Protein AF-0000000066227742 (afdb_homodimer)

pLDDT: mean 94.11, std 5.67, range [54.97, 98.81]

Sequence (836 aa):
MYQSPRGTEDILPEDQPYWHFVRQQAARIAALYGYQRTDTPVFEDAGLFVRSVGEGTDIVSKEMYTFEDRGGDKLTLRPEGTAPVCRAYLEHGMQTRTKPVKLYYLSSIFRYDRPQAGRYRQHHQFGFEAIGEADASLDAEIIEMAWSFYNLLGITDLSLELNSIGCRQCRPNYISALKDYYQQHAGKLCPDCNTRLDKNTLRLLDCKRAECQAVAGNAPRSADYLCPDCLAHYSRLKECLTILDLPFHENFRLVRGLDYYSRTVFEIQPMAEGAQSTIGGGGRYDGLIEQLGGEATPAMGFATGIERIILNLKRQGIVPSPLPSPAVFLAYMGETASLASFALASDLRKAGIGIYQTYAQKSIKAQLRQANSLGVDWVVILGEEELKQGCAVLRNMKEAGQANIPLDQLICEIKKQIMYQSPRGTEDILPEDQPYWHFVRQQAARIAALYGYQRTDTPVFEDAGLFVRSVGEGTDIVSKEMYTFEDRGGDKLTLRPEGTAPVCRAYLEHGMQTRTKPVKLYYLSSIFRYDRPQAGRYRQHHQFGFEAIGEADASLDAEIIEMAWSFYNLLGITDLSLELNSIGCRQCRPNYISALKDYYQQHAGKLCPDCNTRLDKNTLRLLDCKRAECQAVAGNAPRSADYLCPDCLAHYSRLKECLTILDLPFHENFRLVRGLDYYSRTVFEIQPMAEGAQSTIGGGGRYDGLIEQLGGEATPAMGFATGIERIILNLKRQGIVPSPLPSPAVFLAYMGETASLASFALASDLRKAGIGIYQTYAQKSIKAQLRQANSLGVDWVVILGEEELKQGCAVLRNMKEAGQANIPLDQLICEIKKQI

Organism: Dehalococcoides mccartyi (strain ATCC BAA-2100 / JCM 16839 / KCTC 5957 / BAV1) (NCBI:txid216389)

InterPro domains:
  IPR004154 Anticodon-binding [PF03129] (333-416)
  IPR004516 Histidine-tRNA ligase/ATP phosphoribosyltransferase regulatory subunit [PIRSF001549] (2-416)
  IPR004516 Histidine-tRNA ligase/ATP phosphoribosyltransferase regulatory subunit [PTHR43707] (3-410)
  IPR006195 Aminoacyl-tRNA synthetase, class II [PS50862] (22-324)
  IPR015807 Histidine-tRNA ligase [MF_00127] (1-416)
  IPR015807 Histidine-tRNA ligase [TIGR00442] (3-406)
  IPR033656 Histidyl-anticodon-binding [cd00859] (328-415)
  IPR036621 Anticodon-binding domain superfamily [G3DSA:3.40.50.800] (325-418)
  IPR041715 Class II Histidinyl-tRNA synthetase (HisRS)-like catalytic core domain [PF13393] (7-309)
  IPR041715 Class II Histidinyl-tRNA synthetase (HisRS)-like catalytic core domain [cd00773] (18-314)
  IPR045864 Class II Aminoacyl-tRNA synthetase/Biotinyl protein ligase (BPL) and lipoyl protein ligase (LPL) [G3DSA:3.30.930.10] (1-319)
  IPR045864 Class II Aminoacyl-tRNA synthetase/Biotinyl protein ligase (BPL) and lipoyl protein ligase (LPL) [SSF55681] (1-317)

Nearest PDB structures (foldseek):
  4e51-assembly1_A  TM=9.577E-01  e=3.163E-49  Burkholderia thailandensis E264
  1qe0-assembly1_A  TM=8.857E-01  e=2.789E-44  Staphylococcus aureus
  1qe0-assembly1_B  TM=9.057E-01  e=5.461E-38  Staphylococcus aureus
  4yrc-assembly1_A  TM=7.699E-01  e=6.253E-32  Trypanosoma cruzi strain CL Brener
  3hri-assembly2_C  TM=7.742E-01  e=2.031E-29  Trypanosoma brucei

Solvent-accessible surface area (backbone atoms only — not comparable to full-atom values): 43823 Å² total; per-residue (Å²): 114,64,63,78,40,89,35,44,63,67,44,45,53,90,50,42,31,52,54,52,46,54,53,50,50,52,52,51,51,28,18,33,59,46,33,38,51,41,43,62,57,67,49,35,48,37,63,58,47,42,68,50,41,26,64,76,26,63,54,60,68,64,14,54,54,59,41,61,49,96,88,64,53,54,31,18,40,30,64,60,67,62,64,56,52,51,38,50,38,61,64,66,54,49,80,78,48,73,71,51,42,39,36,25,37,74,43,73,30,27,34,62,56,83,56,48,93,75,37,41,21,48,39,40,31,39,36,41,38,38,38,54,51,78,44,32,59,53,55,33,50,52,53,47,50,54,54,50,45,40,46,74,73,66,55,77,58,63,41,37,37,32,29,47,63,21,46,87,83,17,34,62,61,40,50,50,50,42,42,59,56,48,61,76,43,52,90,56,41,50,74,68,45,59,54,24,57,78,67,37,53,69,56,47,44,61,45,84,48,66,62,32,40,62,57,42,72,73,49,80,50,44,72,80,40,39,44,72,69,49,44,51,37,51,52,48,24,54,50,48,29,54,70,65,70,48,76,68,42,84,34,70,51,58,64,77,86,47,63,39,57,28,34,48,35,38,36,35,20,50,63,51,84,90,48,66,66,69,47,29,37,36,33,20,27,36,56,44,43,29,72,54,66,47,65,86,32,30,24,36,35,39,38,33,39,47,59,41,48,49,53,51,33,56,73,71,67,58,73,64,68,78,69,76,58,30,48,31,27,44,42,45,39,62,72,73,16,44,58,52,46,53,45,47,51,52,53,39,39,75,72,71,40,24,38,40,72,73,67,62,97,56,55,62,67,59,47,51,50,50,38,57,74,69,66,34,51,30,35,37,40,31,31,57,67,32,56,73,70,46,29,28,37,43,31,41,66,83,48,94,54,67,45,80,33,46,57,92,46,37,66,62,55,50,56,73,73,99,114,62,61,77,41,88,34,44,63,69,47,45,53,88,50,41,31,52,54,51,49,52,54,50,50,52,53,51,51,28,18,33,61,45,34,37,51,40,44,64,57,66,49,36,49,38,64,57,47,41,67,51,41,26,65,77,25,64,52,59,67,64,14,54,54,61,43,59,49,98,86,64,51,56,31,17,41,30,65,60,68,64,64,57,52,50,37,48,38,61,64,68,54,50,80,77,49,74,68,50,43,39,35,24,37,75,43,72,30,28,34,63,57,85,57,48,94,75,37,41,22,48,40,40,32,38,36,39,40,37,38,55,50,78,46,32,58,52,56,33,49,52,52,47,49,55,53,51,47,40,46,73,73,67,54,76,58,65,42,38,37,33,29,48,63,21,47,86,82,18,36,60,61,40,50,52,51,42,43,58,56,46,60,75,42,52,89,54,42,50,74,66,44,58,54,24,57,78,68,38,52,70,56,48,45,62,44,85,49,66,60,33,39,63,56,42,73,74,49,80,49,43,72,80,40,39,44,72,69,49,44,51,38,52,52,47,23,53,50,47,28,53,69,64,70,49,77,70,42,82,34,69,52,60,63,77,85,46,64,38,58,28,33,47,34,39,36,35,21,50,63,51,83,89,49,65,66,69,47,30,38,37,32,20,27,37,55,43,44,30,71,54,66,46,63,86,34,31,23,36,36,38,39,31,38,50,58,41,48,47,52,51,33,57,72,72,68,56,76,62,67,78,68,76,58,30,46,30,28,45,42,44,39,60,70,72,17,44,58,51,45,54,44,48,51,54,54,38,40,75,72,70,40,23,38,39,72,72,67,64,96,56,55,62,67,59,46,51,51,50,36,56,74,69,65,33,48,30,35,38,40,30,29,56,67,30,56,75,71,46,28,30,37,43,31,42,67,82,48,96,54,68,44,80,34,45,58,92,45,39,66,60,55,49,55,74,75,98

Foldseek 3Di:
DDDDDAQDDDCDQVNVLLVVLLVVLLVVLCVVLVAAEDDFDQKDQLVLCCLQQHCLFCQNPPWWQWDADPVGGIMTGAQDDPSRVLVVCVVVVVVPPDFFHKYKYKHWHATRDDHDQVGGRIFIKMKIKTKFDDALLVVLVQVVSVVVSLVVLVQDQKAKEKAFQEDPVLNVVLLVQLLVQVVVVLVQDDPVQNVCSPRPSLCLLVDPDPSSVVSNVPGDASQVRYDPVLVVSVVVNVVSCVVVVNDHDYDRSDDDRGDQAGTMKMFMAGNDPPQDGGQKIWHKRQCNSVSVPDPRMIMIMMMGTSSSSSVSCVVVVNDGDRDDAAQEEEAEADDVRQVVSVVLQVVLVVLVGHYDYDHDDDDPVVSVVVVVVVVHQWYWYYYPVLVVVQWIWIAGPVDHDIDTGHSVCVSVVVVVVD/DDDDDAQDDDDDQVNVLLVVLLVVLLVVLCVVLVAAEDEFDQKDQLVLCCLQQHCLFCQNPPWWQWDADPVGGIMTGAQDDPSRVLVVCVVVVVVPPDFFHKYKYKHWHATRDDHDQVGGRIFIKMKIKGKFDDALLVVLVQVVSVVVSLVVLVQDQKAKEKAFQEDPVQNVVLLVQLLVQVVVVLVQDDPVQNVCSPRPSLCLLVDPDPSSVVSNVPGDASQVRYDPVLVVSVVVNVVSCVVVVNDHDYDRSDDDRGDQAGTMKMFMAGNDDPQDGGQKIWHKRQCNSVSSPDPRMIMIMMMGTSSSSSVSCVVVVNDGDRDDAAQEEEAEADDVRQVVSVVLQVVLVVLVGHYDYDHDDDDPVVSVVVVVVVVHQWYWYYYPVCVVVQWIWIAGPVDHDIDTGHSVCVSVVVVVVD

Secondary structure (DSSP, 8-state):
---PPTT---B-GGGHHHHHHHHHHHHHHHHHHT-EE-B--SEEEHHHHHHHH-TTSHIIIII-EEEE-TTS-EEEE-S-SHHHHHHHHHHTTGGGSSSSEEEEEEEEEE-----BTTB-SEEEEEEEEEES---HHHHHHHHHHHHHHHHHTT---EEEEEEE---TTTHHHHHHHHHHHHHTTGGGS-HHHHHHHHH-GGGGGG--SHHHHHHHTTSPPGGGG--HHHHHHHHHHHHHHHHTT---EE-TT---S-TT-EEEEEEEEE-STT--S-SEEEEE-TTHHHHTTS----EEEEEEEHHHHHHHHHHTT--PPPPP---EEEEEESHHHHHHHHHHHHHHHHTT--EEE--S---HHHHHHHHHHHT-SEEEEEEHHHHHHTEEEEEESSSS-EEEEEGGGHHHHHHHH-/---PPTT---B-GGGHHHHHHHHHHHHHHHHHHT-EE-B--SEEEHHHHHHHH-TTSHIIIII-EEEE-TTS-EEEE-S-SHHHHHHHHHHTTGGGSSSSEEEEEEEEEE-----BTTB-SEEEEEEEEEES---HHHHHHHHHHHHHHHHHTT---EEEEEEE---TTTHHHHHHHHHHHHHTTGGGS-HHHHHHHHH-GGGGGG--SHHHHHHHTTSPPGGGG--HHHHHHHHHHHHHHHHTT---EE-TT---S-TT-EEEEEEEEE-STTS-S-SEEEEE-TTHHHHTTS----EEEEEEEHHHHHHHHHHTT--PPPPP---EEEEEESHHHHHHHHHHHHHHHHTT--EEE--S---HHHHHHHHHHHT-SEEEEEEHHHHHHTEEEEEESSSS-EEEEEGGGHHHHHHHH-

Structure (mmCIF, N/CA/C/O backbone):
data_AF-0000000066227742-model_v1
#
loop_
_entity.id
_entity.type
_entity.pdbx_description
1 polymer 'Histidine--tRNA ligase'
#
loop_
_atom_site.group_PDB
_atom_site.id
_atom_site.type_symbol
_atom_site.label_atom_id
_atom_site.label_alt_id
_atom_site.label_comp_id
_atom_site.label_asym_id
_atom_site.label_entity_id
_atom_site.label_seq_id
_atom_site.pdbx_PDB_ins_code
_atom_site.Cartn_x
_atom_site.Cartn_y
_atom_site.Cartn_z
_atom_site.occupancy
_atom_site.B_iso_or_equiv
_atom_site.auth_seq_id
_atom_site.auth_comp_id
_atom_site.auth_asym_id
_atom_site.auth_atom_id
_atom_site.pdbx_PDB_model_num
ATOM 1 N N . MET A 1 1 ? -18.984 -9.352 -19.297 1 87.56 1 MET A N 1
ATOM 2 C CA . MET A 1 1 ? -17.656 -9.273 -18.703 1 87.56 1 MET A CA 1
ATOM 3 C C . MET A 1 1 ? -17.625 -8.25 -17.578 1 87.56 1 MET A C 1
ATOM 5 O O . MET A 1 1 ? -18.188 -7.164 -17.688 1 87.56 1 MET A O 1
ATOM 9 N N . TYR A 1 2 ? -17.078 -8.625 -16.469 1 93.5 2 TYR A N 1
ATOM 10 C CA . TYR A 1 2 ? -17.016 -7.746 -15.312 1 93.5 2 TYR A CA 1
ATOM 11 C C . TYR A 1 2 ? -16.016 -6.617 -15.539 1 93.5 2 TYR A C 1
ATOM 13 O O . TYR A 1 2 ? -15.008 -6.801 -16.234 1 93.5 2 TYR A O 1
ATOM 21 N N . GLN A 1 3 ? -16.359 -5.484 -15.047 1 96.12 3 GLN A N 1
ATOM 22 C CA . GLN A 1 3 ? -15.5 -4.309 -15.102 1 96.12 3 GLN A CA 1
ATOM 23 C C . GLN A 1 3 ? -15.273 -3.734 -13.703 1 96.12 3 GLN A C 1
ATOM 25 O O . GLN A 1 3 ? -16.016 -4.051 -12.766 1 96.12 3 GLN A O 1
ATOM 30 N N . SER A 1 4 ? -14.148 -3.023 -13.617 1 96.44 4 SER A N 1
ATOM 31 C CA . SER A 1 4 ? -13.953 -2.318 -12.359 1 96.44 4 SER A CA 1
ATOM 32 C C . SER A 1 4 ? -15.141 -1.425 -12.031 1 96.44 4 SER A C 1
ATOM 34 O O . SER A 1 4 ? -15.734 -0.82 -12.93 1 96.44 4 SER A O 1
ATOM 36 N N . PRO A 1 5 ? -15.492 -1.333 -10.734 1 96.44 5 PRO A N 1
ATOM 37 C CA . PRO A 1 5 ? -16.625 -0.492 -10.367 1 96.44 5 PRO A CA 1
ATOM 38 C C . PRO A 1 5 ? -16.469 0.957 -10.82 1 96.44 5 PRO A C 1
ATOM 40 O O . PRO A 1 5 ? -15.344 1.466 -10.875 1 96.44 5 PRO A O 1
ATOM 43 N N . ARG A 1 6 ? -17.641 1.559 -11.047 1 93.94 6 ARG A N 1
ATOM 44 C CA . ARG A 1 6 ? -17.625 2.959 -11.453 1 93.94 6 ARG A CA 1
ATOM 45 C C . ARG A 1 6 ? -16.875 3.818 -10.445 1 93.94 6 ARG A C 1
ATOM 47 O O . ARG A 1 6 ? -17.078 3.689 -9.234 1 93.94 6 ARG A O 1
ATOM 54 N N . GLY A 1 7 ? -15.992 4.688 -10.914 1 95.25 7 GLY A N 1
ATOM 55 C CA . GLY A 1 7 ? -15.25 5.59 -10.055 1 95.25 7 GLY A CA 1
ATOM 56 C C . GLY A 1 7 ? -13.992 4.969 -9.477 1 95.25 7 GLY A C 1
ATOM 57 O O . GLY A 1 7 ? -13.312 5.574 -8.648 1 95.25 7 GLY A O 1
ATOM 58 N N . THR A 1 8 ? -13.672 3.764 -9.852 1 96.56 8 THR A N 1
ATOM 59 C CA . THR A 1 8 ? -12.422 3.117 -9.461 1 96.56 8 THR A CA 1
ATOM 60 C C . THR A 1 8 ? -11.57 2.801 -10.688 1 96.56 8 THR A C 1
ATOM 62 O O . THR A 1 8 ? -12.062 2.855 -11.82 1 96.56 8 THR A O 1
ATOM 65 N N . GLU A 1 9 ? -10.312 2.6 -10.453 1 95.94 9 GLU A N 1
ATOM 66 C CA . GLU A 1 9 ? -9.406 2.287 -11.555 1 95.94 9 GLU A CA 1
ATOM 67 C C . GLU A 1 9 ? -8.438 1.173 -11.172 1 95.94 9 GLU A C 1
ATOM 69 O O . GLU A 1 9 ? -8.031 1.064 -10.008 1 95.94 9 GLU A O 1
ATOM 74 N N . ASP A 1 10 ? -8.156 0.335 -12.148 1 97.94 10 ASP A N 1
ATOM 75 C CA . ASP A 1 10 ? -7.008 -0.559 -12.023 1 97.94 10 ASP A CA 1
ATOM 76 C C . ASP A 1 10 ? -5.699 0.185 -12.289 1 97.94 10 ASP A C 1
ATOM 78 O O . ASP A 1 10 ? -5.602 0.953 -13.25 1 97.94 10 ASP A O 1
ATOM 82 N N . ILE A 1 11 ? -4.766 0.037 -11.43 1 98.06 11 ILE A N 1
ATOM 83 C CA . ILE A 1 11 ? -3.422 0.543 -11.695 1 98.06 11 ILE A CA 1
ATOM 84 C C . ILE A 1 11 ? -2.607 -0.517 -12.438 1 98.06 11 ILE A C 1
ATOM 86 O O . ILE A 1 11 ? -2.156 -1.494 -11.828 1 98.06 11 ILE A O 1
ATOM 90 N N . LEU A 1 12 ? -2.387 -0.305 -13.703 1 98.12 12 LEU A N 1
ATOM 91 C CA . LEU A 1 12 ? -1.774 -1.289 -14.586 1 98.12 12 LEU A CA 1
ATOM 92 C C . LEU A 1 12 ? -0.253 -1.203 -14.523 1 98.12 12 LEU A C 1
ATOM 94 O O . LEU A 1 12 ? 0.298 -0.226 -14.008 1 98.12 12 LEU A O 1
ATOM 98 N N . PRO A 1 13 ? 0.463 -2.205 -14.992 1 97.38 13 PRO A N 1
ATOM 99 C CA . PRO A 1 13 ? 1.927 -2.24 -14.93 1 97.38 13 PRO A CA 1
ATOM 100 C C . PRO A 1 13 ? 2.57 -0.997 -15.539 1 97.38 13 PRO A C 1
ATOM 102 O O . PRO A 1 13 ? 3.566 -0.493 -15.016 1 97.38 13 PRO A O 1
ATOM 105 N N . GLU A 1 14 ? 2.004 -0.464 -16.562 1 96.44 14 GLU A N 1
ATOM 106 C CA . GLU A 1 14 ? 2.574 0.678 -17.266 1 96.44 14 GLU A CA 1
ATOM 107 C C . GLU A 1 14 ? 2.539 1.936 -16.406 1 96.44 14 GLU A C 1
ATOM 109 O O . GLU A 1 14 ? 3.336 2.855 -16.609 1 96.44 14 GLU A O 1
ATOM 114 N N . ASP A 1 15 ? 1.665 1.941 -15.422 1 97.38 15 ASP A N 1
ATOM 115 C CA . ASP A 1 15 ? 1.502 3.117 -14.57 1 97.38 15 ASP A CA 1
ATOM 116 C C . ASP A 1 15 ? 2.264 2.955 -13.258 1 97.38 15 ASP A C 1
ATOM 118 O O . ASP A 1 15 ? 2.492 3.932 -12.539 1 97.38 15 ASP A O 1
ATOM 122 N N . GLN A 1 16 ? 2.697 1.771 -12.961 1 98.19 16 GLN A N 1
ATOM 123 C CA . GLN A 1 16 ? 3.266 1.447 -11.656 1 98.19 16 GLN A CA 1
ATOM 124 C C . GLN A 1 16 ? 4.543 2.238 -11.398 1 98.19 16 GLN A C 1
ATOM 126 O O . GLN A 1 16 ? 4.848 2.59 -10.258 1 98.19 16 GLN A O 1
ATOM 131 N N . PRO A 1 17 ? 5.348 2.566 -12.484 1 98.31 17 PRO A N 1
ATOM 132 C CA . PRO A 1 17 ? 6.535 3.381 -12.219 1 98.31 17 PRO A CA 1
ATOM 133 C C . PRO A 1 17 ? 6.195 4.734 -11.602 1 98.31 17 PRO A C 1
ATOM 135 O O . PRO A 1 17 ? 6.91 5.203 -10.711 1 98.31 17 PRO A O 1
ATOM 138 N N . TYR A 1 18 ? 5.098 5.367 -12.031 1 98.5 18 TYR A N 1
ATOM 139 C CA . TYR A 1 18 ? 4.68 6.641 -11.461 1 98.5 18 TYR A CA 1
ATOM 140 C C . TYR A 1 18 ? 4.297 6.477 -9.992 1 98.5 18 TYR A C 1
ATOM 142 O O . TYR A 1 18 ? 4.695 7.281 -9.148 1 98.5 18 TYR A O 1
ATOM 150 N N . TRP A 1 19 ? 3.527 5.477 -9.695 1 98.31 19 TRP A N 1
ATOM 151 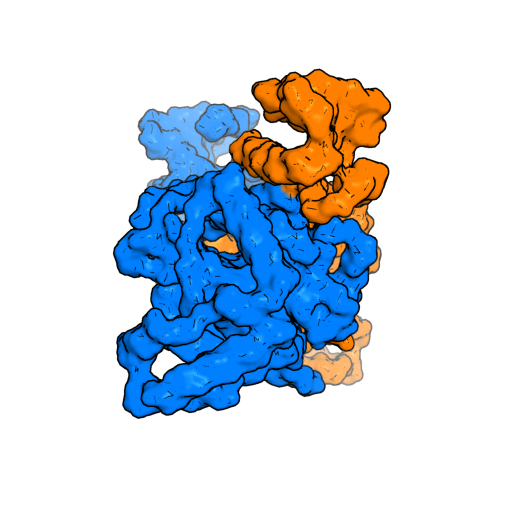C CA . TRP A 1 19 ? 3.076 5.215 -8.328 1 98.31 19 TRP A CA 1
ATOM 152 C C . TRP A 1 19 ? 4.258 4.934 -7.41 1 98.31 19 TRP A C 1
ATOM 154 O O . TRP A 1 19 ? 4.328 5.461 -6.297 1 98.31 19 TRP A O 1
ATOM 164 N N . HIS A 1 20 ? 5.152 4.086 -7.902 1 98 20 HIS A N 1
ATOM 165 C CA . HIS A 1 20 ? 6.352 3.768 -7.137 1 98 20 HIS A CA 1
ATOM 166 C C . HIS A 1 20 ? 7.168 5.023 -6.848 1 98 20 HIS A C 1
ATOM 168 O O . HIS A 1 20 ? 7.625 5.223 -5.719 1 98 20 HIS A O 1
ATOM 174 N N . PHE A 1 21 ? 7.297 5.855 -7.848 1 98.31 21 PHE A N 1
ATOM 175 C CA . PHE A 1 21 ? 8.062 7.09 -7.723 1 98.31 21 PHE A CA 1
ATOM 176 C C . PHE A 1 21 ? 7.457 7.992 -6.652 1 98.31 21 PHE A C 1
ATOM 178 O O . PHE A 1 21 ? 8.172 8.477 -5.77 1 98.31 21 PHE A O 1
ATOM 185 N N . VAL A 1 22 ? 6.195 8.219 -6.695 1 98.38 22 VAL A N 1
ATOM 186 C CA . VAL A 1 22 ? 5.504 9.094 -5.754 1 98.38 22 VAL A CA 1
ATOM 187 C C . VAL A 1 22 ? 5.621 8.531 -4.34 1 98.38 22 VAL A C 1
ATOM 189 O O . VAL A 1 22 ? 5.938 9.258 -3.4 1 98.38 22 VAL A O 1
ATOM 192 N N . ARG A 1 23 ? 5.391 7.246 -4.156 1 97.62 23 ARG A N 1
ATOM 193 C CA . ARG A 1 23 ? 5.469 6.617 -2.844 1 97.62 23 ARG A CA 1
ATOM 194 C C . ARG A 1 23 ? 6.887 6.691 -2.283 1 97.62 23 ARG A C 1
ATOM 196 O O . ARG A 1 23 ? 7.074 6.871 -1.078 1 97.62 23 ARG A O 1
ATOM 203 N N . GLN A 1 24 ? 7.84 6.523 -3.162 1 97.12 24 GLN A N 1
ATOM 204 C CA . GLN A 1 24 ? 9.234 6.605 -2.744 1 97.12 24 GLN A CA 1
ATOM 205 C C . GLN A 1 24 ? 9.578 8 -2.232 1 97.12 24 GLN A C 1
ATOM 207 O O . GLN A 1 24 ? 10.25 8.148 -1.21 1 97.12 24 GLN A O 1
ATOM 212 N N . GLN A 1 25 ? 9.133 8.992 -2.965 1 97.75 25 GLN A N 1
ATOM 213 C CA . GLN A 1 25 ? 9.406 10.359 -2.545 1 97.75 25 GLN A CA 1
ATOM 214 C C . GLN A 1 25 ? 8.656 10.703 -1.266 1 97.75 25 GLN A C 1
ATOM 216 O O . GLN A 1 25 ? 9.148 11.469 -0.433 1 97.75 25 GLN A O 1
ATOM 221 N N . ALA A 1 26 ? 7.441 10.172 -1.108 1 97.88 26 ALA A N 1
ATOM 222 C CA . ALA A 1 26 ? 6.695 10.367 0.133 1 97.88 26 ALA A CA 1
ATOM 223 C C . ALA A 1 26 ? 7.461 9.797 1.325 1 97.88 26 ALA A C 1
ATOM 225 O O . ALA A 1 26 ? 7.539 10.438 2.379 1 97.88 26 ALA A O 1
ATOM 226 N N . ALA A 1 27 ? 8.008 8.625 1.187 1 97.38 27 ALA A N 1
ATOM 227 C CA . ALA A 1 27 ? 8.797 8.008 2.246 1 97.38 27 ALA A CA 1
ATOM 228 C C . ALA A 1 27 ? 10.055 8.812 2.537 1 97.38 27 ALA A C 1
ATOM 230 O O . ALA A 1 27 ? 10.469 8.938 3.691 1 97.38 27 ALA A O 1
ATOM 231 N N . ARG A 1 28 ? 10.68 9.297 1.479 1 97.19 28 ARG A N 1
ATOM 232 C CA . ARG A 1 28 ? 11.898 10.086 1.624 1 97.19 28 ARG A CA 1
ATOM 233 C C . ARG A 1 28 ? 11.641 11.359 2.428 1 97.19 28 ARG A C 1
ATOM 235 O O . ARG A 1 28 ? 12.391 11.68 3.354 1 97.19 28 ARG A O 1
ATOM 242 N N . ILE A 1 29 ? 10.578 12.062 2.051 1 98 29 ILE A N 1
ATOM 243 C CA . ILE A 1 29 ? 10.258 13.305 2.746 1 98 29 ILE A CA 1
ATOM 244 C C . ILE A 1 29 ? 9.891 13.008 4.199 1 98 29 ILE A C 1
ATOM 246 O O . ILE A 1 29 ? 10.219 13.781 5.098 1 98 29 ILE A O 1
ATOM 250 N N . ALA A 1 30 ? 9.148 11.922 4.438 1 98 30 ALA A N 1
ATOM 251 C CA . ALA A 1 30 ? 8.82 11.508 5.797 1 98 30 ALA A CA 1
ATOM 252 C C . ALA A 1 30 ? 10.078 11.312 6.637 1 98 30 ALA A C 1
ATOM 254 O O . ALA A 1 30 ? 10.148 11.773 7.777 1 98 30 ALA A O 1
ATOM 255 N N . ALA A 1 31 ? 11.055 10.703 6.094 1 97.06 31 ALA A N 1
ATOM 256 C CA . ALA A 1 31 ? 12.305 10.422 6.789 1 97.06 31 ALA A CA 1
ATOM 257 C C . ALA A 1 31 ? 13.062 11.711 7.094 1 97.06 31 ALA A C 1
ATOM 259 O O . ALA A 1 31 ? 13.648 11.859 8.172 1 97.06 31 ALA A O 1
ATOM 260 N N . LEU A 1 32 ? 13.039 12.625 6.164 1 97.56 32 LEU A N 1
ATOM 261 C CA . LEU A 1 32 ? 13.766 13.883 6.312 1 97.56 32 LEU A CA 1
ATOM 262 C C . LEU A 1 32 ? 13.195 14.711 7.457 1 97.56 32 LEU A C 1
ATOM 264 O O . LEU A 1 32 ? 13.93 15.438 8.133 1 97.56 32 LEU A O 1
ATOM 268 N N . TYR A 1 33 ? 11.914 14.602 7.672 1 98.12 33 TYR A N 1
ATOM 269 C CA . TYR A 1 33 ? 11.242 15.453 8.648 1 98.12 33 TYR A CA 1
ATOM 270 C C . TYR A 1 33 ? 10.891 14.672 9.906 1 98.12 33 TYR A C 1
ATOM 272 O O . TYR A 1 33 ? 10.32 15.219 10.844 1 98.12 33 TYR A O 1
ATOM 280 N N . GLY A 1 34 ? 11.164 13.359 9.945 1 97.25 34 GLY A N 1
ATOM 281 C CA . GLY A 1 34 ? 11.039 12.555 11.148 1 97.25 34 GLY A CA 1
ATOM 282 C C . GLY A 1 34 ? 9.656 11.969 11.336 1 97.25 34 GLY A C 1
ATOM 283 O O . GLY A 1 34 ? 9.227 11.734 12.461 1 97.25 34 GLY A O 1
ATOM 284 N N . TYR A 1 35 ? 8.938 11.805 10.266 1 98.38 35 TYR A N 1
ATOM 285 C CA . TYR A 1 35 ? 7.617 11.188 10.352 1 98.38 35 TYR A CA 1
ATOM 286 C C . TYR A 1 35 ? 7.711 9.68 10.195 1 98.38 35 TYR A C 1
ATOM 288 O O . TYR A 1 35 ? 8.484 9.18 9.375 1 98.38 35 TYR A O 1
ATOM 296 N N . GLN A 1 36 ? 6.891 8.984 10.992 1 97.56 36 GLN A N 1
ATOM 297 C CA . GLN A 1 36 ? 6.883 7.527 10.969 1 97.56 36 GLN A CA 1
ATOM 298 C C . GLN A 1 36 ? 5.562 6.996 10.422 1 97.56 36 GLN A C 1
ATOM 300 O O . GLN A 1 36 ? 4.496 7.547 10.719 1 97.56 36 GLN A O 1
ATOM 305 N N . ARG A 1 37 ? 5.602 5.941 9.75 1 98.06 37 ARG A N 1
ATOM 306 C CA . ARG A 1 37 ? 4.438 5.402 9.055 1 98.06 37 ARG A CA 1
ATOM 307 C C . ARG A 1 37 ? 3.5 4.695 10.031 1 98.06 37 ARG A C 1
ATOM 309 O O . ARG A 1 37 ? 3.955 4.027 10.961 1 98.06 37 ARG A O 1
ATOM 316 N N . THR A 1 38 ? 2.248 4.91 9.883 1 98.25 38 THR A N 1
ATOM 317 C CA . THR A 1 38 ? 1.155 4.223 10.562 1 98.25 38 THR A CA 1
ATOM 318 C C . THR A 1 38 ? 0.023 3.916 9.586 1 98.25 38 THR A C 1
ATOM 320 O O . THR A 1 38 ? -0.479 4.812 8.906 1 98.25 38 THR A O 1
ATOM 323 N N . ASP A 1 39 ? -0.354 2.666 9.484 1 97.88 39 ASP A N 1
ATOM 324 C CA . ASP A 1 39 ? -1.464 2.27 8.625 1 97.88 39 ASP A CA 1
ATOM 325 C C . ASP A 1 39 ? -2.684 1.87 9.445 1 97.88 39 ASP A C 1
ATOM 327 O O . ASP A 1 39 ? -2.566 1.108 10.406 1 97.88 39 ASP A O 1
ATOM 331 N N . THR A 1 40 ? -3.816 2.441 9.086 1 98.44 40 THR A N 1
ATOM 332 C CA . THR A 1 40 ? -5.066 2.113 9.766 1 98.44 40 THR A CA 1
ATOM 333 C C . THR A 1 40 ? -5.961 1.266 8.859 1 98.44 40 THR A C 1
ATOM 335 O O . THR A 1 40 ? -5.711 1.147 7.66 1 98.44 40 THR A O 1
ATOM 338 N N . PRO A 1 41 ? -6.938 0.632 9.391 1 98.25 41 PRO A N 1
ATOM 339 C CA . PRO A 1 41 ? -7.832 -0.214 8.594 1 98.25 41 PRO A CA 1
ATOM 340 C C . PRO A 1 41 ? -8.562 0.561 7.5 1 98.25 41 PRO A C 1
ATOM 342 O O . PRO A 1 41 ? -8.758 1.772 7.621 1 98.25 41 PRO A O 1
ATOM 345 N N . VAL A 1 42 ? -8.961 -0.187 6.473 1 98.38 42 VAL A N 1
ATOM 346 C CA . VAL A 1 42 ? -9.656 0.387 5.324 1 98.38 42 VAL A CA 1
ATOM 347 C C . VAL A 1 42 ? -11.039 0.871 5.75 1 98.38 42 VAL A C 1
ATOM 349 O O . VAL A 1 42 ? -11.547 1.86 5.219 1 98.38 42 VAL A O 1
ATOM 352 N N . PHE A 1 43 ? -11.641 0.168 6.656 1 97.94 43 PHE A N 1
ATOM 353 C CA . PHE A 1 43 ? -12.922 0.604 7.188 1 97.94 43 PHE A CA 1
ATOM 354 C C . PHE A 1 43 ? -12.836 0.852 8.688 1 97.94 43 PHE A C 1
ATOM 356 O O . PHE A 1 43 ? -11.977 0.284 9.367 1 97.94 43 PHE A O 1
ATOM 363 N N . GLU A 1 44 ? -13.664 1.744 9.148 1 98.12 44 GLU A N 1
ATOM 364 C CA . GLU A 1 44 ? -13.766 2.174 10.539 1 98.12 44 GLU A CA 1
ATOM 365 C C . GLU A 1 44 ? -15.219 2.219 11 1 98.12 44 GLU A C 1
ATOM 367 O O . GLU A 1 44 ? -16.141 2.084 10.188 1 98.12 44 GLU A O 1
ATOM 372 N N . ASP A 1 45 ? -15.336 2.381 12.344 1 97.44 45 ASP A N 1
ATOM 373 C CA . ASP A 1 45 ? -16.656 2.719 12.867 1 97.44 45 ASP A CA 1
ATOM 374 C C . ASP A 1 45 ? -17.203 3.98 12.203 1 97.44 45 ASP A C 1
ATOM 376 O O . ASP A 1 45 ? -16.531 5.012 12.164 1 97.44 45 ASP A O 1
ATOM 380 N N . ALA A 1 46 ? -18.438 3.891 11.695 1 96.88 46 ALA A N 1
ATOM 381 C CA . ALA A 1 46 ? -19.031 5.039 11.008 1 96.88 46 ALA A CA 1
ATOM 382 C C . ALA A 1 46 ? -19.078 6.258 11.93 1 96.88 46 ALA A C 1
ATOM 384 O O . ALA A 1 46 ? -18.922 7.391 11.469 1 96.88 46 ALA A O 1
ATOM 385 N N . GLY A 1 47 ? -19.281 6.047 13.18 1 96.75 47 GLY A N 1
ATOM 386 C CA . GLY A 1 47 ? -19.375 7.125 14.156 1 96.75 47 GLY A CA 1
ATOM 387 C C . GLY A 1 47 ? -18.125 7.957 14.25 1 96.75 47 GLY A C 1
ATOM 388 O O . GLY A 1 47 ? -18.172 9.133 14.617 1 96.75 47 GLY A O 1
ATOM 389 N N . LEU A 1 48 ? -16.984 7.336 13.914 1 97.62 48 LEU A N 1
ATOM 390 C CA . LEU A 1 48 ? -15.719 8.055 13.93 1 97.62 48 LEU A CA 1
ATOM 391 C C . LEU A 1 48 ? -15.766 9.273 13.016 1 97.62 48 LEU A C 1
ATOM 393 O O . LEU A 1 48 ? -15.344 10.367 13.406 1 97.62 48 LEU A O 1
ATOM 397 N N . PHE A 1 49 ? -16.312 9.102 11.883 1 96.88 49 PHE A N 1
ATOM 398 C CA . PHE A 1 49 ? -16.297 10.156 10.875 1 96.88 49 PHE A CA 1
ATOM 399 C C . PHE A 1 49 ? -17.453 11.125 11.086 1 96.88 49 PHE A C 1
ATOM 401 O O . PHE A 1 49 ? -17.328 12.32 10.812 1 96.88 49 PHE A O 1
ATOM 408 N N . VAL A 1 50 ? -18.578 10.594 11.547 1 94.94 50 VAL A N 1
ATOM 409 C CA . VAL A 1 50 ? -19.688 11.469 11.875 1 94.94 50 VAL A CA 1
ATOM 410 C C . VAL A 1 50 ? -19.266 12.477 12.945 1 94.94 50 VAL A C 1
ATOM 412 O O . VAL A 1 50 ? -19.562 13.672 12.836 1 94.94 50 VAL A O 1
ATOM 415 N N . ARG A 1 51 ? -18.531 12 13.859 1 93.56 51 ARG A N 1
ATOM 416 C CA . ARG A 1 51 ? -18.094 12.828 14.977 1 93.56 51 ARG A CA 1
ATOM 417 C C . ARG A 1 51 ? -16.969 13.766 14.547 1 93.56 51 ARG A C 1
ATOM 419 O O . ARG A 1 51 ? -16.938 14.938 14.938 1 93.56 51 ARG A O 1
ATOM 426 N N . SER A 1 52 ? -16.031 13.32 13.789 1 93.5 52 SER A N 1
ATOM 427 C CA . SER A 1 52 ? -14.805 14.055 13.484 1 93.5 52 SER A CA 1
ATOM 428 C C . SER A 1 52 ? -15.008 14.992 12.297 1 93.5 52 SER A C 1
ATOM 430 O O . SER A 1 52 ? -14.625 16.156 12.352 1 93.5 52 SER A O 1
ATOM 432 N N . VAL A 1 53 ? -15.531 14.516 11.227 1 89.44 53 VAL A N 1
ATOM 433 C CA . VAL A 1 53 ? -15.641 15.258 9.977 1 89.44 53 VAL A CA 1
ATOM 434 C C . VAL A 1 53 ? -16.828 16.219 10.047 1 89.44 53 VAL A C 1
ATOM 436 O O . VAL A 1 53 ? -16.797 17.297 9.453 1 89.44 53 VAL A O 1
ATOM 439 N N . GLY A 1 54 ? -17.812 15.859 10.781 1 86.25 54 GLY A N 1
ATOM 440 C CA . GLY A 1 54 ? -18.969 16.734 10.969 1 86.25 54 GLY A CA 1
ATOM 441 C C . GLY A 1 54 ? -20.172 16.312 10.172 1 86.25 54 GLY A C 1
ATOM 442 O O . GLY A 1 54 ? -20.078 16.094 8.961 1 86.25 54 GLY A O 1
ATOM 443 N N . GLU A 1 55 ? -21.312 16.375 10.766 1 80.38 55 GLU A N 1
ATOM 444 C CA . GLU A 1 55 ? -22.562 15.914 10.164 1 80.38 55 GLU A CA 1
ATOM 445 C C . GLU A 1 55 ? -23 16.828 9.031 1 80.38 55 GLU A C 1
ATOM 447 O O . GLU A 1 55 ? -23.656 16.391 8.086 1 80.38 55 GLU A O 1
ATOM 452 N N . GLY A 1 56 ? -22.578 18.016 9.07 1 78.94 56 GLY A N 1
ATOM 453 C CA . GLY A 1 56 ? -23.031 18.984 8.086 1 78.94 56 GLY A CA 1
ATOM 454 C C . GLY A 1 56 ? -22.188 18.984 6.82 1 78.94 56 GLY A C 1
ATOM 455 O O . GLY A 1 56 ? -22.5 19.672 5.852 1 78.94 56 GLY A O 1
ATOM 456 N N . THR A 1 57 ? -21.188 18.156 6.805 1 84.56 57 THR A N 1
ATOM 457 C CA . THR A 1 57 ? -20.328 18.125 5.629 1 84.56 57 THR A CA 1
ATOM 458 C C . THR A 1 57 ? -20.906 17.203 4.562 1 84.56 57 THR A C 1
ATOM 460 O O . THR A 1 57 ? -21.656 16.266 4.875 1 84.56 57 THR A O 1
ATOM 463 N N . ASP A 1 58 ? -20.547 17.406 3.33 1 84.12 58 ASP A N 1
ATOM 464 C CA . ASP A 1 58 ? -20.969 16.578 2.213 1 84.12 58 ASP A CA 1
ATOM 465 C C . ASP A 1 58 ? -20.453 15.148 2.363 1 84.12 58 ASP A C 1
ATOM 467 O O . ASP A 1 58 ? -21.125 14.195 1.978 1 84.12 58 ASP A O 1
ATOM 471 N N . ILE A 1 59 ? -19.359 14.992 2.908 1 89.31 59 ILE A N 1
ATOM 472 C CA . ILE A 1 59 ? -18.75 13.688 3.084 1 89.31 59 ILE A CA 1
ATOM 473 C C . ILE A 1 59 ? -19.641 12.805 3.951 1 89.31 59 ILE A C 1
ATOM 475 O O . ILE A 1 59 ? -20.016 11.703 3.547 1 89.31 59 ILE A O 1
ATOM 479 N N . VAL A 1 60 ? -20.062 13.273 5.066 1 89.5 60 VAL A N 1
ATOM 480 C CA . VAL A 1 60 ? -20.828 12.477 6.023 1 89.5 60 VAL A CA 1
ATOM 481 C C . VAL A 1 60 ? -22.266 12.336 5.547 1 89.5 60 VAL A C 1
ATOM 483 O O . VAL A 1 60 ? -22.875 11.273 5.684 1 89.5 60 VAL A O 1
ATOM 486 N N . SER A 1 61 ? -22.75 13.328 4.887 1 85.12 61 SER A N 1
ATOM 487 C CA . SER A 1 61 ? -24.172 13.336 4.535 1 85.12 61 SER A CA 1
ATOM 488 C C . SER A 1 61 ? -24.422 12.555 3.25 1 85.12 61 SER A C 1
ATOM 490 O O . SER A 1 61 ? -25.484 11.945 3.082 1 85.12 61 SER A O 1
ATOM 492 N N . LYS A 1 62 ? -23.375 12.508 2.363 1 87.5 62 LYS A N 1
ATOM 493 C CA . LYS A 1 62 ? -23.719 12.031 1.026 1 87.5 62 LYS A CA 1
ATOM 494 C C . LYS A 1 62 ? -22.656 11.086 0.485 1 87.5 62 LYS A C 1
ATOM 496 O O . LYS A 1 62 ? -22.922 10.297 -0.421 1 87.5 62 LYS A O 1
ATOM 501 N N . GLU A 1 63 ? -21.516 11.133 1.062 1 93.44 63 GLU A N 1
ATOM 502 C CA . GLU A 1 63 ? -20.438 10.547 0.269 1 93.44 63 GLU A CA 1
ATOM 503 C C . GLU A 1 63 ? -19.859 9.305 0.943 1 93.44 63 GLU A C 1
ATOM 505 O O . GLU A 1 63 ? -19.094 8.562 0.333 1 93.44 63 GLU A O 1
ATOM 510 N N . MET A 1 64 ? -20.234 9.031 2.16 1 95.12 64 MET A N 1
ATOM 511 C CA . MET A 1 64 ? -19.641 7.902 2.883 1 95.12 64 MET A CA 1
ATOM 512 C C . MET A 1 64 ? -20.156 6.578 2.334 1 95.12 64 MET A C 1
ATOM 514 O O . MET A 1 64 ? -21.344 6.457 2.002 1 95.12 64 MET A O 1
ATOM 518 N N . TYR A 1 65 ? -19.312 5.578 2.158 1 96.56 65 TYR A N 1
ATOM 519 C CA . TYR A 1 65 ? -19.703 4.191 1.921 1 96.56 65 TYR A CA 1
ATOM 520 C C . TYR A 1 65 ? -19.938 3.461 3.236 1 96.56 65 TYR A C 1
ATOM 522 O O . TYR A 1 65 ? -19.094 2.697 3.697 1 96.56 65 TYR A O 1
ATOM 530 N N . THR A 1 66 ? -21.125 3.66 3.756 1 96.12 66 THR A N 1
ATOM 531 C CA . THR A 1 66 ? -21.469 3.082 5.051 1 96.12 66 THR A CA 1
ATOM 532 C C . THR A 1 66 ? -22.281 1.805 4.871 1 96.12 66 THR A C 1
ATOM 534 O O . THR A 1 66 ? -23.141 1.731 3.994 1 96.12 66 THR A O 1
ATOM 537 N N . PHE A 1 67 ? -22 0.8 5.629 1 96 67 PHE A N 1
ATOM 538 C CA . PHE A 1 67 ? -22.703 -0.479 5.57 1 96 67 PHE A CA 1
ATOM 539 C C . PHE A 1 67 ? -22.672 -1.17 6.93 1 96 67 PHE A C 1
ATOM 541 O O . PHE A 1 67 ? -21.922 -0.776 7.82 1 96 67 PHE A O 1
ATOM 548 N N . GLU A 1 68 ? -23.547 -2.08 7.098 1 94.44 68 GLU A N 1
ATOM 549 C CA . GLU A 1 68 ? -23.609 -2.896 8.305 1 94.44 68 GLU A CA 1
ATOM 550 C C . GLU A 1 68 ? -22.953 -4.258 8.086 1 94.44 68 GLU A C 1
ATOM 552 O O . GLU A 1 68 ? -23.188 -4.91 7.066 1 94.44 6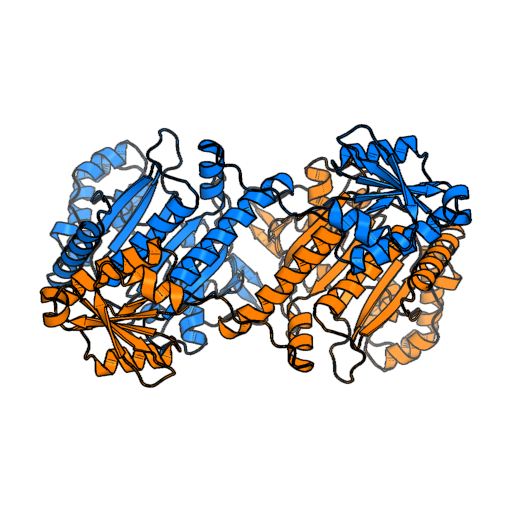8 GLU A O 1
ATOM 557 N N . ASP A 1 69 ? -22.125 -4.586 9.016 1 90.88 69 ASP A N 1
ATOM 558 C CA . ASP A 1 69 ? -21.562 -5.922 8.883 1 90.88 69 ASP A CA 1
ATOM 559 C C . ASP A 1 69 ? -22.5 -6.98 9.453 1 90.88 69 ASP A C 1
ATOM 561 O O . ASP A 1 69 ? -23.625 -6.668 9.867 1 90.88 69 ASP A O 1
ATOM 565 N N . ARG A 1 70 ? -22.094 -8.234 9.43 1 88.31 70 ARG A N 1
ATOM 566 C CA . ARG A 1 70 ? -22.953 -9.359 9.828 1 88.31 70 ARG A CA 1
ATOM 567 C C . ARG A 1 70 ? -23.281 -9.289 11.312 1 88.31 70 ARG A C 1
ATOM 569 O O . ARG A 1 70 ? -24.312 -9.812 11.75 1 88.31 70 ARG A O 1
ATOM 576 N N . GLY A 1 71 ? -22.469 -8.68 12.094 1 89.81 71 GLY A N 1
ATOM 577 C CA . GLY A 1 71 ? -22.688 -8.539 13.523 1 89.81 71 GLY A CA 1
ATOM 578 C C . GLY A 1 71 ? -23.547 -7.34 13.867 1 89.81 71 GLY A C 1
ATOM 579 O O . GLY A 1 71 ? -23.906 -7.145 15.031 1 89.81 71 GLY A O 1
ATOM 580 N N . GLY A 1 72 ? -23.812 -6.508 12.922 1 92.19 72 GLY A N 1
ATOM 581 C CA . GLY A 1 72 ? -24.672 -5.355 13.164 1 92.19 72 GLY A CA 1
ATOM 582 C C . GLY A 1 72 ? -23.891 -4.066 13.359 1 92.19 72 GLY A C 1
ATOM 583 O O . GLY A 1 72 ? -24.484 -3.006 13.562 1 92.19 72 GLY A O 1
ATOM 584 N N . ASP A 1 73 ? -22.594 -4.141 13.305 1 93.69 73 ASP A N 1
ATOM 585 C CA . ASP A 1 73 ? -21.797 -2.93 13.445 1 93.69 73 ASP A CA 1
ATOM 586 C C . ASP A 1 73 ? -21.875 -2.059 12.195 1 93.69 73 ASP A C 1
ATOM 588 O O . ASP A 1 73 ? -21.797 -2.564 11.07 1 93.69 73 ASP A O 1
ATOM 592 N N . LYS A 1 74 ? -22.125 -0.774 12.414 1 96.44 74 LYS A N 1
ATOM 593 C CA . LYS A 1 74 ? -22.156 0.179 11.305 1 96.44 74 LYS A CA 1
ATOM 594 C C . LYS A 1 74 ? -20.75 0.64 10.945 1 96.44 74 LYS A C 1
ATOM 596 O O . LYS A 1 74 ? -20.125 1.392 11.688 1 96.44 74 LYS A O 1
ATOM 601 N N . LEU A 1 75 ? -20.266 0.219 9.797 1 97.56 75 LEU A N 1
ATOM 602 C CA . LEU A 1 75 ? -18.906 0.49 9.344 1 97.56 75 LEU A CA 1
ATOM 603 C C . LEU A 1 75 ? -18.906 1.406 8.125 1 97.56 75 LEU A C 1
ATOM 605 O O . LEU A 1 75 ? -19.938 1.528 7.441 1 97.56 75 LEU A O 1
ATOM 609 N N . THR A 1 76 ? -17.891 2.068 7.91 1 97.94 76 THR A N 1
ATOM 610 C CA . THR A 1 76 ? -17.734 2.914 6.73 1 97.94 76 THR A CA 1
ATOM 611 C C . THR A 1 76 ? -16.312 2.822 6.184 1 97.94 76 THR A C 1
ATOM 613 O O . THR A 1 76 ? -15.352 2.771 6.949 1 97.94 76 THR A O 1
ATOM 616 N N . LEU A 1 77 ? -16.25 2.641 4.809 1 98.19 77 LEU A N 1
ATOM 617 C CA . LEU A 1 77 ? -14.93 2.83 4.199 1 98.19 77 LEU A CA 1
ATOM 618 C C . LEU A 1 77 ? -14.398 4.234 4.473 1 98.19 77 LEU A C 1
ATOM 620 O O . LEU A 1 77 ? -15.141 5.215 4.359 1 98.19 77 LEU A O 1
ATOM 624 N N . ARG A 1 78 ? -13.117 4.359 4.898 1 98.19 78 ARG A N 1
ATOM 625 C CA . ARG A 1 78 ? -12.602 5.641 5.367 1 98.19 78 ARG A CA 1
ATOM 626 C C . ARG A 1 78 ? -12.695 6.703 4.277 1 98.19 78 ARG A C 1
ATOM 628 O O . ARG A 1 78 ? -12.148 6.531 3.188 1 98.19 78 ARG A O 1
ATOM 635 N N . PRO A 1 79 ? -13.305 7.828 4.523 1 97.25 79 PRO A N 1
ATOM 636 C CA . PRO A 1 79 ? -13.391 8.914 3.539 1 97.25 79 PRO A CA 1
ATOM 637 C C . PRO A 1 79 ? -12.227 9.898 3.646 1 97.25 79 PRO A C 1
ATOM 639 O O . PRO A 1 79 ? -12.109 10.805 2.822 1 97.25 79 PRO A O 1
ATOM 642 N N . GLU A 1 80 ? -11.422 9.781 4.652 1 96.44 80 GLU A N 1
ATOM 643 C CA . GLU A 1 80 ? -10.219 10.578 4.863 1 96.44 80 GLU A CA 1
ATOM 644 C C . GLU A 1 80 ? -9.273 9.898 5.852 1 96.44 80 GLU A C 1
ATOM 646 O O . GLU A 1 80 ? -9.641 8.914 6.492 1 96.44 80 GLU A O 1
ATOM 651 N N . GLY A 1 81 ? -8.047 10.367 5.957 1 97.44 81 GLY A N 1
ATOM 652 C CA . GLY A 1 81 ? -7.035 9.578 6.652 1 97.44 81 GLY A CA 1
ATOM 653 C C . GLY A 1 81 ? -6.676 10.141 8.016 1 97.44 81 GLY A C 1
ATOM 654 O O . GLY A 1 81 ? -6.055 9.461 8.828 1 97.44 81 GLY A O 1
ATOM 655 N N . THR A 1 82 ? -7.051 11.375 8.336 1 98.19 82 THR A N 1
ATOM 656 C CA . THR A 1 82 ? -6.621 12.047 9.562 1 98.19 82 THR A CA 1
ATOM 657 C C . THR A 1 82 ? -7.32 11.445 10.781 1 98.19 82 THR A C 1
ATOM 659 O O . THR A 1 82 ? -6.664 11.102 11.766 1 98.19 82 THR A O 1
ATOM 662 N N . ALA A 1 83 ? -8.633 11.273 10.734 1 97.94 83 ALA A N 1
ATOM 663 C CA . ALA A 1 83 ? -9.414 10.797 11.875 1 97.94 83 ALA A CA 1
ATOM 664 C C . ALA A 1 83 ? -8.969 9.406 12.305 1 97.94 83 ALA A C 1
ATOM 666 O O . ALA A 1 83 ? -8.773 9.148 13.5 1 97.94 83 ALA A O 1
ATOM 667 N N . PRO A 1 84 ? -8.781 8.492 11.336 1 98.44 84 PRO A N 1
ATOM 668 C CA . PRO A 1 84 ? -8.297 7.168 11.727 1 98.44 84 PRO A CA 1
ATOM 669 C C . PRO A 1 84 ? -6.938 7.219 12.414 1 98.44 84 PRO A C 1
ATOM 671 O O . PRO A 1 84 ? -6.695 6.477 13.367 1 98.44 84 PRO A O 1
ATOM 674 N N . VAL A 1 85 ? -6.023 8.062 11.977 1 98.56 85 VAL A N 1
ATOM 675 C CA . VAL A 1 85 ? -4.703 8.203 12.578 1 98.56 85 VAL A CA 1
ATOM 676 C C . VAL A 1 85 ? -4.84 8.758 13.992 1 98.56 85 VAL A C 1
ATOM 678 O O . VAL A 1 85 ? -4.156 8.305 14.914 1 98.56 85 VAL A O 1
ATOM 681 N N . CYS A 1 86 ? -5.742 9.727 14.156 1 98.56 86 CYS A N 1
ATOM 682 C CA . CYS A 1 86 ? -5.988 10.289 15.477 1 98.56 86 CYS A CA 1
ATOM 683 C C . CYS A 1 86 ? -6.586 9.242 16.406 1 98.56 86 CYS A C 1
ATOM 685 O O . CYS A 1 86 ? -6.238 9.188 17.594 1 98.56 86 CYS A O 1
ATOM 687 N N . ARG A 1 87 ? -7.531 8.477 15.891 1 98.56 87 ARG A N 1
ATOM 688 C CA . ARG A 1 87 ? -8.078 7.363 16.656 1 98.56 87 ARG A CA 1
ATOM 689 C C . ARG A 1 87 ? -6.98 6.398 17.094 1 98.56 87 ARG A C 1
ATOM 691 O O . ARG A 1 87 ? -6.934 5.977 18.25 1 98.56 87 ARG A O 1
ATOM 698 N N . ALA A 1 88 ? -6.109 6.012 16.188 1 98.62 88 ALA A N 1
ATOM 699 C CA . ALA A 1 88 ? -4.996 5.121 16.516 1 98.62 88 ALA A CA 1
ATOM 700 C C . ALA A 1 88 ? -4.078 5.742 17.562 1 98.62 88 ALA A C 1
ATOM 702 O O . ALA A 1 88 ? -3.598 5.051 18.453 1 98.62 88 ALA A O 1
ATOM 703 N N . TYR A 1 89 ? -3.799 7.055 17.406 1 98.56 89 TYR A N 1
ATOM 704 C CA . TYR A 1 89 ? -3.016 7.812 18.375 1 98.56 89 TYR A CA 1
ATOM 705 C C . TYR A 1 89 ? -3.561 7.621 19.797 1 98.56 89 TYR A C 1
ATOM 707 O O . TYR A 1 89 ? -2.803 7.348 20.719 1 98.56 89 TYR A O 1
ATOM 715 N N . LEU A 1 90 ? -4.848 7.754 19.938 1 98.44 90 LEU A N 1
ATOM 716 C CA . LEU A 1 90 ? -5.504 7.621 21.234 1 98.44 90 LEU A CA 1
ATOM 717 C C . LEU A 1 90 ? -5.539 6.164 21.688 1 98.44 90 LEU A C 1
ATOM 719 O O . LEU A 1 90 ? -5.188 5.852 22.828 1 98.44 90 LEU A O 1
ATOM 723 N N . GLU A 1 91 ? -5.906 5.273 20.781 1 98.31 91 GLU A N 1
ATOM 724 C CA . GLU A 1 91 ? -6.09 3.859 21.109 1 98.31 91 GLU A CA 1
ATOM 725 C C . GLU A 1 91 ? -4.793 3.234 21.609 1 98.31 91 GLU A C 1
ATOM 727 O O . GLU A 1 91 ? -4.816 2.389 22.5 1 98.31 91 GLU A O 1
ATOM 732 N N . HIS A 1 92 ? -3.711 3.662 21.062 1 98.12 92 HIS A N 1
ATOM 733 C CA . HIS A 1 92 ? -2.457 2.98 21.359 1 98.12 92 HIS A CA 1
ATOM 734 C C . HIS A 1 92 ? -1.608 3.795 22.328 1 98.12 92 HIS A C 1
ATOM 736 O O . HIS A 1 92 ? -0.404 3.561 22.453 1 98.12 92 HIS A O 1
ATOM 742 N N . GLY A 1 93 ? -2.139 4.777 22.938 1 97.5 93 GLY A N 1
ATOM 743 C CA . GLY A 1 93 ? -1.478 5.516 24 1 97.5 93 GLY A CA 1
ATOM 744 C C . GLY A 1 93 ? -0.266 6.297 23.516 1 97.5 93 GLY A C 1
ATOM 745 O O . GLY A 1 93 ? 0.728 6.41 24.234 1 97.5 93 GLY A O 1
ATOM 746 N N . MET A 1 94 ? -0.349 6.83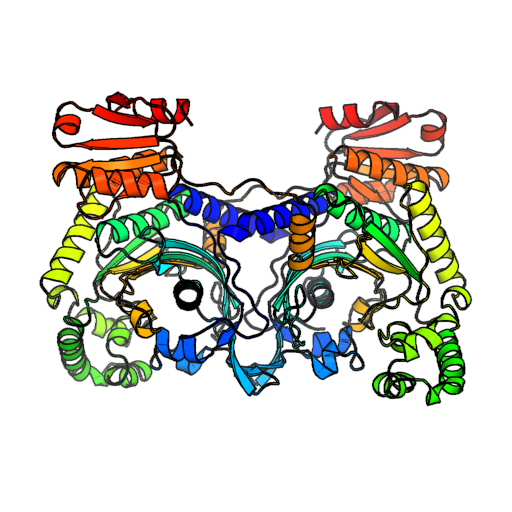2 22.344 1 97.44 94 MET A N 1
ATOM 747 C CA . MET A 1 94 ? 0.804 7.543 21.797 1 97.44 94 MET A CA 1
ATOM 748 C C . MET A 1 94 ? 0.97 8.906 22.453 1 97.44 94 MET A C 1
ATOM 750 O O . MET A 1 94 ? 1.982 9.578 22.266 1 97.44 94 MET A O 1
ATOM 754 N N . GLN A 1 95 ? 0.075 9.266 23.344 1 95.75 95 GLN A N 1
ATOM 755 C CA . GLN A 1 95 ? 0.154 10.516 24.078 1 95.75 95 GLN A CA 1
ATOM 756 C C . GLN A 1 95 ? 1.388 10.547 24.984 1 95.75 95 GLN A C 1
ATOM 758 O O . GLN A 1 95 ? 1.833 11.617 25.391 1 95.75 95 GLN A O 1
ATOM 763 N N . THR A 1 96 ? 1.901 9.391 25.234 1 95.19 96 THR A N 1
ATOM 764 C CA . THR A 1 96 ? 3.035 9.289 26.141 1 95.19 96 THR A CA 1
ATOM 765 C C . THR A 1 96 ? 4.352 9.477 25.391 1 95.19 96 THR A C 1
ATOM 767 O O . THR A 1 96 ? 5.406 9.625 26 1 95.19 96 THR A O 1
ATOM 770 N N . ARG A 1 97 ? 4.273 9.531 24.109 1 94.5 97 ARG A N 1
ATOM 771 C CA . ARG A 1 97 ? 5.48 9.688 23.312 1 94.5 97 ARG A CA 1
ATOM 772 C C . ARG A 1 97 ? 5.945 11.141 23.297 1 94.5 97 ARG A C 1
ATOM 774 O O . ARG A 1 97 ? 5.199 12.039 23.703 1 94.5 97 ARG A O 1
ATOM 781 N N . THR A 1 98 ? 7.203 11.258 22.891 1 92.62 98 THR A N 1
ATOM 782 C CA . THR A 1 98 ? 7.75 12.602 22.703 1 92.62 98 THR A CA 1
ATOM 783 C C . THR A 1 98 ? 6.93 13.383 21.688 1 92.62 98 THR A C 1
ATOM 785 O O . THR A 1 98 ? 6.625 12.883 20.609 1 92.62 98 THR A O 1
ATOM 788 N N . LYS A 1 99 ? 6.578 14.672 22.062 1 94.19 99 LYS A N 1
ATOM 789 C CA . LYS A 1 99 ? 5.754 15.508 21.188 1 94.19 99 LYS A CA 1
ATOM 790 C C . LYS A 1 99 ? 6.621 16.406 20.328 1 94.19 99 LYS A C 1
ATOM 792 O O . LYS A 1 99 ? 7.707 16.828 20.734 1 94.19 99 LYS A O 1
ATOM 797 N N . PRO A 1 100 ? 6.125 16.828 19.219 1 97 100 PRO A N 1
ATOM 798 C CA . PRO A 1 100 ? 4.934 16.281 18.562 1 97 100 PRO A CA 1
ATOM 799 C C . PRO A 1 100 ? 5.137 14.852 18.062 1 97 100 PRO A C 1
ATOM 801 O O . PRO A 1 100 ? 6.238 14.492 17.641 1 97 100 PRO A O 1
ATOM 804 N N . VAL A 1 101 ? 4.09 14.055 18.203 1 97.81 101 VAL A N 1
ATOM 805 C CA . VAL A 1 101 ? 4.07 12.75 17.562 1 97.81 101 VAL A CA 1
ATOM 806 C C . VAL A 1 101 ? 3.852 12.922 16.062 1 97.81 101 VAL A C 1
ATOM 808 O O . VAL A 1 101 ? 2.832 13.469 15.633 1 97.81 101 VAL A O 1
ATOM 811 N N . LYS A 1 102 ? 4.84 12.555 15.258 1 98.25 102 LYS A N 1
ATOM 812 C CA . LYS A 1 102 ? 4.805 12.75 13.812 1 98.25 102 LYS A CA 1
ATOM 813 C C . LYS A 1 102 ? 4.527 11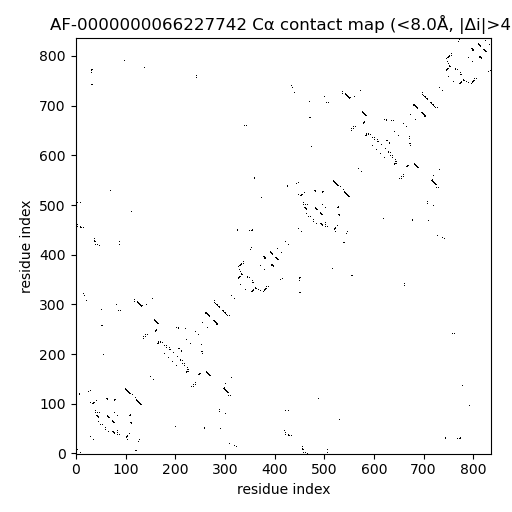.438 13.086 1 98.25 102 LYS A C 1
ATOM 815 O O . LYS A 1 102 ? 5.363 10.531 13.086 1 98.25 102 LYS A O 1
ATOM 820 N N . LEU A 1 103 ? 3.365 11.375 12.43 1 98.62 103 LEU A N 1
ATOM 821 C CA . LEU A 1 103 ? 2.928 10.156 11.75 1 98.62 103 LEU A CA 1
ATOM 822 C C . LEU A 1 103 ? 2.654 10.43 10.281 1 98.62 103 LEU A C 1
ATOM 824 O O . LEU A 1 103 ? 2.299 11.555 9.906 1 98.62 103 LEU A O 1
ATOM 828 N N . TYR A 1 104 ? 2.898 9.492 9.484 1 97.5 104 TYR A N 1
ATOM 829 C CA . TYR A 1 104 ? 2.639 9.516 8.047 1 97.5 104 TYR A CA 1
ATOM 830 C C . TYR A 1 104 ? 1.901 8.258 7.605 1 97.5 104 TYR A C 1
ATOM 832 O O . TYR A 1 104 ? 2.061 7.191 8.211 1 97.5 104 TYR A O 1
ATOM 840 N N . TYR A 1 105 ? 0.967 8.383 6.695 1 98.31 105 TYR A N 1
ATOM 841 C CA . TYR A 1 105 ? 0.221 7.23 6.215 1 98.31 105 TYR A CA 1
ATOM 842 C C . TYR A 1 105 ? 0.1 7.25 4.695 1 98.31 105 TYR A C 1
ATOM 844 O O . TYR A 1 105 ? 0.285 8.297 4.066 1 98.31 105 TYR A O 1
ATOM 852 N N . LEU A 1 106 ? -0.06 6.125 4.055 1 96.94 106 LEU A N 1
ATOM 853 C CA . LEU A 1 106 ? -0.488 5.875 2.684 1 96.94 106 LEU A CA 1
ATOM 854 C C . LEU A 1 106 ? -1.797 5.094 2.654 1 96.94 106 LEU A C 1
ATOM 856 O O . LEU A 1 106 ? -1.866 3.971 3.16 1 96.94 106 LEU A O 1
ATOM 860 N N . SER A 1 107 ? -2.826 5.707 2.137 1 96.56 107 SER A N 1
ATOM 861 C CA . SER A 1 107 ? -4.129 5.07 2.307 1 96.56 107 SER A CA 1
ATOM 862 C C . SER A 1 107 ? -4.988 5.227 1.056 1 96.56 107 SER A C 1
ATOM 864 O O . SER A 1 107 ? -4.82 6.18 0.295 1 96.56 107 SER A O 1
ATOM 866 N N . SER A 1 108 ? -5.855 4.246 0.816 1 97.62 108 SER A N 1
ATOM 867 C CA . SER A 1 108 ? -6.992 4.438 -0.077 1 97.62 108 SER A CA 1
ATOM 868 C C . SER A 1 108 ? -8.117 5.195 0.616 1 97.62 108 SER A C 1
ATOM 870 O O . SER A 1 108 ? -8.391 4.969 1.795 1 97.62 108 SER A O 1
ATOM 872 N N . ILE A 1 109 ? -8.695 6.051 -0.086 1 97.75 109 ILE A N 1
ATOM 873 C CA . ILE A 1 109 ? -9.781 6.891 0.406 1 97.75 109 ILE A CA 1
ATOM 874 C C . ILE A 1 109 ? -11.031 6.672 -0.444 1 97.75 109 ILE A C 1
ATOM 876 O O . ILE A 1 109 ? -10.938 6.512 -1.664 1 97.75 109 ILE A O 1
ATOM 880 N N . PHE A 1 110 ? -12.211 6.715 0.215 1 97.75 110 PHE A N 1
ATOM 881 C CA . PHE A 1 110 ? -13.445 6.359 -0.478 1 97.75 110 PHE A CA 1
ATOM 882 C C . PHE A 1 110 ? -14.5 7.445 -0.299 1 97.75 110 PHE A C 1
ATOM 884 O O . PHE A 1 110 ? -14.922 7.734 0.825 1 97.75 110 PHE A O 1
ATOM 891 N N . ARG A 1 111 ? -14.922 8 -1.35 1 96.06 111 ARG A N 1
ATOM 892 C CA . ARG A 1 111 ? -16 8.984 -1.377 1 96.06 111 ARG A CA 1
ATOM 893 C C . ARG A 1 111 ? -16.922 8.75 -2.574 1 96.06 111 ARG A C 1
ATOM 895 O O . ARG A 1 111 ? -16.453 8.672 -3.713 1 96.06 111 ARG A O 1
ATOM 902 N N . TYR A 1 112 ? -18.203 8.578 -2.264 1 94.44 112 TYR A N 1
ATOM 903 C CA . TYR A 1 112 ? -19.172 8.398 -3.336 1 94.44 112 TYR A CA 1
ATOM 904 C C . TYR A 1 112 ? -19.469 9.719 -4.043 1 94.44 112 TYR A C 1
ATOM 906 O O . TYR A 1 112 ? -20.484 10.359 -3.779 1 94.44 112 TYR A O 1
ATOM 914 N N . ASP A 1 113 ? -18.594 10.07 -4.926 1 87.19 113 ASP A N 1
ATOM 915 C CA . ASP A 1 113 ? -18.734 11.305 -5.688 1 87.19 113 ASP A CA 1
ATOM 916 C C . ASP A 1 113 ? -18.875 11.016 -7.184 1 87.19 113 ASP A C 1
ATOM 918 O O . ASP A 1 113 ? -18.75 9.867 -7.613 1 87.19 113 ASP A O 1
ATOM 922 N N . ARG A 1 114 ? -19.328 12.031 -7.902 1 86.62 114 ARG A N 1
ATOM 923 C CA . ARG A 1 114 ? -19.328 11.898 -9.359 1 86.62 114 ARG A CA 1
ATOM 924 C C . ARG A 1 114 ? -17.906 11.844 -9.898 1 86.62 114 ARG A C 1
ATOM 926 O O . ARG A 1 114 ? -17.141 12.812 -9.766 1 86.62 114 ARG A O 1
ATOM 933 N N . PRO A 1 115 ? -17.656 10.727 -10.492 1 86.25 115 PRO A N 1
ATOM 934 C CA . PRO A 1 115 ? -16.25 10.539 -10.898 1 86.25 115 PRO A CA 1
ATOM 935 C C . PRO A 1 115 ? -15.828 11.516 -12 1 86.25 115 PRO A C 1
ATOM 937 O O . PRO A 1 115 ? -16.625 11.828 -12.891 1 86.25 115 PRO A O 1
ATOM 940 N N . GLN A 1 116 ? -14.688 12.023 -11.961 1 80.94 116 GLN A N 1
ATOM 941 C CA . GLN A 1 116 ? -13.977 12.812 -12.961 1 80.94 116 GLN A CA 1
ATOM 942 C C . GLN A 1 116 ? -12.469 12.57 -12.883 1 80.94 116 GLN A C 1
ATOM 944 O O . GLN A 1 116 ? -11.992 11.844 -12.008 1 80.94 116 GLN A O 1
ATOM 949 N N . ALA A 1 117 ? -11.812 13.133 -13.906 1 75.56 117 ALA A N 1
ATOM 950 C CA . ALA A 1 117 ? -10.367 12.93 -13.914 1 75.56 117 ALA A CA 1
ATOM 951 C C . ALA A 1 117 ? -9.734 13.453 -12.633 1 75.56 117 ALA A C 1
ATOM 953 O O . ALA A 1 117 ? -9.93 14.609 -12.266 1 75.56 117 ALA A O 1
ATOM 954 N N . GLY A 1 118 ? -9.102 12.555 -11.953 1 73.12 118 GLY A N 1
ATOM 955 C CA . GLY A 1 118 ? -8.438 12.93 -10.711 1 73.12 118 GLY A CA 1
ATOM 956 C C . GLY A 1 118 ? -9.352 12.859 -9.5 1 73.12 118 GLY A C 1
ATOM 957 O O . GLY A 1 118 ? -8.906 13.047 -8.367 1 73.12 118 GLY A O 1
ATOM 958 N N . ARG A 1 119 ? -10.617 12.672 -9.773 1 80.81 119 ARG A N 1
ATOM 959 C CA . ARG A 1 119 ? -11.602 12.508 -8.703 1 80.81 119 ARG A CA 1
ATOM 960 C C . ARG A 1 119 ? -12.336 11.172 -8.836 1 80.81 119 ARG A C 1
ATOM 962 O O . ARG A 1 119 ? -13.289 11.055 -9.609 1 80.81 119 ARG A O 1
ATOM 969 N N . TYR A 1 120 ? -11.93 10.281 -7.973 1 92.62 120 TYR A N 1
ATOM 970 C CA . TYR A 1 120 ? -12.453 8.922 -8.023 1 92.62 120 TYR A CA 1
ATOM 971 C C . TYR A 1 120 ? -13.172 8.562 -6.727 1 92.62 120 TYR A C 1
ATOM 973 O O . TYR A 1 120 ? -12.984 9.234 -5.703 1 92.62 120 TYR A O 1
ATOM 981 N N . ARG A 1 121 ? -14.039 7.629 -6.883 1 96.69 121 ARG A N 1
ATOM 982 C CA . ARG A 1 121 ? -14.727 7.141 -5.691 1 96.69 121 ARG A CA 1
ATOM 983 C C . ARG A 1 121 ? -13.773 6.367 -4.785 1 96.69 121 ARG A C 1
ATOM 985 O O . ARG A 1 121 ? -13.992 6.281 -3.578 1 96.69 121 ARG A O 1
ATOM 992 N N . GLN A 1 122 ? -12.836 5.766 -5.371 1 97.5 122 GLN A N 1
ATOM 993 C CA . GLN A 1 122 ? -11.633 5.297 -4.688 1 97.5 122 GLN A CA 1
ATOM 994 C C . GLN A 1 122 ? -10.391 6.016 -5.211 1 97.5 122 GLN A C 1
ATOM 996 O O . GLN A 1 122 ? -10.086 5.953 -6.402 1 97.5 122 GLN A O 1
ATOM 1001 N N . HIS A 1 123 ? -9.758 6.75 -4.359 1 96.44 123 HIS A N 1
ATOM 1002 C CA . HIS A 1 123 ? -8.469 7.348 -4.691 1 96.44 123 HIS A CA 1
ATOM 1003 C C . HIS A 1 123 ? -7.449 7.105 -3.586 1 96.44 123 HIS A C 1
ATOM 1005 O O . HIS A 1 123 ? -7.758 6.457 -2.582 1 96.44 123 HIS A O 1
ATOM 1011 N N . HIS A 1 124 ? -6.23 7.504 -3.832 1 97 124 HIS A N 1
ATOM 1012 C CA . HIS A 1 124 ? -5.152 7.227 -2.893 1 97 124 HIS A CA 1
ATOM 1013 C C . HIS A 1 124 ? -4.484 8.516 -2.424 1 97 124 HIS A C 1
ATOM 1015 O O . HIS A 1 124 ? -4.297 9.445 -3.213 1 97 124 HIS A O 1
ATOM 1021 N N . GLN A 1 125 ? -4.227 8.492 -1.148 1 96.44 125 GLN A N 1
ATOM 1022 C CA . GLN A 1 125 ? -3.551 9.664 -0.595 1 96.44 125 GLN A CA 1
ATOM 1023 C C . GLN A 1 125 ? -2.473 9.25 0.404 1 96.44 125 GLN A C 1
ATOM 1025 O O . GLN A 1 125 ? -2.471 8.125 0.892 1 96.44 125 GLN A O 1
ATOM 1030 N N . PHE A 1 126 ? -1.552 10.047 0.585 1 97.06 126 PHE A N 1
ATOM 1031 C CA . PHE A 1 126 ? -0.74 9.992 1.795 1 97.06 126 PHE A CA 1
ATOM 1032 C C . PHE A 1 126 ? -0.843 11.297 2.578 1 97.06 126 PHE A C 1
ATOM 1034 O O . PHE A 1 126 ? -1.221 12.328 2.023 1 97.06 126 PHE A O 1
ATOM 1041 N N . GLY A 1 127 ? -0.656 11.211 3.799 1 98.25 127 GLY A N 1
ATOM 1042 C CA . GLY A 1 127 ? -0.765 12.367 4.68 1 98.25 127 GLY A CA 1
ATOM 1043 C C . GLY A 1 127 ? 0.229 12.336 5.824 1 98.25 127 GLY A C 1
ATOM 1044 O O . GLY A 1 127 ? 0.866 11.312 6.074 1 98.25 127 GLY A O 1
ATOM 1045 N N . PHE A 1 128 ? 0.455 13.461 6.375 1 98.69 128 PHE A N 1
ATOM 1046 C CA . PHE A 1 128 ? 1.356 13.688 7.5 1 98.69 128 PHE A CA 1
ATOM 1047 C C . PHE A 1 128 ? 0.631 14.391 8.641 1 98.69 128 PHE A C 1
ATOM 1049 O O . PHE A 1 128 ? -0.102 15.352 8.414 1 98.69 128 PHE A O 1
ATOM 1056 N N . GLU A 1 129 ? 0.742 13.797 9.812 1 98.81 129 GLU A N 1
ATOM 1057 C CA . GLU A 1 129 ? 0.081 14.328 11 1 98.81 129 GLU A CA 1
ATOM 1058 C C . GLU A 1 129 ? 1.087 14.609 12.109 1 98.81 129 GLU A C 1
ATOM 1060 O O . GLU A 1 129 ? 1.858 13.719 12.492 1 98.81 129 GLU A O 1
ATOM 1065 N N . ALA A 1 130 ? 1.143 15.812 12.547 1 98.69 130 ALA A N 1
ATOM 1066 C CA . ALA A 1 130 ? 1.921 16.188 13.719 1 98.69 130 ALA A CA 1
ATOM 1067 C C . ALA A 1 130 ? 1.01 16.531 14.898 1 98.69 130 ALA A C 1
ATOM 1069 O O . ALA A 1 130 ? 0.243 17.5 14.836 1 98.69 130 ALA A O 1
ATOM 1070 N N . ILE A 1 131 ? 1.086 15.75 15.977 1 98.62 131 ILE A N 1
ATOM 1071 C CA . ILE A 1 131 ? 0.123 15.828 17.062 1 98.62 131 ILE A CA 1
ATOM 1072 C C . ILE A 1 131 ? 0.838 16.234 18.359 1 98.62 131 ILE A C 1
ATOM 1074 O O . ILE A 1 131 ? 1.796 15.578 18.766 1 98.62 131 ILE A O 1
ATOM 1078 N N . GLY A 1 132 ? 0.371 17.328 19 1 97.62 132 GLY A N 1
ATOM 1079 C CA . GLY A 1 132 ? 0.858 17.641 20.328 1 97.62 132 GLY A CA 1
ATOM 1080 C C . GLY A 1 132 ? 1.671 18.922 20.391 1 97.62 132 GLY A C 1
ATOM 1081 O O . GLY A 1 132 ? 2.363 19.172 21.375 1 97.62 132 GLY A O 1
ATOM 1082 N N . GLU A 1 133 ? 1.66 19.766 19.312 1 97 133 GLU A N 1
ATOM 1083 C CA . GLU A 1 133 ? 2.422 21.016 19.297 1 97 133 GLU A CA 1
ATOM 1084 C C . GLU A 1 133 ? 1.575 22.156 18.75 1 97 133 GLU A C 1
ATOM 1086 O O . GLU A 1 133 ? 0.975 22.062 17.688 1 97 133 GLU A O 1
ATOM 1091 N N . ALA A 1 134 ? 1.554 23.281 19.5 1 96.62 134 ALA A N 1
ATOM 1092 C CA . ALA A 1 134 ? 0.672 24.406 19.156 1 96.62 134 ALA A CA 1
ATOM 1093 C C . ALA A 1 134 ? 1.432 25.5 18.422 1 96.62 134 ALA A C 1
ATOM 1095 O O . ALA A 1 134 ? 0.824 26.375 17.797 1 96.62 134 ALA A O 1
ATOM 1096 N N . ASP A 1 135 ? 2.746 25.438 18.531 1 96.31 135 ASP A N 1
ATOM 1097 C CA . ASP A 1 135 ? 3.553 26.547 18 1 96.31 135 ASP A CA 1
ATOM 1098 C C . ASP A 1 135 ? 3.381 26.672 16.5 1 96.31 135 ASP A C 1
ATOM 1100 O O . ASP A 1 135 ? 3.344 25.672 15.781 1 96.31 135 ASP A O 1
ATOM 1104 N N . ALA A 1 136 ? 3.328 27.938 15.953 1 97.06 136 ALA A N 1
ATOM 1105 C CA . ALA A 1 136 ? 3.068 28.234 14.547 1 97.06 136 ALA A CA 1
ATOM 1106 C C . ALA A 1 136 ? 4.223 27.766 13.664 1 97.06 136 ALA A C 1
ATOM 1108 O O . ALA A 1 136 ? 4.047 27.547 12.461 1 97.06 136 ALA A O 1
ATOM 1109 N N . SER A 1 137 ? 5.445 27.625 14.234 1 96.19 137 SER A N 1
ATOM 1110 C CA . SER A 1 137 ? 6.582 27.172 13.445 1 96.19 137 SER A CA 1
ATOM 1111 C C . SER A 1 137 ? 6.367 25.734 12.945 1 96.19 137 SER A C 1
ATOM 1113 O O . SER A 1 137 ? 6.891 25.359 11.898 1 96.19 137 SER A O 1
ATOM 1115 N N . LEU A 1 138 ? 5.57 24.938 13.688 1 97.25 138 LEU A N 1
ATOM 1116 C CA . LEU A 1 138 ? 5.219 23.609 13.195 1 97.25 138 LEU A CA 1
ATOM 1117 C C . LEU A 1 138 ? 4.375 23.703 11.93 1 97.25 138 LEU A C 1
ATOM 1119 O O . LEU A 1 138 ? 4.547 22.906 11.008 1 97.25 138 LEU A O 1
ATOM 1123 N N . ASP A 1 139 ? 3.434 24.688 11.938 1 98.5 139 ASP A N 1
ATOM 1124 C CA . ASP A 1 139 ? 2.625 24.891 10.742 1 98.5 139 ASP A CA 1
ATOM 1125 C C . ASP A 1 139 ? 3.506 25.203 9.531 1 98.5 139 ASP A C 1
ATOM 1127 O O . ASP A 1 139 ? 3.305 24.641 8.453 1 98.5 139 ASP A O 1
ATOM 1131 N N . ALA A 1 140 ? 4.449 26.078 9.781 1 97.94 140 ALA A N 1
ATOM 1132 C CA . ALA A 1 140 ? 5.367 26.453 8.703 1 97.94 140 ALA A CA 1
ATOM 1133 C C . ALA A 1 140 ? 6.184 25.25 8.242 1 97.94 140 ALA A C 1
ATOM 1135 O O . ALA A 1 140 ? 6.441 25.078 7.051 1 97.94 140 ALA A O 1
ATOM 1136 N N . GLU A 1 141 ? 6.625 24.438 9.141 1 97.56 141 GLU A N 1
ATOM 1137 C CA . GLU A 1 141 ? 7.391 23.234 8.797 1 97.56 141 GLU A CA 1
ATOM 1138 C C . GLU A 1 141 ? 6.578 22.297 7.91 1 97.56 141 GLU A C 1
ATOM 1140 O O . GLU A 1 141 ? 7.09 21.781 6.918 1 97.56 141 GLU A O 1
ATOM 1145 N N . ILE A 1 142 ? 5.328 22.078 8.273 1 98.31 142 ILE A N 1
ATOM 1146 C CA . ILE A 1 142 ? 4.457 21.188 7.531 1 98.31 142 ILE A CA 1
ATOM 1147 C C . ILE A 1 142 ? 4.219 21.734 6.129 1 98.31 142 ILE A C 1
ATOM 1149 O O . ILE A 1 142 ? 4.234 20.984 5.148 1 98.31 142 ILE A O 1
ATOM 1153 N N . ILE A 1 143 ? 3.992 22.984 6.062 1 98.56 143 ILE A N 1
ATOM 1154 C CA . ILE A 1 143 ? 3.789 23.625 4.766 1 98.56 143 ILE A CA 1
ATOM 1155 C C . ILE A 1 143 ? 5.059 23.5 3.926 1 98.56 143 ILE A C 1
ATOM 1157 O O . ILE A 1 143 ? 5 23.172 2.738 1 98.56 143 ILE A O 1
ATOM 1161 N N . GLU A 1 144 ? 6.211 23.766 4.516 1 97.75 144 GLU A N 1
ATOM 1162 C CA . GLU A 1 144 ? 7.48 23.594 3.82 1 97.75 144 GLU A CA 1
ATOM 1163 C C . GLU A 1 144 ? 7.66 22.156 3.346 1 97.75 144 GLU A C 1
ATOM 1165 O O . GLU A 1 144 ? 8.148 21.922 2.238 1 97.75 144 GLU A O 1
ATOM 1170 N N . MET A 1 145 ? 7.34 21.266 4.223 1 97.81 145 MET A N 1
ATOM 1171 C CA . MET A 1 145 ? 7.438 19.844 3.893 1 97.81 145 MET A CA 1
ATOM 1172 C C . MET A 1 145 ? 6.617 19.516 2.648 1 97.81 145 MET A C 1
ATOM 1174 O O . MET A 1 145 ? 7.102 18.844 1.737 1 97.81 145 MET A O 1
ATOM 1178 N N . ALA A 1 146 ? 5.367 19.984 2.633 1 97.75 146 ALA A N 1
ATOM 1179 C CA . ALA A 1 146 ? 4.504 19.781 1.474 1 97.75 146 ALA A CA 1
ATOM 1180 C C . ALA A 1 146 ? 5.121 20.375 0.214 1 97.75 146 ALA A C 1
ATOM 1182 O O . ALA A 1 146 ? 5.168 19.734 -0.833 1 97.75 146 ALA A O 1
ATOM 1183 N N . TRP A 1 147 ? 5.57 21.578 0.37 1 96.81 147 TRP A N 1
ATOM 1184 C CA . TRP A 1 147 ? 6.18 22.297 -0.748 1 96.81 147 TRP A CA 1
ATOM 1185 C C . TRP A 1 147 ? 7.414 21.562 -1.256 1 96.81 147 TRP A C 1
ATOM 1187 O O . TRP A 1 147 ? 7.578 21.375 -2.463 1 96.81 147 TRP A O 1
ATOM 1197 N N . SER A 1 148 ? 8.273 21.156 -0.352 1 96.19 148 SER A N 1
ATOM 1198 C CA . SER A 1 148 ? 9.508 20.438 -0.676 1 96.19 148 SER A CA 1
ATOM 1199 C C . SER A 1 148 ? 9.203 19.109 -1.347 1 96.19 148 SER A C 1
ATOM 1201 O O . SER A 1 148 ? 9.945 18.672 -2.236 1 96.19 148 SER A O 1
ATOM 1203 N N . PHE A 1 149 ? 8.172 18.453 -0.947 1 97.12 149 PHE A N 1
ATOM 1204 C CA . PHE A 1 149 ? 7.766 17.188 -1.545 1 97.12 149 PHE A CA 1
ATOM 1205 C C . PHE A 1 149 ? 7.504 17.359 -3.037 1 97.12 149 PHE A C 1
ATOM 1207 O O . PHE A 1 149 ? 8.016 16.594 -3.852 1 97.12 149 PHE A O 1
ATOM 1214 N N . TYR A 1 150 ? 6.711 18.328 -3.371 1 96.5 150 TYR A N 1
ATOM 1215 C CA . TYR A 1 150 ? 6.383 18.531 -4.777 1 96.5 150 TYR A CA 1
ATOM 1216 C C . TYR A 1 150 ? 7.629 18.906 -5.578 1 96.5 150 TYR A C 1
ATOM 1218 O O . TYR A 1 150 ? 7.781 18.484 -6.727 1 96.5 150 TYR A O 1
ATOM 1226 N N . ASN A 1 151 ? 8.508 19.625 -4.941 1 93.44 151 ASN A N 1
ATOM 1227 C CA . ASN A 1 151 ? 9.766 19.953 -5.605 1 93.44 151 ASN A CA 1
ATOM 1228 C C . ASN A 1 151 ? 10.617 18.719 -5.836 1 93.44 151 ASN A C 1
ATOM 1230 O O . ASN A 1 151 ? 11.281 18.594 -6.871 1 93.44 151 ASN A O 1
ATOM 1234 N N . LEU A 1 152 ? 10.617 17.812 -4.867 1 94.19 152 LEU A N 1
ATOM 1235 C CA . LEU A 1 152 ? 11.336 16.547 -5.012 1 94.19 152 LEU A CA 1
ATOM 1236 C C . LEU A 1 152 ? 10.812 15.766 -6.211 1 94.19 152 LEU A C 1
ATOM 1238 O O . LEU A 1 152 ? 11.57 15.031 -6.855 1 94.19 152 LEU A O 1
ATOM 1242 N N . LEU A 1 153 ? 9.57 15.938 -6.461 1 96.75 153 LEU A N 1
ATOM 1243 C CA . LEU A 1 153 ? 8.945 15.234 -7.578 1 96.75 153 LEU A CA 1
ATOM 1244 C C . LEU A 1 153 ? 9.234 15.945 -8.898 1 96.75 153 LEU A C 1
ATOM 1246 O O . LEU A 1 153 ? 8.953 15.406 -9.969 1 96.75 153 LEU A O 1
ATOM 1250 N N . GLY A 1 154 ? 9.734 17.172 -8.852 1 95.06 154 GLY A N 1
ATOM 1251 C CA . GLY A 1 154 ? 10.023 17.953 -10.039 1 95.06 154 GLY A CA 1
ATOM 1252 C C . GLY A 1 154 ? 8.859 18.828 -10.477 1 95.06 154 GLY A C 1
ATOM 1253 O O . GLY A 1 154 ? 8.898 19.422 -11.547 1 95.06 154 GLY A O 1
ATOM 1254 N N . ILE A 1 155 ? 7.875 18.922 -9.633 1 93.31 155 ILE A N 1
ATOM 1255 C CA . ILE A 1 155 ? 6.73 19.766 -9.938 1 93.31 155 ILE A CA 1
ATOM 1256 C C . ILE A 1 155 ? 7.02 21.203 -9.516 1 93.31 155 ILE A C 1
ATOM 1258 O O . ILE A 1 155 ? 7.258 21.469 -8.336 1 93.31 155 ILE A O 1
ATOM 1262 N N . THR A 1 156 ? 7.117 22.266 -10.367 1 85.69 156 THR A N 1
ATOM 1263 C CA . THR A 1 156 ? 7.598 23.594 -10.016 1 85.69 156 THR A CA 1
ATOM 1264 C C . THR A 1 156 ? 6.508 24.641 -10.242 1 85.69 156 THR A C 1
ATOM 1266 O O . THR A 1 156 ? 6.574 25.75 -9.703 1 85.69 156 THR A O 1
ATOM 1269 N N . ASP A 1 157 ? 5.469 24.562 -10.883 1 88.12 157 ASP A N 1
ATOM 1270 C CA . ASP A 1 157 ? 4.43 25.547 -11.203 1 88.12 157 ASP A CA 1
ATOM 1271 C C . ASP A 1 157 ? 3.275 25.453 -10.203 1 88.12 157 ASP A C 1
ATOM 1273 O O . ASP A 1 157 ? 2.141 25.156 -10.586 1 88.12 157 ASP A O 1
ATOM 1277 N N . LEU A 1 158 ? 3.746 25.922 -8.867 1 93.31 158 LEU A N 1
ATOM 1278 C CA . LEU A 1 158 ? 2.773 25.75 -7.797 1 93.31 158 LEU A CA 1
ATOM 1279 C C . LEU A 1 158 ? 2.475 27.078 -7.102 1 93.31 158 LEU A C 1
ATOM 1281 O O . LEU A 1 158 ? 3.277 28 -7.168 1 93.31 158 LEU A O 1
ATOM 1285 N N . SER A 1 159 ? 1.372 27.203 -6.574 1 95.44 159 SER A N 1
ATOM 1286 C CA . SER A 1 159 ? 0.96 28.312 -5.711 1 95.44 159 SER A CA 1
ATOM 1287 C C . SER A 1 159 ? 0.504 27.797 -4.348 1 95.44 159 SER A C 1
ATOM 1289 O O . SER A 1 159 ? -0.149 26.766 -4.25 1 95.44 159 SER A O 1
ATOM 1291 N N . LEU A 1 160 ? 0.963 28.516 -3.328 1 97.06 160 LEU A N 1
ATOM 1292 C CA . LEU A 1 160 ? 0.56 28.219 -1.959 1 97.06 160 LEU A CA 1
ATOM 1293 C C . LEU A 1 160 ? -0.504 29.203 -1.479 1 97.06 160 LEU A C 1
ATOM 1295 O O . LEU A 1 160 ? -0.241 30.391 -1.36 1 97.06 160 LEU A O 1
ATOM 1299 N N . GLU A 1 161 ? -1.743 28.672 -1.268 1 96.94 161 GLU A N 1
ATOM 1300 C CA . GLU A 1 161 ? -2.836 29.469 -0.7 1 96.94 161 GLU A CA 1
ATOM 1301 C C . GLU A 1 161 ? -2.92 29.281 0.812 1 96.94 161 GLU A C 1
ATOM 1303 O O . GLU A 1 161 ? -2.846 28.156 1.311 1 96.94 161 GLU A O 1
ATOM 1308 N N . LEU A 1 162 ? -3.041 30.406 1.502 1 97.88 162 LEU A N 1
ATOM 1309 C CA . LEU A 1 162 ? -2.967 30.375 2.959 1 97.88 162 LEU A CA 1
ATOM 1310 C C . LEU A 1 162 ? -4.113 31.172 3.574 1 97.88 162 LEU A C 1
ATOM 1312 O O . LEU A 1 162 ? -4.492 32.219 3.059 1 97.88 162 LEU A O 1
ATOM 1316 N N . ASN A 1 163 ? -4.711 30.656 4.645 1 97.62 163 ASN A N 1
ATOM 1317 C CA . ASN A 1 163 ? -5.719 31.375 5.422 1 97.62 163 ASN A CA 1
ATOM 1318 C C . ASN A 1 163 ? -5.719 30.922 6.883 1 97.62 163 ASN A C 1
ATOM 1320 O O . ASN A 1 163 ? -5.105 29.922 7.227 1 97.62 163 ASN A O 1
ATOM 1324 N N . SER A 1 164 ? -6.16 31.766 7.801 1 98 164 SER A N 1
ATOM 1325 C CA . SER A 1 164 ? -6.504 31.359 9.164 1 98 164 SER A CA 1
ATOM 1326 C C . SER A 1 164 ? -8 31.5 9.406 1 98 164 SER A C 1
ATOM 1328 O O . SER A 1 164 ? -8.57 32.594 9.266 1 98 164 SER A O 1
ATOM 1330 N N . ILE A 1 165 ? -8.641 30.391 9.812 1 95.81 165 ILE A N 1
ATOM 1331 C CA . ILE A 1 165 ? -10.086 30.406 10 1 95.81 165 ILE A CA 1
ATOM 1332 C C . ILE A 1 165 ? -10.414 30.531 11.484 1 95.81 165 ILE A C 1
ATOM 1334 O O . ILE A 1 165 ? -11.562 30.359 11.891 1 95.81 165 ILE A O 1
ATOM 1338 N N . GLY A 1 166 ? -9.438 30.797 12.297 1 96.38 166 GLY A N 1
ATOM 1339 C CA . GLY A 1 166 ? -9.609 31.094 13.711 1 96.38 166 GLY A CA 1
ATOM 1340 C C . GLY A 1 166 ? -9.875 29.859 14.555 1 96.38 166 GLY A C 1
ATOM 1341 O O . GLY A 1 166 ? -9.781 28.734 14.062 1 96.38 166 GLY A O 1
ATOM 1342 N N . CYS A 1 167 ? -10.086 30.078 15.875 1 96.12 167 CYS A N 1
ATOM 1343 C CA . CYS A 1 167 ? -10.352 29.047 16.859 1 96.12 167 CYS A CA 1
ATOM 1344 C C . CYS A 1 167 ? -11.797 29.109 17.344 1 96.12 167 CYS A C 1
ATOM 1346 O O . CYS A 1 167 ? -12.617 29.828 16.766 1 96.12 167 CYS A O 1
ATOM 1348 N N . ARG A 1 168 ? -12.062 28.281 18.312 1 93.56 168 ARG A N 1
ATOM 1349 C CA . ARG A 1 168 ? -13.406 28.203 18.875 1 93.56 168 ARG A CA 1
ATOM 1350 C C . ARG A 1 168 ? -13.875 29.562 19.391 1 93.56 168 ARG A C 1
ATOM 1352 O O . ARG A 1 168 ? -15.07 29.844 19.406 1 93.56 168 ARG A O 1
ATOM 1359 N N . GLN A 1 169 ? -12.977 30.375 19.812 1 94.5 169 GLN A N 1
ATOM 1360 C CA . GLN A 1 169 ? -13.289 31.703 20.344 1 94.5 169 GLN A CA 1
ATOM 1361 C C . GLN A 1 169 ? -13.57 32.688 19.203 1 94.5 169 GLN A C 1
ATOM 1363 O O . GLN A 1 169 ? -14.43 33.562 19.328 1 94.5 169 GLN A O 1
ATOM 1368 N N . CYS A 1 170 ? -12.883 32.594 18.094 1 95.81 170 CYS A N 1
ATOM 1369 C CA . CYS A 1 170 ? -12.977 33.531 16.953 1 95.81 170 CYS A CA 1
ATOM 1370 C C . CYS A 1 170 ? -14.227 33.25 16.141 1 95.81 170 CYS A C 1
ATOM 1372 O O . CYS A 1 170 ? -14.891 34.156 15.664 1 95.81 170 CYS A O 1
ATOM 1374 N N . ARG A 1 171 ? -14.617 32 16.031 1 92.5 171 ARG A N 1
ATOM 1375 C CA . ARG A 1 171 ? -15.5 31.484 14.984 1 92.5 171 ARG A CA 1
ATOM 1376 C C . ARG A 1 171 ? -16.906 32.031 15.141 1 92.5 171 ARG A C 1
ATOM 1378 O O . ARG A 1 171 ? -17.562 32.406 14.156 1 92.5 171 ARG A O 1
ATOM 1385 N N . PRO A 1 172 ? -17.422 32.094 16.344 1 93.44 172 PRO A N 1
ATOM 1386 C CA . PRO A 1 172 ? -18.812 32.562 16.484 1 93.44 172 PRO A CA 1
ATOM 1387 C C . PRO A 1 172 ? -19.031 33.969 15.922 1 93.44 172 PRO A C 1
ATOM 1389 O O . PRO A 1 172 ? -20 34.188 15.188 1 93.44 172 PRO A O 1
ATOM 1392 N N . ASN A 1 173 ? -18.172 34.844 16.219 1 95.75 173 ASN A N 1
ATOM 1393 C CA . ASN A 1 173 ? -18.297 36.219 15.703 1 95.75 173 ASN A CA 1
ATOM 1394 C C . ASN A 1 173 ? -18.141 36.25 14.188 1 95.75 173 ASN A C 1
ATOM 1396 O O . ASN A 1 173 ? -18.844 37 13.5 1 95.75 173 ASN A O 1
ATOM 1400 N N . TYR A 1 174 ? -17.25 35.531 13.711 1 94.94 174 TYR A N 1
ATOM 1401 C CA . TYR A 1 174 ? -17.016 35.5 12.273 1 94.94 174 TYR A CA 1
ATOM 1402 C C . TYR A 1 174 ? -18.203 34.906 11.547 1 94.94 174 TYR A C 1
ATOM 1404 O O . TYR A 1 174 ? -18.656 35.438 10.523 1 94.94 174 TYR A O 1
ATOM 1412 N N . ILE A 1 175 ? -18.719 33.812 12.039 1 94.12 175 ILE A N 1
ATOM 1413 C CA . ILE A 1 175 ? -19.859 33.125 11.43 1 94.12 175 ILE A CA 1
ATOM 1414 C C . ILE A 1 175 ? -21.062 34.094 11.422 1 94.12 175 ILE A C 1
ATOM 1416 O O . ILE A 1 175 ? -21.797 34.156 10.43 1 94.12 175 ILE A O 1
ATOM 1420 N N . SER A 1 176 ? -21.25 34.781 12.531 1 95.44 176 SER A N 1
ATOM 1421 C CA . SER A 1 176 ? -22.328 35.75 12.602 1 95.44 176 SER A CA 1
ATOM 1422 C C . SER A 1 176 ? -22.188 36.844 11.531 1 95.44 176 SER A C 1
ATOM 1424 O O . SER A 1 176 ? -23.156 37.188 10.859 1 95.44 176 SER A O 1
ATOM 1426 N N . ALA A 1 177 ? -20.984 37.312 11.375 1 96.12 177 ALA A N 1
ATOM 1427 C CA . ALA A 1 177 ? -20.719 38.312 10.359 1 96.12 177 ALA A CA 1
ATOM 1428 C C . ALA A 1 177 ? -20.984 37.781 8.953 1 96.12 177 ALA A C 1
ATOM 1430 O O . ALA A 1 177 ? -21.531 38.469 8.109 1 96.12 177 ALA A O 1
ATOM 1431 N N . LEU A 1 178 ? -20.609 36.562 8.742 1 95.19 178 LEU A N 1
ATOM 1432 C CA . LEU A 1 178 ? -20.828 35.938 7.445 1 95.19 178 LEU A CA 1
ATOM 1433 C C . LEU A 1 178 ? -22.312 35.75 7.176 1 95.19 178 LEU A C 1
ATOM 1435 O O . LEU A 1 178 ? -22.781 36 6.062 1 95.19 178 LEU A O 1
ATOM 1439 N N . LYS A 1 179 ? -22.953 35.281 8.164 1 95 179 LYS A N 1
ATOM 1440 C CA . LYS A 1 179 ? -24.406 35.094 8.023 1 95 179 LYS A CA 1
ATOM 1441 C C . LYS A 1 179 ? -25.094 36.406 7.684 1 95 179 LYS A C 1
ATOM 1443 O O . LYS A 1 179 ? -25.938 36.438 6.785 1 95 179 LYS A O 1
ATOM 1448 N N . ASP A 1 180 ? -24.797 37.375 8.438 1 95.75 180 ASP A N 1
ATOM 1449 C CA . ASP A 1 180 ? -25.391 38.688 8.188 1 95.75 180 ASP A CA 1
ATOM 1450 C C . ASP A 1 180 ? -25.109 39.156 6.766 1 95.75 180 ASP A C 1
ATOM 1452 O O . ASP A 1 180 ? -26 39.688 6.086 1 95.75 180 ASP A O 1
ATOM 1456 N N . TYR A 1 181 ? -23.938 39.031 6.363 1 96.12 181 TYR A N 1
ATOM 1457 C CA . TYR A 1 181 ? -23.531 39.438 5.023 1 96.12 181 TYR A CA 1
ATOM 1458 C C . TYR A 1 181 ? -24.281 38.656 3.959 1 96.12 181 TYR A C 1
ATOM 1460 O O . TYR A 1 181 ? -24.859 39.25 3.043 1 96.12 181 TYR A O 1
ATOM 1468 N N . TYR A 1 182 ? -24.297 37.312 4.031 1 94.94 182 TYR A N 1
ATOM 1469 C CA . TYR A 1 182 ? -24.875 36.469 2.992 1 94.94 182 TYR A CA 1
ATOM 1470 C C . TYR A 1 182 ? -26.391 36.562 2.99 1 94.94 182 TYR A C 1
ATOM 1472 O O . TYR A 1 182 ? -27.031 36.406 1.945 1 94.94 182 TYR A O 1
ATOM 1480 N N . GLN A 1 183 ? -26.953 36.812 4.168 1 94.31 183 GLN A N 1
ATOM 1481 C CA . GLN A 1 183 ? -28.391 37 4.234 1 94.31 183 GLN A CA 1
ATOM 1482 C C . GLN A 1 183 ? -28.828 38.188 3.355 1 94.31 183 GLN A C 1
ATOM 1484 O O . GLN A 1 183 ? -29.906 38.156 2.76 1 94.31 183 GLN A O 1
ATOM 1489 N N . GLN A 1 184 ? -28.078 39.156 3.23 1 94.69 184 GLN A N 1
ATOM 1490 C CA . GLN A 1 184 ? -28.375 40.312 2.393 1 94.69 184 GLN A CA 1
ATOM 1491 C C . GLN A 1 184 ? -28.297 39.938 0.912 1 94.69 184 GLN A C 1
ATOM 1493 O O . GLN A 1 184 ? -28.797 40.688 0.062 1 94.69 184 GLN A O 1
ATOM 1498 N N . HIS A 1 185 ? -27.688 38.875 0.666 1 94 185 HIS A N 1
ATOM 1499 C CA . HIS A 1 185 ? -27.484 38.469 -0.719 1 94 185 HIS A CA 1
ATOM 1500 C C . HIS A 1 185 ? -28.188 37.156 -0.999 1 94 185 HIS A C 1
ATOM 1502 O O . HIS A 1 185 ? -27.828 36.438 -1.951 1 94 185 HIS A O 1
ATOM 1508 N N . ALA A 1 186 ? -29.047 36.75 -0.236 1 90.25 186 ALA A N 1
ATOM 1509 C CA . ALA A 1 186 ? -29.672 35.438 -0.287 1 90.25 186 ALA A CA 1
ATOM 1510 C C . ALA A 1 186 ? -30.297 35.156 -1.655 1 90.25 186 ALA A C 1
ATOM 1512 O O . ALA A 1 186 ? -30.312 34.031 -2.143 1 90.25 186 ALA A O 1
ATOM 1513 N N . GLY A 1 187 ? -30.797 36.156 -2.309 1 91.06 187 GLY A N 1
ATOM 1514 C CA . GLY A 1 187 ? -31.453 36.031 -3.602 1 91.06 187 GLY A CA 1
ATOM 1515 C C . GLY A 1 187 ? -30.484 35.688 -4.727 1 91.06 187 GLY A C 1
ATOM 1516 O O . GLY A 1 187 ? -30.906 35.25 -5.797 1 91.06 187 GLY A O 1
ATOM 1517 N N . LYS A 1 188 ? -29.25 35.844 -4.531 1 92.5 188 LYS A N 1
ATOM 1518 C CA . LYS A 1 188 ? -28.234 35.625 -5.555 1 92.5 188 LYS A CA 1
ATOM 1519 C C . LYS A 1 188 ? -27.531 34.281 -5.363 1 92.5 188 LYS A C 1
ATOM 1521 O O . LYS A 1 188 ? -26.719 33.875 -6.188 1 92.5 188 LYS A O 1
ATOM 1526 N N . LEU A 1 189 ? -27.844 33.594 -4.289 1 93.31 189 LEU A N 1
ATOM 1527 C CA . LEU A 1 189 ? -27.125 32.344 -3.939 1 93.31 189 LEU A CA 1
ATOM 1528 C C . LEU A 1 189 ? -27.766 31.141 -4.613 1 93.31 189 LEU A C 1
ATOM 1530 O O . LEU A 1 189 ? -28.984 31.125 -4.852 1 93.31 189 LEU A O 1
ATOM 1534 N N . CYS A 1 190 ? -26.984 30.156 -4.98 1 93.25 190 CYS A N 1
ATOM 1535 C CA . CYS A 1 190 ? -27.516 28.891 -5.484 1 93.25 190 CYS A CA 1
ATOM 1536 C C . CYS A 1 190 ? -28.297 28.156 -4.402 1 93.25 190 CYS A C 1
ATOM 1538 O O . CYS A 1 190 ? -28.188 28.484 -3.221 1 93.25 190 CYS A O 1
ATOM 1540 N N . PRO A 1 191 ? -29.031 27.125 -4.797 1 89.31 191 PRO A N 1
ATOM 1541 C CA . PRO A 1 191 ? -29.859 26.406 -3.826 1 89.31 191 PRO A CA 1
ATOM 1542 C C . PRO A 1 191 ? -29.031 25.766 -2.707 1 89.31 191 PRO A C 1
ATOM 1544 O O . PRO A 1 191 ? -29.438 25.812 -1.541 1 89.31 191 PRO A O 1
ATOM 1547 N N . ASP A 1 192 ? -27.938 25.219 -2.961 1 86.69 192 ASP A N 1
ATOM 1548 C CA . ASP A 1 192 ? -27.094 24.594 -1.951 1 86.69 192 ASP A CA 1
ATOM 1549 C C . ASP A 1 192 ? -26.594 25.609 -0.943 1 86.69 192 ASP A C 1
ATOM 1551 O O . ASP A 1 192 ? -26.547 25.344 0.259 1 86.69 192 ASP A O 1
ATOM 1555 N N . CYS A 1 193 ? -26.234 26.719 -1.461 1 90.75 193 CYS A N 1
ATOM 1556 C CA . CYS A 1 193 ? -25.688 27.766 -0.601 1 90.75 193 CYS A CA 1
ATOM 1557 C C . CYS A 1 193 ? -26.781 28.359 0.297 1 90.75 193 CYS A C 1
ATOM 1559 O O . CYS A 1 193 ? -26.5 28.75 1.432 1 90.75 193 CYS A O 1
ATOM 1561 N N . ASN A 1 194 ? -27.938 28.344 -0.225 1 90.25 194 ASN A N 1
ATOM 1562 C CA . ASN A 1 194 ? -29.031 28.766 0.637 1 90.25 194 ASN A CA 1
ATOM 1563 C C . ASN A 1 194 ? -29.203 27.828 1.829 1 90.25 194 ASN A C 1
ATOM 1565 O O . ASN A 1 194 ? -29.531 28.281 2.93 1 90.25 194 ASN A O 1
ATOM 1569 N N . THR A 1 195 ? -29 26.656 1.618 1 86.5 195 THR A N 1
ATOM 1570 C CA . THR A 1 195 ? -29.078 25.672 2.691 1 86.5 195 THR A CA 1
ATOM 1571 C C . THR A 1 195 ? -27.891 25.812 3.635 1 86.5 195 THR A C 1
ATOM 1573 O O . THR A 1 195 ? -28.047 25.734 4.855 1 86.5 195 THR A O 1
ATOM 1576 N N . ARG A 1 196 ? -26.75 26.078 3.082 1 85.81 196 ARG A N 1
ATOM 1577 C CA . ARG A 1 196 ? -25.516 26.188 3.848 1 85.81 196 ARG A CA 1
ATOM 1578 C C . ARG A 1 196 ? -25.531 27.406 4.758 1 85.81 196 ARG A C 1
ATOM 1580 O O . ARG A 1 196 ? -24.859 27.438 5.793 1 85.81 196 ARG A O 1
ATOM 1587 N N . LEU A 1 197 ? -26.266 28.391 4.371 1 88.75 197 LEU A N 1
ATOM 1588 C CA . LEU A 1 197 ? -26.375 29.609 5.168 1 88.75 197 LEU A CA 1
ATOM 1589 C C . LEU A 1 197 ? -26.75 29.281 6.609 1 88.75 197 LEU A C 1
ATOM 1591 O O . LEU A 1 197 ? -26.25 29.922 7.543 1 88.75 197 LEU A O 1
ATOM 1595 N N . ASP A 1 198 ? -27.531 28.219 6.781 1 83.69 198 ASP A N 1
ATOM 1596 C CA . ASP A 1 198 ? -28.016 27.875 8.109 1 83.69 198 ASP A CA 1
ATOM 1597 C C . ASP A 1 198 ? -27.219 26.719 8.703 1 83.69 198 ASP A C 1
ATOM 1599 O O . ASP A 1 198 ? -27.141 26.562 9.922 1 83.69 198 ASP A O 1
ATOM 1603 N N . LYS A 1 199 ? -26.609 25.922 7.918 1 82.06 199 LYS A N 1
ATOM 1604 C CA . LYS A 1 199 ? -26.047 24.656 8.406 1 82.06 199 LYS A CA 1
ATOM 1605 C C . LYS A 1 199 ? -24.531 24.719 8.438 1 82.06 199 LYS A C 1
ATOM 1607 O O . LYS A 1 199 ? -23.906 24.109 9.305 1 82.06 199 LYS A O 1
ATOM 1612 N N . ASN A 1 200 ? -23.984 25.344 7.453 1 85.38 200 ASN A N 1
ATOM 1613 C CA . ASN A 1 200 ? -22.531 25.406 7.324 1 85.38 200 ASN A CA 1
ATOM 1614 C C . ASN A 1 200 ? -22.078 26.672 6.602 1 85.38 200 ASN A C 1
ATOM 1616 O O . ASN A 1 200 ? -21.547 26.594 5.488 1 85.38 200 ASN A O 1
ATOM 1620 N N . THR A 1 201 ? -22.062 27.734 7.348 1 88.81 201 THR A N 1
ATOM 1621 C CA . THR A 1 201 ? -21.922 29.062 6.785 1 88.81 201 THR A CA 1
ATOM 1622 C C . THR A 1 201 ? -20.547 29.25 6.164 1 88.81 201 THR A C 1
ATOM 1624 O O . THR A 1 201 ? -20.406 29.922 5.137 1 88.81 201 THR A O 1
ATOM 1627 N N . LEU A 1 202 ? -19.531 28.672 6.672 1 88.94 202 LEU A N 1
ATOM 1628 C CA . LEU A 1 202 ? -18.172 28.828 6.164 1 88.94 202 LEU A CA 1
ATOM 1629 C C . LEU A 1 202 ? -18.047 28.281 4.746 1 88.94 202 LEU A C 1
ATOM 1631 O O . LEU A 1 202 ? -17.25 28.781 3.951 1 88.94 202 LEU A O 1
ATOM 1635 N N . ARG A 1 203 ? -18.797 27.312 4.473 1 88.19 203 ARG A N 1
ATOM 1636 C CA . ARG A 1 203 ? -18.703 26.625 3.189 1 88.19 203 ARG A CA 1
ATOM 1637 C C . ARG A 1 203 ? -19.234 27.5 2.061 1 88.19 203 ARG A C 1
ATOM 1639 O O . ARG A 1 203 ? -19 27.234 0.884 1 88.19 203 ARG A O 1
ATOM 1646 N N . LEU A 1 204 ? -19.953 28.547 2.385 1 89.81 204 LEU A N 1
ATOM 1647 C CA . LEU A 1 204 ? -20.453 29.484 1.387 1 89.81 204 LEU A CA 1
ATOM 1648 C C . LEU A 1 204 ? -19.297 30.141 0.631 1 89.81 204 LEU A C 1
ATOM 1650 O O . LEU A 1 204 ? -19.438 30.484 -0.542 1 89.81 204 LEU A O 1
ATOM 1654 N N . LEU A 1 205 ? -18.219 30.219 1.252 1 92 205 LEU A N 1
ATOM 1655 C CA . LEU A 1 205 ? -17.047 30.891 0.694 1 92 205 LEU A CA 1
ATOM 1656 C C . LEU A 1 205 ? -16.406 30.047 -0.411 1 92 205 LEU A C 1
ATOM 1658 O O . LEU A 1 205 ? -15.656 30.578 -1.233 1 92 205 LEU A O 1
ATOM 1662 N N . ASP A 1 206 ? -16.703 28.75 -0.421 1 85.62 206 ASP A N 1
ATOM 1663 C CA . ASP A 1 206 ? -15.977 27.828 -1.296 1 85.62 206 ASP A CA 1
ATOM 1664 C C . ASP A 1 206 ? -16.859 27.375 -2.459 1 85.62 206 ASP A C 1
ATOM 1666 O O . ASP A 1 206 ? -16.469 26.5 -3.236 1 85.62 206 ASP A O 1
ATOM 1670 N N . CYS A 1 207 ? -18.031 27.938 -2.549 1 86.56 207 CYS A N 1
ATOM 1671 C CA . CYS A 1 207 ? -18.906 27.547 -3.641 1 86.56 207 CYS A CA 1
ATOM 1672 C C . CYS A 1 207 ? -18.281 27.875 -4.992 1 86.56 207 CYS A C 1
ATOM 1674 O O . CYS A 1 207 ? -17.734 28.953 -5.176 1 86.56 207 CYS A O 1
ATOM 1676 N N . LYS A 1 208 ? -18.359 26.984 -5.965 1 82.88 208 LYS A N 1
ATOM 1677 C CA . LYS A 1 208 ? -17.672 27.125 -7.246 1 82.88 208 LYS A CA 1
ATOM 1678 C C . LYS A 1 208 ? -18.578 27.766 -8.289 1 82.88 208 LYS A C 1
ATOM 1680 O O . LYS A 1 208 ? -18.141 28.125 -9.383 1 82.88 208 LYS A O 1
ATOM 1685 N N . ARG A 1 209 ? -19.828 27.953 -7.938 1 86.56 209 ARG A N 1
ATOM 1686 C CA . ARG A 1 209 ? -20.75 28.578 -8.867 1 86.56 209 ARG A CA 1
ATOM 1687 C C . ARG A 1 209 ? -20.438 30.078 -9.008 1 86.56 209 ARG A C 1
ATOM 1689 O O . ARG A 1 209 ? -20.156 30.75 -8.016 1 86.56 209 ARG A O 1
ATOM 1696 N N . ALA A 1 210 ? -20.578 30.484 -10.172 1 88.81 210 ALA A N 1
ATOM 1697 C CA . ALA A 1 210 ? -20.172 31.844 -10.492 1 88.81 210 ALA A CA 1
ATOM 1698 C C . ALA A 1 210 ? -20.969 32.875 -9.695 1 88.81 210 ALA A C 1
ATOM 1700 O O . ALA A 1 210 ? -20.422 33.875 -9.211 1 88.81 210 ALA A O 1
ATOM 1701 N N . GLU A 1 211 ? -22.25 32.656 -9.641 1 89.81 211 GLU A N 1
ATOM 1702 C CA . GLU A 1 211 ? -23.109 33.594 -8.93 1 89.81 211 GLU A CA 1
ATOM 1703 C C . GLU A 1 211 ? -22.734 33.688 -7.453 1 89.81 211 GLU A C 1
ATOM 1705 O O . GLU A 1 211 ? -22.766 34.781 -6.859 1 89.81 211 GLU A O 1
ATOM 1710 N N . CYS A 1 212 ? -22.406 32.656 -6.871 1 92.06 212 CYS A N 1
ATOM 1711 C CA . CYS A 1 212 ? -22.016 32.625 -5.465 1 92.06 212 CYS A CA 1
ATOM 1712 C C . CYS A 1 212 ? -20.609 33.188 -5.27 1 92.06 212 CYS A C 1
ATOM 1714 O O . CYS A 1 212 ? -20.312 33.812 -4.246 1 92.06 212 CYS A O 1
ATOM 1716 N N . GLN A 1 213 ? -19.812 32.969 -6.238 1 90.5 213 GLN A N 1
ATOM 1717 C CA . GLN A 1 213 ? -18.438 33.469 -6.168 1 90.5 213 GLN A CA 1
ATOM 1718 C C . GLN A 1 213 ? -18.422 35 -6.16 1 90.5 213 GLN A C 1
ATOM 1720 O O . GLN A 1 213 ? -17.594 35.594 -5.492 1 90.5 213 GLN A O 1
ATOM 1725 N N . ALA A 1 214 ? -19.297 35.5 -6.93 1 91.06 214 ALA A N 1
ATOM 1726 C CA . ALA A 1 214 ? -19.391 36.969 -6.98 1 91.06 214 ALA A CA 1
ATOM 1727 C C . ALA A 1 214 ? -19.75 37.531 -5.609 1 91.06 214 ALA A C 1
ATOM 1729 O O . ALA A 1 214 ? -19.25 38.594 -5.227 1 91.06 214 ALA A O 1
ATOM 1730 N N . VAL A 1 215 ? -20.562 36.844 -4.961 1 93.19 215 VAL A N 1
ATOM 1731 C CA . VAL A 1 215 ? -20.969 37.281 -3.631 1 93.19 215 VAL A CA 1
ATOM 1732 C C . VAL A 1 215 ? -19.828 37.094 -2.639 1 93.19 215 VAL A C 1
ATOM 1734 O O . VAL A 1 215 ? -19.594 37.938 -1.777 1 93.19 215 VAL A O 1
ATOM 1737 N N . ALA A 1 216 ? -19.109 36.031 -2.752 1 93.06 216 ALA A N 1
ATOM 1738 C CA . ALA A 1 216 ? -18.047 35.656 -1.824 1 93.06 216 ALA A CA 1
ATOM 1739 C C . ALA A 1 216 ? -16.906 36.656 -1.862 1 93.06 216 ALA A C 1
ATOM 1741 O O . ALA A 1 216 ? -16.203 36.844 -0.867 1 93.06 216 ALA A O 1
ATOM 1742 N N . GLY A 1 217 ? -16.781 37.344 -2.945 1 91.88 217 GLY A N 1
ATOM 1743 C CA . GLY A 1 217 ? -15.656 38.25 -3.148 1 91.88 217 GLY A CA 1
ATOM 1744 C C . GLY A 1 217 ? -15.617 39.375 -2.148 1 91.88 217 GLY A C 1
ATOM 1745 O O . GLY A 1 217 ? -14.547 39.906 -1.836 1 91.88 217 GLY A O 1
ATOM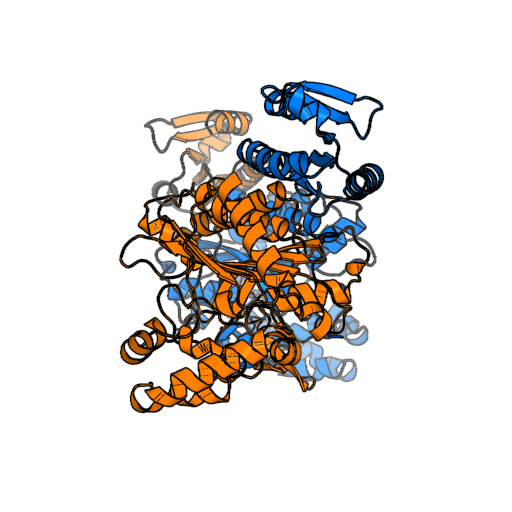 1746 N N . ASN A 1 218 ? -16.75 39.75 -1.647 1 93.19 218 ASN A N 1
ATOM 1747 C CA . ASN A 1 218 ? -16.828 40.875 -0.733 1 93.19 218 ASN A CA 1
ATOM 1748 C C . ASN A 1 218 ? -17.25 40.438 0.667 1 93.19 218 ASN A C 1
ATOM 1750 O O . ASN A 1 218 ? -17.641 41.281 1.485 1 93.19 218 ASN A O 1
ATOM 1754 N N . ALA A 1 219 ? -17.156 39.219 0.877 1 95.75 219 ALA A N 1
ATOM 1755 C CA . ALA A 1 219 ? -17.531 38.688 2.186 1 95.75 219 ALA A CA 1
ATOM 1756 C C . ALA A 1 219 ? -16.531 39.094 3.256 1 95.75 219 ALA A C 1
ATOM 1758 O O . ALA A 1 219 ? -15.383 39.438 2.941 1 95.75 219 ALA A O 1
ATOM 1759 N N . PRO A 1 220 ? -16.938 39.094 4.508 1 96.12 220 PRO A N 1
ATOM 1760 C CA . PRO A 1 220 ? -15.992 39.344 5.602 1 96.12 220 PRO A CA 1
ATOM 1761 C C . PRO A 1 220 ? -14.812 38.375 5.598 1 96.12 220 PRO A C 1
ATOM 1763 O O . PRO A 1 220 ? -14.969 37.188 5.242 1 96.12 220 PRO A O 1
ATOM 1766 N N . ARG A 1 221 ? -13.703 38.906 6.023 1 95.94 221 ARG A N 1
ATOM 1767 C CA . ARG A 1 221 ? -12.492 38.094 6.07 1 95.94 221 ARG A CA 1
ATOM 1768 C C . ARG A 1 221 ? -12.258 37.531 7.473 1 95.94 221 ARG A C 1
ATOM 1770 O O . ARG A 1 221 ? -12.375 38.281 8.461 1 95.94 221 ARG A O 1
ATOM 1777 N N . SER A 1 222 ? -11.938 36.281 7.539 1 95.38 222 SER A N 1
ATOM 1778 C CA . SER A 1 222 ? -11.742 35.625 8.828 1 95.38 222 SER A CA 1
ATOM 1779 C C . SER A 1 222 ? -10.641 36.312 9.633 1 95.38 222 SER A C 1
ATOM 1781 O O . SER A 1 222 ? -10.727 36.438 10.859 1 95.38 222 SER A O 1
ATOM 1783 N N . ALA A 1 223 ? -9.609 36.812 9 1 94.06 223 ALA A N 1
ATOM 1784 C CA . ALA A 1 223 ? -8.453 37.438 9.641 1 94.06 223 ALA A CA 1
ATOM 1785 C C . ALA A 1 223 ? -8.875 38.625 10.5 1 94.06 223 ALA A C 1
ATOM 1787 O O . ALA A 1 223 ? -8.227 38.938 11.5 1 94.06 223 ALA A O 1
ATOM 1788 N N . ASP A 1 224 ? -9.953 39.281 10.164 1 95.81 224 ASP A N 1
ATOM 1789 C CA . ASP A 1 224 ? -10.438 40.469 10.867 1 95.81 224 ASP A CA 1
ATOM 1790 C C . ASP A 1 224 ? -11.141 40.094 12.172 1 95.81 224 ASP A C 1
ATOM 1792 O O . ASP A 1 224 ? -11.414 40.938 13.008 1 95.81 224 ASP A O 1
ATOM 1796 N N . TYR A 1 225 ? -11.352 38.875 12.359 1 96.94 225 TYR A N 1
ATOM 1797 C CA . TYR A 1 225 ? -12.125 38.406 13.516 1 96.94 225 TYR A CA 1
ATOM 1798 C C . TYR A 1 225 ? -11.289 37.5 14.406 1 96.94 225 TYR A C 1
ATOM 1800 O O . TYR A 1 225 ? -11.82 36.875 15.32 1 96.94 225 TYR A O 1
ATOM 1808 N N . LEU A 1 226 ? -10.016 37.406 14.18 1 97.88 226 LEU A N 1
ATOM 1809 C CA . LEU A 1 226 ? -9.133 36.531 14.969 1 97.88 226 LEU A CA 1
ATOM 1810 C C . LEU A 1 226 ? -8.93 37.094 16.375 1 97.88 226 LEU A C 1
ATOM 1812 O O . LEU A 1 226 ? -8.758 38.312 16.547 1 97.88 226 LEU A O 1
ATOM 1816 N N . CYS A 1 227 ? -9.023 36.281 17.375 1 97.75 227 CYS A N 1
ATOM 1817 C CA . CYS A 1 227 ? -8.633 36.688 18.734 1 97.75 227 CYS A CA 1
ATOM 1818 C C . CYS A 1 227 ? -7.133 36.969 18.797 1 97.75 227 CYS A C 1
ATOM 1820 O O . CYS A 1 227 ? -6.391 36.656 17.875 1 97.75 227 CYS A O 1
ATOM 1822 N N . PRO A 1 228 ? -6.641 37.531 19.859 1 97.5 228 PRO A N 1
ATOM 1823 C CA . PRO A 1 228 ? -5.227 37.938 19.938 1 97.5 228 PRO A CA 1
ATOM 1824 C C . PRO A 1 228 ? -4.285 36.719 19.766 1 97.5 228 PRO A C 1
ATOM 1826 O O . PRO A 1 228 ? -3.264 36.844 19.094 1 97.5 228 PRO A O 1
ATOM 1829 N N . ASP A 1 229 ? -4.652 35.594 20.344 1 97.38 229 ASP A N 1
ATOM 1830 C CA . ASP A 1 229 ? -3.809 34.406 20.25 1 97.38 229 ASP A CA 1
ATOM 1831 C C . ASP A 1 229 ? -3.725 33.906 18.812 1 97.38 229 ASP A C 1
ATOM 1833 O O . ASP A 1 229 ? -2.646 33.531 18.344 1 97.38 229 ASP A O 1
ATOM 1837 N N . CYS A 1 230 ? -4.852 33.875 18.109 1 98.12 230 CYS A N 1
ATOM 1838 C CA . CYS A 1 230 ? -4.891 33.406 16.734 1 98.12 230 CYS A CA 1
ATOM 1839 C C . CYS A 1 230 ? -4.164 34.375 15.812 1 98.12 230 CYS A C 1
ATOM 1841 O O . CYS A 1 230 ? -3.521 33.969 14.844 1 98.12 230 CYS A O 1
ATOM 1843 N N . LEU A 1 231 ? -4.293 35.656 16.109 1 98 231 LEU A N 1
ATOM 1844 C CA . LEU A 1 231 ? -3.596 36.656 15.312 1 98 231 LEU A CA 1
ATOM 1845 C C . LEU A 1 231 ? -2.084 36.531 15.469 1 98 231 LEU A C 1
ATOM 1847 O O . LEU A 1 231 ? -1.345 36.625 14.484 1 98 231 LEU A O 1
ATOM 1851 N N . ALA A 1 232 ? -1.677 36.344 16.703 1 97.5 232 ALA A N 1
ATOM 1852 C CA . ALA A 1 232 ? -0.253 36.156 16.953 1 97.5 232 ALA A CA 1
ATOM 1853 C C . ALA A 1 232 ? 0.26 34.906 16.25 1 97.5 232 ALA A C 1
ATOM 1855 O O . ALA A 1 232 ? 1.355 34.906 15.688 1 97.5 232 ALA A O 1
ATOM 1856 N N . HIS A 1 233 ? -0.531 33.844 16.328 1 97.69 233 HIS A N 1
ATOM 1857 C CA . HIS A 1 233 ? -0.187 32.594 15.672 1 97.69 233 HIS A CA 1
ATOM 1858 C C . HIS A 1 233 ? -0.04 32.781 14.164 1 97.69 233 HIS A C 1
ATOM 1860 O O . HIS A 1 233 ? 0.943 32.344 13.57 1 97.69 233 HIS A O 1
ATOM 1866 N N . TYR A 1 234 ? -0.974 33.438 13.539 1 98.31 234 TYR A N 1
ATOM 1867 C CA . TYR A 1 234 ? -0.983 33.625 12.094 1 98.31 234 TYR A CA 1
ATOM 1868 C C . TYR A 1 234 ? 0.185 34.531 11.664 1 98.31 234 TYR A C 1
ATOM 1870 O O . TYR A 1 234 ? 0.82 34.25 10.641 1 98.31 234 TYR A O 1
ATOM 1878 N N . SER A 1 235 ? 0.447 35.562 12.445 1 97.88 235 SER A N 1
ATOM 1879 C CA . SER A 1 235 ? 1.575 36.438 12.172 1 97.88 235 SER A CA 1
ATOM 1880 C C . SER A 1 235 ? 2.898 35.688 12.227 1 97.88 235 SER A C 1
ATOM 1882 O O . SER A 1 235 ? 3.754 35.844 11.352 1 97.88 235 SER A O 1
ATOM 1884 N N . ARG A 1 236 ? 3.018 34.875 13.25 1 96 236 ARG A N 1
ATOM 1885 C CA . ARG A 1 236 ? 4.23 34.062 13.406 1 96 236 ARG A CA 1
ATOM 1886 C C . ARG A 1 236 ? 4.387 33.094 12.25 1 96 236 ARG A C 1
ATOM 1888 O O . ARG A 1 236 ? 5.5 32.844 11.766 1 96 236 ARG A O 1
ATOM 1895 N N . LEU A 1 237 ? 3.322 32.469 11.82 1 97.88 237 LEU A N 1
ATOM 1896 C CA . LEU A 1 237 ? 3.355 31.578 10.672 1 97.88 237 LEU A CA 1
ATOM 1897 C C . LEU A 1 237 ? 3.891 32.281 9.438 1 97.88 237 LEU A C 1
ATOM 1899 O O . LEU A 1 237 ? 4.797 31.781 8.766 1 97.88 237 LEU A O 1
ATOM 1903 N N . LYS A 1 238 ? 3.359 33.438 9.117 1 98.12 238 LYS A N 1
ATOM 1904 C CA . LYS A 1 238 ? 3.781 34.219 7.949 1 98.12 238 LYS A CA 1
ATOM 1905 C C . LYS A 1 238 ? 5.246 34.625 8.062 1 98.12 238 LYS A C 1
ATOM 1907 O O . LYS A 1 238 ? 5.973 34.625 7.062 1 98.12 238 LYS A O 1
ATOM 1912 N N . GLU A 1 239 ? 5.609 34.969 9.273 1 96.56 239 GLU A N 1
ATOM 1913 C CA . GLU A 1 239 ? 7.012 35.312 9.508 1 96.56 239 GLU A CA 1
ATOM 1914 C C . GLU A 1 239 ? 7.922 34.125 9.172 1 96.56 239 GLU A C 1
ATOM 1916 O O . GLU A 1 239 ? 8.938 34.281 8.5 1 96.56 239 GLU A O 1
ATOM 1921 N N . CYS A 1 240 ? 7.555 32.938 9.664 1 96.25 240 CYS A N 1
ATOM 1922 C CA . CYS A 1 240 ? 8.336 31.734 9.414 1 96.25 240 CYS A CA 1
ATOM 1923 C C . CYS A 1 240 ? 8.406 31.438 7.918 1 96.25 240 CYS A C 1
ATOM 1925 O O . CYS A 1 240 ? 9.469 31.125 7.391 1 96.25 240 CYS A O 1
ATOM 1927 N N . LEU A 1 241 ? 7.262 31.516 7.211 1 97.75 241 LEU A N 1
ATOM 1928 C CA . LEU A 1 241 ? 7.23 31.25 5.777 1 97.75 241 LEU A CA 1
ATOM 1929 C C . LEU A 1 241 ? 8.109 32.25 5.023 1 97.75 241 LEU A C 1
ATOM 1931 O O . LEU A 1 241 ? 8.766 31.875 4.047 1 97.75 241 LEU A O 1
ATOM 1935 N N . THR A 1 242 ? 8.125 33.5 5.469 1 97.31 242 THR A N 1
ATOM 1936 C CA . THR A 1 242 ? 8.945 34.531 4.848 1 97.31 242 THR A CA 1
ATOM 1937 C C . THR A 1 242 ? 10.43 34.219 5.027 1 97.31 242 THR A C 1
ATOM 1939 O O . THR A 1 242 ? 11.211 34.375 4.09 1 97.31 242 THR A O 1
ATOM 1942 N N . ILE A 1 243 ? 10.789 33.781 6.184 1 94 243 ILE A N 1
ATOM 1943 C CA . ILE A 1 243 ? 12.18 33.438 6.48 1 94 243 ILE A CA 1
ATOM 1944 C C . ILE A 1 243 ? 12.641 32.281 5.594 1 94 243 ILE A C 1
ATOM 1946 O O . ILE A 1 243 ? 13.805 32.25 5.191 1 94 243 ILE A O 1
ATOM 1950 N N . LEU A 1 244 ? 11.719 31.391 5.289 1 94.88 244 LEU A N 1
ATOM 1951 C CA . LEU A 1 244 ? 12.016 30.25 4.441 1 94.88 244 LEU A CA 1
ATOM 1952 C C . LEU A 1 244 ? 11.969 30.625 2.969 1 94.88 244 LEU A C 1
ATOM 1954 O O . LEU A 1 244 ? 12.242 29.797 2.098 1 94.88 244 LEU A O 1
ATOM 1958 N N . ASP A 1 245 ? 11.594 31.875 2.6 1 94.62 245 ASP A N 1
ATOM 1959 C CA . ASP A 1 245 ? 11.422 32.375 1.236 1 94.62 245 ASP A CA 1
ATOM 1960 C C . ASP A 1 245 ? 10.391 31.547 0.479 1 94.62 245 ASP A C 1
ATOM 1962 O O . ASP A 1 245 ? 10.609 31.156 -0.673 1 94.62 245 ASP A O 1
ATOM 1966 N N . LEU A 1 246 ? 9.359 31.109 1.195 1 95.31 246 LEU A N 1
ATOM 1967 C CA . LEU A 1 246 ? 8.242 30.422 0.57 1 95.31 246 LEU A CA 1
ATOM 1968 C C . LEU A 1 246 ? 7.121 31.406 0.224 1 95.31 246 LEU A C 1
ATOM 1970 O O . LEU A 1 246 ? 6.457 31.938 1.117 1 95.31 246 LEU A O 1
ATOM 1974 N N . PRO A 1 247 ? 6.934 31.609 -1.043 1 94.19 247 PRO A N 1
ATOM 1975 C CA . PRO A 1 247 ? 5.855 32.531 -1.423 1 94.19 247 PRO A CA 1
ATOM 1976 C C . PRO A 1 247 ? 4.469 31.984 -1.091 1 94.19 247 PRO A C 1
ATOM 1978 O O . PRO A 1 247 ? 4.211 30.781 -1.278 1 94.19 247 PRO A O 1
ATOM 1981 N N . PHE A 1 248 ? 3.635 32.781 -0.48 1 97.5 248 PHE A N 1
ATOM 1982 C CA . PHE A 1 248 ? 2.266 32.375 -0.174 1 97.5 248 PHE A CA 1
ATOM 1983 C C . PHE A 1 248 ? 1.289 33.5 -0.484 1 97.5 248 PHE A C 1
ATOM 1985 O O . PHE A 1 248 ? 1.668 34.688 -0.482 1 97.5 248 PHE A O 1
ATOM 1992 N N . HIS A 1 249 ? 0.084 33.094 -0.876 1 96.75 249 HIS A N 1
ATOM 1993 C CA . HIS A 1 249 ? -1.027 34.031 -1.107 1 96.75 249 HIS A CA 1
ATOM 1994 C C . HIS A 1 249 ? -2.107 33.844 -0.044 1 96.75 249 HIS A C 1
ATOM 1996 O O . HIS A 1 249 ? -2.621 32.75 0.161 1 96.75 249 HIS A O 1
ATOM 2002 N N . GLU A 1 250 ? -2.402 35 0.615 1 96.81 250 GLU A N 1
ATOM 2003 C CA . GLU A 1 250 ? -3.52 34.938 1.552 1 96.81 250 GLU A CA 1
ATOM 2004 C C . GLU A 1 250 ? -4.855 34.938 0.816 1 96.81 250 GLU A C 1
ATOM 2006 O O . GLU A 1 250 ? -5.172 35.875 0.075 1 96.81 250 GLU A O 1
ATOM 2011 N N . ASN A 1 251 ? -5.574 33.844 0.944 1 95.5 251 ASN A N 1
ATOM 2012 C CA . ASN A 1 251 ? -6.891 33.656 0.339 1 95.5 251 ASN A CA 1
ATOM 2013 C C . ASN A 1 251 ? -7.977 33.5 1.398 1 95.5 251 ASN A C 1
ATOM 2015 O O . ASN A 1 251 ? -8.203 32.406 1.901 1 95.5 251 ASN A O 1
ATOM 2019 N N . PHE A 1 252 ? -8.711 34.562 1.666 1 94.31 252 PHE A N 1
ATOM 2020 C CA . PHE A 1 252 ? -9.672 34.562 2.768 1 94.31 252 PHE A CA 1
ATOM 2021 C C . PHE A 1 252 ? -10.844 33.656 2.469 1 94.31 252 PHE A C 1
ATOM 2023 O O . PHE A 1 252 ? -11.617 33.312 3.367 1 94.31 252 PHE A O 1
ATOM 2030 N N . ARG A 1 253 ? -11 33.219 1.258 1 93.25 253 ARG A N 1
ATOM 2031 C CA . ARG A 1 253 ? -12.102 32.312 0.889 1 93.25 253 ARG A CA 1
ATOM 2032 C C . ARG A 1 253 ? -11.719 30.859 1.105 1 93.25 253 ARG A C 1
ATOM 2034 O O . ARG A 1 253 ? -12.57 29.969 0.99 1 93.25 253 ARG A O 1
ATOM 2041 N N . LEU A 1 254 ? -10.492 30.594 1.529 1 93.56 254 LEU A N 1
ATOM 2042 C CA . LEU A 1 254 ? -10.031 29.234 1.751 1 93.56 254 LEU A CA 1
ATOM 2043 C C . LEU A 1 254 ? -10.523 28.703 3.094 1 93.56 254 LEU A C 1
ATOM 2045 O O . LEU A 1 254 ? -10.117 29.203 4.148 1 93.56 254 LEU A O 1
ATOM 2049 N N . VAL A 1 255 ? -11.438 27.719 3.254 1 89.06 255 VAL A N 1
ATOM 2050 C CA . VAL A 1 255 ? -11.977 27.203 4.504 1 89.06 255 VAL A CA 1
ATOM 2051 C C . VAL A 1 255 ? -11.859 25.688 4.523 1 89.06 255 VAL A C 1
ATOM 2053 O O . VAL A 1 255 ? -12.156 25.047 5.535 1 89.06 255 VAL A O 1
ATOM 2056 N N . ARG A 1 256 ? -11.398 24.953 3.758 1 82.88 256 ARG A N 1
ATOM 2057 C CA . ARG A 1 256 ? -11.266 23.5 3.629 1 82.88 256 ARG A CA 1
ATOM 2058 C C . ARG A 1 256 ? -12.617 22.812 3.783 1 82.88 256 ARG A C 1
ATOM 2060 O O . ARG A 1 256 ? -13.594 23.438 4.203 1 82.88 256 ARG A O 1
ATOM 2067 N N . GLY A 1 257 ? -12.688 21.484 3.529 1 78.75 257 GLY A N 1
ATOM 2068 C CA . GLY A 1 257 ? -13.961 20.781 3.42 1 78.75 257 GLY A CA 1
ATOM 2069 C C . GLY A 1 257 ? -14.328 20.016 4.676 1 78.75 257 GLY A C 1
ATOM 2070 O O . GLY A 1 257 ? -15.422 19.453 4.762 1 78.75 257 GLY A O 1
ATOM 2071 N N . LEU A 1 258 ? -13.445 20.016 5.66 1 87.06 258 LEU A N 1
ATOM 2072 C CA . LEU A 1 258 ? -13.703 19.281 6.898 1 87.06 258 LEU A CA 1
ATOM 2073 C C . LEU A 1 258 ? -13.898 20.234 8.062 1 87.06 258 LEU A C 1
ATOM 2075 O O . LEU A 1 258 ? -13.211 21.266 8.156 1 87.06 258 LEU A O 1
ATOM 2079 N N . ASP A 1 259 ? -14.742 19.859 8.961 1 88.75 259 ASP A N 1
ATOM 2080 C CA . ASP A 1 259 ? -15.18 20.781 10.008 1 88.75 259 ASP A CA 1
ATOM 2081 C C . ASP A 1 259 ? -14.141 20.875 11.125 1 88.75 259 ASP A C 1
ATOM 2083 O O . ASP A 1 259 ? -14.18 21.797 11.938 1 88.75 259 ASP A O 1
ATOM 2087 N N . TYR A 1 260 ? -13.234 19.922 11.141 1 93.31 260 TYR A N 1
ATOM 2088 C CA . TYR A 1 260 ? -12.375 19.891 12.32 1 93.31 260 TYR A CA 1
ATOM 2089 C C . TYR A 1 260 ? -11.227 20.875 12.188 1 93.31 260 TYR A C 1
ATOM 2091 O O . TYR A 1 260 ? -10.445 21.062 13.117 1 93.31 260 TYR A O 1
ATOM 2099 N N . TYR A 1 261 ? -11.156 21.578 11.109 1 95.31 261 TYR A N 1
ATOM 2100 C CA . TYR A 1 261 ? -10.031 22.484 10.922 1 95.31 261 TYR A CA 1
ATOM 2101 C C . TYR A 1 261 ? -10.156 23.703 11.836 1 95.31 261 TYR A C 1
ATOM 2103 O O . TYR A 1 261 ? -11.266 24.172 12.102 1 95.31 261 TYR A O 1
ATOM 2111 N N . SER A 1 262 ? -9.07 24.172 12.32 1 95.88 262 SER A N 1
ATOM 2112 C CA . SER A 1 262 ? -8.906 25.391 13.109 1 95.88 262 SER A CA 1
ATOM 2113 C C . SER A 1 262 ? -7.641 26.141 12.719 1 95.88 262 SER A C 1
ATOM 2115 O O . SER A 1 262 ? -6.695 25.547 12.195 1 95.88 262 SER A O 1
ATOM 2117 N N . ARG A 1 263 ? -7.684 27.5 12.828 1 97.38 263 ARG A N 1
ATOM 2118 C CA . ARG A 1 263 ? -6.52 28.344 12.602 1 97.38 263 ARG A CA 1
ATOM 2119 C C . ARG A 1 263 ? -5.984 28.172 11.18 1 97.38 263 ARG A C 1
ATOM 2121 O O . ARG A 1 263 ? -6.707 28.391 10.211 1 97.38 263 ARG A O 1
ATOM 2128 N N . THR A 1 264 ? -4.828 27.594 11.031 1 98.44 264 THR A N 1
ATOM 2129 C CA . THR A 1 264 ? -4.141 27.547 9.742 1 98.44 264 THR A CA 1
ATOM 2130 C C . THR A 1 264 ? -4.828 26.562 8.797 1 98.44 264 THR A C 1
ATOM 2132 O O . THR A 1 264 ? -5.062 25.406 9.148 1 98.44 264 THR A O 1
ATOM 2135 N N . VAL A 1 265 ? -5.164 27.016 7.621 1 97.81 265 VAL A N 1
ATOM 2136 C CA . VAL A 1 265 ? -5.523 26.156 6.492 1 97.81 265 VAL A CA 1
ATOM 2137 C C . VAL A 1 265 ? -4.715 26.562 5.262 1 97.81 265 VAL A C 1
ATOM 2139 O O . VAL A 1 265 ? -4.398 27.75 5.078 1 97.81 265 VAL A O 1
ATOM 2142 N N . PHE A 1 266 ? -4.355 25.625 4.477 1 98.19 266 PHE A N 1
ATOM 2143 C CA . PHE A 1 266 ? -3.592 25.938 3.277 1 98.19 266 PHE A CA 1
ATOM 2144 C C . PHE A 1 266 ? -3.881 24.938 2.168 1 98.19 266 PHE A C 1
ATOM 2146 O O . PHE A 1 266 ? -4.383 23.844 2.428 1 98.19 266 PHE A O 1
ATOM 2153 N N . GLU A 1 267 ? -3.631 25.359 0.946 1 96.69 267 GLU A N 1
ATOM 2154 C CA . GLU A 1 267 ? -3.701 24.531 -0.253 1 96.69 267 GLU A CA 1
ATOM 2155 C C . GLU A 1 267 ? -2.545 24.828 -1.202 1 96.69 267 GLU A C 1
ATOM 2157 O O . GLU A 1 267 ? -2.082 25.969 -1.281 1 96.69 267 GLU A O 1
ATOM 2162 N N . ILE A 1 268 ? -2.076 23.844 -1.762 1 96.19 268 ILE A N 1
ATOM 2163 C CA . ILE A 1 268 ? -1.11 23.984 -2.846 1 96.19 268 ILE A CA 1
ATOM 2164 C C . ILE A 1 268 ? -1.771 23.625 -4.176 1 96.19 268 ILE A C 1
ATOM 2166 O O . ILE A 1 268 ? -2.416 22.594 -4.293 1 96.19 268 ILE A O 1
ATOM 2170 N N . GLN A 1 269 ? -1.628 24.516 -5.129 1 92.94 269 GLN A N 1
ATOM 2171 C CA . GLN A 1 269 ? -2.283 24.359 -6.426 1 92.94 269 GLN A CA 1
ATOM 2172 C C . GLN A 1 269 ? -1.301 24.594 -7.57 1 92.94 269 GLN A C 1
ATOM 2174 O O . GLN A 1 269 ? -0.404 25.438 -7.465 1 92.94 269 GLN A O 1
ATOM 2179 N N . PRO A 1 270 ? -1.543 23.828 -8.633 1 89 270 PRO A N 1
ATOM 2180 C CA . PRO A 1 270 ? -0.775 24.156 -9.836 1 89 270 PRO A CA 1
ATOM 2181 C C . PRO A 1 270 ? -1.174 25.516 -10.43 1 89 270 PRO A C 1
ATOM 2183 O O . PRO A 1 270 ? -2.354 25.875 -10.414 1 89 270 PRO A O 1
ATOM 2186 N N . MET A 1 271 ? -0.235 26.188 -10.945 1 85.75 271 MET A N 1
ATOM 2187 C CA . MET A 1 271 ? -0.506 27.5 -11.531 1 85.75 271 MET A CA 1
ATOM 2188 C C . MET A 1 271 ? -0.929 27.359 -12.992 1 85.75 271 MET A C 1
ATOM 2190 O O . MET A 1 271 ? -1.558 28.266 -13.547 1 85.75 271 MET A O 1
ATOM 2194 N N . ALA A 1 272 ? -0.536 26.266 -13.57 1 73.56 272 ALA A N 1
ATOM 2195 C CA . ALA A 1 272 ? -0.827 26.094 -14.992 1 73.56 272 ALA A CA 1
ATOM 2196 C C . ALA A 1 272 ? -2.332 26.078 -15.242 1 73.56 272 ALA A C 1
ATOM 2198 O O . ALA A 1 272 ? -3.094 25.516 -14.453 1 73.56 272 ALA A O 1
ATOM 2199 N N . GLU A 1 273 ? -2.541 26.734 -16.281 1 63.44 273 GLU A N 1
ATOM 2200 C CA . GLU A 1 273 ? -3.93 26.812 -16.719 1 63.44 273 GLU A CA 1
ATOM 2201 C C . GLU A 1 273 ? -4.504 25.438 -17.016 1 63.44 273 GLU A C 1
ATOM 2203 O O . GLU A 1 273 ? -3.828 24.578 -17.594 1 63.44 273 GLU A O 1
ATOM 2208 N N . GLY A 1 274 ? -5.773 25.172 -16.531 1 55.56 274 GLY A N 1
ATOM 2209 C CA . GLY A 1 274 ? -6.426 23.906 -16.828 1 55.56 274 GLY A CA 1
ATOM 2210 C C . GLY A 1 274 ? -6.125 22.812 -15.805 1 55.56 274 GLY A C 1
ATOM 2211 O O . GLY A 1 274 ? -6.77 21.766 -15.797 1 55.56 274 GLY A O 1
ATOM 2212 N N . ALA A 1 275 ? -5.113 23.156 -15.203 1 55.44 275 ALA A N 1
ATOM 2213 C CA . ALA A 1 275 ? -4.758 22.141 -14.211 1 55.44 275 ALA A CA 1
ATOM 2214 C C . ALA A 1 275 ? -5.77 22.094 -13.078 1 55.44 275 ALA A C 1
ATOM 2216 O O . ALA A 1 275 ? -6.457 23.094 -12.812 1 55.44 275 ALA A O 1
ATOM 2217 N N . GLN A 1 276 ? -5.953 20.891 -12.578 1 63.84 276 GLN A N 1
ATOM 2218 C CA . GLN A 1 276 ? -6.801 20.688 -11.406 1 63.84 276 GLN A CA 1
ATOM 2219 C C . GLN A 1 276 ? -6.414 21.641 -10.281 1 63.84 276 GLN A C 1
ATOM 2221 O O . GLN A 1 276 ? -5.234 21.938 -10.078 1 63.84 276 GLN A O 1
ATOM 2226 N N . SER A 1 277 ? -7.418 21.969 -9.609 1 71.94 277 SER A N 1
ATOM 2227 C CA . SER A 1 277 ? -7.312 23.125 -8.727 1 71.94 277 SER A CA 1
ATOM 2228 C C . SER A 1 277 ? -6.422 22.828 -7.531 1 71.94 277 SER A C 1
ATOM 2230 O O . SER A 1 277 ? -5.48 23.578 -7.25 1 71.94 277 SER A O 1
ATOM 2232 N N . THR A 1 278 ? -6.586 21.844 -6.738 1 86.69 278 THR A N 1
ATOM 2233 C CA . THR A 1 278 ? -5.789 21.609 -5.543 1 86.69 278 THR A CA 1
ATOM 2234 C C . THR A 1 278 ? -5.094 20.25 -5.621 1 86.69 278 THR A C 1
ATOM 2236 O O . THR A 1 278 ? -5.723 19.234 -5.941 1 86.69 278 THR A O 1
ATOM 2239 N N . ILE A 1 279 ? -3.779 20.219 -5.477 1 91.75 279 ILE A N 1
ATOM 2240 C CA . ILE A 1 279 ? -3.031 18.969 -5.496 1 91.75 279 ILE A CA 1
ATOM 2241 C C . ILE A 1 279 ? -2.848 18.453 -4.066 1 91.75 279 ILE A C 1
ATOM 2243 O O . ILE A 1 279 ? -2.699 17.25 -3.848 1 91.75 279 ILE A O 1
ATOM 2247 N N . GLY A 1 280 ? -2.832 19.359 -3.158 1 94.19 280 GLY A N 1
ATOM 2248 C CA . GLY A 1 280 ? -2.721 19.016 -1.753 1 94.19 280 GLY A CA 1
ATOM 2249 C C . GLY A 1 280 ? -3.064 20.156 -0.817 1 94.19 280 GLY A C 1
ATOM 2250 O O . GLY A 1 280 ? -3.152 21.312 -1.243 1 94.19 280 GLY A O 1
ATOM 2251 N N . GLY A 1 281 ? -3.285 19.812 0.414 1 96.62 281 GLY A N 1
ATOM 2252 C CA . GLY A 1 281 ? -3.615 20.812 1.411 1 96.62 281 GLY A CA 1
ATOM 2253 C C . GLY A 1 281 ? -3.768 20.234 2.809 1 96.62 281 GLY A C 1
ATOM 2254 O O . GLY A 1 281 ? -3.73 19.016 2.992 1 96.62 281 GLY A O 1
ATOM 2255 N N . GLY A 1 282 ? -3.889 21.109 3.736 1 97.62 282 GLY A N 1
ATOM 2256 C CA . GLY A 1 282 ? -3.992 20.734 5.137 1 97.62 282 GLY A CA 1
ATOM 2257 C C . GLY A 1 282 ? -4.293 21.922 6.047 1 97.62 282 GLY A C 1
ATOM 2258 O O . GLY A 1 282 ? -4.844 22.922 5.605 1 97.62 282 GLY A O 1
ATOM 2259 N N . GLY A 1 283 ? -4.078 21.641 7.309 1 98.38 283 GLY A N 1
ATOM 2260 C CA . GLY A 1 283 ? -4.34 22.672 8.312 1 98.38 283 GLY A CA 1
ATOM 2261 C C . GLY A 1 283 ? -4.32 22.125 9.727 1 98.38 283 GLY A C 1
ATOM 2262 O O . GLY A 1 283 ? -4.02 20.953 9.953 1 98.38 283 GLY A O 1
ATOM 2263 N N . ARG A 1 284 ? -4.574 23.062 10.602 1 98.38 284 ARG A N 1
ATOM 2264 C CA . ARG A 1 284 ? -4.66 22.703 12.016 1 98.38 284 ARG A CA 1
ATOM 2265 C C . ARG A 1 284 ? -6.039 22.141 12.352 1 98.38 284 ARG A C 1
ATOM 2267 O O . ARG A 1 284 ? -7.051 22.609 11.82 1 98.38 284 ARG A O 1
ATOM 2274 N N . TYR A 1 285 ? -6.031 21.188 13.156 1 98.06 285 TYR A N 1
ATOM 2275 C CA . TYR A 1 285 ? -7.258 20.609 13.695 1 98.06 285 TYR A CA 1
ATOM 2276 C C . TYR A 1 285 ? -7.152 20.391 15.195 1 98.06 285 TYR A C 1
ATOM 2278 O O . TYR A 1 285 ? -7.352 19.281 15.688 1 98.06 285 TYR A O 1
ATOM 2286 N N . ASP A 1 286 ? -7.043 21.438 15.93 1 97.88 286 ASP A N 1
ATOM 2287 C CA . ASP A 1 286 ? -6.664 21.469 17.344 1 97.88 286 ASP A CA 1
ATOM 2288 C C . ASP A 1 286 ? -7.738 20.828 18.219 1 97.88 286 ASP A C 1
ATOM 2290 O O . ASP A 1 286 ? -7.469 20.438 19.344 1 97.88 286 ASP A O 1
ATOM 2294 N N . GLY A 1 287 ? -8.875 20.766 17.781 1 96.81 287 GLY A N 1
ATOM 2295 C CA . GLY A 1 287 ? -9.961 20.266 18.609 1 96.81 287 GLY A CA 1
ATOM 2296 C C . GLY A 1 287 ? -10.281 18.797 18.359 1 96.81 287 GLY A C 1
ATOM 2297 O O . GLY A 1 287 ? -11.055 18.188 19.094 1 96.81 287 GLY A O 1
ATOM 2298 N N . LEU A 1 288 ? -9.672 18.172 17.359 1 97.5 288 LEU A N 1
ATOM 2299 C CA . LEU A 1 288 ? -10.094 16.859 16.891 1 97.5 288 LEU A CA 1
ATOM 2300 C C . LEU A 1 288 ? -9.805 15.781 17.922 1 97.5 288 LEU A C 1
ATOM 2302 O O . LEU A 1 288 ? -10.656 14.93 18.203 1 97.5 288 LEU A O 1
ATOM 2306 N N . ILE A 1 289 ? -8.602 15.812 18.531 1 98.12 289 ILE A N 1
ATOM 2307 C CA . ILE A 1 289 ? -8.227 14.805 19.516 1 98.12 289 ILE A CA 1
ATOM 2308 C C . ILE A 1 289 ? -9.211 14.836 20.688 1 98.12 289 ILE A C 1
ATOM 2310 O O . ILE A 1 289 ? -9.664 13.789 21.156 1 98.12 289 ILE A O 1
ATOM 2314 N N . GLU A 1 290 ? -9.5 16.016 21.141 1 97.5 290 GLU A N 1
ATOM 2315 C CA . GLU A 1 290 ? -10.469 16.188 22.219 1 97.5 290 GLU A CA 1
ATOM 2316 C C . GLU A 1 290 ? -11.844 15.664 21.812 1 97.5 290 GLU A C 1
ATOM 2318 O O . GLU A 1 290 ? -12.516 14.992 22.609 1 97.5 290 GLU A O 1
ATOM 2323 N N . GLN A 1 291 ? -12.234 15.977 20.656 1 96.12 291 GLN A N 1
ATOM 2324 C CA . GLN A 1 291 ? -13.516 15.531 20.141 1 96.12 291 GLN A CA 1
ATOM 2325 C C . GLN A 1 291 ? -13.609 14.008 20.109 1 96.12 291 GLN A C 1
ATOM 2327 O O . GLN A 1 291 ? -14.688 13.445 20.281 1 96.12 291 GLN A O 1
ATOM 2332 N N . LEU A 1 292 ? -12.508 13.383 19.953 1 97.06 292 LEU A N 1
ATOM 2333 C CA . LEU A 1 292 ? -12.484 11.93 19.859 1 97.06 292 LEU A CA 1
ATOM 2334 C C . LEU A 1 292 ? -12.289 11.289 21.234 1 97.06 292 LEU A C 1
ATOM 2336 O O . LEU A 1 292 ? -12.117 10.078 21.328 1 97.06 292 LEU A O 1
ATOM 2340 N N . GLY A 1 293 ? -12.242 12.07 22.219 1 96.12 293 GLY A N 1
ATOM 2341 C CA . GLY A 1 293 ? -12.25 11.531 23.578 1 96.12 293 GLY A CA 1
ATOM 2342 C C . GLY A 1 293 ? -10.922 11.695 24.297 1 96.12 293 GLY A C 1
ATOM 2343 O O . GLY A 1 293 ? -10.758 11.219 25.422 1 96.12 293 GLY A O 1
ATOM 2344 N N . GLY A 1 294 ? -9.969 12.344 23.688 1 97.19 294 GLY A N 1
ATOM 2345 C CA . GLY A 1 294 ? -8.695 12.594 24.328 1 97.19 294 GLY A CA 1
ATOM 2346 C C . GLY A 1 294 ? -8.617 13.945 25 1 97.19 294 GLY A C 1
ATOM 2347 O O . GLY A 1 294 ? -9.609 14.688 25.031 1 97.19 294 GLY A O 1
ATOM 2348 N N . GLU A 1 295 ? -7.484 14.195 25.578 1 97.38 295 GLU A N 1
ATOM 2349 C CA . GLU A 1 295 ? -7.223 15.523 26.125 1 97.38 295 GLU A CA 1
ATOM 2350 C C . GLU A 1 295 ? -7.02 16.547 25 1 97.38 295 GLU A C 1
ATOM 2352 O O . GLU A 1 295 ? -6.652 16.188 23.875 1 97.38 295 GLU A O 1
ATOM 2357 N N . ALA A 1 296 ? -7.367 17.797 25.359 1 97.62 296 ALA A N 1
ATOM 2358 C CA . ALA A 1 296 ? -7.105 18.859 24.391 1 97.62 296 ALA A CA 1
ATOM 2359 C C . ALA A 1 296 ? -5.66 18.812 23.891 1 97.62 296 ALA A C 1
ATOM 2361 O O . ALA A 1 296 ? -4.727 19 24.672 1 97.62 296 ALA A O 1
ATOM 2362 N N . THR A 1 297 ? -5.465 18.516 22.625 1 98.25 297 THR A N 1
ATOM 2363 C CA . THR A 1 297 ? -4.156 18.328 22.016 1 98.25 297 THR A CA 1
ATOM 2364 C C . THR A 1 297 ? -4.105 18.984 20.641 1 98.25 297 THR A C 1
ATOM 2366 O O . THR A 1 297 ? -4.805 18.562 19.719 1 98.25 297 THR A O 1
ATOM 2369 N N . PRO A 1 298 ? -3.307 20.047 20.5 1 98.06 298 PRO A N 1
ATOM 2370 C CA . PRO A 1 298 ? -3.174 20.672 19.172 1 98.06 298 PRO A CA 1
ATOM 2371 C C . PRO A 1 298 ? -2.566 19.734 18.141 1 98.06 298 PRO A C 1
ATOM 2373 O O . PRO A 1 298 ? -1.778 18.859 18.484 1 98.06 298 PRO A O 1
ATOM 2376 N N . ALA A 1 299 ? -2.986 19.875 16.891 1 98.56 299 ALA A N 1
ATOM 2377 C CA . ALA A 1 299 ? -2.475 19.031 15.82 1 98.56 299 ALA A CA 1
ATOM 2378 C C . ALA A 1 299 ? -2.582 19.719 14.469 1 98.56 299 ALA A C 1
ATOM 2380 O O . ALA A 1 299 ? -3.381 20.656 14.305 1 98.56 299 ALA A O 1
ATOM 2381 N N . MET A 1 300 ? -1.768 19.297 13.578 1 98.44 300 MET A N 1
ATOM 2382 C CA . MET A 1 300 ? -1.736 19.828 12.211 1 98.44 300 MET A CA 1
ATOM 2383 C C . MET A 1 300 ? -1.293 18.75 11.227 1 98.44 300 MET A C 1
ATOM 2385 O O . MET A 1 300 ? -0.555 17.844 11.594 1 98.44 300 MET A O 1
ATOM 2389 N N . GLY A 1 301 ? -1.788 18.844 10.055 1 98.31 301 GLY A N 1
ATOM 2390 C CA . GLY A 1 301 ? -1.354 17.906 9.031 1 98.31 301 GLY A CA 1
ATOM 2391 C C . GLY A 1 301 ? -1.725 18.344 7.629 1 98.31 301 GLY A C 1
ATOM 2392 O O . GLY A 1 301 ? -2.268 19.438 7.434 1 98.31 301 GLY A O 1
ATOM 2393 N N . PHE A 1 302 ? -1.311 17.594 6.699 1 98.06 302 PHE A N 1
ATOM 2394 C CA . PHE A 1 302 ? -1.741 17.766 5.312 1 98.06 302 PHE A CA 1
ATOM 2395 C C . PHE A 1 302 ? -1.812 16.406 4.602 1 98.06 302 PHE A C 1
ATOM 2397 O O . PHE A 1 302 ? -1.285 15.414 5.098 1 98.06 302 PHE A O 1
ATOM 2404 N N . ALA A 1 303 ? -2.539 16.391 3.566 1 97.56 303 ALA A N 1
ATOM 2405 C CA . ALA A 1 303 ? -2.658 15.211 2.711 1 97.56 303 ALA A CA 1
ATOM 2406 C C . ALA A 1 303 ? -2.637 15.602 1.235 1 97.56 303 ALA A C 1
ATOM 2408 O O . ALA A 1 303 ? -2.879 16.75 0.888 1 97.56 303 ALA A O 1
ATOM 2409 N N . THR A 1 304 ? -2.279 14.711 0.471 1 96.69 304 THR A N 1
ATOM 2410 C CA . THR A 1 304 ? -2.229 14.914 -0.972 1 96.69 304 THR A CA 1
ATOM 2411 C C . THR A 1 304 ? -2.643 13.648 -1.712 1 96.69 304 THR A C 1
ATOM 2413 O O . THR A 1 304 ? -2.371 12.539 -1.25 1 96.69 304 THR A O 1
ATOM 2416 N N . GLY A 1 305 ? -3.354 13.82 -2.803 1 95.81 305 GLY A N 1
ATOM 2417 C CA . GLY A 1 305 ? -3.795 12.695 -3.617 1 95.81 305 GLY A CA 1
ATOM 2418 C C . GLY A 1 305 ? -2.744 12.227 -4.605 1 95.81 305 GLY A C 1
ATOM 2419 O O . GLY A 1 305 ? -2.139 13.039 -5.309 1 95.81 305 GLY A O 1
ATOM 2420 N N . ILE A 1 306 ? -2.541 10.977 -4.719 1 97 306 ILE A N 1
ATOM 2421 C CA . ILE A 1 306 ? -1.491 10.406 -5.555 1 97 306 ILE A CA 1
ATOM 2422 C C . ILE A 1 306 ? -1.883 10.523 -7.027 1 97 306 ILE A C 1
ATOM 2424 O O . ILE A 1 306 ? -1.052 10.867 -7.871 1 97 306 ILE A O 1
ATOM 2428 N N . GLU A 1 307 ? -3.162 10.234 -7.332 1 95.88 307 GLU A N 1
ATOM 2429 C CA . GLU A 1 307 ? -3.625 10.32 -8.711 1 95.88 307 GLU A CA 1
ATOM 2430 C C . GLU A 1 307 ? -3.395 11.719 -9.289 1 95.88 307 GLU A C 1
ATOM 2432 O O . GLU A 1 307 ? -2.955 11.859 -10.43 1 95.88 307 GLU A O 1
ATOM 2437 N N . ARG A 1 308 ? -3.697 12.688 -8.477 1 93.44 308 ARG A N 1
ATOM 2438 C CA . ARG A 1 308 ? -3.518 14.07 -8.93 1 93.44 308 ARG A CA 1
ATOM 2439 C C . ARG A 1 308 ? -2.041 14.383 -9.148 1 93.44 308 ARG A C 1
ATOM 2441 O O . ARG A 1 308 ? -1.688 15.117 -10.07 1 93.44 308 ARG A O 1
ATOM 2448 N N . ILE A 1 309 ? -1.206 13.938 -8.297 1 95.81 309 ILE A N 1
ATOM 2449 C CA . ILE A 1 309 ? 0.232 14.117 -8.461 1 95.81 309 ILE A CA 1
ATOM 2450 C C . ILE A 1 309 ? 0.673 13.508 -9.789 1 95.81 309 ILE A C 1
ATOM 2452 O O . ILE A 1 309 ? 1.39 14.148 -10.57 1 95.81 309 ILE A O 1
ATOM 2456 N N . ILE A 1 310 ? 0.254 12.273 -10.047 1 96.06 310 ILE A N 1
ATOM 2457 C CA . ILE A 1 310 ? 0.668 11.547 -11.242 1 96.06 310 ILE A CA 1
ATOM 2458 C C . ILE A 1 310 ? 0.193 12.297 -12.484 1 96.06 310 ILE A C 1
ATOM 2460 O O . ILE A 1 310 ? 0.927 12.398 -13.469 1 96.06 310 ILE A O 1
ATOM 2464 N N . LEU A 1 311 ? -1.039 12.789 -12.422 1 92.94 311 LEU A N 1
ATOM 2465 C CA . LEU A 1 311 ? -1.546 13.594 -13.523 1 92.94 311 LEU A CA 1
ATOM 2466 C C . LEU A 1 311 ? -0.63 14.781 -13.797 1 92.94 311 LEU A C 1
ATOM 2468 O O . LEU A 1 311 ? -0.357 15.109 -14.953 1 92.94 311 LEU A O 1
ATOM 2472 N N . ASN A 1 312 ? -0.195 15.438 -12.742 1 93 312 ASN A N 1
ATOM 2473 C CA . ASN A 1 312 ? 0.693 16.578 -12.906 1 93 312 ASN A CA 1
ATOM 2474 C C . ASN A 1 312 ? 2.062 16.156 -13.43 1 93 312 ASN A C 1
ATOM 2476 O O . ASN A 1 312 ? 2.674 16.875 -14.227 1 93 312 ASN A O 1
ATOM 2480 N N . LEU A 1 313 ? 2.604 15.008 -12.969 1 95.81 313 LEU A N 1
ATOM 2481 C CA . LEU A 1 313 ? 3.855 14.484 -13.508 1 95.81 313 LEU A CA 1
ATOM 2482 C C . LEU A 1 313 ? 3.756 14.266 -15.008 1 95.81 313 LEU A C 1
ATOM 2484 O O . LEU A 1 313 ? 4.637 14.688 -15.766 1 95.81 313 LEU A O 1
ATOM 2488 N N . LYS A 1 314 ? 2.684 13.641 -15.398 1 94.12 314 LYS A N 1
ATOM 2489 C CA . LYS A 1 314 ? 2.473 13.359 -16.812 1 94.12 314 LYS A CA 1
ATOM 2490 C C . LYS A 1 314 ? 2.33 14.641 -17.625 1 94.12 314 LYS A C 1
ATOM 2492 O O . LYS A 1 314 ? 2.912 14.773 -18.703 1 94.12 314 LYS A O 1
ATOM 2497 N N . ARG A 1 315 ? 1.596 15.57 -17.109 1 90.25 315 ARG A N 1
ATOM 2498 C CA . ARG A 1 315 ? 1.393 16.859 -17.781 1 90.25 315 ARG A CA 1
ATOM 2499 C C . ARG A 1 315 ? 2.717 17.578 -17.984 1 90.25 315 ARG A C 1
ATOM 2501 O O . ARG A 1 315 ? 2.924 18.219 -19.016 1 90.25 315 ARG A O 1
ATOM 2508 N N . GLN A 1 316 ? 3.598 17.484 -17.047 1 92.44 316 GLN A N 1
ATOM 2509 C CA . GLN A 1 316 ? 4.863 18.219 -17.094 1 92.44 316 GLN A CA 1
ATOM 2510 C C . GLN A 1 316 ? 5.941 17.375 -17.781 1 92.44 316 GLN A C 1
ATOM 2512 O O . GLN A 1 316 ? 7.098 17.797 -17.875 1 92.44 316 GLN A O 1
ATOM 2517 N N . GLY A 1 317 ? 5.66 16.172 -18.203 1 94.75 317 GLY A N 1
ATOM 2518 C CA . GLY A 1 317 ? 6.578 15.32 -18.938 1 94.75 317 GLY A CA 1
ATOM 2519 C C . GLY A 1 317 ? 7.66 14.711 -18.062 1 94.75 317 GLY A C 1
ATOM 2520 O O . GLY A 1 317 ? 8.742 14.375 -18.547 1 94.75 317 GLY A O 1
ATOM 2521 N N . ILE A 1 318 ? 7.355 14.656 -16.781 1 95.94 318 ILE A N 1
ATOM 2522 C CA . ILE A 1 318 ? 8.297 14.016 -15.875 1 95.94 318 ILE A CA 1
ATOM 2523 C C . ILE A 1 318 ? 8.094 12.508 -15.898 1 95.94 318 ILE A C 1
ATOM 2525 O O . ILE A 1 318 ? 7.055 12 -15.469 1 95.94 318 ILE A O 1
ATOM 2529 N N . VAL A 1 319 ? 9.039 11.75 -16.359 1 97.06 319 VAL A N 1
ATOM 2530 C CA . VAL A 1 319 ? 8.93 10.305 -16.531 1 97.06 319 VAL A CA 1
ATOM 2531 C C . VAL A 1 319 ? 9.844 9.594 -15.531 1 97.06 319 VAL A C 1
ATOM 2533 O O . VAL A 1 319 ? 11.07 9.742 -15.586 1 97.06 319 VAL A O 1
ATOM 2536 N N . PRO A 1 320 ? 9.242 8.844 -14.594 1 97.56 320 PRO A N 1
ATOM 2537 C CA . PRO A 1 320 ? 10.07 8.102 -13.641 1 97.56 320 PRO A CA 1
ATOM 2538 C C . PRO A 1 320 ? 10.828 6.953 -14.305 1 97.56 320 PRO A C 1
ATOM 2540 O O . PRO A 1 320 ? 10.484 6.531 -15.406 1 97.56 320 PRO A O 1
ATOM 2543 N N . SER A 1 321 ? 11.875 6.508 -13.586 1 96.44 321 SER A N 1
ATOM 2544 C CA . SER A 1 321 ? 12.617 5.336 -14.039 1 96.44 321 SER A CA 1
ATOM 2545 C C . SER A 1 321 ? 11.727 4.094 -14.07 1 96.44 321 SER A C 1
ATOM 2547 O O . SER A 1 321 ? 10.844 3.936 -13.227 1 96.44 321 SER A O 1
ATOM 2549 N N . PRO A 1 322 ? 11.984 3.219 -15.07 1 95.38 322 PRO A N 1
ATOM 2550 C CA . PRO A 1 322 ? 11.219 1.967 -15.102 1 95.38 322 PRO A CA 1
ATOM 2551 C C . PRO A 1 322 ? 11.484 1.089 -13.875 1 95.38 322 PRO A C 1
ATOM 2553 O O . PRO A 1 322 ? 12.516 1.235 -13.219 1 95.38 322 PRO A O 1
ATOM 2556 N N . LEU A 1 323 ? 10.516 0.21 -13.57 1 95.81 323 LEU A N 1
ATOM 2557 C CA . LEU A 1 323 ? 10.711 -0.763 -12.5 1 95.81 323 LEU A CA 1
ATOM 2558 C C . LEU A 1 323 ? 11.602 -1.909 -12.961 1 95.81 323 LEU A C 1
ATOM 2560 O O . LEU A 1 323 ? 11.703 -2.176 -14.164 1 95.81 323 LEU A O 1
ATOM 2564 N N . PRO A 1 324 ? 12.234 -2.57 -12 1 94.56 324 PRO A N 1
ATOM 2565 C CA . PRO A 1 324 ? 13.125 -3.68 -12.367 1 94.56 324 PRO A CA 1
ATOM 2566 C C . PRO A 1 324 ? 12.391 -4.797 -13.109 1 94.56 324 PRO A C 1
ATOM 2568 O O . PRO A 1 324 ? 11.25 -5.117 -12.781 1 94.56 324 PRO A O 1
ATOM 2571 N N . SER A 1 325 ? 12.984 -5.332 -14.164 1 94.94 325 SER A N 1
ATOM 2572 C CA . SER A 1 325 ? 12.539 -6.484 -14.945 1 94.94 325 SER A CA 1
ATOM 2573 C C . SER A 1 325 ? 13.719 -7.344 -15.383 1 94.94 325 SER A C 1
ATOM 2575 O O . SER A 1 325 ? 14.859 -6.891 -15.367 1 94.94 325 SER A O 1
ATOM 2577 N N . PRO A 1 326 ? 13.461 -8.602 -15.695 1 96.81 326 PRO A N 1
ATOM 2578 C CA . PRO A 1 326 ? 14.562 -9.477 -16.109 1 96.81 326 PRO A CA 1
ATOM 2579 C C . PRO A 1 326 ? 15.297 -8.961 -17.344 1 96.81 326 PRO A C 1
ATOM 2581 O O . PRO A 1 326 ? 14.664 -8.492 -18.281 1 96.81 326 PRO A O 1
ATOM 2584 N N . ALA A 1 327 ? 16.609 -9.125 -17.297 1 95.06 327 ALA A N 1
ATOM 2585 C CA . ALA A 1 327 ? 17.438 -8.719 -18.422 1 95.06 327 ALA A CA 1
ATOM 2586 C C . ALA A 1 327 ? 17.734 -9.898 -19.344 1 95.06 327 ALA A C 1
ATOM 2588 O O . ALA A 1 327 ? 18.203 -9.711 -20.469 1 95.06 327 ALA A O 1
ATOM 2589 N N . VAL A 1 328 ? 17.375 -11.078 -18.891 1 97.44 328 VAL A N 1
ATOM 2590 C CA . VAL A 1 328 ? 17.812 -12.273 -19.609 1 97.44 328 VAL A CA 1
ATOM 2591 C C . VAL A 1 328 ? 16.609 -13.148 -19.938 1 97.44 328 VAL A C 1
ATOM 2593 O O . VAL A 1 328 ? 15.703 -13.305 -19.109 1 97.44 328 VAL A O 1
ATOM 2596 N N . PHE A 1 329 ? 16.547 -13.648 -21.156 1 97.62 329 PHE A N 1
ATOM 2597 C CA . PHE A 1 329 ? 15.609 -14.672 -21.594 1 97.62 329 PHE A CA 1
ATOM 2598 C C . PHE A 1 329 ? 16.344 -15.992 -21.844 1 97.62 329 PHE A C 1
ATOM 2600 O O . PHE A 1 329 ? 17.406 -16.016 -22.453 1 97.62 329 PHE A O 1
ATOM 2607 N N . LEU A 1 330 ? 15.797 -17.047 -21.297 1 97.38 330 LEU A N 1
ATOM 2608 C CA . LEU A 1 330 ? 16.406 -18.359 -21.5 1 97.38 330 LEU A CA 1
ATOM 2609 C C . LEU A 1 330 ? 15.586 -19.172 -22.484 1 97.38 330 LEU A C 1
ATOM 2611 O O . LEU A 1 330 ? 14.461 -19.578 -22.203 1 97.38 330 LEU A O 1
ATOM 2615 N N . ALA A 1 331 ? 16.188 -19.438 -23.625 1 96.5 331 ALA A N 1
ATOM 2616 C CA . ALA A 1 331 ? 15.609 -20.281 -24.672 1 96.5 331 ALA A CA 1
ATOM 2617 C C . ALA A 1 331 ? 16.266 -21.656 -24.703 1 96.5 331 ALA A C 1
ATOM 2619 O O . ALA A 1 331 ? 17.391 -21.828 -24.203 1 96.5 331 ALA A O 1
ATOM 2620 N N . TYR A 1 332 ? 15.531 -22.594 -25.203 1 95.75 332 TYR A N 1
ATOM 2621 C CA . TYR A 1 332 ? 16.094 -23.938 -25.312 1 95.75 332 TYR A CA 1
ATOM 2622 C C . TYR A 1 332 ? 15.594 -24.641 -26.562 1 95.75 332 TYR A C 1
ATOM 2624 O O . TYR A 1 332 ? 14.633 -24.188 -27.203 1 95.75 332 TYR A O 1
ATOM 2632 N N . MET A 1 333 ? 16.328 -25.703 -26.969 1 93.69 333 MET A N 1
ATOM 2633 C CA . MET A 1 333 ? 15.93 -26.547 -28.094 1 93.69 333 MET A CA 1
ATOM 2634 C C . MET A 1 333 ? 16.047 -28.031 -27.734 1 93.69 333 MET A C 1
ATOM 2636 O O . MET A 1 333 ? 17.141 -28.516 -27.438 1 93.69 333 MET A O 1
ATOM 2640 N N . GLY A 1 334 ? 14.852 -28.672 -27.766 1 90.38 334 GLY A N 1
ATOM 2641 C CA . GLY A 1 334 ? 14.844 -30.109 -27.484 1 90.38 334 GLY A CA 1
ATOM 2642 C C . GLY A 1 334 ? 14.445 -30.438 -26.062 1 90.38 334 GLY A C 1
ATOM 2643 O O . GLY A 1 334 ? 14.492 -29.562 -25.188 1 90.38 334 GLY A O 1
ATOM 2644 N N . GLU A 1 335 ? 14.047 -31.641 -25.812 1 87.88 335 GLU A N 1
ATOM 2645 C CA . GLU A 1 335 ? 13.484 -32.062 -24.531 1 87.88 335 GLU A CA 1
ATOM 2646 C C . GLU A 1 335 ? 14.547 -32.094 -23.438 1 87.88 335 GLU A C 1
ATOM 2648 O O . GLU A 1 335 ? 14.297 -31.641 -22.312 1 87.88 335 GLU A O 1
ATOM 2653 N N . THR A 1 336 ? 15.672 -32.625 -23.812 1 89.5 336 THR A N 1
ATOM 2654 C CA . THR A 1 336 ? 16.75 -32.688 -22.828 1 89.5 336 THR A CA 1
ATOM 2655 C C . THR A 1 336 ? 17.172 -31.297 -22.391 1 89.5 336 THR A C 1
ATOM 2657 O O . THR A 1 336 ? 17.422 -31.047 -21.203 1 89.5 336 THR A O 1
ATOM 2660 N N . ALA A 1 337 ? 17.156 -30.422 -23.312 1 93.19 337 ALA A N 1
ATOM 2661 C CA . ALA A 1 337 ? 17.547 -29.031 -23.016 1 93.19 337 ALA A CA 1
ATOM 2662 C C . ALA A 1 337 ? 16.469 -28.312 -22.219 1 93.19 337 ALA A C 1
ATOM 2664 O O . ALA A 1 337 ? 16.766 -27.391 -21.453 1 93.19 337 ALA A O 1
ATOM 2665 N N . SER A 1 338 ? 15.312 -28.812 -22.406 1 92.69 338 SER A N 1
ATOM 2666 C CA . SER A 1 338 ? 14.203 -28.203 -21.672 1 92.69 338 SER A CA 1
ATOM 2667 C C . SER A 1 338 ? 14.406 -28.312 -20.172 1 92.69 338 SER A C 1
ATOM 2669 O O . SER A 1 338 ? 14.367 -27.312 -19.453 1 92.69 338 SER A O 1
ATOM 2671 N N . LEU A 1 339 ? 14.648 -29.484 -19.688 1 91.62 339 LEU A N 1
ATOM 2672 C CA . LEU A 1 339 ? 14.836 -29.719 -18.266 1 91.62 339 LEU A CA 1
ATOM 2673 C C . LEU A 1 339 ? 16.109 -29.031 -17.766 1 91.62 339 LEU A C 1
ATOM 2675 O O . LEU A 1 339 ? 16.125 -28.453 -16.688 1 91.62 339 LEU A O 1
ATOM 2679 N N . ALA A 1 340 ? 17.156 -29.094 -18.625 1 93.19 340 ALA A N 1
ATOM 2680 C CA . ALA A 1 340 ? 18.406 -28.453 -18.25 1 93.19 340 ALA A CA 1
ATOM 2681 C C . ALA A 1 340 ? 18.234 -26.938 -18.156 1 93.19 340 ALA A C 1
ATOM 2683 O O . ALA A 1 340 ? 18.828 -26.281 -17.297 1 93.19 340 ALA A O 1
ATOM 2684 N N . SER A 1 341 ? 17.469 -26.438 -19.047 1 94.31 341 SER A N 1
ATOM 2685 C CA . SER A 1 341 ? 17.219 -25 -19.047 1 94.31 341 SER A CA 1
ATOM 2686 C C . SER A 1 341 ? 16.438 -24.578 -17.797 1 94.31 341 SER A C 1
ATOM 2688 O O . SER A 1 341 ? 16.656 -23.484 -17.266 1 94.31 341 SER A O 1
ATOM 2690 N N . PHE A 1 342 ? 15.531 -25.422 -17.391 1 93.81 342 PHE A N 1
ATOM 2691 C CA . PHE A 1 342 ? 14.75 -25.156 -16.188 1 93.81 342 PHE A CA 1
ATOM 2692 C C . PHE A 1 342 ? 15.656 -25.078 -14.969 1 93.81 342 PHE A C 1
ATOM 2694 O O . PHE A 1 342 ? 15.531 -24.156 -14.156 1 93.81 342 PHE A O 1
ATOM 2701 N N . ALA A 1 343 ? 16.562 -25.984 -14.875 1 94.56 343 ALA A N 1
ATOM 2702 C CA . ALA A 1 343 ? 17.531 -25.984 -13.789 1 94.56 343 ALA A CA 1
ATOM 2703 C C . ALA A 1 343 ? 18.453 -24.781 -13.875 1 94.56 343 ALA A C 1
ATOM 2705 O O . ALA A 1 343 ? 18.766 -24.156 -12.859 1 94.56 343 ALA A O 1
ATOM 2706 N N . LEU A 1 344 ? 18.859 -24.469 -15.07 1 95.94 344 LEU A N 1
ATOM 2707 C CA . LEU A 1 344 ? 19.75 -23.328 -15.289 1 95.94 344 LEU A CA 1
ATOM 2708 C C . LEU A 1 344 ? 19.062 -22.016 -14.898 1 95.94 344 LEU A C 1
ATOM 2710 O O . LEU A 1 344 ? 19.703 -21.141 -14.305 1 95.94 344 LEU A O 1
ATOM 2714 N N . ALA A 1 345 ? 17.812 -21.875 -15.266 1 96.69 345 ALA A N 1
ATOM 2715 C CA . ALA A 1 345 ? 17.062 -20.672 -14.898 1 96.69 345 ALA A CA 1
ATOM 2716 C C . ALA A 1 345 ? 17.047 -20.469 -13.383 1 96.69 345 ALA A C 1
ATOM 2718 O O . ALA A 1 345 ? 17.234 -19.359 -12.898 1 96.69 345 ALA A O 1
ATOM 2719 N N . SER A 1 346 ? 16.812 -21.516 -12.664 1 96.31 346 SER A N 1
ATOM 2720 C CA . SER A 1 346 ? 16.812 -21.469 -11.203 1 96.31 346 SER A CA 1
ATOM 2721 C C . SER A 1 346 ? 18.172 -21.031 -10.664 1 96.31 346 SER A C 1
ATOM 2723 O O . SER A 1 346 ? 18.25 -20.203 -9.766 1 96.31 346 SER A O 1
ATOM 2725 N N . ASP A 1 347 ? 19.25 -21.562 -11.258 1 96.06 347 ASP A N 1
ATOM 2726 C CA . ASP A 1 347 ? 20.609 -21.219 -10.844 1 96.06 347 ASP A CA 1
ATOM 2727 C C . ASP A 1 347 ? 20.891 -19.734 -11.086 1 96.06 347 ASP A C 1
ATOM 2729 O O . ASP A 1 347 ? 21.516 -19.062 -10.258 1 96.06 347 ASP A O 1
ATOM 2733 N N . LEU A 1 348 ? 20.469 -19.266 -12.195 1 96.94 348 LEU A N 1
ATOM 2734 C CA . LEU A 1 348 ? 20.672 -17.859 -12.539 1 96.94 348 LEU A CA 1
ATOM 2735 C C . LEU A 1 348 ? 19.938 -16.953 -11.578 1 96.94 348 LEU A C 1
ATOM 2737 O O . LEU A 1 348 ? 20.484 -15.953 -11.109 1 96.94 348 LEU A O 1
ATOM 2741 N N . ARG A 1 349 ? 18.703 -17.281 -11.234 1 97 349 ARG A N 1
ATOM 2742 C CA . ARG A 1 349 ? 17.922 -16.484 -10.297 1 97 349 ARG A CA 1
ATOM 2743 C C . ARG A 1 349 ? 18.547 -16.484 -8.906 1 97 349 ARG A C 1
ATOM 2745 O O . ARG A 1 349 ? 18.547 -15.461 -8.219 1 97 349 ARG A O 1
ATOM 2752 N N . LYS A 1 350 ? 19.078 -17.656 -8.508 1 95.19 350 LYS A N 1
ATOM 2753 C CA . LYS A 1 350 ? 19.75 -17.75 -7.219 1 95.19 350 LYS A CA 1
ATOM 2754 C C . LYS A 1 350 ? 20.969 -16.828 -7.16 1 95.19 350 LYS A C 1
ATOM 2756 O O . LYS A 1 350 ? 21.344 -16.359 -6.086 1 95.19 350 LYS A O 1
ATOM 2761 N N . ALA A 1 351 ? 21.531 -16.547 -8.328 1 96.19 351 ALA A N 1
ATOM 2762 C CA . ALA A 1 351 ? 22.688 -15.656 -8.414 1 96.19 351 ALA A CA 1
ATOM 2763 C C . ALA A 1 351 ? 22.25 -14.203 -8.547 1 96.19 351 ALA A C 1
ATOM 2765 O O . ALA A 1 351 ? 23.078 -13.312 -8.727 1 96.19 351 ALA A O 1
ATOM 2766 N N . GLY A 1 352 ? 20.969 -13.961 -8.5 1 95.5 352 GLY A N 1
ATOM 2767 C CA . GLY A 1 352 ? 20.453 -12.602 -8.516 1 95.5 352 GLY A CA 1
ATOM 2768 C C . GLY A 1 352 ? 20.141 -12.094 -9.914 1 95.5 352 GLY A C 1
ATOM 2769 O O . GLY A 1 352 ? 19.938 -10.898 -10.117 1 95.5 352 GLY A O 1
ATOM 2770 N N . ILE A 1 353 ? 20.125 -12.969 -10.914 1 97.19 353 ILE A N 1
ATOM 2771 C CA . ILE A 1 353 ? 19.844 -12.586 -12.289 1 97.19 353 ILE A CA 1
ATOM 2772 C C . ILE A 1 353 ? 18.375 -12.867 -12.617 1 97.19 353 ILE A C 1
ATOM 2774 O O . ILE A 1 353 ? 17.922 -14.016 -12.531 1 97.19 353 ILE A O 1
ATOM 2778 N N . GLY A 1 354 ? 17.641 -11.859 -12.977 1 97.12 354 GLY A N 1
ATOM 2779 C CA . GLY A 1 354 ? 16.266 -12.062 -13.398 1 97.12 354 GLY A CA 1
ATOM 2780 C C . GLY A 1 354 ? 16.156 -12.75 -14.75 1 97.12 354 GLY A C 1
ATOM 2781 O O . GLY A 1 354 ? 16.906 -12.453 -15.672 1 97.12 354 GLY A O 1
ATOM 2782 N N . ILE A 1 355 ? 15.172 -13.711 -14.82 1 97.38 355 ILE A N 1
ATOM 2783 C CA . ILE A 1 355 ? 15.086 -14.539 -16.016 1 97.38 355 ILE A CA 1
ATOM 2784 C C . ILE A 1 355 ? 13.633 -14.672 -16.453 1 97.38 355 ILE A C 1
ATOM 2786 O O . ILE A 1 355 ? 12.75 -14.945 -15.641 1 97.38 355 ILE A O 1
ATOM 2790 N N . TYR A 1 356 ? 13.445 -14.391 -17.75 1 97 356 TYR A N 1
ATOM 2791 C CA . TYR A 1 356 ? 12.273 -14.945 -18.422 1 97 356 TYR A CA 1
ATOM 2792 C C . TYR A 1 356 ? 12.594 -16.312 -19.016 1 97 356 TYR A C 1
ATOM 2794 O O . TYR A 1 356 ? 13.688 -16.516 -19.562 1 97 356 TYR A O 1
ATOM 2802 N N . GLN A 1 357 ? 11.703 -17.219 -18.859 1 93.62 357 GLN A N 1
ATOM 2803 C CA . GLN A 1 357 ? 11.953 -18.516 -19.484 1 93.62 357 GLN A CA 1
ATOM 2804 C C . GLN A 1 357 ? 10.773 -18.938 -20.359 1 93.62 357 GLN A C 1
ATOM 2806 O O . GLN A 1 357 ? 9.68 -18.391 -20.234 1 93.62 357 GLN A O 1
ATOM 2811 N N . THR A 1 358 ? 11.125 -19.922 -21.219 1 91.75 358 THR A N 1
ATOM 2812 C CA . THR A 1 358 ? 10.094 -20.547 -22.031 1 91.75 358 THR A CA 1
ATOM 2813 C C . THR A 1 358 ? 9.57 -21.828 -21.375 1 91.75 358 THR A C 1
ATOM 2815 O O . THR A 1 358 ? 10.25 -22.406 -20.531 1 91.75 358 THR A O 1
ATOM 2818 N N . TYR A 1 359 ? 8.344 -22.234 -21.516 1 90.12 359 TYR A N 1
ATOM 2819 C CA . TYR A 1 359 ? 7.727 -23.375 -20.844 1 90.12 359 TYR A CA 1
ATOM 2820 C C . TYR A 1 359 ? 7.461 -24.516 -21.812 1 90.12 359 TYR A C 1
ATOM 2822 O O . TYR A 1 359 ? 7.871 -25.656 -21.578 1 90.12 359 TYR A O 1
ATOM 2830 N N . ALA A 1 360 ? 6.699 -24.391 -22.797 1 82.56 360 ALA A N 1
ATOM 2831 C CA . ALA A 1 360 ? 6.395 -25.422 -23.812 1 82.56 360 ALA A CA 1
ATOM 2832 C C . ALA A 1 360 ? 7.398 -25.375 -24.953 1 82.56 360 ALA A C 1
ATOM 2834 O O . ALA A 1 360 ? 8.094 -24.375 -25.141 1 82.56 360 ALA A O 1
ATOM 2835 N N . GLN A 1 361 ? 7.527 -26.578 -25.5 1 83.75 361 GLN A N 1
ATOM 2836 C CA . GLN A 1 361 ? 8.43 -26.641 -26.656 1 83.75 361 GLN A CA 1
ATOM 2837 C C . GLN A 1 361 ? 7.938 -25.734 -27.781 1 83.75 361 GLN A C 1
ATOM 2839 O O . GLN A 1 361 ? 6.809 -25.859 -28.25 1 83.75 361 GLN A O 1
ATOM 2844 N N . LYS A 1 362 ? 8.758 -24.766 -28.078 1 90.12 362 LYS A N 1
ATOM 2845 C CA . LYS A 1 362 ? 8.555 -23.844 -29.188 1 90.12 362 LYS A CA 1
ATOM 2846 C C . LYS A 1 362 ? 9.797 -23.766 -30.078 1 90.12 362 LYS A C 1
ATOM 2848 O O . LYS A 1 362 ? 10.867 -24.25 -29.688 1 90.12 362 LYS A O 1
ATOM 2853 N N . SER A 1 363 ? 9.523 -23.297 -31.328 1 92.94 363 SER A N 1
ATOM 2854 C CA . SER A 1 363 ? 10.688 -23.062 -32.188 1 92.94 363 SER A CA 1
ATOM 2855 C C . SER A 1 363 ? 11.578 -21.969 -31.609 1 92.94 363 SER A C 1
ATOM 2857 O O . SER A 1 363 ? 11.117 -21.094 -30.875 1 92.94 363 SER A O 1
ATOM 2859 N N . ILE A 1 364 ? 12.82 -22.078 -31.922 1 92.06 364 ILE A N 1
ATOM 2860 C CA . ILE A 1 364 ? 13.766 -21.062 -31.469 1 92.06 364 ILE A CA 1
ATOM 2861 C C . ILE A 1 364 ? 13.328 -19.688 -31.984 1 92.06 364 ILE A C 1
ATOM 2863 O O . ILE A 1 364 ? 13.453 -18.688 -31.281 1 92.06 364 ILE A O 1
ATOM 2867 N N . LYS A 1 365 ? 12.844 -19.672 -33.188 1 94 365 LYS A N 1
ATOM 2868 C CA . LYS A 1 365 ? 12.352 -18.422 -33.781 1 94 365 LYS A CA 1
ATOM 2869 C C . LYS A 1 365 ? 11.227 -17.828 -32.938 1 94 365 LYS A C 1
ATOM 2871 O O . LYS A 1 365 ? 11.203 -16.625 -32.688 1 94 365 LYS A O 1
ATOM 2876 N N . ALA A 1 366 ? 10.32 -18.672 -32.562 1 94.94 366 ALA A N 1
ATOM 2877 C CA . ALA A 1 366 ? 9.203 -18.234 -31.75 1 94.94 366 ALA A CA 1
ATOM 2878 C C . ALA A 1 366 ? 9.695 -17.734 -30.391 1 94.94 366 ALA A C 1
ATOM 2880 O O . ALA A 1 366 ? 9.172 -16.75 -29.844 1 94.94 366 ALA A O 1
ATOM 2881 N N . GLN A 1 367 ? 10.688 -18.406 -29.828 1 95.94 367 GLN A N 1
ATOM 2882 C CA . GLN A 1 367 ? 11.258 -18.031 -28.547 1 95.94 367 GLN A CA 1
ATOM 2883 C C . GLN A 1 367 ? 11.953 -16.672 -28.641 1 95.94 367 GLN A C 1
ATOM 2885 O O . GLN A 1 367 ? 11.805 -15.828 -27.75 1 95.94 367 GLN A O 1
ATOM 2890 N N . LEU A 1 368 ? 12.648 -16.469 -29.688 1 93.75 368 LEU A N 1
ATOM 2891 C CA . LEU A 1 368 ? 13.352 -15.211 -29.875 1 93.75 368 LEU A CA 1
ATOM 2892 C C . LEU A 1 368 ? 12.367 -14.062 -30.078 1 93.75 368 LEU A C 1
ATOM 2894 O O . LEU A 1 368 ? 12.625 -12.938 -29.656 1 93.75 368 LEU A O 1
ATOM 2898 N N . ARG A 1 369 ? 11.297 -14.336 -30.734 1 94.31 369 ARG A N 1
ATOM 2899 C CA . ARG A 1 369 ? 10.25 -13.336 -30.891 1 94.31 369 ARG A CA 1
ATOM 2900 C C . ARG A 1 369 ? 9.68 -12.93 -29.531 1 94.31 369 ARG A C 1
ATOM 2902 O O . ARG A 1 369 ? 9.406 -11.75 -29.297 1 94.31 369 ARG A O 1
ATOM 2909 N N . GLN A 1 370 ? 9.5 -13.93 -28.672 1 94.38 370 GLN A N 1
ATOM 2910 C CA . GLN A 1 370 ? 9.031 -13.648 -27.312 1 94.38 370 GLN A CA 1
ATOM 2911 C C . GLN A 1 370 ? 10.031 -12.773 -26.562 1 94.38 370 GLN A C 1
ATOM 2913 O O . GLN A 1 370 ? 9.641 -11.82 -25.891 1 94.38 370 GLN A O 1
ATOM 2918 N N . ALA A 1 371 ? 11.289 -13.102 -26.656 1 95.19 371 ALA A N 1
ATOM 2919 C CA . ALA A 1 371 ? 12.344 -12.328 -26.031 1 95.19 371 ALA A CA 1
ATOM 2920 C C . ALA A 1 371 ? 12.312 -10.867 -26.484 1 95.19 371 ALA A C 1
ATOM 2922 O O . ALA A 1 371 ? 12.445 -9.953 -25.672 1 95.19 371 ALA A O 1
ATOM 2923 N N . ASN A 1 372 ? 12.086 -10.688 -27.766 1 94.25 372 ASN A N 1
ATOM 2924 C CA . ASN A 1 372 ? 12.016 -9.344 -28.328 1 94.25 372 ASN A CA 1
ATOM 2925 C C . ASN A 1 372 ? 10.82 -8.57 -27.797 1 94.25 372 ASN A C 1
ATOM 2927 O O . ASN A 1 372 ? 10.93 -7.383 -27.484 1 94.25 372 ASN A O 1
ATOM 2931 N N . SER A 1 373 ? 9.742 -9.266 -27.734 1 93.62 373 SER A N 1
ATOM 2932 C CA . SER A 1 373 ? 8.516 -8.625 -27.25 1 93.62 373 SER A CA 1
ATOM 2933 C C . SER A 1 373 ? 8.648 -8.195 -25.797 1 93.62 373 SER A C 1
ATOM 2935 O O . SER A 1 373 ? 8.023 -7.227 -25.375 1 93.62 373 SER A O 1
ATOM 2937 N N . LEU A 1 374 ? 9.469 -8.906 -25.047 1 94.19 374 LEU A N 1
ATOM 2938 C CA . LEU A 1 374 ? 9.664 -8.609 -23.641 1 94.19 374 LEU A CA 1
ATOM 2939 C C . LEU A 1 374 ? 10.734 -7.551 -23.438 1 94.19 374 LEU A C 1
ATOM 2941 O O . LEU A 1 374 ? 10.891 -7.012 -22.344 1 94.19 374 LEU A O 1
ATOM 2945 N N . GLY A 1 375 ? 11.461 -7.211 -24.469 1 91.94 375 GLY A N 1
ATOM 2946 C CA . GLY A 1 375 ? 12.453 -6.152 -24.453 1 91.94 375 GLY A CA 1
ATOM 2947 C C . GLY A 1 375 ? 13.695 -6.516 -23.656 1 91.94 375 GLY A C 1
ATOM 2948 O O . GLY A 1 375 ? 14.32 -5.656 -23.031 1 91.94 375 GLY A O 1
ATOM 2949 N N . VAL A 1 376 ? 14.102 -7.84 -23.594 1 95.25 376 VAL A N 1
ATOM 2950 C CA . VAL A 1 376 ? 15.273 -8.258 -22.828 1 95.25 376 VAL A CA 1
ATOM 2951 C C . VAL A 1 376 ? 16.547 -7.895 -23.594 1 95.25 376 VAL A C 1
ATOM 2953 O O . VAL A 1 376 ? 16.547 -7.832 -24.828 1 95.25 376 VAL A O 1
ATOM 2956 N N . ASP A 1 377 ? 17.625 -7.805 -22.891 1 93.88 377 ASP A N 1
ATOM 2957 C CA . ASP A 1 377 ? 18.906 -7.414 -23.453 1 93.88 377 ASP A CA 1
ATOM 2958 C C . ASP A 1 377 ? 19.688 -8.641 -23.938 1 93.88 377 ASP A C 1
ATOM 2960 O O . ASP A 1 377 ? 20.453 -8.547 -24.891 1 93.88 377 ASP A O 1
ATOM 2964 N N . TRP A 1 378 ? 19.438 -9.742 -23.25 1 96.56 378 TRP A N 1
ATOM 2965 C CA . TRP A 1 378 ? 20.25 -10.93 -23.5 1 96.56 378 TRP A CA 1
ATOM 2966 C C . TRP A 1 378 ? 19.391 -12.18 -23.609 1 96.56 378 TRP A C 1
ATOM 2968 O O . TRP A 1 378 ? 18.375 -12.297 -22.906 1 96.56 378 TRP A O 1
ATOM 2978 N N . VAL A 1 379 ? 19.828 -13.078 -24.469 1 97.31 379 VAL A N 1
ATOM 2979 C CA . VAL A 1 379 ? 19.188 -14.383 -24.578 1 97.31 379 VAL A CA 1
ATOM 2980 C C . VAL A 1 379 ? 20.219 -15.484 -24.391 1 97.31 379 VAL A C 1
ATOM 2982 O O . VAL A 1 379 ? 21.297 -15.453 -25.016 1 97.31 379 VAL A O 1
ATOM 2985 N N . VAL A 1 380 ? 19.938 -16.359 -23.516 1 97.62 380 VAL A N 1
ATOM 2986 C CA . VAL A 1 380 ? 20.703 -17.594 -23.391 1 97.62 380 VAL A CA 1
ATOM 2987 C C . VAL A 1 380 ? 20.016 -18.719 -24.141 1 97.62 380 VAL A C 1
ATOM 2989 O O . VAL A 1 380 ? 18.812 -18.953 -23.969 1 97.62 380 VAL A O 1
ATOM 2992 N N . ILE A 1 381 ? 20.75 -19.391 -24.984 1 96.62 381 ILE A N 1
ATOM 2993 C CA . ILE A 1 381 ? 20.188 -20.484 -25.766 1 96.62 381 ILE A CA 1
ATOM 2994 C C . ILE A 1 381 ? 20.875 -21.797 -25.406 1 96.62 381 ILE A C 1
ATOM 2996 O O . ILE A 1 381 ? 22.094 -21.906 -25.516 1 96.62 381 ILE A O 1
ATOM 3000 N N . LEU A 1 382 ? 20.062 -22.719 -24.984 1 95.75 382 LEU A N 1
ATOM 3001 C CA . LEU A 1 382 ? 20.547 -24.047 -24.641 1 95.75 382 LEU A CA 1
ATOM 3002 C C . LEU A 1 382 ? 19.969 -25.094 -25.578 1 95.75 382 LEU A C 1
ATOM 3004 O O . LEU A 1 382 ? 18.75 -25.281 -25.641 1 95.75 382 LEU A O 1
ATOM 3008 N N . GLY A 1 383 ? 20.797 -25.75 -26.375 1 93.69 383 GLY A N 1
ATOM 3009 C CA . GLY A 1 383 ? 20.406 -26.891 -27.188 1 93.69 383 GLY A CA 1
ATOM 3010 C C . GLY A 1 383 ? 21.094 -28.188 -26.781 1 93.69 383 GLY A C 1
ATOM 3011 O O . GLY A 1 383 ? 21.922 -28.188 -25.859 1 93.69 383 GLY A O 1
ATOM 3012 N N . GLU A 1 384 ? 20.688 -29.234 -27.422 1 92.5 384 GLU A N 1
ATOM 3013 C CA . GLU A 1 384 ? 21.266 -30.547 -27.125 1 92.5 384 GLU A CA 1
ATOM 3014 C C . GLU A 1 384 ? 22.766 -30.547 -27.391 1 92.5 384 GLU A C 1
ATOM 3016 O O . GLU A 1 384 ? 23.547 -31.109 -26.625 1 92.5 384 GLU A O 1
ATOM 3021 N N . GLU A 1 385 ? 23.188 -29.938 -28.453 1 92.31 385 GLU A N 1
ATOM 3022 C CA . GLU A 1 385 ? 24.594 -29.875 -28.797 1 92.31 385 GLU A CA 1
ATOM 3023 C C . GLU A 1 385 ? 25.375 -29.031 -27.781 1 92.31 385 GLU A C 1
ATOM 3025 O O . GLU A 1 385 ? 26.484 -29.391 -27.375 1 92.31 385 GLU A O 1
ATOM 3030 N N . GLU A 1 386 ? 24.781 -27.891 -27.438 1 93.12 386 GLU A N 1
ATOM 3031 C CA . GLU A 1 386 ? 25.391 -27.031 -26.422 1 93.12 386 GLU A CA 1
ATOM 3032 C C . GLU A 1 386 ? 25.547 -27.766 -25.094 1 93.12 386 GLU A C 1
ATOM 3034 O O . GLU A 1 386 ? 26.594 -27.672 -24.438 1 93.12 386 GLU A O 1
ATOM 3039 N N . LEU A 1 387 ? 24.562 -28.562 -24.688 1 94.12 387 LEU A N 1
ATOM 3040 C CA . LEU A 1 387 ? 24.594 -29.312 -23.438 1 94.12 387 LEU A CA 1
ATOM 3041 C C . LEU A 1 387 ? 25.719 -30.344 -23.453 1 94.12 387 LEU A C 1
ATOM 3043 O O . LEU A 1 387 ? 26.422 -30.516 -22.453 1 94.12 387 LEU A O 1
ATOM 3047 N N . LYS A 1 388 ? 25.828 -30.969 -24.578 1 94.06 388 LYS A N 1
ATOM 3048 C CA . LYS A 1 388 ? 26.891 -31.969 -24.734 1 94.06 388 LYS A CA 1
ATOM 3049 C C . LYS A 1 388 ? 28.266 -31.344 -24.609 1 94.06 388 LYS A C 1
ATOM 3051 O O . LYS A 1 388 ? 29.188 -31.938 -24.062 1 94.06 388 LYS A O 1
ATOM 3056 N N . GLN A 1 389 ? 28.406 -30.125 -25.078 1 95.06 389 GLN A N 1
ATOM 3057 C CA . GLN A 1 389 ? 29.688 -29.422 -25.078 1 95.06 389 GLN A CA 1
ATOM 3058 C C . GLN A 1 389 ? 29.891 -28.656 -23.766 1 95.06 389 GLN A C 1
ATOM 3060 O O . GLN A 1 389 ? 30.953 -28.062 -23.547 1 95.06 389 GLN A O 1
ATOM 3065 N N . GLY A 1 390 ? 28.891 -28.625 -22.953 1 95.5 390 GLY A N 1
ATOM 3066 C CA . GLY A 1 390 ? 28.969 -27.922 -21.688 1 95.5 390 GLY A CA 1
ATOM 3067 C C . GLY A 1 390 ? 28.984 -26.422 -21.844 1 95.5 390 GLY A C 1
ATOM 3068 O O . GLY A 1 390 ? 29.688 -25.719 -21.094 1 95.5 390 GLY A O 1
ATOM 3069 N N . CYS A 1 391 ? 28.297 -25.922 -22.828 1 97.12 391 CYS A N 1
ATOM 3070 C CA . CYS A 1 391 ? 28.25 -24.484 -23.078 1 97.12 391 CYS A CA 1
ATOM 3071 C C . CYS A 1 391 ? 26.828 -24.016 -23.375 1 97.12 391 CYS A C 1
ATOM 3073 O O . CYS A 1 391 ? 25.906 -24.844 -23.438 1 97.12 391 CYS A O 1
ATOM 3075 N N . ALA A 1 392 ? 26.594 -22.75 -23.422 1 97.44 392 ALA A N 1
ATOM 3076 C CA . ALA A 1 392 ? 25.375 -22.094 -23.875 1 97.44 392 ALA A CA 1
ATOM 3077 C C . ALA A 1 392 ? 25.703 -20.922 -24.797 1 97.44 392 ALA A C 1
ATOM 3079 O O . ALA A 1 392 ? 26.797 -20.359 -24.734 1 97.44 392 ALA A O 1
ATOM 3080 N N . VAL A 1 393 ? 24.812 -20.625 -25.641 1 96.88 393 VAL A N 1
ATOM 3081 C CA . VAL A 1 393 ? 24.969 -19.438 -26.484 1 96.88 393 VAL A CA 1
ATOM 3082 C C . VAL A 1 393 ? 24.422 -18.219 -25.766 1 96.88 393 VAL A C 1
ATOM 3084 O O . VAL A 1 393 ? 23.312 -18.25 -25.234 1 96.88 393 VAL A O 1
ATOM 3087 N N . LEU A 1 394 ? 25.188 -17.25 -25.641 1 97.25 394 LEU A N 1
ATOM 3088 C CA . LEU A 1 394 ? 24.766 -15.945 -25.125 1 97.25 394 LEU A CA 1
ATOM 3089 C C . LEU A 1 394 ? 24.656 -14.93 -26.25 1 97.25 394 LEU A C 1
ATOM 3091 O O . LEU A 1 394 ? 25.656 -14.586 -26.891 1 97.25 394 LEU A O 1
ATOM 3095 N N . ARG A 1 395 ? 23.438 -14.43 -26.438 1 96 395 ARG A N 1
ATOM 3096 C CA . ARG A 1 395 ? 23.156 -13.531 -27.547 1 96 395 ARG A CA 1
ATOM 3097 C C . ARG A 1 395 ? 22.734 -12.148 -27.047 1 96 395 ARG A C 1
ATOM 3099 O O . ARG A 1 395 ? 21.922 -12.031 -26.141 1 96 395 ARG A O 1
ATOM 3106 N N . ASN A 1 396 ? 23.328 -11.125 -27.562 1 95.12 396 ASN A N 1
ATOM 3107 C CA . ASN A 1 396 ? 22.922 -9.742 -27.312 1 95.12 396 ASN A CA 1
ATOM 3108 C C . ASN A 1 396 ? 21.781 -9.32 -28.25 1 95.12 396 ASN A C 1
ATOM 3110 O O . ASN A 1 396 ? 21.938 -9.336 -29.469 1 95.12 396 ASN A O 1
ATOM 3114 N N . MET A 1 397 ? 20.734 -8.93 -27.734 1 93.56 397 MET A N 1
ATOM 3115 C CA . MET A 1 397 ? 19.547 -8.633 -28.531 1 93.56 397 MET A CA 1
ATOM 3116 C C . MET A 1 397 ? 19.625 -7.223 -29.109 1 93.56 397 MET A C 1
ATOM 3118 O O . MET A 1 397 ? 18.891 -6.891 -30.047 1 93.56 397 MET A O 1
ATOM 3122 N N . LYS A 1 398 ? 20.375 -6.367 -28.516 1 87.62 398 LYS A N 1
ATOM 3123 C CA . LYS A 1 398 ? 20.531 -4.996 -29 1 87.62 398 LYS A CA 1
ATOM 3124 C C . LYS A 1 398 ? 21.625 -4.91 -30.062 1 87.62 398 LYS A C 1
ATOM 3126 O O . LYS A 1 398 ? 21.469 -4.207 -31.062 1 87.62 398 LYS A O 1
ATOM 3131 N N . GLU A 1 399 ? 22.703 -5.512 -29.766 1 84.62 399 GLU A N 1
ATOM 3132 C CA . GLU A 1 399 ? 23.812 -5.527 -30.703 1 84.62 399 GLU A CA 1
ATOM 3133 C C . GLU A 1 399 ? 23.953 -6.883 -31.375 1 84.62 399 GLU A C 1
ATOM 3135 O O . GLU A 1 399 ? 23.406 -7.883 -30.906 1 84.62 399 GLU A O 1
ATOM 3140 N N . ALA A 1 400 ? 24.422 -6.746 -32.656 1 79.12 400 ALA A N 1
ATOM 3141 C CA . ALA A 1 400 ? 24.688 -8.008 -33.344 1 79.12 400 ALA A CA 1
ATOM 3142 C C . ALA A 1 400 ? 25.844 -8.75 -32.688 1 79.12 400 ALA A C 1
ATOM 3144 O O . ALA A 1 400 ? 26.844 -8.133 -32.312 1 79.12 400 ALA A O 1
ATOM 3145 N N . GLY A 1 401 ? 25.562 -10 -32.125 1 87.56 401 GLY A N 1
ATOM 3146 C CA . GLY A 1 401 ? 26.656 -10.789 -31.562 1 87.56 401 GLY A CA 1
ATOM 3147 C C . GLY A 1 401 ? 26.172 -11.867 -30.594 1 87.56 401 GLY A C 1
ATOM 3148 O O . GLY A 1 401 ? 25.188 -11.68 -29.875 1 87.56 401 GLY A O 1
ATOM 3149 N N . GLN A 1 402 ? 26.75 -13.062 -30.812 1 92.06 402 GLN A N 1
ATOM 3150 C CA . GLN A 1 402 ? 26.562 -14.172 -29.891 1 92.06 402 GLN A CA 1
ATOM 3151 C C . GLN A 1 402 ? 27.875 -14.898 -29.609 1 92.06 402 GLN A C 1
ATOM 3153 O O . GLN A 1 402 ? 28.812 -14.797 -30.391 1 92.06 402 GLN A O 1
ATOM 3158 N N . ALA A 1 403 ? 27.969 -15.414 -28.438 1 94.31 403 ALA A N 1
ATOM 3159 C CA . ALA A 1 403 ? 29.172 -16.156 -28.047 1 94.31 403 ALA A CA 1
ATOM 3160 C C . ALA A 1 403 ? 28.797 -17.438 -27.328 1 94.31 403 ALA A C 1
ATOM 3162 O O . ALA A 1 403 ? 27.766 -17.516 -26.656 1 94.31 403 ALA A O 1
ATOM 3163 N N . ASN A 1 404 ? 29.625 -18.406 -27.531 1 96.69 404 ASN A N 1
ATOM 3164 C CA . ASN A 1 404 ? 29.516 -19.625 -26.734 1 96.69 404 ASN A CA 1
ATOM 3165 C C . ASN A 1 404 ? 30.219 -19.469 -25.391 1 96.69 404 ASN A C 1
ATOM 3167 O O . ASN A 1 404 ? 31.422 -19.203 -25.344 1 96.69 404 ASN A O 1
ATOM 3171 N N . ILE A 1 405 ? 29.453 -19.672 -24.375 1 97.56 405 ILE A N 1
ATOM 3172 C CA . ILE A 1 405 ? 29.984 -19.5 -23.031 1 97.56 405 ILE A CA 1
ATOM 3173 C C . ILE A 1 405 ? 29.906 -20.828 -22.266 1 97.56 405 ILE A C 1
ATOM 3175 O O . ILE A 1 405 ? 28.844 -21.453 -22.219 1 97.56 405 ILE A O 1
ATOM 3179 N N . PRO A 1 406 ? 31.047 -21.25 -21.688 1 97.69 406 PRO A N 1
ATOM 3180 C CA . PRO A 1 406 ? 30.938 -22.406 -20.812 1 97.69 406 PRO A CA 1
ATOM 3181 C C . PRO A 1 406 ? 29.906 -22.219 -19.703 1 97.69 406 PRO A C 1
ATOM 3183 O O . PRO A 1 406 ? 29.812 -21.125 -19.125 1 97.69 406 PRO A O 1
ATOM 3186 N N . LEU A 1 407 ? 29.172 -23.281 -19.375 1 96.88 407 LEU A N 1
ATOM 3187 C CA . LEU A 1 407 ? 28.078 -23.188 -18.406 1 96.88 407 LEU A CA 1
ATOM 3188 C C . LEU A 1 407 ? 28.594 -22.75 -17.031 1 96.88 407 LEU A C 1
ATOM 3190 O O . LEU A 1 407 ? 27.922 -22 -16.328 1 96.88 407 LEU A O 1
ATOM 3194 N N . ASP A 1 408 ? 29.781 -23.141 -16.703 1 95.62 408 ASP A N 1
ATOM 3195 C CA . ASP A 1 408 ? 30.344 -22.812 -15.398 1 95.62 408 ASP A CA 1
ATOM 3196 C C . ASP A 1 408 ? 30.812 -21.359 -15.336 1 95.62 408 ASP A C 1
ATOM 3198 O O . ASP A 1 408 ? 31.094 -20.844 -14.258 1 95.62 408 ASP A O 1
ATOM 3202 N N . GLN A 1 409 ? 30.812 -20.656 -16.484 1 97.44 409 GLN A N 1
ATOM 3203 C CA . GLN A 1 409 ? 31.234 -19.266 -16.531 1 97.44 409 GLN A CA 1
ATOM 3204 C C . GLN A 1 409 ? 30.062 -18.359 -16.891 1 97.44 409 GLN A C 1
ATOM 3206 O O . GLN A 1 409 ? 30.188 -17.141 -16.922 1 97.44 409 GLN A O 1
ATOM 3211 N N . LEU A 1 410 ? 28.969 -18.953 -17.156 1 97.25 410 LEU A N 1
ATOM 3212 C CA . LEU A 1 410 ? 27.828 -18.25 -17.719 1 97.25 410 LEU A CA 1
ATOM 3213 C C . LEU A 1 410 ? 27.344 -17.156 -16.766 1 97.25 410 LEU A C 1
ATOM 3215 O O . LEU A 1 410 ? 27.094 -16.016 -17.188 1 97.25 410 LEU A O 1
ATOM 3219 N N . ILE A 1 411 ? 27.141 -17.422 -15.438 1 97 411 ILE A N 1
ATOM 3220 C CA . ILE A 1 411 ? 26.656 -16.484 -14.438 1 97 411 ILE A CA 1
ATOM 3221 C C . ILE A 1 411 ? 27.594 -15.266 -14.367 1 97 411 ILE A C 1
ATOM 3223 O O . ILE A 1 411 ? 27.141 -14.125 -14.422 1 97 411 ILE A O 1
ATOM 3227 N N . CYS A 1 412 ? 28.875 -15.523 -14.336 1 97.44 412 CYS A N 1
ATOM 3228 C CA . CYS A 1 412 ? 29.859 -14.453 -14.273 1 97.44 412 CYS A CA 1
ATOM 3229 C C . CYS A 1 412 ? 29.812 -13.586 -15.531 1 97.44 412 CYS A C 1
ATOM 3231 O O . CYS A 1 412 ? 29.875 -12.359 -15.445 1 97.44 412 CYS A O 1
ATOM 3233 N N . GLU A 1 413 ? 29.719 -14.281 -16.672 1 96.44 413 GLU A N 1
ATOM 3234 C CA . GLU A 1 413 ? 29.688 -13.555 -17.938 1 96.44 413 GLU A CA 1
ATOM 3235 C C . GLU A 1 413 ? 28.438 -12.664 -18.031 1 96.44 413 GLU A C 1
ATOM 3237 O O . GLU A 1 413 ? 28.531 -11.523 -18.484 1 96.44 413 GLU A O 1
ATOM 3242 N N . ILE A 1 414 ? 27.328 -13.18 -17.641 1 96.12 414 ILE A N 1
ATOM 3243 C CA . ILE A 1 414 ? 26.078 -12.414 -17.688 1 96.12 414 ILE A CA 1
ATOM 3244 C C . ILE A 1 414 ? 26.172 -11.227 -16.734 1 96.12 414 ILE A C 1
ATOM 3246 O O . ILE A 1 414 ? 25.797 -10.109 -17.109 1 96.12 414 ILE A O 1
ATOM 3250 N N . LYS A 1 415 ? 26.641 -11.422 -15.492 1 96.12 415 LYS A N 1
ATOM 3251 C CA . LYS A 1 415 ? 26.766 -10.352 -14.5 1 96.12 415 LYS A CA 1
ATOM 3252 C C . LYS A 1 415 ? 27.672 -9.234 -15 1 96.12 415 LYS A C 1
ATOM 3254 O O . LYS A 1 415 ? 27.438 -8.062 -14.688 1 96.12 415 LYS A O 1
ATOM 3259 N N . LYS A 1 416 ? 28.688 -9.516 -15.773 1 94.38 416 LYS A N 1
ATOM 3260 C CA . LYS A 1 416 ? 29.578 -8.523 -16.359 1 94.38 416 LYS A CA 1
ATOM 3261 C C . LYS A 1 416 ? 28.844 -7.641 -17.359 1 94.38 416 LYS A C 1
ATOM 3263 O O . LYS A 1 416 ? 29.203 -6.48 -17.562 1 94.38 416 LYS A O 1
ATOM 3268 N N . GLN A 1 417 ? 27.859 -8.281 -18 1 89.62 417 GLN A N 1
ATOM 3269 C CA . GLN A 1 417 ? 27.188 -7.609 -19.094 1 89.62 417 GLN A CA 1
ATOM 3270 C C . GLN A 1 417 ? 26.016 -6.766 -18.594 1 89.62 417 GLN A C 1
ATOM 3272 O O . GLN A 1 417 ? 25.609 -5.812 -19.266 1 89.62 417 GLN A O 1
ATOM 3277 N N . ILE A 1 418 ? 25.469 -7.141 -17.469 1 86.44 418 ILE A N 1
ATOM 3278 C CA . ILE A 1 418 ? 24.266 -6.449 -17 1 86.44 418 ILE A CA 1
ATOM 3279 C C . ILE A 1 418 ? 24.641 -5.504 -15.859 1 86.44 418 ILE A C 1
ATOM 3281 O O . ILE A 1 418 ? 25.5 -5.812 -15.039 1 86.44 418 ILE A O 1
ATOM 3285 N N . MET B 1 1 ? -14.18 6.145 23.672 1 87.5 1 MET B N 1
ATOM 3286 C CA . MET B 1 1 ? -13.062 6.273 22.75 1 87.5 1 MET B CA 1
ATOM 3287 C C . MET B 1 1 ? -13.172 5.246 21.625 1 87.5 1 MET B C 1
ATOM 3289 O O . MET B 1 1 ? -13.508 4.086 21.859 1 87.5 1 MET B O 1
ATOM 3293 N N . TYR B 1 2 ? -13.016 5.688 20.422 1 93.44 2 TYR B N 1
ATOM 3294 C CA . TYR B 1 2 ? -13.125 4.797 19.281 1 93.44 2 TYR B CA 1
ATOM 3295 C C . TYR B 1 2 ? -11.93 3.861 19.188 1 93.44 2 TYR B C 1
ATOM 3297 O O . TYR B 1 2 ? -10.82 4.219 19.594 1 93.44 2 TYR B O 1
ATOM 3305 N N . GLN B 1 3 ? -12.211 2.674 18.781 1 96.06 3 GLN B N 1
ATOM 3306 C CA . GLN B 1 3 ? -11.18 1.661 18.562 1 96.06 3 GLN B CA 1
ATOM 3307 C C . GLN B 1 3 ? -11.266 1.098 17.141 1 96.06 3 GLN B C 1
ATOM 3309 O O . GLN B 1 3 ? -12.281 1.261 16.453 1 96.06 3 GLN B O 1
ATOM 3314 N N . SER B 1 4 ? -10.109 0.572 16.734 1 96.38 4 SER B N 1
ATOM 3315 C CA . SER B 1 4 ? -10.156 -0.12 15.445 1 96.38 4 SER B CA 1
ATOM 3316 C C . SER B 1 4 ? -11.227 -1.206 15.445 1 96.38 4 SER B C 1
ATOM 3318 O O . SER B 1 4 ? -11.445 -1.875 16.453 1 96.38 4 SER B O 1
ATOM 3320 N N . PRO B 1 5 ? -11.906 -1.384 14.289 1 96.38 5 PRO B N 1
ATOM 3321 C CA . PRO B 1 5 ? -12.945 -2.412 14.227 1 96.38 5 PRO B CA 1
ATOM 3322 C C . PRO B 1 5 ? -12.422 -3.803 14.586 1 96.38 5 PRO B C 1
ATOM 3324 O O . PRO B 1 5 ? -11.258 -4.117 14.305 1 96.38 5 PRO B O 1
ATOM 3327 N N . ARG B 1 6 ? -13.359 -4.59 15.117 1 93.88 6 ARG B N 1
ATOM 3328 C CA . ARG B 1 6 ? -13 -5.957 15.477 1 93.88 6 ARG B CA 1
ATOM 3329 C C . ARG B 1 6 ? -12.43 -6.707 14.273 1 93.88 6 ARG B C 1
ATOM 3331 O O . ARG B 1 6 ? -12.984 -6.645 13.18 1 93.88 6 ARG B O 1
ATOM 3338 N N . GLY B 1 7 ? -11.32 -7.395 14.469 1 95.19 7 GLY B N 1
ATOM 3339 C CA . GLY B 1 7 ? -10.703 -8.188 13.414 1 95.19 7 GLY B CA 1
ATOM 3340 C C . GLY B 1 7 ? -9.781 -7.379 12.523 1 95.19 7 GLY B C 1
ATOM 3341 O O . GLY B 1 7 ? -9.266 -7.891 11.531 1 95.19 7 GLY B O 1
ATOM 3342 N N . THR B 1 8 ? -9.57 -6.125 12.805 1 96.5 8 THR B N 1
ATOM 3343 C CA . THR B 1 8 ? -8.609 -5.293 12.094 1 96.5 8 THR B CA 1
ATOM 3344 C C . THR B 1 8 ? -7.512 -4.812 13.047 1 96.5 8 THR B C 1
ATOM 3346 O O . THR B 1 8 ? -7.648 -4.922 14.266 1 96.5 8 THR B O 1
ATOM 3349 N N . GLU B 1 9 ? -6.426 -4.402 12.469 1 95.88 9 GLU B N 1
ATOM 3350 C CA . GLU B 1 9 ? -5.312 -3.916 13.281 1 95.88 9 GLU B CA 1
ATOM 3351 C C . GLU B 1 9 ? -4.688 -2.668 12.672 1 95.88 9 GLU B C 1
ATOM 3353 O O . GLU B 1 9 ? -4.648 -2.521 11.445 1 95.88 9 GLU B O 1
ATOM 3358 N N . ASP B 1 10 ? -4.285 -1.775 13.555 1 97.94 10 ASP B N 1
ATOM 3359 C CA . ASP B 1 10 ? -3.389 -0.704 13.133 1 97.94 10 ASP B CA 1
ATOM 3360 C C . ASP B 1 10 ? -1.953 -1.209 13 1 97.94 10 ASP B C 1
ATOM 3362 O O . ASP B 1 10 ? -1.46 -1.926 13.875 1 97.94 10 ASP B O 1
ATOM 3366 N N . ILE B 1 11 ? -1.334 -0.927 11.922 1 98 11 ILE B N 1
ATOM 3367 C CA . ILE B 1 11 ? 0.095 -1.191 11.789 1 98 11 ILE B CA 1
ATOM 3368 C C . ILE B 1 11 ? 0.891 0.009 12.297 1 98 11 ILE B C 1
ATOM 3370 O O . ILE B 1 11 ? 0.983 1.033 11.617 1 98 11 ILE B O 1
ATOM 3374 N N . LEU B 1 12 ? 1.49 -0.133 13.445 1 98.12 12 LEU B N 1
ATOM 3375 C CA . LEU B 1 12 ? 2.15 0.961 14.148 1 98.12 12 LEU B CA 1
ATOM 3376 C C . LEU B 1 12 ? 3.586 1.131 13.664 1 98.12 12 LEU B C 1
ATOM 3378 O O . LEU B 1 12 ? 4.129 0.248 12.992 1 98.12 12 LEU B O 1
ATOM 3382 N N . PRO B 1 13 ? 4.223 2.252 13.93 1 97.44 13 PRO B N 1
ATOM 3383 C CA . PRO B 1 13 ? 5.582 2.533 13.469 1 97.44 13 PRO B CA 1
ATOM 3384 C C . PRO B 1 13 ? 6.574 1.432 13.844 1 97.44 13 PRO B C 1
ATOM 3386 O O . PRO B 1 13 ? 7.453 1.091 13.055 1 97.44 13 PRO B O 1
ATOM 3389 N N . GLU B 1 14 ? 6.41 0.836 14.969 1 96.5 14 GLU B N 1
ATOM 3390 C CA . GLU B 1 14 ? 7.34 -0.174 15.461 1 96.5 14 GLU B CA 1
ATOM 3391 C C . GLU B 1 14 ? 7.285 -1.439 14.609 1 96.5 14 GLU B C 1
ATOM 3393 O O . GLU B 1 14 ? 8.25 -2.201 14.555 1 96.5 14 GLU B O 1
ATOM 3398 N N . ASP B 1 15 ? 6.191 -1.624 13.914 1 97.38 15 ASP B N 1
ATOM 3399 C CA . ASP B 1 15 ? 6.004 -2.832 13.117 1 97.38 15 ASP B CA 1
ATOM 3400 C C . ASP B 1 15 ? 6.324 -2.574 11.648 1 97.38 15 ASP B C 1
ATOM 3402 O O . ASP B 1 15 ? 6.504 -3.516 10.875 1 97.38 15 ASP B O 1
ATOM 3406 N N . GLN B 1 16 ? 6.449 -1.338 11.273 1 98.19 16 GLN B N 1
ATOM 3407 C CA . GLN B 1 16 ? 6.562 -0.956 9.867 1 98.19 16 GLN B CA 1
ATOM 3408 C C . GLN B 1 16 ? 7.832 -1.527 9.242 1 98.19 16 GLN B C 1
ATOM 3410 O O . GLN B 1 16 ? 7.852 -1.858 8.055 1 98.19 16 GLN B O 1
ATOM 3415 N N . PRO B 1 17 ? 8.953 -1.679 10.055 1 98.31 17 PRO B N 1
ATOM 3416 C CA . PRO B 1 17 ? 10.141 -2.287 9.445 1 98.31 17 PRO B CA 1
ATOM 3417 C C . PRO B 1 17 ? 9.875 -3.693 8.914 1 98.31 17 PRO B C 1
ATOM 3419 O O . PRO B 1 17 ? 10.375 -4.062 7.848 1 98.31 17 PRO B O 1
ATOM 3422 N N . TYR B 1 18 ? 9.062 -4.492 9.625 1 98.5 18 TYR B N 1
ATOM 3423 C CA . TYR B 1 18 ? 8.719 -5.832 9.156 1 98.5 18 TYR B CA 1
ATOM 3424 C C . TYR B 1 18 ? 7.922 -5.773 7.863 1 98.5 18 TYR B C 1
ATOM 3426 O O . TYR B 1 18 ? 8.203 -6.52 6.918 1 98.5 18 TYR B O 1
ATOM 3434 N N . TRP B 1 19 ? 6.941 -4.926 7.812 1 98.31 19 TRP B N 1
ATOM 3435 C CA . TRP B 1 19 ? 6.09 -4.777 6.637 1 98.31 19 TRP B CA 1
ATOM 3436 C C . TRP B 1 19 ? 6.898 -4.324 5.43 1 98.31 19 TRP B C 1
ATOM 3438 O O . TRP B 1 19 ? 6.746 -4.859 4.332 1 98.31 19 TRP B O 1
ATOM 3448 N N . HIS B 1 20 ? 7.738 -3.332 5.672 1 98 20 HIS B N 1
ATOM 3449 C CA . HIS B 1 20 ? 8.602 -2.834 4.609 1 98 20 HIS B CA 1
ATOM 3450 C C . HIS B 1 20 ? 9.508 -3.939 4.07 1 98 20 HIS B C 1
ATOM 3452 O O . HIS B 1 20 ? 9.656 -4.086 2.855 1 98 20 HIS B O 1
ATOM 3458 N N . PHE B 1 21 ? 10.047 -4.707 4.977 1 98.31 21 PHE B N 1
ATOM 3459 C CA . PHE B 1 21 ? 10.945 -5.797 4.613 1 98.31 21 PHE B CA 1
ATOM 3460 C C . PHE B 1 21 ? 10.227 -6.816 3.732 1 98.31 21 PHE B C 1
ATOM 3462 O O . PHE B 1 21 ? 10.734 -7.195 2.674 1 98.31 21 PHE B O 1
ATOM 3469 N N . VAL B 1 22 ? 9.086 -7.246 4.121 1 98.44 22 VAL B N 1
ATOM 3470 C CA . VAL B 1 22 ? 8.32 -8.25 3.391 1 98.44 22 VAL B CA 1
ATOM 3471 C C . VAL B 1 22 ? 7.941 -7.711 2.014 1 98.44 22 VAL B C 1
ATOM 3473 O O . VAL B 1 22 ? 8.102 -8.398 1.004 1 98.44 22 VAL B O 1
ATOM 3476 N N . ARG B 1 23 ? 7.453 -6.492 1.934 1 97.69 23 ARG B N 1
ATOM 3477 C CA . ARG B 1 23 ? 7.047 -5.895 0.667 1 97.69 23 ARG B CA 1
ATOM 3478 C C . ARG B 1 23 ? 8.242 -5.738 -0.272 1 97.69 23 ARG B C 1
ATOM 3480 O O . ARG B 1 23 ? 8.109 -5.918 -1.484 1 97.69 23 ARG B O 1
ATOM 3487 N N . GLN B 1 24 ? 9.359 -5.391 0.306 1 97.12 24 GLN B N 1
ATOM 3488 C CA . GLN B 1 24 ? 10.578 -5.242 -0.49 1 97.12 24 GLN B CA 1
ATOM 3489 C C . GLN B 1 24 ? 10.992 -6.574 -1.11 1 97.12 24 GLN B C 1
ATOM 3491 O O . GLN B 1 24 ? 11.359 -6.629 -2.285 1 97.12 24 GLN B O 1
ATOM 3496 N N . GLN B 1 25 ? 10.953 -7.605 -0.306 1 97.75 25 GLN B N 1
ATOM 3497 C CA . GLN B 1 25 ? 11.328 -8.922 -0.817 1 97.75 25 GLN B CA 1
ATOM 3498 C C . GLN B 1 25 ? 10.312 -9.422 -1.84 1 97.75 25 GLN B C 1
ATOM 3500 O O . GLN B 1 25 ? 10.672 -10.109 -2.795 1 97.75 25 GLN B O 1
ATOM 3505 N N . ALA B 1 26 ? 9.023 -9.102 -1.641 1 97.94 26 ALA B N 1
ATOM 3506 C CA . ALA B 1 26 ? 8.008 -9.453 -2.629 1 97.94 26 ALA B CA 1
ATOM 3507 C C . ALA B 1 26 ? 8.305 -8.797 -3.973 1 97.94 26 ALA B C 1
ATOM 3509 O O . ALA B 1 26 ? 8.195 -9.43 -5.023 1 97.94 26 ALA B O 1
ATOM 3510 N N . ALA B 1 27 ? 8.664 -7.539 -3.969 1 97.38 27 ALA B N 1
ATOM 3511 C CA . ALA B 1 27 ? 9.008 -6.82 -5.195 1 97.38 27 ALA B CA 1
ATOM 3512 C C . ALA B 1 27 ? 10.258 -7.41 -5.844 1 97.38 27 ALA B C 1
ATOM 3514 O O . ALA B 1 27 ? 10.344 -7.496 -7.07 1 97.38 27 ALA B O 1
ATOM 3515 N N . ARG B 1 28 ? 11.227 -7.762 -5.023 1 97.19 28 ARG B N 1
ATOM 3516 C CA . ARG B 1 28 ? 12.477 -8.336 -5.527 1 97.19 28 ARG B CA 1
ATOM 3517 C C . ARG B 1 28 ? 12.211 -9.656 -6.25 1 97.19 28 ARG B C 1
ATOM 3519 O O . ARG B 1 28 ? 12.719 -9.867 -7.355 1 97.19 28 ARG B O 1
ATOM 3526 N N . ILE B 1 29 ? 11.43 -10.516 -5.594 1 98 29 ILE B N 1
ATOM 3527 C CA . ILE B 1 29 ? 11.141 -11.812 -6.199 1 98 29 ILE B CA 1
ATOM 3528 C C . ILE B 1 29 ? 10.344 -11.609 -7.484 1 98 29 ILE B C 1
ATOM 3530 O O . ILE B 1 29 ? 10.531 -12.344 -8.461 1 98 29 ILE B O 1
ATOM 3534 N N . ALA B 1 30 ? 9.391 -10.68 -7.484 1 98.06 30 ALA B N 1
ATOM 3535 C CA . ALA B 1 30 ? 8.625 -10.359 -8.688 1 98.06 30 ALA B CA 1
ATOM 3536 C C . ALA B 1 30 ? 9.555 -9.977 -9.844 1 98.06 30 ALA B C 1
ATOM 3538 O O . ALA B 1 30 ? 9.383 -10.453 -10.969 1 98.06 30 ALA B O 1
ATOM 3539 N N . ALA B 1 31 ? 10.516 -9.195 -9.586 1 97.06 31 ALA B N 1
ATOM 3540 C CA . ALA B 1 31 ? 11.461 -8.727 -10.594 1 97.06 31 ALA B CA 1
ATOM 3541 C C . ALA B 1 31 ? 12.312 -9.875 -11.125 1 97.06 31 ALA B C 1
ATOM 3543 O O . ALA B 1 31 ? 12.586 -9.945 -12.328 1 97.06 31 ALA B O 1
ATOM 3544 N N . LEU B 1 32 ? 12.703 -10.75 -10.25 1 97.56 32 LEU B N 1
ATOM 3545 C CA . LEU B 1 32 ? 13.562 -11.875 -10.625 1 97.56 32 LEU B CA 1
ATOM 3546 C C . LEU B 1 32 ? 12.836 -12.812 -11.586 1 97.56 32 LEU B C 1
ATOM 3548 O O . LEU B 1 32 ? 13.469 -13.422 -12.453 1 97.56 32 LEU B O 1
ATOM 3552 N N . TYR B 1 33 ? 11.555 -12.93 -11.43 1 98.12 33 TYR B N 1
ATOM 3553 C CA . TYR B 1 33 ? 10.789 -13.906 -12.195 1 98.12 33 TYR B CA 1
ATOM 3554 C C . TYR B 1 33 ? 9.969 -13.227 -13.281 1 98.12 33 TYR B C 1
ATOM 3556 O O . TYR B 1 33 ? 9.25 -13.891 -14.039 1 98.12 33 TYR B O 1
ATOM 3564 N N . GLY B 1 34 ? 10 -11.891 -13.367 1 97.25 34 GLY B N 1
ATOM 3565 C CA . GLY B 1 34 ? 9.406 -11.156 -14.477 1 97.25 34 GLY B CA 1
ATOM 3566 C C . GLY B 1 34 ? 7.945 -10.812 -14.25 1 97.25 34 GLY B C 1
ATOM 3567 O O . GLY B 1 34 ? 7.176 -10.688 -15.203 1 97.25 34 GLY B O 1
ATOM 3568 N N . TYR B 1 35 ? 7.539 -10.742 -13.023 1 98.38 35 TYR B N 1
ATOM 3569 C CA . TYR B 1 35 ? 6.164 -10.367 -12.711 1 98.38 35 TYR B CA 1
ATOM 3570 C C . TYR B 1 35 ? 6.039 -8.852 -12.555 1 98.38 35 TYR B C 1
ATOM 3572 O O . TYR B 1 35 ? 6.914 -8.211 -11.969 1 98.38 35 TYR B O 1
ATOM 3580 N N . GLN B 1 36 ? 4.93 -8.32 -13.086 1 97.56 36 GLN B N 1
ATOM 3581 C CA . GLN B 1 36 ? 4.688 -6.883 -13.023 1 97.56 36 GLN B CA 1
ATOM 3582 C C . GLN B 1 36 ? 3.498 -6.566 -12.117 1 97.56 36 GLN B C 1
ATOM 3584 O O . GLN B 1 36 ? 2.504 -7.293 -12.117 1 97.56 36 GLN B O 1
ATOM 3589 N N . ARG B 1 37 ? 3.553 -5.516 -11.453 1 98.06 37 ARG B N 1
ATOM 3590 C CA . ARG B 1 37 ? 2.553 -5.164 -10.445 1 98.06 37 ARG B CA 1
ATOM 3591 C C . ARG B 1 37 ? 1.276 -4.648 -11.102 1 98.06 37 ARG B C 1
ATOM 3593 O O . ARG B 1 37 ? 1.331 -3.928 -12.102 1 98.06 37 ARG B O 1
ATOM 3600 N N . THR B 1 38 ? 0.165 -5.062 -10.617 1 98.25 38 THR B N 1
ATOM 3601 C CA . THR B 1 38 ? -1.175 -4.59 -10.945 1 98.25 38 THR B CA 1
ATOM 3602 C C . THR B 1 38 ? -2.023 -4.453 -9.688 1 98.25 38 THR B C 1
ATOM 3604 O O . THR B 1 38 ? -2.168 -5.406 -8.922 1 98.25 38 THR B O 1
ATOM 3607 N N . ASP B 1 39 ? -2.551 -3.275 -9.453 1 97.94 39 ASP B N 1
ATOM 3608 C CA . ASP B 1 39 ? -3.424 -3.047 -8.305 1 97.94 39 ASP B CA 1
ATOM 3609 C C . ASP B 1 39 ? -4.879 -2.879 -8.75 1 97.94 39 ASP B C 1
ATOM 3611 O O . ASP B 1 39 ? -5.164 -2.131 -9.68 1 97.94 39 ASP B O 1
ATOM 3615 N N . THR B 1 40 ? -5.758 -3.619 -8.102 1 98.44 40 THR B N 1
ATOM 3616 C CA . THR B 1 40 ? -7.184 -3.525 -8.391 1 98.44 40 THR B CA 1
ATOM 3617 C C . THR B 1 40 ? -7.922 -2.82 -7.254 1 98.44 40 THR B C 1
ATOM 3619 O O . THR B 1 40 ? -7.367 -2.629 -6.172 1 98.44 40 THR B O 1
ATOM 3622 N N . PRO B 1 41 ? -9.094 -2.383 -7.469 1 98.25 41 PRO B N 1
ATOM 3623 C CA . PRO B 1 41 ? -9.859 -1.68 -6.438 1 98.25 41 PRO B CA 1
ATOM 3624 C C . PRO B 1 41 ? -10.117 -2.537 -5.199 1 98.25 41 PRO B C 1
ATOM 3626 O O . PRO B 1 41 ? -10.133 -3.768 -5.289 1 98.25 41 PRO B O 1
ATOM 3629 N N . VAL B 1 42 ? -10.336 -1.84 -4.086 1 98.44 42 VAL B N 1
ATOM 3630 C CA . VAL B 1 42 ? -10.578 -2.494 -2.805 1 98.44 42 VAL B CA 1
ATOM 3631 C C . VAL B 1 42 ? -11.922 -3.215 -2.838 1 98.44 42 VAL B C 1
ATOM 3633 O O . VAL B 1 42 ? -12.086 -4.262 -2.205 1 98.44 42 VAL B O 1
ATOM 3636 N N . PHE B 1 43 ? -12.859 -2.645 -3.52 1 97.94 43 PHE B N 1
ATOM 3637 C CA . PHE B 1 43 ? -14.148 -3.305 -3.68 1 97.94 43 PHE B CA 1
ATOM 3638 C C . PHE B 1 43 ? -14.445 -3.572 -5.152 1 97.94 43 PHE B C 1
ATOM 3640 O O . PHE B 1 43 ? -13.922 -2.881 -6.027 1 97.94 43 PHE B O 1
ATOM 3647 N N . GLU B 1 44 ? -15.203 -4.602 -5.387 1 98.12 44 GLU B N 1
ATOM 3648 C CA . GLU B 1 44 ? -15.617 -5.078 -6.703 1 98.12 44 GLU B CA 1
ATOM 3649 C C . GLU B 1 44 ? -17.109 -5.379 -6.734 1 98.12 44 GLU B C 1
ATOM 3651 O O . GLU B 1 44 ? -17.781 -5.383 -5.695 1 98.12 44 GLU B O 1
ATOM 3656 N N . ASP B 1 45 ? -17.562 -5.586 -8 1 97.44 45 ASP B N 1
ATOM 3657 C CA . ASP B 1 45 ? -18.906 -6.152 -8.133 1 97.44 45 ASP B CA 1
ATOM 3658 C C . ASP B 1 45 ? -19.016 -7.473 -7.375 1 97.44 45 ASP B C 1
ATOM 3660 O O . ASP B 1 45 ? -18.203 -8.375 -7.555 1 97.44 45 ASP B O 1
ATOM 3664 N N . ALA B 1 46 ? -20.062 -7.578 -6.547 1 96.88 46 ALA B N 1
ATOM 3665 C CA . ALA B 1 46 ? -20.219 -8.789 -5.75 1 96.88 46 ALA B CA 1
ATOM 3666 C C . ALA B 1 46 ? -20.328 -10.023 -6.645 1 96.88 46 ALA B C 1
ATOM 3668 O O . ALA B 1 46 ? -19.859 -11.102 -6.273 1 96.88 46 ALA B O 1
ATOM 3669 N N . GLY B 1 47 ? -20.906 -9.883 -7.781 1 96.81 47 GLY B N 1
ATOM 3670 C CA . GLY B 1 47 ? -21.094 -10.977 -8.711 1 96.81 47 GLY B CA 1
ATOM 3671 C C . GLY B 1 47 ? -19.781 -11.586 -9.18 1 96.81 47 GLY B C 1
ATOM 3672 O O . GLY B 1 47 ? -19.734 -12.766 -9.547 1 96.81 47 GLY B O 1
ATOM 3673 N N . LEU B 1 48 ? -18.734 -10.789 -9.164 1 97.62 48 LEU B N 1
ATOM 3674 C CA . LEU B 1 48 ? -17.406 -11.281 -9.555 1 97.62 48 LEU B CA 1
ATOM 3675 C C . LEU B 1 48 ? -17 -12.469 -8.688 1 97.62 48 LEU B C 1
ATOM 3677 O O . LEU B 1 48 ? -16.531 -13.484 -9.211 1 97.62 48 LEU B O 1
ATOM 3681 N N . PHE B 1 49 ? -17.219 -12.359 -7.445 1 96.88 49 PHE B N 1
ATOM 3682 C CA . PHE B 1 49 ? -16.75 -13.375 -6.508 1 96.88 49 PHE B CA 1
ATOM 3683 C C . PHE B 1 49 ? -17.75 -14.523 -6.41 1 96.88 49 PHE B C 1
ATOM 3685 O O . PHE B 1 49 ? -17.359 -15.672 -6.215 1 96.88 49 PHE B O 1
ATOM 3692 N N . VAL B 1 50 ? -19.016 -14.203 -6.523 1 95 50 VAL B N 1
ATOM 3693 C CA . VAL B 1 50 ? -20.031 -15.258 -6.547 1 95 50 VAL B CA 1
ATOM 3694 C C . VAL B 1 50 ? -19.75 -16.203 -7.715 1 95 50 VAL B C 1
ATOM 3696 O O . VAL B 1 50 ? -19.797 -17.422 -7.555 1 95 50 VAL B O 1
ATOM 3699 N N . ARG B 1 51 ? -19.391 -15.633 -8.789 1 93.62 51 ARG B N 1
ATOM 3700 C CA . ARG B 1 51 ? -19.141 -16.406 -10 1 93.62 51 ARG B CA 1
ATOM 3701 C C . ARG B 1 51 ? -17.797 -17.125 -9.922 1 93.62 51 ARG B C 1
ATOM 3703 O O . ARG B 1 51 ? -17.688 -18.281 -10.328 1 93.62 51 ARG B O 1
ATOM 3710 N N . SER B 1 52 ? -16.781 -16.516 -9.453 1 93.5 52 SER B N 1
ATOM 3711 C CA . SER B 1 52 ? -15.414 -17.031 -9.523 1 93.5 52 SER B CA 1
ATOM 3712 C C . SER B 1 52 ? -15.109 -17.953 -8.352 1 93.5 52 SER B C 1
ATOM 3714 O O . SER B 1 52 ? -14.555 -19.031 -8.539 1 93.5 52 SER B O 1
ATOM 3716 N N . VAL B 1 53 ? -15.391 -17.547 -7.172 1 89.5 53 VAL B N 1
ATOM 3717 C CA . VAL B 1 53 ? -15.016 -18.266 -5.957 1 89.5 53 VAL B CA 1
ATOM 3718 C C . VAL B 1 53 ? -15.992 -19.422 -5.719 1 89.5 53 VAL B C 1
ATOM 3720 O O . VAL B 1 53 ? -15.609 -20.469 -5.184 1 89.5 53 VAL B O 1
ATOM 3723 N N . GLY B 1 54 ? -17.203 -19.25 -6.137 1 86.12 54 GLY B N 1
ATOM 3724 C CA . GLY B 1 54 ? -18.188 -20.312 -6.016 1 86.12 54 GLY B CA 1
ATOM 3725 C C . GLY B 1 54 ? -19.172 -20.078 -4.895 1 86.12 54 GLY B C 1
ATOM 3726 O O . GLY B 1 54 ? -18.781 -19.812 -3.754 1 86.12 54 GLY B O 1
ATOM 3727 N N . GLU B 1 55 ? -20.406 -20.375 -5.141 1 80.44 55 GLU B N 1
ATOM 3728 C CA . GLU B 1 55 ? -21.5 -20.109 -4.207 1 80.44 55 GLU B CA 1
ATOM 3729 C C . GLU B 1 55 ? -21.453 -21.047 -3.012 1 80.44 55 GLU B C 1
ATOM 3731 O O . GLU B 1 55 ? -21.875 -20.703 -1.911 1 80.44 55 GLU B O 1
ATOM 3736 N N . GLY B 1 56 ? -20.844 -22.141 -3.203 1 78.88 56 GLY B N 1
ATOM 3737 C CA . GLY B 1 56 ? -20.828 -23.156 -2.156 1 78.88 56 GLY B CA 1
ATOM 3738 C C . GLY B 1 56 ? -19.672 -22.969 -1.182 1 78.88 56 GLY B C 1
ATOM 3739 O O . GLY B 1 56 ? -19.594 -23.672 -0.175 1 78.88 56 GLY B O 1
ATOM 3740 N N . THR B 1 57 ? -18.875 -22 -1.406 1 84.38 57 THR B N 1
ATOM 3741 C CA . THR B 1 57 ? -17.734 -21.766 -0.521 1 84.38 57 THR B CA 1
ATOM 3742 C C . THR B 1 57 ? -18.156 -20.938 0.688 1 84.38 57 THR B C 1
ATOM 3744 O O . THR B 1 57 ? -19.094 -20.141 0.613 1 84.38 57 THR B O 1
ATOM 3747 N N . ASP B 1 58 ? -17.422 -21.047 1.757 1 84.19 58 ASP B N 1
ATOM 3748 C CA . ASP B 1 58 ? -17.656 -20.266 2.967 1 84.19 58 ASP B CA 1
ATOM 3749 C C . ASP B 1 58 ? -17.453 -18.781 2.709 1 84.19 58 ASP B C 1
ATOM 3751 O O . ASP B 1 58 ? -18.141 -17.938 3.289 1 84.19 58 ASP B O 1
ATOM 3755 N N . ILE B 1 59 ? -16.594 -18.453 1.876 1 89.25 59 ILE B N 1
ATOM 3756 C CA . ILE B 1 59 ? -16.297 -17.062 1.562 1 89.25 59 ILE B CA 1
ATOM 3757 C C . ILE B 1 59 ? -17.531 -16.375 1.002 1 89.25 59 ILE B C 1
ATOM 3759 O O . ILE B 1 59 ? -17.969 -15.336 1.523 1 89.25 59 ILE B O 1
ATOM 3763 N N . VAL B 1 60 ? -18.156 -16.922 0.036 1 89.5 60 VAL B N 1
ATOM 3764 C CA . VAL B 1 60 ? -19.281 -16.297 -0.653 1 89.5 60 VAL B CA 1
ATOM 3765 C C . VAL B 1 60 ? -20.547 -16.391 0.211 1 89.5 60 VAL B C 1
ATOM 3767 O O . VAL B 1 60 ? -21.328 -15.453 0.273 1 89.5 60 VAL B O 1
ATOM 3770 N N . SER B 1 61 ? -20.641 -17.422 0.957 1 84.94 61 SER B N 1
ATOM 3771 C CA . SER B 1 61 ? -21.875 -17.672 1.69 1 84.94 61 SER B CA 1
ATOM 3772 C C . SER B 1 61 ? -21.891 -16.906 3.014 1 84.94 61 SER B C 1
ATOM 3774 O O . SER B 1 61 ? -22.953 -16.5 3.486 1 84.94 61 SER B O 1
ATOM 3776 N N . LYS B 1 62 ? -20.672 -16.672 3.578 1 87.31 62 LYS B N 1
ATOM 3777 C CA . LYS B 1 62 ? -20.703 -16.234 4.969 1 87.31 62 LYS B CA 1
ATOM 3778 C C . LYS B 1 62 ? -19.703 -15.102 5.211 1 87.31 62 LYS B C 1
ATOM 3780 O O . LYS B 1 62 ? -19.844 -14.336 6.164 1 87.31 62 LYS B O 1
ATOM 3785 N N . GLU B 1 63 ? -18.766 -14.969 4.34 1 93.38 63 GLU B N 1
ATOM 3786 C CA . GLU B 1 63 ? -17.625 -14.195 4.812 1 93.38 63 GLU B CA 1
ATOM 3787 C C . GLU B 1 63 ? -17.484 -12.891 4.035 1 93.38 63 GLU B C 1
ATOM 3789 O O . GLU B 1 63 ? -16.703 -12.016 4.418 1 93.38 63 GLU B O 1
ATOM 3794 N N . MET B 1 64 ? -18.219 -12.703 2.979 1 95.12 64 MET B N 1
ATOM 3795 C CA . MET B 1 64 ? -18.062 -11.516 2.15 1 95.12 64 MET B CA 1
ATOM 3796 C C . MET B 1 64 ? -18.625 -10.281 2.854 1 95.12 64 MET B C 1
ATOM 3798 O O . MET B 1 64 ? -19.672 -10.359 3.502 1 95.12 64 MET B O 1
ATOM 3802 N N . TYR B 1 65 ? -17.938 -9.156 2.822 1 96.5 65 TYR B N 1
ATOM 3803 C CA . TYR B 1 65 ? -18.469 -7.848 3.184 1 96.5 65 TYR B CA 1
ATOM 3804 C C . TYR B 1 65 ? -19.188 -7.207 2.004 1 96.5 65 TYR B C 1
ATOM 3806 O O . TYR B 1 65 ? -18.641 -6.332 1.331 1 96.5 65 TYR B O 1
ATOM 3814 N N . THR B 1 66 ? -20.422 -7.609 1.836 1 96.12 66 THR B N 1
ATOM 3815 C CA . THR B 1 66 ? -21.203 -7.129 0.704 1 96.12 66 THR B CA 1
ATOM 3816 C C . THR B 1 66 ? -22.141 -6.004 1.135 1 96.12 66 THR B C 1
ATOM 3818 O O . THR B 1 66 ? -22.734 -6.059 2.219 1 96.12 66 THR B O 1
ATOM 3821 N N . PHE B 1 67 ? -22.25 -4.988 0.357 1 95.94 67 PHE B N 1
ATOM 3822 C CA . PHE B 1 67 ? -23.109 -3.842 0.639 1 95.94 67 PHE B CA 1
ATOM 3823 C C . PHE B 1 67 ? -23.578 -3.188 -0.653 1 95.94 67 PHE B C 1
ATOM 3825 O O . PHE B 1 67 ? -23.047 -3.467 -1.729 1 95.94 67 PHE B O 1
ATOM 3832 N N . GLU B 1 68 ? -24.594 -2.439 -0.556 1 94.38 68 GLU B N 1
ATOM 3833 C CA . GLU B 1 68 ? -25.125 -1.669 -1.679 1 94.38 68 GLU B CA 1
ATOM 3834 C C . GLU B 1 68 ? -24.656 -0.215 -1.616 1 94.38 68 GLU B C 1
ATOM 3836 O O . GLU B 1 68 ? -24.703 0.407 -0.553 1 94.38 68 GLU B O 1
ATOM 3841 N N . ASP B 1 69 ? -24.219 0.224 -2.736 1 90.88 69 ASP B N 1
ATOM 3842 C CA . ASP B 1 69 ? -23.875 1.642 -2.729 1 90.88 69 ASP B CA 1
ATOM 3843 C C . ASP B 1 69 ? -25.094 2.512 -2.98 1 90.88 69 ASP B C 1
ATOM 3845 O O . ASP B 1 69 ? -26.219 2.004 -3.062 1 90.88 69 ASP B O 1
ATOM 3849 N N . ARG B 1 70 ? -24.922 3.822 -3.041 1 88.38 70 ARG B N 1
ATOM 3850 C CA . ARG B 1 70 ? -26.031 4.77 -3.15 1 88.38 70 ARG B CA 1
ATOM 3851 C C . ARG B 1 70 ? -26.75 4.609 -4.484 1 88.38 70 ARG B C 1
ATOM 3853 O O . ARG B 1 70 ? -27.938 4.93 -4.594 1 88.38 70 ARG B O 1
ATOM 3860 N N . GLY B 1 71 ? -26.109 4.121 -5.488 1 89.75 71 GLY B N 1
ATOM 3861 C CA . GLY B 1 71 ? -26.703 3.908 -6.797 1 89.75 71 GLY B CA 1
ATOM 3862 C C . GLY B 1 71 ? -27.422 2.572 -6.914 1 89.75 71 GLY B C 1
ATOM 3863 O O . GLY B 1 71 ? -28.062 2.291 -7.93 1 89.75 71 GLY B O 1
ATOM 3864 N N . GLY B 1 72 ? -27.25 1.728 -5.957 1 92.19 72 GLY B N 1
ATOM 3865 C CA . GLY B 1 72 ? -27.922 0.439 -5.969 1 92.19 72 GLY B CA 1
ATOM 3866 C C . GLY B 1 72 ? -27.031 -0.701 -6.414 1 92.19 72 GLY B C 1
ATOM 3867 O O . GLY B 1 72 ? -27.453 -1.854 -6.461 1 92.19 72 GLY B O 1
ATOM 3868 N N . ASP B 1 73 ? -25.797 -0.402 -6.73 1 93.69 73 ASP B N 1
ATOM 3869 C CA . ASP B 1 73 ? -24.875 -1.458 -7.121 1 93.69 73 ASP B CA 1
ATOM 3870 C C . ASP B 1 73 ? -24.469 -2.301 -5.914 1 93.69 73 ASP B C 1
ATOM 3872 O O . ASP B 1 73 ? -24.141 -1.762 -4.852 1 93.69 73 ASP B O 1
ATOM 3876 N N . LYS B 1 74 ? -24.531 -3.615 -6.09 1 96.44 74 LYS B N 1
ATOM 3877 C CA . LYS B 1 74 ? -24.094 -4.531 -5.043 1 96.44 74 LYS B CA 1
ATOM 3878 C C . LYS B 1 74 ? -22.578 -4.738 -5.102 1 96.44 74 LYS B C 1
ATOM 3880 O O . LYS B 1 74 ? -22.062 -5.391 -6.016 1 96.44 74 LYS B O 1
ATOM 3885 N N . LEU B 1 75 ? -21.875 -4.215 -4.121 1 97.56 75 LEU B N 1
ATOM 3886 C CA . LEU B 1 75 ? -20.406 -4.242 -4.07 1 97.56 75 LEU B CA 1
ATOM 3887 C C . LEU B 1 75 ? -19.922 -5.121 -2.924 1 97.56 75 LEU B C 1
ATOM 3889 O O . LEU B 1 75 ? -20.672 -5.395 -1.983 1 97.56 75 LEU B O 1
ATOM 3893 N N . THR B 1 76 ? -18.797 -5.602 -3.023 1 97.94 76 THR B N 1
ATOM 3894 C CA . THR B 1 76 ? -18.172 -6.379 -1.956 1 97.94 76 THR B CA 1
ATOM 3895 C C . THR B 1 76 ? -16.688 -6.039 -1.825 1 97.94 76 THR B C 1
ATOM 3897 O O . THR B 1 76 ? -16 -5.84 -2.828 1 97.94 76 THR B O 1
ATOM 3900 N N . LEU B 1 77 ? -16.266 -5.816 -0.522 1 98.19 77 LEU B N 1
ATOM 3901 C CA . LEU B 1 77 ? -14.828 -5.766 -0.31 1 98.19 77 LEU B CA 1
ATOM 3902 C C . LEU B 1 77 ? -14.164 -7.066 -0.753 1 98.19 77 LEU B C 1
ATOM 3904 O O . LEU B 1 77 ? -14.672 -8.156 -0.467 1 98.19 77 LEU B O 1
ATOM 3908 N N . ARG B 1 78 ? -13.047 -6.98 -1.523 1 98.19 78 ARG B N 1
ATOM 3909 C CA . ARG B 1 78 ? -12.469 -8.164 -2.148 1 98.19 78 ARG B CA 1
ATOM 3910 C C . ARG B 1 78 ? -12.078 -9.203 -1.099 1 98.19 78 ARG B C 1
ATOM 3912 O O . ARG B 1 78 ? -11.281 -8.914 -0.202 1 98.19 78 ARG B O 1
ATOM 3919 N N . PRO B 1 79 ? -12.531 -10.414 -1.187 1 97.25 79 PRO B N 1
ATOM 3920 C CA . PRO B 1 79 ? -12.156 -11.477 -0.247 1 97.25 79 PRO B CA 1
ATOM 3921 C C . PRO B 1 79 ? -10.922 -12.25 -0.7 1 97.25 79 PRO B C 1
ATOM 3923 O O . PRO B 1 79 ? -10.422 -13.109 0.034 1 97.25 79 PRO B O 1
ATOM 3926 N N . GLU B 1 80 ? -10.461 -12.031 -1.889 1 96.38 80 GLU B N 1
ATOM 3927 C CA . GLU B 1 80 ? -9.25 -12.617 -2.451 1 96.38 80 GLU B CA 1
ATOM 3928 C C . GLU B 1 80 ? -8.75 -11.812 -3.648 1 96.38 80 GLU B C 1
ATOM 3930 O O . GLU B 1 80 ? -9.438 -10.914 -4.133 1 96.38 80 GLU B O 1
ATOM 3935 N N . GLY B 1 81 ? -7.539 -12.07 -4.105 1 97.44 81 GLY B N 1
ATOM 3936 C CA . GLY B 1 81 ? -6.918 -11.148 -5.043 1 97.44 81 GLY B CA 1
ATOM 3937 C C . GLY B 1 81 ? -6.867 -11.68 -6.461 1 97.44 81 GLY B C 1
ATOM 3938 O O . GLY B 1 81 ? -6.633 -10.922 -7.406 1 97.44 81 GLY B O 1
ATOM 3939 N N . THR B 1 82 ? -7.109 -12.969 -6.699 1 98.12 82 THR B N 1
ATOM 3940 C CA . THR B 1 82 ? -6.938 -13.594 -8.008 1 98.12 82 THR B CA 1
ATOM 3941 C C . THR B 1 82 ? -8.039 -13.148 -8.969 1 98.12 82 THR B C 1
ATOM 3943 O O . THR B 1 82 ? -7.758 -12.719 -10.086 1 98.12 82 THR B O 1
ATOM 3946 N N . ALA B 1 83 ? -9.297 -13.195 -8.547 1 97.88 83 ALA B N 1
ATOM 3947 C CA . ALA B 1 83 ? -10.43 -12.883 -9.406 1 97.88 83 ALA B CA 1
ATOM 3948 C C . ALA B 1 83 ? -10.359 -11.438 -9.906 1 97.88 83 ALA B C 1
ATOM 3950 O O . ALA B 1 83 ? -10.555 -11.18 -11.102 1 97.88 83 ALA B O 1
ATOM 3951 N N . PRO B 1 84 ? -10.062 -10.484 -9 1 98.44 84 PRO B N 1
ATOM 3952 C CA . PRO B 1 84 ? -9.938 -9.109 -9.484 1 98.44 84 PRO B CA 1
ATOM 3953 C C . PRO B 1 84 ? -8.836 -8.945 -10.531 1 98.44 84 PRO B C 1
ATOM 3955 O O . PRO B 1 84 ? -9 -8.195 -11.492 1 98.44 84 PRO B O 1
ATOM 3958 N N . VAL B 1 85 ? -7.707 -9.609 -10.375 1 98.56 85 VAL B N 1
ATOM 3959 C CA . VAL B 1 85 ? -6.605 -9.547 -11.336 1 98.56 85 VAL B CA 1
ATOM 3960 C C . VAL B 1 85 ? -7.043 -10.148 -12.664 1 98.56 85 VAL B C 1
ATOM 3962 O O . VAL B 1 85 ? -6.73 -9.609 -13.734 1 98.56 85 VAL B O 1
ATOM 3965 N N . CYS B 1 86 ? -7.77 -11.258 -12.594 1 98.5 86 CYS B N 1
ATOM 3966 C CA . CYS B 1 86 ? -8.281 -11.875 -13.812 1 98.5 86 CYS B CA 1
ATOM 3967 C C . CYS B 1 86 ? -9.281 -10.969 -14.516 1 98.5 86 CYS B C 1
ATOM 3969 O O . CYS B 1 86 ? -9.289 -10.883 -15.742 1 98.5 86 CYS B O 1
ATOM 3971 N N . ARG B 1 87 ? -10.164 -10.367 -13.727 1 98.56 87 ARG B N 1
ATOM 3972 C CA . ARG B 1 87 ? -11.086 -9.383 -14.281 1 98.56 87 ARG B CA 1
ATOM 3973 C C . ARG B 1 87 ? -10.328 -8.258 -14.977 1 98.56 87 ARG B C 1
ATOM 3975 O O . ARG B 1 87 ? -10.68 -7.855 -16.094 1 98.56 87 ARG B O 1
ATOM 3982 N N . ALA B 1 88 ? -9.312 -7.707 -14.352 1 98.62 88 ALA B N 1
ATOM 3983 C CA . ALA B 1 88 ? -8.5 -6.652 -14.945 1 98.62 88 ALA B CA 1
ATOM 3984 C C . ALA B 1 88 ? -7.824 -7.133 -16.234 1 98.62 88 ALA B C 1
ATOM 3986 O O . ALA B 1 88 ? -7.738 -6.391 -17.203 1 98.62 88 ALA B O 1
ATOM 3987 N N . TYR B 1 89 ? -7.297 -8.375 -16.203 1 98.56 89 TYR B N 1
ATOM 3988 C CA . TYR B 1 89 ? -6.703 -9.008 -17.359 1 98.56 89 TYR B CA 1
ATOM 3989 C C . TYR B 1 89 ? -7.645 -8.945 -18.562 1 98.56 89 TYR B C 1
ATOM 3991 O O . TYR B 1 89 ? -7.234 -8.562 -19.656 1 98.56 89 TYR B O 1
ATOM 3999 N N . LEU B 1 90 ? -8.875 -9.305 -18.344 1 98.44 90 LEU B N 1
ATOM 4000 C CA . LEU B 1 90 ? -9.875 -9.312 -19.406 1 98.44 90 LEU B CA 1
ATOM 4001 C C . LEU B 1 90 ? -10.281 -7.895 -19.781 1 98.44 90 LEU B C 1
ATOM 4003 O O . LEU B 1 90 ? -10.328 -7.555 -20.969 1 98.44 90 LEU B O 1
ATOM 4007 N N . GLU B 1 91 ? -10.523 -7.059 -18.797 1 98.31 91 GLU B N 1
ATOM 4008 C CA . GLU B 1 91 ? -11.031 -5.703 -19.016 1 98.31 91 GLU B CA 1
ATOM 4009 C C . GLU B 1 91 ? -10.055 -4.879 -19.844 1 98.31 91 GLU B C 1
ATOM 4011 O O . GLU B 1 91 ? -10.469 -4.074 -20.688 1 98.31 91 GLU B O 1
ATOM 4016 N N . HIS B 1 92 ? -8.805 -5.109 -19.641 1 98.12 92 HIS B N 1
ATOM 4017 C CA . HIS B 1 92 ? -7.816 -4.234 -20.266 1 98.12 92 HIS B CA 1
ATOM 4018 C C . HIS B 1 92 ? -7.152 -4.914 -21.453 1 98.12 92 HIS B C 1
ATOM 4020 O O . HIS B 1 92 ? -6.09 -4.484 -21.906 1 98.12 92 HIS B O 1
ATOM 4026 N N . GLY B 1 93 ? -7.656 -5.977 -21.906 1 97.5 93 GLY B N 1
ATOM 4027 C CA . GLY B 1 93 ? -7.207 -6.617 -23.125 1 97.5 93 GLY B CA 1
ATOM 4028 C C . GLY B 1 93 ? -5.797 -7.172 -23.031 1 97.5 93 GLY B C 1
ATOM 4029 O O . GLY B 1 93 ? -5.043 -7.133 -24 1 97.5 93 GLY B O 1
ATOM 4030 N N . MET B 1 94 ? -5.453 -7.699 -21.891 1 97.38 94 MET B N 1
ATOM 4031 C CA . MET B 1 94 ? -4.094 -8.195 -21.703 1 97.38 94 MET B CA 1
ATOM 4032 C C . MET B 1 94 ? -3.895 -9.523 -22.422 1 97.38 94 MET B C 1
ATOM 4034 O O . MET B 1 94 ? -2.771 -10.016 -22.531 1 97.38 94 MET B O 1
ATOM 4038 N N . GLN B 1 95 ? -4.922 -10.055 -23.031 1 95.75 95 GLN B N 1
ATOM 4039 C CA . GLN B 1 95 ? -4.844 -11.297 -23.797 1 95.75 95 GLN B CA 1
ATOM 4040 C C . GLN B 1 95 ? -3.924 -11.141 -25 1 95.75 95 GLN B C 1
ATOM 4042 O O . GLN B 1 95 ? -3.439 -12.133 -25.547 1 95.75 95 GLN B O 1
ATOM 4047 N N . THR B 1 96 ? -3.699 -9.914 -25.344 1 95.12 96 THR B N 1
ATOM 4048 C CA . THR B 1 96 ? -2.896 -9.648 -26.531 1 95.12 96 THR B CA 1
ATOM 4049 C C . THR B 1 96 ? -1.413 -9.594 -26.188 1 95.12 96 THR B C 1
ATOM 4051 O O . THR B 1 96 ? -0.561 -9.578 -27.078 1 95.12 96 THR B O 1
ATOM 4054 N N . ARG B 1 97 ? -1.121 -9.625 -24.953 1 94.5 97 ARG B N 1
ATOM 4055 C CA . ARG B 1 97 ? 0.271 -9.555 -24.516 1 94.5 97 ARG B CA 1
ATOM 4056 C C . ARG B 1 97 ? 0.956 -10.906 -24.672 1 94.5 97 ARG B C 1
ATOM 4058 O O . ARG B 1 97 ? 0.292 -11.93 -24.859 1 94.5 97 ARG B O 1
ATOM 4065 N N . THR B 1 98 ? 2.285 -10.797 -24.625 1 92.62 98 THR B N 1
ATOM 4066 C CA . THR B 1 98 ? 3.078 -12.023 -24.641 1 92.62 98 THR B CA 1
ATOM 4067 C C . THR B 1 98 ? 2.719 -12.906 -23.453 1 92.62 98 THR B C 1
ATOM 4069 O O . THR B 1 98 ? 2.65 -12.438 -22.312 1 92.62 98 THR B O 1
ATOM 4072 N N . LYS B 1 99 ? 2.482 -14.242 -23.734 1 94.25 99 LYS B N 1
ATOM 4073 C CA . LYS B 1 99 ? 2.086 -15.18 -22.688 1 94.25 99 LYS B CA 1
ATOM 4074 C C . LYS B 1 99 ? 3.297 -15.922 -22.141 1 94.25 99 LYS B C 1
ATOM 4076 O O . LYS B 1 99 ? 4.273 -16.156 -22.844 1 94.25 99 LYS B O 1
ATOM 4081 N N . PRO B 1 100 ? 3.221 -16.391 -20.938 1 97 100 PRO B N 1
ATOM 4082 C CA . PRO B 1 100 ? 2.188 -16.031 -19.969 1 97 100 PRO B CA 1
ATOM 4083 C C . PRO B 1 100 ? 2.285 -14.578 -19.5 1 97 100 PRO B C 1
ATOM 4085 O O . PRO B 1 100 ? 3.387 -14.031 -19.391 1 97 100 PRO B O 1
ATOM 4088 N N . VAL B 1 101 ? 1.121 -13.961 -19.344 1 97.81 101 VAL B N 1
ATOM 4089 C CA . VAL B 1 101 ? 1.068 -12.664 -18.688 1 97.81 101 VAL B CA 1
ATOM 4090 C C . VAL B 1 101 ? 1.311 -12.828 -17.188 1 97.81 101 VAL B C 1
ATOM 4092 O O . VAL B 1 101 ? 0.556 -13.531 -16.5 1 97.81 101 VAL B O 1
ATOM 4095 N N . LYS B 1 102 ? 2.406 -12.281 -16.688 1 98.25 102 LYS B N 1
ATOM 4096 C CA . LYS B 1 102 ? 2.812 -12.438 -15.289 1 98.25 102 LYS B CA 1
ATOM 4097 C C . LYS B 1 102 ? 2.529 -11.18 -14.484 1 98.25 102 LYS B C 1
ATOM 4099 O O . LYS B 1 102 ? 3.162 -10.141 -14.703 1 98.25 102 LYS B O 1
ATOM 4104 N N . LEU B 1 103 ? 1.595 -11.305 -13.539 1 98.62 103 LEU B N 1
ATOM 4105 C CA . LEU B 1 103 ? 1.166 -10.164 -12.734 1 98.62 103 LEU B CA 1
ATOM 4106 C C . LEU B 1 103 ? 1.37 -10.445 -11.25 1 98.62 103 LEU B C 1
ATOM 4108 O O . LEU B 1 103 ? 1.323 -11.594 -10.812 1 98.62 103 LEU B O 1
ATOM 4112 N N . TYR B 1 104 ? 1.669 -9.438 -10.531 1 97.5 104 TYR B N 1
ATOM 4113 C CA . TYR B 1 104 ? 1.841 -9.461 -9.078 1 97.5 104 TYR B CA 1
ATOM 4114 C C . TYR B 1 104 ? 1.048 -8.344 -8.422 1 97.5 104 TYR B C 1
ATOM 4116 O O . TYR B 1 104 ? 0.848 -7.281 -9.016 1 97.5 104 TYR B O 1
ATOM 4124 N N . TYR B 1 105 ? 0.431 -8.617 -7.281 1 98.25 105 TYR B N 1
ATOM 4125 C CA . TYR B 1 105 ? -0.338 -7.594 -6.586 1 98.25 105 TYR B CA 1
ATOM 4126 C C . TYR B 1 105 ? -0.021 -7.598 -5.094 1 98.25 105 TYR B C 1
ATOM 4128 O O . TYR B 1 105 ? 0.505 -8.578 -4.566 1 98.25 105 TYR B O 1
ATOM 4136 N N . LEU B 1 106 ? -0.178 -6.496 -4.41 1 96.94 106 LEU B N 1
ATOM 4137 C CA . LEU B 1 106 ? -0.235 -6.285 -2.969 1 96.94 106 LEU B CA 1
ATOM 4138 C C . LEU B 1 106 ? -1.595 -5.734 -2.553 1 96.94 106 LEU B C 1
ATOM 4140 O O . LEU B 1 106 ? -1.994 -4.656 -2.996 1 96.94 106 LEU B O 1
ATOM 4144 N N . SER B 1 107 ? -2.318 -6.5 -1.775 1 96.56 107 SER B N 1
ATOM 4145 C CA . SER B 1 107 ? -3.705 -6.098 -1.559 1 96.56 107 SER B CA 1
ATOM 4146 C C . SER B 1 107 ? -4.141 -6.363 -0.122 1 96.56 107 SER B C 1
ATOM 4148 O O . SER B 1 107 ? -3.607 -7.262 0.537 1 96.56 107 SER B O 1
ATOM 4150 N N . SER B 1 108 ? -5.055 -5.539 0.378 1 97.62 108 SER B N 1
ATOM 4151 C CA . SER B 1 108 ? -5.848 -5.902 1.548 1 97.62 108 SER B CA 1
ATOM 4152 C C . SER B 1 108 ? -6.977 -6.855 1.177 1 97.62 108 SER B C 1
ATOM 4154 O O . SER B 1 108 ? -7.605 -6.703 0.128 1 97.62 108 SER B O 1
ATOM 4156 N N . ILE B 1 109 ? -7.191 -7.781 1.993 1 97.75 109 ILE B N 1
ATOM 4157 C CA . ILE B 1 109 ? -8.211 -8.805 1.802 1 97.75 109 ILE B CA 1
ATOM 4158 C C . ILE B 1 109 ? -9.195 -8.781 2.971 1 97.75 109 ILE B C 1
ATOM 4160 O O . ILE B 1 109 ? -8.797 -8.578 4.121 1 97.75 109 ILE B O 1
ATOM 4164 N N . PHE B 1 110 ? -10.484 -9.039 2.664 1 97.75 110 PHE B N 1
ATOM 4165 C CA . PHE B 1 110 ? -11.516 -8.875 3.68 1 97.75 110 PHE B CA 1
ATOM 4166 C C . PHE B 1 110 ? -12.383 -10.125 3.777 1 97.75 110 PHE B C 1
ATOM 4168 O O . PHE B 1 110 ? -13.039 -10.516 2.809 1 97.75 110 PHE B O 1
ATOM 4175 N N . ARG B 1 111 ? -12.398 -10.719 4.898 1 96 111 ARG B N 1
ATOM 4176 C CA . ARG B 1 111 ? -13.25 -11.859 5.207 1 96 111 ARG B CA 1
ATOM 4177 C C . ARG B 1 111 ? -13.82 -11.758 6.613 1 96 111 ARG B C 1
ATOM 4179 O O . ARG B 1 111 ? -13.078 -11.57 7.582 1 96 111 ARG B O 1
ATOM 4186 N N . TYR B 1 112 ? -15.148 -11.82 6.676 1 94.38 112 TYR B N 1
ATOM 4187 C CA . TYR B 1 112 ? -15.797 -11.773 7.977 1 94.38 112 TYR B CA 1
ATOM 4188 C C . TYR B 1 112 ? -15.656 -13.102 8.711 1 94.38 112 TYR B C 1
ATOM 4190 O O . TYR B 1 112 ? -16.609 -13.891 8.766 1 94.38 112 TYR B O 1
ATOM 4198 N N . ASP B 1 113 ? -14.523 -13.289 9.289 1 87.06 113 ASP B N 1
ATOM 4199 C CA . ASP B 1 113 ? -14.227 -14.516 10.023 1 87.06 113 ASP B CA 1
ATOM 4200 C C . ASP B 1 113 ? -14.008 -14.219 11.508 1 87.06 113 ASP B C 1
ATOM 4202 O O . ASP B 1 113 ? -13.977 -13.055 11.914 1 87.06 113 ASP B O 1
ATOM 4206 N N . ARG B 1 114 ? -14.078 -15.273 12.297 1 86.38 114 ARG B N 1
ATOM 4207 C CA . ARG B 1 114 ? -13.695 -15.117 13.703 1 86.38 114 ARG B CA 1
ATOM 4208 C C . ARG B 1 114 ? -12.203 -14.812 13.828 1 86.38 114 ARG B C 1
ATOM 4210 O O . ARG B 1 114 ? -11.359 -15.641 13.484 1 86.38 114 ARG B O 1
ATOM 4217 N N . PRO B 1 115 ? -11.992 -13.648 14.359 1 85.94 115 PRO B N 1
ATOM 4218 C CA . PRO B 1 115 ? -10.594 -13.219 14.367 1 85.94 115 PRO B CA 1
ATOM 4219 C C . PRO B 1 115 ? -9.719 -14.078 15.281 1 85.94 115 PRO B C 1
ATOM 4221 O O . PRO B 1 115 ? -10.172 -14.5 16.344 1 85.94 115 PRO B O 1
ATOM 4224 N N . GLN B 1 116 ? -8.57 -14.391 14.922 1 80.69 116 GLN B N 1
ATOM 4225 C CA . GLN B 1 116 ? -7.488 -15.023 15.664 1 80.69 116 GLN B CA 1
ATOM 4226 C C . GLN B 1 116 ? -6.125 -14.539 15.188 1 80.69 116 GLN B C 1
ATOM 4228 O O . GLN B 1 116 ? -6.039 -13.766 14.227 1 80.69 116 GLN B O 1
ATOM 4233 N N . ALA B 1 117 ? -5.125 -14.961 15.984 1 75.12 117 ALA B N 1
ATOM 4234 C CA . ALA B 1 117 ? -3.789 -14.508 15.594 1 75.12 117 ALA B CA 1
ATOM 4235 C C . ALA B 1 117 ? -3.455 -14.938 14.172 1 75.12 117 ALA B C 1
ATOM 4237 O O . ALA B 1 117 ? -3.541 -16.125 13.836 1 75.12 117 ALA B O 1
ATOM 4238 N N . GLY B 1 118 ? -3.193 -13.969 13.367 1 72.62 118 GLY B N 1
ATOM 4239 C CA . GLY B 1 118 ? -2.846 -14.25 11.984 1 72.62 118 GLY B CA 1
ATOM 4240 C C . GLY B 1 118 ? -4.055 -14.359 11.07 1 72.62 118 GLY B C 1
ATOM 4241 O O . GLY B 1 118 ? -3.914 -14.492 9.852 1 72.62 118 GLY B O 1
ATOM 4242 N N . ARG B 1 119 ? -5.211 -14.398 11.68 1 80.69 119 ARG B N 1
ATOM 4243 C CA . ARG B 1 119 ? -6.461 -14.422 10.93 1 80.69 119 ARG B CA 1
ATOM 4244 C C . ARG B 1 119 ? -7.34 -13.227 11.289 1 80.69 119 ARG B C 1
ATOM 4246 O O . ARG B 1 119 ? -8.039 -13.25 12.305 1 80.69 119 ARG B O 1
ATOM 4253 N N . TYR B 1 120 ? -7.34 -12.297 10.367 1 92.44 120 TYR B N 1
ATOM 4254 C CA . TYR B 1 120 ? -8.047 -11.047 10.594 1 92.44 120 TYR B CA 1
ATOM 4255 C C . TYR B 1 120 ? -9.148 -10.844 9.555 1 92.44 120 TYR B C 1
ATOM 4257 O O . TYR B 1 120 ? -9.156 -11.5 8.516 1 92.44 120 TYR B O 1
ATOM 4265 N N . ARG B 1 121 ? -10.086 -10.07 9.977 1 96.69 121 ARG B N 1
ATOM 4266 C CA . ARG B 1 121 ? -11.148 -9.734 9.031 1 96.69 121 ARG B CA 1
ATOM 4267 C C . ARG B 1 121 ? -10.633 -8.836 7.914 1 96.69 121 ARG B C 1
ATOM 4269 O O . ARG B 1 121 ? -11.195 -8.812 6.82 1 96.69 121 ARG B O 1
ATOM 4276 N N . GLN B 1 122 ? -9.68 -8.078 8.227 1 97.44 122 GLN B N 1
ATOM 4277 C CA . GLN B 1 122 ? -8.812 -7.43 7.25 1 97.44 122 GLN B CA 1
ATOM 4278 C C . GLN B 1 122 ? -7.371 -7.914 7.383 1 97.44 122 GLN B C 1
ATOM 4280 O O . GLN B 1 122 ? -6.758 -7.77 8.445 1 97.44 122 GLN B O 1
ATOM 4285 N N . HIS B 1 123 ? -6.887 -8.547 6.375 1 96.38 123 HIS B N 1
ATOM 4286 C CA . HIS B 1 123 ? -5.473 -8.906 6.32 1 96.38 123 HIS B CA 1
ATOM 4287 C C . HIS B 1 123 ? -4.855 -8.523 4.977 1 96.38 123 HIS B C 1
ATOM 4289 O O . HIS B 1 123 ? -5.539 -7.961 4.117 1 96.38 123 HIS B O 1
ATOM 4295 N N . HIS B 1 124 ? -3.566 -8.695 4.867 1 97 124 HIS B N 1
ATOM 4296 C CA . HIS B 1 124 ? -2.855 -8.273 3.666 1 97 124 HIS B CA 1
ATOM 4297 C C . HIS B 1 124 ? -2.141 -9.445 3 1 97 124 HIS B C 1
ATOM 4299 O O . HIS B 1 124 ? -1.594 -10.312 3.686 1 97 124 HIS B O 1
ATOM 4305 N N . GLN B 1 125 ? -2.252 -9.414 1.718 1 96.38 125 GLN B N 1
ATOM 4306 C CA . GLN B 1 125 ? -1.561 -10.469 0.979 1 96.38 125 GLN B CA 1
ATOM 4307 C C . GLN B 1 125 ? -0.918 -9.914 -0.291 1 96.38 125 GLN B C 1
ATOM 4309 O O . GLN B 1 125 ? -1.263 -8.82 -0.743 1 96.38 125 GLN B O 1
ATOM 4314 N N . PHE B 1 126 ? 0.05 -10.539 -0.752 1 97.06 126 PHE B N 1
ATOM 4315 C CA . PHE B 1 126 ? 0.463 -10.375 -2.141 1 97.06 126 PHE B CA 1
ATOM 4316 C C . PHE B 1 126 ? 0.371 -11.695 -2.891 1 97.06 126 PHE B C 1
ATOM 4318 O O . PHE B 1 126 ? 0.348 -12.766 -2.275 1 97.06 126 PHE B O 1
ATOM 4325 N N . GLY B 1 127 ? 0.172 -11.617 -4.117 1 98.25 127 GLY B N 1
ATOM 4326 C CA . GLY B 1 127 ? 0.018 -12.789 -4.961 1 98.25 127 GLY B CA 1
ATOM 4327 C C . GLY B 1 127 ? 0.632 -12.625 -6.34 1 98.25 127 GLY B C 1
ATOM 4328 O O . GLY B 1 127 ? 0.987 -11.508 -6.734 1 98.25 127 GLY B O 1
ATOM 4329 N N . PHE B 1 128 ? 0.891 -13.711 -6.949 1 98.69 128 PHE B N 1
ATOM 4330 C CA . PHE B 1 128 ? 1.465 -13.805 -8.281 1 98.69 128 PHE B CA 1
ATOM 4331 C C . PHE B 1 128 ? 0.578 -14.648 -9.195 1 98.69 128 PHE B C 1
ATOM 4333 O O . PHE B 1 128 ? 0.111 -15.719 -8.797 1 98.69 128 PHE B O 1
ATOM 4340 N N . GLU B 1 129 ? 0.26 -14.07 -10.344 1 98.81 129 GLU B N 1
ATOM 4341 C CA . GLU B 1 129 ? -0.608 -14.734 -11.312 1 98.81 129 GLU B CA 1
ATOM 4342 C C . GLU B 1 129 ? 0.078 -14.867 -12.664 1 98.81 129 GLU B C 1
ATOM 4344 O O . GLU B 1 129 ? 0.548 -13.875 -13.227 1 98.81 129 GLU B O 1
ATOM 4349 N N . ALA B 1 130 ? 0.212 -16.062 -13.125 1 98.69 130 ALA B N 1
ATOM 4350 C CA . ALA B 1 130 ? 0.683 -16.328 -14.484 1 98.69 130 ALA B CA 1
ATOM 4351 C C . ALA B 1 130 ? -0.451 -16.844 -15.359 1 98.69 130 ALA B C 1
ATOM 4353 O O . ALA B 1 130 ? -0.994 -17.922 -15.117 1 98.69 130 ALA B O 1
ATOM 4354 N N . ILE B 1 131 ? -0.816 -16.078 -16.406 1 98.62 131 ILE B N 1
ATOM 4355 C CA . ILE B 1 131 ? -2.018 -16.344 -17.188 1 98.62 131 ILE B CA 1
ATOM 4356 C C . ILE B 1 131 ? -1.637 -16.656 -18.625 1 98.62 131 ILE B C 1
ATOM 4358 O O . ILE B 1 131 ? -0.961 -15.859 -19.281 1 98.62 131 ILE B O 1
ATOM 4362 N N . GLY B 1 132 ? -2.062 -17.828 -19.125 1 97.62 132 GLY B N 1
ATOM 4363 C CA . GLY B 1 132 ? -1.921 -18.094 -20.547 1 97.62 132 GLY B CA 1
ATOM 4364 C C . GLY B 1 132 ? -0.952 -19.219 -20.859 1 97.62 132 GLY B C 1
ATOM 4365 O O . GLY B 1 132 ? -0.521 -19.375 -22 1 97.62 132 GLY B O 1
ATOM 4366 N N . GLU B 1 133 ? -0.524 -20.031 -19.844 1 97 133 GLU B N 1
ATOM 4367 C CA . GLU B 1 133 ? 0.413 -21.125 -20.062 1 97 133 GLU B CA 1
ATOM 4368 C C . GLU B 1 133 ? -0.047 -22.391 -19.344 1 97 133 GLU B C 1
ATOM 4370 O O . GLU B 1 133 ? -0.334 -22.359 -18.156 1 97 133 GLU B O 1
ATOM 4375 N N . ALA B 1 134 ? -0.082 -23.516 -20.078 1 96.62 134 ALA B N 1
ATOM 4376 C CA . ALA B 1 134 ? -0.637 -24.766 -19.547 1 96.62 134 ALA B CA 1
ATOM 4377 C C . ALA B 1 134 ? 0.471 -25.703 -19.062 1 96.62 134 ALA B C 1
ATOM 4379 O O . ALA B 1 134 ? 0.215 -26.641 -18.312 1 96.62 134 ALA B O 1
ATOM 4380 N N . ASP B 1 135 ? 1.668 -25.422 -19.547 1 96.38 135 ASP B N 1
ATOM 4381 C CA . ASP B 1 135 ? 2.76 -26.359 -19.297 1 96.38 135 ASP B CA 1
ATOM 4382 C C . ASP B 1 135 ? 3.043 -26.484 -17.797 1 96.38 135 ASP B C 1
ATOM 4384 O O . ASP B 1 135 ? 3.041 -25.484 -17.078 1 96.38 135 ASP B O 1
ATOM 4388 N N . ALA B 1 136 ? 3.361 -27.719 -17.281 1 97.12 136 ALA B N 1
ATOM 4389 C CA . ALA B 1 136 ? 3.559 -28.016 -15.867 1 97.12 136 ALA B CA 1
ATOM 4390 C C . ALA B 1 136 ? 4.816 -27.344 -15.336 1 97.12 136 ALA B C 1
ATOM 4392 O O . ALA B 1 136 ? 4.953 -27.141 -14.125 1 97.12 136 ALA B O 1
ATOM 4393 N N . SER B 1 137 ? 5.793 -27.016 -16.219 1 96.19 137 SER B N 1
ATOM 4394 C CA . SER B 1 137 ? 7.012 -26.344 -15.773 1 96.19 137 SER B CA 1
ATOM 4395 C C . SER B 1 137 ? 6.707 -24.969 -15.195 1 96.19 137 SER B C 1
ATOM 4397 O O . SER B 1 137 ? 7.434 -24.484 -14.328 1 96.19 137 SER B O 1
ATOM 4399 N N . LEU B 1 138 ? 5.605 -24.344 -15.672 1 97.25 138 LEU B N 1
ATOM 4400 C CA . LEU B 1 138 ? 5.188 -23.078 -15.07 1 97.25 138 LEU B CA 1
ATOM 4401 C C . LEU B 1 138 ? 4.766 -23.281 -13.617 1 97.25 138 LEU B C 1
ATOM 4403 O O . LEU B 1 138 ? 5.059 -22.453 -12.758 1 97.25 138 LEU B O 1
ATOM 4407 N N . ASP B 1 139 ? 4.039 -24.391 -13.383 1 98.5 139 ASP B N 1
ATOM 4408 C CA . ASP B 1 139 ? 3.648 -24.703 -12.016 1 98.5 139 ASP B CA 1
ATOM 4409 C C . ASP B 1 139 ? 4.871 -24.828 -11.109 1 98.5 139 ASP B C 1
ATOM 4411 O O . ASP B 1 139 ? 4.887 -24.281 -10 1 98.5 139 ASP B O 1
ATOM 4415 N N . ALA B 1 140 ? 5.844 -25.547 -11.625 1 97.94 140 ALA B N 1
ATOM 4416 C CA . ALA B 1 140 ? 7.074 -25.719 -10.859 1 97.94 140 ALA B CA 1
ATOM 4417 C C . ALA B 1 140 ? 7.773 -24.391 -10.625 1 97.94 140 ALA B C 1
ATOM 4419 O O . ALA B 1 140 ? 8.328 -24.156 -9.547 1 97.94 140 ALA B O 1
ATOM 4420 N N . GLU B 1 141 ? 7.809 -23.547 -11.594 1 97.56 141 GLU B N 1
ATOM 4421 C CA . GLU B 1 141 ? 8.43 -22.234 -11.453 1 97.56 141 GLU B CA 1
ATOM 4422 C C . GLU B 1 141 ? 7.75 -21.422 -10.352 1 97.56 141 GLU B C 1
ATOM 4424 O O . GLU B 1 141 ? 8.422 -20.797 -9.531 1 97.56 141 GLU B O 1
ATOM 4429 N N . ILE B 1 142 ? 6.426 -21.422 -10.344 1 98.31 142 ILE B N 1
ATOM 4430 C CA . ILE B 1 142 ? 5.66 -20.656 -9.359 1 98.31 142 ILE B CA 1
ATOM 4431 C C . ILE B 1 142 ? 5.922 -21.219 -7.961 1 98.31 142 ILE B C 1
ATOM 4433 O O . ILE B 1 142 ? 6.09 -20.453 -7.008 1 98.31 142 ILE B O 1
ATOM 4437 N N . ILE B 1 143 ? 5.941 -22.484 -7.859 1 98.56 143 ILE B N 1
ATOM 4438 C CA . ILE B 1 143 ? 6.223 -23.109 -6.574 1 98.56 143 ILE B CA 1
ATOM 4439 C C . ILE B 1 143 ? 7.637 -22.766 -6.125 1 98.56 143 ILE B C 1
ATOM 4441 O O . ILE B 1 143 ? 7.859 -22.422 -4.961 1 98.56 143 ILE B O 1
ATOM 4445 N N . GLU B 1 144 ? 8.609 -22.844 -7.027 1 97.75 144 GLU B N 1
ATOM 4446 C CA . GLU B 1 144 ? 9.977 -22.438 -6.715 1 97.75 144 GLU B CA 1
ATOM 4447 C C . GLU B 1 144 ? 10.039 -20.984 -6.277 1 97.75 144 GLU B C 1
ATOM 4449 O O . GLU B 1 144 ? 10.766 -20.641 -5.344 1 97.75 144 GLU B O 1
ATOM 4454 N N . MET B 1 145 ? 9.336 -20.172 -7.004 1 97.81 145 MET B N 1
ATOM 4455 C CA . MET B 1 145 ? 9.281 -18.75 -6.68 1 97.81 145 MET B CA 1
ATOM 4456 C C . MET B 1 145 ? 8.797 -18.531 -5.246 1 97.81 145 MET B C 1
ATOM 4458 O O . MET B 1 145 ? 9.398 -17.766 -4.492 1 97.81 145 MET B O 1
ATOM 4462 N N . ALA B 1 146 ? 7.703 -19.219 -4.891 1 97.69 146 ALA B N 1
ATOM 4463 C CA . ALA B 1 146 ? 7.172 -19.125 -3.531 1 97.69 146 ALA B CA 1
ATOM 4464 C C . ALA B 1 146 ? 8.211 -19.594 -2.508 1 97.69 146 ALA B C 1
ATOM 4466 O O . ALA B 1 146 ? 8.438 -18.906 -1.506 1 97.69 146 ALA B O 1
ATOM 4467 N N . TRP B 1 147 ? 8.797 -20.703 -2.818 1 96.81 147 TRP B N 1
ATOM 4468 C CA . TRP B 1 147 ? 9.805 -21.266 -1.932 1 96.81 147 TRP B CA 1
ATOM 4469 C C . TRP B 1 147 ? 10.984 -20.328 -1.77 1 96.81 147 TRP B C 1
ATOM 4471 O O . TRP B 1 147 ? 11.445 -20.078 -0.652 1 96.81 147 TRP B O 1
ATOM 4481 N N . SER B 1 148 ? 11.484 -19.812 -2.867 1 96.25 148 SER B N 1
ATOM 4482 C CA . SER B 1 148 ? 12.617 -18.891 -2.881 1 96.25 148 SER B CA 1
ATOM 4483 C C . SER B 1 148 ? 12.289 -17.609 -2.121 1 96.25 148 SER B C 1
ATOM 4485 O O . SER B 1 148 ? 13.164 -17.031 -1.463 1 96.25 148 SER B O 1
ATOM 4487 N N . PHE B 1 149 ? 11.094 -17.156 -2.205 1 97.12 149 PHE B N 1
ATOM 4488 C CA . PHE B 1 149 ? 10.656 -15.953 -1.488 1 97.12 149 PHE B CA 1
ATOM 4489 C C . PHE B 1 149 ? 10.852 -16.125 0.014 1 97.12 149 PHE B C 1
ATOM 4491 O O . PHE B 1 149 ? 11.438 -15.258 0.67 1 97.12 149 PHE B O 1
ATOM 4498 N N . TYR B 1 150 ? 10.359 -17.219 0.536 1 96.5 150 TYR B N 1
ATOM 4499 C CA . TYR B 1 150 ? 10.477 -17.438 1.972 1 96.5 150 TYR B CA 1
ATOM 4500 C C . TYR B 1 150 ? 11.938 -17.578 2.383 1 96.5 150 TYR B C 1
ATOM 4502 O O . TYR B 1 150 ? 12.328 -17.109 3.455 1 96.5 150 TYR B O 1
ATOM 4510 N N . ASN B 1 151 ? 12.711 -18.141 1.511 1 93.5 151 ASN B N 1
ATOM 4511 C CA . ASN B 1 151 ? 14.141 -18.234 1.788 1 93.5 151 ASN B CA 1
ATOM 4512 C C . ASN B 1 151 ? 14.805 -16.859 1.805 1 93.5 151 ASN B C 1
ATOM 4514 O O . ASN B 1 151 ? 15.695 -16.609 2.617 1 93.5 151 ASN B O 1
ATOM 4518 N N . LEU B 1 152 ? 14.375 -16 0.896 1 94.31 152 LEU B N 1
ATOM 4519 C CA . LEU B 1 152 ? 14.883 -14.633 0.864 1 94.31 152 LEU B CA 1
ATOM 4520 C C . LEU B 1 152 ? 14.586 -13.914 2.178 1 94.31 152 LEU B C 1
ATOM 4522 O O . LEU B 1 152 ? 15.359 -13.055 2.604 1 94.31 152 LEU B O 1
ATOM 4526 N N . LEU B 1 153 ? 13.508 -14.289 2.76 1 96.75 153 LEU B N 1
ATOM 4527 C CA . LEU B 1 153 ? 13.109 -13.68 4.023 1 96.75 153 LEU B CA 1
ATOM 4528 C C . LEU B 1 153 ? 13.875 -14.305 5.191 1 96.75 153 LEU B C 1
ATOM 4530 O O . LEU B 1 153 ? 13.812 -13.797 6.316 1 96.75 153 LEU B O 1
ATOM 4534 N N . GLY B 1 154 ? 14.539 -15.414 4.984 1 95.12 154 GLY B N 1
ATOM 4535 C CA . GLY B 1 154 ? 15.281 -16.109 6.023 1 95.12 154 GLY B CA 1
ATOM 4536 C C . GLY B 1 154 ? 14.445 -17.156 6.746 1 95.12 154 GLY B C 1
ATOM 4537 O O . GLY B 1 154 ? 14.883 -17.719 7.754 1 95.12 154 GLY B O 1
ATOM 4538 N N . ILE B 1 155 ? 13.289 -17.438 6.207 1 93.38 155 ILE B N 1
ATOM 4539 C CA . ILE B 1 155 ? 12.438 -18.453 6.801 1 93.38 155 ILE B CA 1
ATOM 4540 C C . ILE B 1 155 ? 12.828 -19.844 6.273 1 93.38 155 ILE B C 1
ATOM 4542 O O . ILE B 1 155 ? 12.766 -20.094 5.07 1 93.38 155 ILE B O 1
ATOM 4546 N N . THR B 1 156 ? 13.336 -20.828 7.043 1 85.88 156 THR B N 1
ATOM 4547 C CA . THR B 1 156 ? 13.914 -22.078 6.539 1 85.88 156 THR B CA 1
ATOM 4548 C C . THR B 1 156 ? 13.125 -23.281 7.043 1 85.88 156 THR B C 1
ATOM 4550 O O . THR B 1 156 ? 13.234 -24.375 6.484 1 85.88 156 THR B O 1
ATOM 4553 N N . ASP B 1 157 ? 12.32 -23.359 7.957 1 88.06 157 ASP B N 1
ATOM 4554 C CA . ASP B 1 157 ? 11.594 -24.484 8.523 1 88.06 157 ASP B CA 1
ATOM 4555 C C . ASP B 1 157 ? 10.211 -24.625 7.891 1 88.06 157 ASP B C 1
ATOM 4557 O O . ASP B 1 157 ? 9.195 -24.516 8.578 1 88.06 157 ASP B O 1
ATOM 4561 N N . LEU B 1 158 ? 10.352 -25.047 6.465 1 93.25 158 LEU B N 1
ATOM 4562 C CA . LEU B 1 158 ? 9.109 -25.062 5.711 1 93.25 158 LEU B CA 1
ATOM 4563 C C . LEU B 1 158 ? 8.852 -26.438 5.098 1 93.25 158 LEU B C 1
ATOM 4565 O O . LEU B 1 158 ? 9.789 -27.219 4.918 1 93.25 158 LEU B O 1
ATOM 4569 N N . SER B 1 159 ? 7.691 -26.766 4.895 1 95.31 159 SER B N 1
ATOM 4570 C CA . SER B 1 159 ? 7.246 -27.938 4.16 1 95.31 159 SER B CA 1
ATOM 4571 C C . SER B 1 159 ? 6.348 -27.562 2.988 1 95.31 159 SER B C 1
ATOM 4573 O O . SER B 1 159 ? 5.527 -26.641 3.102 1 95.31 159 SER B O 1
ATOM 4575 N N . LEU B 1 160 ? 6.617 -28.203 1.867 1 97.06 160 LEU B N 1
ATOM 4576 C CA . LEU B 1 160 ? 5.805 -28.016 0.671 1 97.06 160 LEU B CA 1
ATOM 4577 C C . LEU B 1 160 ? 4.828 -29.172 0.484 1 97.06 160 LEU B C 1
ATOM 4579 O O . LEU B 1 160 ? 5.246 -30.312 0.27 1 97.06 160 LEU B O 1
ATOM 4583 N N . GLU B 1 161 ? 3.514 -28.875 0.643 1 96.88 161 GLU B N 1
ATOM 4584 C CA . GLU B 1 161 ? 2.453 -29.844 0.384 1 96.88 161 GLU B CA 1
ATOM 4585 C C . GLU B 1 161 ? 1.923 -29.719 -1.041 1 96.88 161 GLU B C 1
ATOM 4587 O O . GLU B 1 161 ? 1.667 -28.609 -1.515 1 96.88 161 GLU B O 1
ATOM 4592 N N . LEU B 1 162 ? 1.805 -30.859 -1.692 1 97.81 162 LEU B N 1
ATOM 4593 C CA . LEU B 1 162 ? 1.465 -30.875 -3.111 1 97.81 162 LEU B CA 1
ATOM 4594 C C . LEU B 1 162 ? 0.341 -31.859 -3.398 1 97.81 162 LEU B C 1
ATOM 4596 O O . LEU B 1 162 ? 0.304 -32.938 -2.82 1 97.81 162 LEU B O 1
ATOM 4600 N N . ASN B 1 163 ? -0.61 -31.484 -4.25 1 97.56 163 ASN B N 1
ATOM 4601 C CA . ASN B 1 163 ? -1.657 -32.375 -4.734 1 97.56 163 ASN B CA 1
ATOM 4602 C C . ASN B 1 163 ? -2.141 -31.969 -6.125 1 97.56 163 ASN B C 1
ATOM 4604 O O . ASN B 1 163 ? -1.831 -30.875 -6.605 1 97.56 163 ASN B O 1
ATOM 4608 N N . SER B 1 164 ? -2.676 -32.906 -6.895 1 97.94 164 SER B N 1
ATOM 4609 C CA . SER B 1 164 ? -3.449 -32.594 -8.094 1 97.94 164 SER B CA 1
ATOM 4610 C C . SER B 1 164 ? -4.914 -32.969 -7.914 1 97.94 164 SER B C 1
ATOM 4612 O O . SER B 1 164 ? -5.23 -34.125 -7.641 1 97.94 164 SER B O 1
ATOM 4614 N N . ILE B 1 165 ? -5.816 -32 -8.102 1 95.62 165 ILE B N 1
ATOM 4615 C CA . ILE B 1 165 ? -7.23 -32.25 -7.879 1 95.62 165 ILE B CA 1
ATOM 4616 C C . ILE B 1 165 ? -7.934 -32.469 -9.219 1 95.62 165 ILE B C 1
ATOM 4618 O O . ILE B 1 165 ? -9.164 -32.5 -9.281 1 95.62 165 ILE B O 1
ATOM 4622 N N . GLY B 1 166 ? -7.191 -32.594 -10.281 1 96.31 166 GLY B N 1
ATOM 4623 C CA . GLY B 1 166 ? -7.699 -32.938 -11.602 1 96.31 166 GLY B CA 1
ATOM 4624 C C . GLY B 1 166 ? -8.398 -31.797 -12.297 1 96.31 166 GLY B C 1
ATOM 4625 O O . GLY B 1 166 ? -8.336 -30.656 -11.836 1 96.31 166 GLY B O 1
ATOM 4626 N N . CYS B 1 167 ? -8.93 -32.094 -13.508 1 96.12 167 CYS B N 1
ATOM 4627 C CA . CYS B 1 167 ? -9.641 -31.125 -14.352 1 96.12 167 CYS B CA 1
ATOM 4628 C C . CYS B 1 167 ? -11.125 -31.453 -14.422 1 96.12 167 CYS B C 1
ATOM 4630 O O . CYS B 1 167 ? -11.617 -32.281 -13.656 1 96.12 167 CYS B O 1
ATOM 4632 N N . ARG B 1 168 ? -11.789 -30.703 -15.258 1 93.44 168 ARG B N 1
ATOM 4633 C CA . ARG B 1 168 ? -13.234 -30.875 -15.406 1 93.44 168 ARG B CA 1
ATOM 4634 C C . ARG B 1 168 ? -13.586 -32.312 -15.812 1 93.44 168 ARG B C 1
ATOM 4636 O O . ARG B 1 168 ? -14.664 -32.781 -15.484 1 93.44 168 ARG B O 1
ATOM 4643 N N . GLN B 1 169 ? -12.719 -32.969 -16.484 1 94.38 169 GLN B N 1
ATOM 4644 C CA . GLN B 1 169 ? -12.938 -34.344 -16.922 1 94.38 169 GLN B CA 1
ATOM 4645 C C . GLN B 1 169 ? -12.719 -35.312 -15.781 1 94.38 169 GLN B C 1
ATOM 4647 O O . GLN B 1 169 ? -13.422 -36.344 -15.688 1 94.38 169 GLN B O 1
ATOM 4652 N N . CYS B 1 170 ? -11.781 -35.094 -14.898 1 95.75 170 CYS B N 1
ATOM 4653 C CA . CYS B 1 170 ? -11.398 -36 -13.805 1 95.75 170 CYS B CA 1
ATOM 4654 C C . CYS B 1 170 ? -12.398 -35.906 -12.656 1 95.75 170 CYS B C 1
ATOM 4656 O O . CYS B 1 170 ? -12.734 -36.906 -12.039 1 95.75 170 CYS B O 1
ATOM 4658 N N . ARG B 1 171 ? -12.945 -34.75 -12.414 1 92.38 171 ARG B N 1
ATOM 4659 C CA . ARG B 1 171 ? -13.57 -34.375 -11.148 1 92.38 171 ARG B CA 1
ATOM 4660 C C . ARG B 1 171 ? -14.859 -35.156 -10.922 1 92.38 171 ARG B C 1
ATOM 4662 O O . ARG B 1 171 ? -15.125 -35.594 -9.805 1 92.38 171 ARG B O 1
ATOM 4669 N N . PRO B 1 172 ? -15.672 -35.312 -11.938 1 93.38 172 PRO B N 1
ATOM 4670 C CA . PRO B 1 172 ? -16.938 -36 -11.68 1 93.38 172 PRO B CA 1
ATOM 4671 C C . PRO B 1 172 ? -16.75 -37.406 -11.117 1 93.38 172 PRO B C 1
ATOM 4673 O O . PRO B 1 172 ? -17.406 -37.781 -10.148 1 93.38 172 PRO B O 1
ATOM 4676 N N . ASN B 1 173 ? -15.859 -38.156 -11.656 1 95.69 173 ASN B N 1
ATOM 4677 C CA . ASN B 1 173 ? -15.609 -39.531 -11.156 1 95.69 173 ASN B CA 1
ATOM 4678 C C . ASN B 1 173 ? -15.023 -39.5 -9.75 1 95.69 173 ASN B C 1
ATOM 4680 O O . ASN B 1 173 ? -15.375 -40.344 -8.914 1 95.69 173 ASN B O 1
ATOM 4684 N N . TYR B 1 174 ? -14.18 -38.625 -9.531 1 94.88 174 TYR B N 1
ATOM 4685 C CA . TYR B 1 174 ? -13.562 -38.5 -8.219 1 94.88 174 TYR B CA 1
ATOM 4686 C C . TYR B 1 174 ? -14.586 -38.094 -7.168 1 94.88 174 TYR B C 1
ATOM 4688 O O . TYR B 1 174 ? -14.633 -38.656 -6.078 1 94.88 174 TYR B O 1
ATOM 4696 N N . ILE B 1 175 ? -15.391 -37.125 -7.477 1 94 175 ILE B N 1
ATOM 4697 C CA . ILE B 1 175 ? -16.422 -36.656 -6.559 1 94 175 ILE B CA 1
ATOM 4698 C C . ILE B 1 175 ? -17.391 -37.781 -6.234 1 94 175 ILE B C 1
ATOM 4700 O O . ILE B 1 175 ? -17.797 -37.938 -5.078 1 94 175 ILE B O 1
ATOM 4704 N N . SER B 1 176 ? -17.75 -38.531 -7.262 1 95.38 176 SER B N 1
ATOM 4705 C CA . SER B 1 176 ? -18.641 -39.688 -7.047 1 95.38 176 SER B CA 1
ATOM 4706 C C . SER B 1 176 ? -18.016 -40.688 -6.082 1 95.38 176 SER B C 1
ATOM 4708 O O . SER B 1 176 ? -18.688 -41.188 -5.18 1 95.38 176 SER B O 1
ATOM 4710 N N . ALA B 1 177 ? -16.766 -40.938 -6.285 1 96.06 177 ALA B N 1
ATOM 4711 C CA . ALA B 1 177 ? -16.047 -41.844 -5.406 1 96.06 177 ALA B CA 1
ATOM 4712 C C . ALA B 1 177 ? -16 -41.344 -3.977 1 96.06 177 ALA B C 1
ATOM 4714 O O . ALA B 1 177 ? -16.172 -42.094 -3.021 1 96.06 177 ALA B O 1
ATOM 4715 N N . LEU B 1 178 ? -15.781 -40.062 -3.84 1 95.19 178 LEU B N 1
ATOM 4716 C CA . LEU B 1 178 ? -15.734 -39.438 -2.521 1 95.19 178 LEU B CA 1
ATOM 4717 C C . LEU B 1 178 ? -17.094 -39.531 -1.841 1 95.19 178 LEU B C 1
ATOM 4719 O O . LEU B 1 178 ? -17.188 -39.812 -0.647 1 95.19 178 LEU B O 1
ATOM 4723 N N . LYS B 1 179 ? -18.062 -39.188 -2.602 1 95 179 LYS B N 1
ATOM 4724 C CA . LYS B 1 179 ? -19.422 -39.25 -2.059 1 95 179 LYS B CA 1
ATOM 4725 C C . LYS B 1 179 ? -19.75 -40.656 -1.563 1 95 179 LYS B C 1
ATOM 4727 O O . LYS B 1 179 ? -20.297 -40.812 -0.465 1 95 179 LYS B O 1
ATOM 4732 N N . ASP B 1 180 ? -19.531 -41.594 -2.387 1 95.75 180 ASP B N 1
ATOM 4733 C CA . ASP B 1 180 ? -19.781 -42.969 -2.016 1 95.75 180 ASP B CA 1
ATOM 4734 C C . ASP B 1 180 ? -19.047 -43.344 -0.737 1 95.75 180 ASP B C 1
ATOM 4736 O O . ASP B 1 180 ? -19.609 -43.969 0.154 1 95.75 180 ASP B O 1
ATOM 4740 N N . TYR B 1 181 ? -17.844 -43 -0.685 1 96.12 181 TYR B N 1
ATOM 4741 C CA . TYR B 1 181 ? -17.016 -43.281 0.478 1 96.12 181 TYR B CA 1
ATOM 4742 C C . TYR B 1 181 ? -17.562 -42.625 1.729 1 96.12 181 TYR B C 1
ATOM 4744 O O . TYR B 1 181 ? -17.766 -43.281 2.758 1 96.12 181 TYR B O 1
ATOM 4752 N N . TYR B 1 182 ? -17.828 -41.312 1.695 1 94.94 182 TYR B N 1
ATOM 4753 C CA . TYR B 1 182 ? -18.219 -40.562 2.871 1 94.94 182 TYR B CA 1
ATOM 4754 C C . TYR B 1 182 ? -19.641 -40.906 3.301 1 94.94 182 TYR B C 1
ATOM 4756 O O . TYR B 1 182 ? -19.969 -40.812 4.484 1 94.94 182 TYR B O 1
ATOM 4764 N N . GLN B 1 183 ? -20.438 -41.25 2.318 1 94.31 183 GLN B N 1
ATOM 4765 C CA . GLN B 1 183 ? -21.797 -41.688 2.656 1 94.31 183 GLN B CA 1
ATOM 4766 C C . GLN B 1 183 ? -21.766 -42.906 3.6 1 94.31 183 GLN B C 1
ATOM 4768 O O . GLN B 1 183 ? -22.625 -43.031 4.473 1 94.31 183 GLN B O 1
ATOM 4773 N N . GLN B 1 184 ? -20.859 -43.719 3.498 1 94.69 184 GLN B N 1
ATOM 4774 C CA . GLN B 1 184 ? -20.703 -44.875 4.363 1 94.69 184 GLN B CA 1
ATOM 4775 C C . GLN B 1 184 ? -20.281 -44.469 5.77 1 94.69 184 GLN B C 1
ATOM 4777 O O . GLN B 1 184 ? -20.391 -45.25 6.711 1 94.69 184 GLN B O 1
ATOM 4782 N N . HIS B 1 185 ? -19.812 -43.344 5.855 1 94 185 HIS B N 1
ATOM 4783 C CA . HIS B 1 185 ? -19.312 -42.844 7.137 1 94 185 HIS B CA 1
ATOM 4784 C C . HIS B 1 185 ? -20.109 -41.656 7.629 1 94 185 HIS B C 1
ATOM 4786 O O . HIS B 1 185 ? -19.641 -40.875 8.453 1 94 185 HIS B O 1
ATOM 4792 N N . ALA B 1 186 ? -21.219 -41.406 7.133 1 90.19 186 ALA B N 1
ATOM 4793 C CA . ALA B 1 186 ? -22.031 -40.219 7.383 1 90.19 186 ALA B CA 1
ATOM 4794 C C . ALA B 1 186 ? -22.281 -40.031 8.875 1 90.19 186 ALA B C 1
ATOM 4796 O O . ALA B 1 186 ? -22.328 -38.906 9.367 1 90.19 186 ALA B O 1
ATOM 4797 N N . GLY B 1 187 ? -22.391 -41.062 9.625 1 91.06 187 GLY B N 1
ATOM 4798 C CA . GLY B 1 187 ? -22.672 -41 11.055 1 91.06 187 GLY B CA 1
ATOM 4799 C C . GLY B 1 187 ? -21.5 -40.5 11.875 1 91.06 187 GLY B C 1
ATOM 4800 O O . GLY B 1 187 ? -21.672 -40.094 13.023 1 91.06 187 GLY B O 1
ATOM 4801 N N . LYS B 1 188 ? -20.359 -40.469 11.336 1 92.5 188 LYS B N 1
ATOM 4802 C CA . LYS B 1 188 ? -19.156 -40.031 12.039 1 92.5 188 LYS B CA 1
ATOM 4803 C C . LYS B 1 188 ? -18.766 -38.594 11.688 1 92.5 188 LYS B C 1
ATOM 4805 O O . LYS B 1 188 ? -17.828 -38.062 12.258 1 92.5 188 LYS B O 1
ATOM 4810 N N . LEU B 1 189 ? -19.469 -38 10.75 1 93.38 189 LEU B N 1
ATOM 4811 C CA . LEU B 1 189 ? -19.109 -36.688 10.242 1 93.38 189 LEU B CA 1
ATOM 4812 C C . LEU B 1 189 ? -19.734 -35.562 11.094 1 93.38 189 LEU B C 1
ATOM 4814 O O . LEU B 1 189 ? -20.812 -35.75 11.656 1 93.38 189 LEU B O 1
ATOM 4818 N N . CYS B 1 190 ? -19.047 -34.438 11.258 1 93.25 190 CYS B N 1
ATOM 4819 C CA . CYS B 1 190 ? -19.609 -33.281 11.914 1 93.25 190 CYS B CA 1
ATOM 4820 C C . CYS B 1 190 ? -20.781 -32.719 11.109 1 93.25 190 CYS B C 1
ATOM 4822 O O . CYS B 1 190 ? -20.969 -33.062 9.945 1 93.25 190 CYS B O 1
ATOM 4824 N N . PRO B 1 191 ? -21.547 -31.812 11.719 1 89.44 191 PRO B N 1
ATOM 4825 C CA . PRO B 1 191 ? -22.719 -31.281 11.031 1 89.44 191 PRO B CA 1
ATOM 4826 C C . PRO B 1 191 ? -22.375 -30.547 9.742 1 89.44 191 PRO B C 1
ATOM 4828 O O . PRO B 1 191 ? -23.078 -30.688 8.734 1 89.44 191 PRO B O 1
ATOM 4831 N N . ASP B 1 192 ? -21.359 -29.797 9.695 1 86.75 192 ASP B N 1
ATOM 4832 C CA . ASP B 1 192 ? -20.953 -29.062 8.5 1 86.75 192 ASP B CA 1
ATOM 4833 C C . ASP B 1 192 ? -20.578 -30.031 7.371 1 86.75 192 ASP B C 1
ATOM 4835 O O . ASP B 1 192 ? -20.922 -29.797 6.211 1 86.75 192 ASP B O 1
ATOM 4839 N N . CYS B 1 193 ? -19.906 -31.031 7.746 1 90.75 193 CYS B N 1
ATOM 4840 C CA . CYS B 1 193 ? -19.469 -32 6.75 1 90.75 193 CYS B CA 1
ATOM 4841 C C . CYS B 1 193 ? -20.641 -32.781 6.18 1 90.75 193 CYS B C 1
ATOM 4843 O O . CYS B 1 193 ? -20.625 -33.156 5.008 1 90.75 193 CYS B O 1
ATOM 4845 N N . ASN B 1 194 ? -21.578 -32.969 7.008 1 90.25 194 ASN B N 1
ATOM 4846 C CA . ASN B 1 194 ? -22.781 -33.594 6.48 1 90.25 194 ASN B CA 1
ATOM 4847 C C . ASN B 1 194 ? -23.453 -32.75 5.406 1 90.25 194 ASN B C 1
ATOM 4849 O O . ASN B 1 194 ? -23.984 -33.25 4.43 1 90.25 194 ASN B O 1
ATOM 4853 N N . THR B 1 195 ? -23.406 -31.531 5.574 1 86.5 195 THR B N 1
ATOM 4854 C CA . THR B 1 195 ? -23.938 -30.594 4.582 1 86.5 195 THR B CA 1
ATOM 4855 C C . THR B 1 195 ? -23.062 -30.562 3.338 1 86.5 195 THR B C 1
ATOM 4857 O O . THR B 1 195 ? -23.562 -30.547 2.213 1 86.5 195 THR B O 1
ATOM 4860 N N . ARG 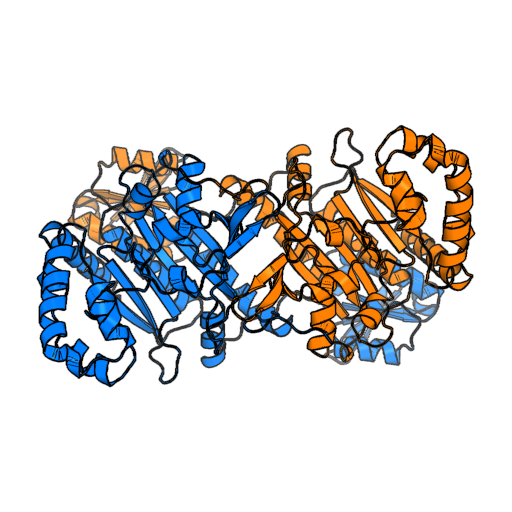B 1 196 ? -21.781 -30.625 3.547 1 85.88 196 ARG B N 1
ATOM 4861 C CA . ARG B 1 196 ? -20.812 -30.547 2.461 1 85.88 196 ARG B CA 1
ATOM 4862 C C . ARG B 1 196 ? -20.875 -31.781 1.572 1 85.88 196 ARG B C 1
ATOM 4864 O O . ARG B 1 196 ? -20.516 -31.719 0.393 1 85.88 196 ARG B O 1
ATOM 4871 N N . LEU B 1 197 ? -21.297 -32.844 2.131 1 88.81 197 LEU B N 1
ATOM 4872 C CA . LEU B 1 197 ? -21.406 -34.094 1.375 1 88.81 197 LEU B CA 1
ATOM 4873 C C . LEU B 1 197 ? -22.219 -33.875 0.098 1 88.81 197 LEU B C 1
ATOM 4875 O O . LEU B 1 197 ? -21.891 -34.438 -0.948 1 88.81 197 LEU B O 1
ATOM 4879 N N . ASP B 1 198 ? -23.188 -32.969 0.174 1 83.75 198 ASP B N 1
ATOM 4880 C CA . ASP B 1 198 ? -24.078 -32.75 -0.965 1 83.75 198 ASP B CA 1
ATOM 4881 C C . ASP B 1 198 ? -23.688 -31.484 -1.726 1 83.75 198 ASP B C 1
ATOM 4883 O O . ASP B 1 198 ? -24.016 -31.359 -2.91 1 83.75 198 ASP B O 1
ATOM 4887 N N . LYS B 1 199 ? -23.047 -30.578 -1.129 1 82 199 LYS B N 1
ATOM 4888 C CA . LYS B 1 199 ? -22.859 -29.25 -1.728 1 82 199 LYS B CA 1
ATOM 4889 C C . LYS B 1 199 ? -21.422 -29.047 -2.188 1 82 199 LYS B C 1
ATOM 4891 O O . LYS B 1 199 ? -21.172 -28.359 -3.184 1 82 199 LYS B O 1
ATOM 4896 N N . ASN B 1 200 ? -20.516 -29.531 -1.404 1 85.31 200 ASN B N 1
ATOM 4897 C CA . ASN B 1 200 ? -19.094 -29.344 -1.688 1 85.31 200 ASN B CA 1
ATOM 4898 C C . ASN B 1 200 ? -18.266 -30.5 -1.145 1 85.31 200 ASN B C 1
ATOM 4900 O O . ASN B 1 200 ? -17.453 -30.312 -0.228 1 85.31 200 ASN B O 1
ATOM 4904 N N . THR B 1 201 ? -18.281 -31.562 -1.889 1 88.75 201 THR B N 1
ATOM 4905 C CA . THR B 1 201 ? -17.766 -32.844 -1.412 1 88.75 201 THR B CA 1
ATOM 4906 C C . THR B 1 201 ? -16.25 -32.781 -1.212 1 88.75 201 THR B C 1
ATOM 4908 O O . THR B 1 201 ? -15.719 -33.375 -0.281 1 88.75 201 THR B O 1
ATOM 4911 N N . LEU B 1 202 ? -15.531 -32.062 -1.983 1 88.88 202 LEU B N 1
ATOM 4912 C CA . LEU B 1 202 ? -14.078 -31.969 -1.887 1 88.88 202 LEU B CA 1
ATOM 4913 C C . LEU B 1 202 ? -13.656 -31.375 -0.549 1 88.88 202 LEU B C 1
ATOM 4915 O O . LEU B 1 202 ? -12.586 -31.703 -0.025 1 88.88 202 LEU B O 1
ATOM 4919 N N . ARG B 1 203 ? -14.461 -30.531 -0.044 1 88.06 203 ARG B N 1
ATOM 4920 C CA . ARG B 1 203 ? -14.125 -29.812 1.176 1 88.06 203 ARG B CA 1
ATOM 4921 C C . ARG B 1 203 ? -14.156 -30.734 2.391 1 88.06 203 ARG B C 1
ATOM 4923 O O . ARG B 1 203 ? -13.648 -30.375 3.455 1 88.06 203 ARG B O 1
ATOM 4930 N N . LEU B 1 204 ? -14.75 -31.891 2.262 1 89.75 204 LEU B N 1
ATOM 4931 C CA . LEU B 1 204 ? -14.773 -32.875 3.338 1 89.75 204 LEU B CA 1
ATOM 4932 C C . LEU B 1 204 ? -13.359 -33.312 3.719 1 89.75 204 LEU B C 1
ATOM 4934 O O . LEU B 1 204 ? -13.102 -33.625 4.875 1 89.75 204 LEU B O 1
ATOM 4938 N N . LEU B 1 205 ? -12.508 -33.219 2.811 1 91.81 205 LEU B N 1
ATOM 4939 C CA . LEU B 1 205 ? -11.133 -33.656 3.002 1 91.81 205 LEU B CA 1
ATOM 4940 C C . LEU B 1 205 ? -10.367 -32.688 3.902 1 91.81 205 LEU B C 1
ATOM 4942 O O . LEU B 1 205 ? -9.328 -33.062 4.461 1 91.81 205 LEU B O 1
ATOM 4946 N N . ASP B 1 206 ? -10.844 -31.469 4.02 1 85.56 206 ASP B N 1
ATOM 4947 C CA . ASP B 1 206 ? -10.078 -30.406 4.68 1 85.56 206 ASP B CA 1
ATOM 4948 C C . ASP B 1 206 ? -10.656 -30.078 6.051 1 85.56 206 ASP B C 1
ATOM 4950 O O . ASP B 1 206 ? -10.219 -29.141 6.711 1 85.56 206 ASP B O 1
ATOM 4954 N N . CYS B 1 207 ? -11.648 -30.828 6.453 1 86.5 207 CYS B N 1
ATOM 4955 C CA . CYS B 1 207 ? -12.234 -30.562 7.758 1 86.5 207 CYS B CA 1
ATOM 4956 C C . CYS B 1 207 ? -11.219 -30.75 8.875 1 86.5 207 CYS B C 1
ATOM 4958 O O . CYS B 1 207 ? -10.461 -31.719 8.867 1 86.5 207 CYS B O 1
ATOM 4960 N N . LYS B 1 208 ? -11.148 -29.844 9.836 1 82.62 208 LYS B N 1
ATOM 4961 C CA . LYS B 1 208 ? -10.117 -29.844 10.867 1 82.62 208 LYS B CA 1
ATOM 4962 C C . LYS B 1 208 ? -10.57 -30.594 12.109 1 82.62 208 LYS B C 1
ATOM 4964 O O . LYS B 1 208 ? -9.781 -30.828 13.031 1 82.62 208 LYS B O 1
ATOM 4969 N N . ARG B 1 209 ? -11.828 -31 12.125 1 86.31 209 ARG B N 1
ATOM 4970 C CA . ARG B 1 209 ? -12.328 -31.75 13.266 1 86.31 209 ARG B CA 1
ATOM 4971 C C . ARG B 1 209 ? -11.742 -33.156 13.281 1 86.31 209 ARG B C 1
ATOM 4973 O O . ARG B 1 209 ? -11.641 -33.812 12.234 1 86.31 209 ARG B O 1
ATOM 4980 N N . ALA B 1 210 ? -11.484 -33.562 14.43 1 88.56 210 ALA B N 1
ATOM 4981 C CA . ALA B 1 210 ? -10.781 -34.812 14.594 1 88.56 210 ALA B CA 1
ATOM 4982 C C . ALA B 1 210 ? -11.594 -36 14.023 1 88.56 210 ALA B C 1
ATOM 4984 O O . ALA B 1 210 ? -11.047 -36.875 13.383 1 88.56 210 ALA B O 1
ATOM 4985 N N . GLU B 1 211 ? -12.852 -36 14.336 1 89.75 211 GLU B N 1
ATOM 4986 C CA . GLU B 1 211 ? -13.695 -37.094 13.875 1 89.75 211 GLU B CA 1
ATOM 4987 C C . GLU B 1 211 ? -13.742 -37.156 12.352 1 89.75 211 GLU B C 1
ATOM 4989 O O . GLU B 1 211 ? -13.758 -38.25 11.766 1 89.75 211 GLU B O 1
ATOM 4994 N N . CYS B 1 212 ? -13.773 -36.094 11.719 1 92.12 212 CYS B N 1
ATOM 4995 C CA . CYS B 1 212 ? -13.805 -36.031 10.266 1 92.12 212 CYS B CA 1
ATOM 4996 C C . CYS B 1 212 ? -12.438 -36.344 9.672 1 92.12 212 CYS B C 1
ATOM 4998 O O . CYS B 1 212 ? -12.352 -36.938 8.594 1 92.12 212 CYS B O 1
ATOM 5000 N N . GLN B 1 213 ? -11.453 -35.969 10.383 1 90.44 213 GLN B N 1
ATOM 5001 C CA . GLN B 1 213 ? -10.102 -36.25 9.922 1 90.44 213 GLN B CA 1
ATOM 5002 C C . GLN B 1 213 ? -9.82 -37.75 9.875 1 90.44 213 GLN B C 1
ATOM 5004 O O . GLN B 1 213 ? -9.117 -38.219 8.984 1 90.44 213 GLN B O 1
ATOM 5009 N N . ALA B 1 214 ? -10.352 -38.375 10.852 1 91 214 ALA B N 1
ATOM 5010 C CA . ALA B 1 214 ? -10.18 -39.812 10.898 1 91 214 ALA B CA 1
ATOM 5011 C C . ALA B 1 214 ? -10.805 -40.469 9.68 1 91 214 ALA B C 1
ATOM 5013 O O . ALA B 1 214 ? -10.258 -41.438 9.141 1 91 214 ALA B O 1
ATOM 5014 N N . VAL B 1 215 ? -11.859 -39.969 9.289 1 93.19 215 VAL B N 1
ATOM 5015 C CA . VAL B 1 215 ? -12.555 -40.5 8.125 1 93.19 215 VAL B CA 1
ATOM 5016 C C . VAL B 1 215 ? -11.797 -40.125 6.852 1 93.19 215 VAL B C 1
ATOM 5018 O O . VAL B 1 215 ? -11.664 -40.969 5.938 1 93.19 215 VAL B O 1
ATOM 5021 N N . ALA B 1 216 ? -11.258 -38.969 6.785 1 93 216 ALA B N 1
ATOM 5022 C CA . ALA B 1 216 ? -10.586 -38.438 5.605 1 93 216 ALA B CA 1
ATOM 5023 C C . ALA B 1 216 ? -9.312 -39.25 5.293 1 93 216 ALA B C 1
ATOM 5025 O O . ALA B 1 216 ? -8.891 -39.312 4.141 1 93 216 ALA B O 1
ATOM 5026 N N . GLY B 1 217 ? -8.766 -39.875 6.285 1 91.81 217 GLY B N 1
ATOM 5027 C CA . GLY B 1 217 ? -7.492 -40.562 6.145 1 91.81 217 GLY B CA 1
ATOM 5028 C C . GLY B 1 217 ? -7.543 -41.688 5.152 1 91.81 217 GLY B C 1
ATOM 5029 O O . GLY B 1 217 ? -6.527 -42.031 4.543 1 91.81 217 GLY B O 1
ATOM 5030 N N . ASN B 1 218 ? -8.703 -42.281 4.977 1 93.19 218 ASN B N 1
ATOM 5031 C CA . ASN B 1 218 ? -8.836 -43.438 4.098 1 93.19 218 ASN B CA 1
ATOM 5032 C C . ASN B 1 218 ? -9.703 -43.094 2.881 1 93.19 218 ASN B C 1
ATOM 5034 O O . ASN B 1 218 ? -10.172 -44 2.193 1 93.19 218 ASN B O 1
ATOM 5038 N N . ALA B 1 219 ? -9.867 -41.875 2.666 1 95.69 219 ALA B N 1
ATOM 5039 C CA . ALA B 1 219 ? -10.68 -41.469 1.528 1 95.69 219 ALA B CA 1
ATOM 5040 C C . ALA B 1 219 ? -9.961 -41.75 0.211 1 95.69 219 ALA B C 1
ATOM 5042 O O . ALA B 1 219 ? -8.734 -41.875 0.186 1 95.69 219 ALA B O 1
ATOM 5043 N N . PRO B 1 220 ? -10.711 -41.812 -0.876 1 96.12 220 PRO B N 1
ATOM 5044 C CA . PRO B 1 220 ? -10.078 -41.938 -2.193 1 96.12 220 PRO B CA 1
ATOM 5045 C C . PRO B 1 220 ? -9.133 -40.781 -2.502 1 96.12 220 PRO B C 1
ATOM 5047 O O . PRO B 1 220 ? -9.375 -39.656 -2.088 1 96.12 220 PRO B O 1
ATOM 5050 N N . ARG B 1 221 ? -8.109 -41.125 -3.227 1 95.88 221 ARG B N 1
ATOM 5051 C CA . ARG B 1 221 ? -7.109 -40.125 -3.598 1 95.88 221 ARG B CA 1
ATOM 5052 C C . ARG B 1 221 ? -7.375 -39.594 -4.996 1 95.88 221 ARG B C 1
ATOM 5054 O O . ARG B 1 221 ? -7.641 -40.344 -5.926 1 95.88 221 ARG B O 1
ATOM 5061 N N . SER B 1 222 ? -7.309 -38.281 -5.117 1 95.31 222 SER B N 1
ATOM 5062 C CA . SER B 1 222 ? -7.594 -37.656 -6.395 1 95.31 222 SER B CA 1
ATOM 5063 C C . SER B 1 222 ? -6.66 -38.156 -7.488 1 95.31 222 SER B C 1
ATOM 5065 O O . SER B 1 222 ? -7.074 -38.312 -8.641 1 95.31 222 SER B O 1
ATOM 5067 N N . ALA B 1 223 ? -5.418 -38.469 -7.184 1 94.06 223 ALA B N 1
ATOM 5068 C CA . ALA B 1 223 ? -4.402 -38.906 -8.141 1 94.06 223 ALA B CA 1
ATOM 5069 C C . ALA B 1 223 ? -4.84 -40.156 -8.867 1 94.06 223 ALA B C 1
ATOM 5071 O O . ALA B 1 223 ? -4.449 -40.406 -10.016 1 94.06 223 ALA B O 1
ATOM 5072 N N . ASP B 1 224 ? -5.656 -41 -8.266 1 95.81 224 ASP B N 1
ATOM 5073 C CA . ASP B 1 224 ? -6.109 -42.25 -8.836 1 95.81 224 ASP B CA 1
ATOM 5074 C C . ASP B 1 224 ? -7.203 -42.031 -9.875 1 95.81 224 ASP B C 1
ATOM 5076 O O . ASP B 1 224 ? -7.559 -42.938 -10.617 1 95.81 224 ASP B O 1
ATOM 5080 N N . TYR B 1 225 ? -7.664 -40.875 -9.977 1 96.94 225 TYR B N 1
ATOM 5081 C CA . TYR B 1 225 ? -8.797 -40.594 -10.852 1 96.94 225 TYR B CA 1
ATOM 5082 C C . TYR B 1 225 ? -8.414 -39.562 -11.922 1 96.94 225 TYR B C 1
ATOM 5084 O O . TYR B 1 225 ? -9.273 -39.062 -12.633 1 96.94 225 TYR B O 1
ATOM 5092 N N . LEU B 1 226 ? -7.164 -39.25 -12.055 1 97.88 226 LEU B N 1
ATOM 5093 C CA . LEU B 1 226 ? -6.695 -38.281 -13.039 1 97.88 226 LEU B CA 1
ATOM 5094 C C . LEU B 1 226 ? -6.805 -38.844 -14.453 1 97.88 226 LEU B C 1
ATOM 5096 O O . LEU B 1 226 ? -6.484 -40 -14.688 1 97.88 226 LEU B O 1
ATOM 5100 N N . CYS B 1 227 ? -7.309 -38.062 -15.391 1 97.75 227 CYS B N 1
ATOM 5101 C CA . CYS B 1 227 ? -7.246 -38.438 -16.797 1 97.75 227 CYS B CA 1
ATOM 5102 C C . CYS B 1 227 ? -5.805 -38.469 -17.297 1 97.75 227 CYS B C 1
ATOM 5104 O O . CYS B 1 227 ? -4.898 -37.969 -16.609 1 97.75 227 CYS B O 1
ATOM 5106 N N . PRO B 1 228 ? -5.527 -38.969 -18.453 1 97.5 228 PRO B N 1
ATOM 5107 C CA . PRO B 1 228 ? -4.152 -39.094 -18.938 1 97.5 228 PRO B CA 1
ATOM 5108 C C . PRO B 1 228 ? -3.416 -37.75 -19.016 1 97.5 228 PRO B C 1
ATOM 5110 O O . PRO B 1 228 ? -2.242 -37.688 -18.641 1 97.5 228 PRO B O 1
ATOM 5113 N N . ASP B 1 229 ? -4.117 -36.719 -19.438 1 97.38 229 ASP B N 1
ATOM 5114 C CA . ASP B 1 229 ? -3.494 -35.406 -19.562 1 97.38 229 ASP B CA 1
ATOM 5115 C C . ASP B 1 229 ? -3.098 -34.844 -18.188 1 97.38 229 ASP B C 1
ATOM 5117 O O . ASP B 1 229 ? -2.008 -34.312 -18.031 1 97.38 229 ASP B O 1
ATOM 5121 N N . CYS B 1 230 ? -3.98 -35 -17.203 1 98.12 230 CYS B N 1
ATOM 5122 C CA . CYS B 1 230 ? -3.707 -34.5 -15.852 1 98.12 230 CYS B CA 1
ATOM 5123 C C . CYS B 1 230 ? -2.598 -35.312 -15.203 1 98.12 230 CYS B C 1
ATOM 5125 O O . CYS B 1 230 ? -1.789 -34.781 -14.445 1 98.12 230 CYS B O 1
ATOM 5127 N N . LEU B 1 231 ? -2.582 -36.594 -15.469 1 98 231 LEU B N 1
ATOM 5128 C CA . LEU B 1 231 ? -1.534 -37.469 -14.93 1 98 231 LEU B CA 1
ATOM 5129 C C . LEU B 1 231 ? -0.172 -37.094 -15.5 1 98 231 LEU B C 1
ATOM 5131 O O . LEU B 1 231 ? 0.817 -37.031 -14.766 1 98 231 LEU B O 1
ATOM 5135 N N . ALA B 1 232 ? -0.157 -36.875 -16.797 1 97.5 232 ALA B N 1
ATOM 5136 C CA . ALA B 1 232 ? 1.08 -36.438 -17.438 1 97.5 232 ALA B CA 1
ATOM 5137 C C . ALA B 1 232 ? 1.551 -35.094 -16.875 1 97.5 232 ALA B C 1
ATOM 5139 O O . ALA B 1 232 ? 2.744 -34.906 -16.641 1 97.5 232 ALA B O 1
ATOM 5140 N N . HIS B 1 233 ? 0.608 -34.188 -16.703 1 97.69 233 HIS B N 1
ATOM 5141 C CA . HIS B 1 233 ? 0.906 -32.875 -16.141 1 97.69 233 HIS B CA 1
ATOM 5142 C C . HIS B 1 233 ? 1.498 -33 -14.742 1 97.69 233 HIS B C 1
ATOM 5144 O O . HIS B 1 233 ? 2.518 -32.406 -14.43 1 97.69 233 HIS B O 1
ATOM 5150 N N . TYR B 1 234 ? 0.896 -33.781 -13.891 1 98.31 234 TYR B N 1
ATOM 5151 C CA . TYR B 1 234 ? 1.326 -33.969 -12.508 1 98.31 234 TYR B CA 1
ATOM 5152 C C . TYR B 1 234 ? 2.697 -34.625 -12.438 1 98.31 234 TYR B C 1
ATOM 5154 O O . TYR B 1 234 ? 3.543 -34.25 -11.633 1 98.31 234 TYR B O 1
ATOM 5162 N N . SER B 1 235 ? 2.9 -35.625 -13.289 1 97.88 235 SER B N 1
ATOM 5163 C CA . SER B 1 235 ? 4.191 -36.312 -13.359 1 97.88 235 SER B CA 1
ATOM 5164 C C . SER B 1 235 ? 5.301 -35.344 -13.758 1 97.88 235 SER B C 1
ATOM 5166 O O . SER B 1 235 ? 6.379 -35.344 -13.172 1 97.88 235 SER B O 1
ATOM 5168 N N . ARG B 1 236 ? 4.992 -34.531 -14.766 1 96 236 ARG B N 1
ATOM 5169 C CA . ARG B 1 236 ? 5.961 -33.531 -15.234 1 96 236 ARG B CA 1
ATOM 5170 C C . ARG B 1 236 ? 6.27 -32.531 -14.141 1 96 236 ARG B C 1
ATOM 5172 O O . ARG B 1 236 ? 7.418 -32.094 -13.984 1 96 236 ARG B O 1
ATOM 5179 N N . LEU B 1 237 ? 5.281 -32.094 -13.414 1 97.88 237 LEU B N 1
ATOM 5180 C CA . LEU B 1 237 ? 5.484 -31.172 -12.305 1 97.88 237 LEU B CA 1
ATOM 5181 C C . LEU B 1 237 ? 6.453 -31.75 -11.281 1 97.88 237 LEU B C 1
ATOM 5183 O O . LEU B 1 237 ? 7.418 -31.094 -10.891 1 97.88 237 LEU B O 1
ATOM 5187 N N . LYS B 1 238 ? 6.238 -32.969 -10.859 1 98.12 238 LYS B N 1
ATOM 5188 C CA . LYS B 1 238 ? 7.09 -33.625 -9.867 1 98.12 238 LYS B CA 1
ATOM 5189 C C . LYS B 1 238 ? 8.516 -33.781 -10.398 1 98.12 238 LYS B C 1
ATOM 5191 O O . LYS B 1 238 ? 9.477 -33.656 -9.641 1 98.12 238 LYS B O 1
ATOM 5196 N N . GLU B 1 239 ? 8.578 -34.094 -11.672 1 96.56 239 GLU B N 1
ATOM 5197 C CA . GLU B 1 239 ? 9.891 -34.219 -12.297 1 96.56 239 GLU B CA 1
ATOM 5198 C C . GLU B 1 239 ? 10.648 -32.875 -12.203 1 96.56 239 GLU B C 1
ATOM 5200 O O . GLU B 1 239 ? 11.82 -32.844 -11.836 1 96.56 239 GLU B O 1
ATOM 5205 N N . CYS B 1 240 ? 9.961 -31.797 -12.547 1 96.25 240 CYS B N 1
ATOM 5206 C CA . CYS B 1 240 ? 10.57 -30.469 -12.5 1 96.25 240 CYS B CA 1
ATOM 5207 C C . CYS B 1 240 ? 11 -30.125 -11.078 1 96.25 240 CYS B C 1
ATOM 5209 O O . CYS B 1 240 ? 12.109 -29.609 -10.859 1 96.25 240 CYS B O 1
ATOM 5211 N N . LEU B 1 241 ? 10.133 -30.375 -10.078 1 97.69 241 LEU B N 1
ATOM 5212 C CA . LEU B 1 241 ? 10.461 -30.078 -8.688 1 97.69 241 LEU B CA 1
ATOM 5213 C C . LEU B 1 241 ? 11.672 -30.891 -8.234 1 97.69 241 LEU B C 1
ATOM 5215 O O . LEU B 1 241 ? 12.508 -30.391 -7.477 1 97.69 241 LEU B O 1
ATOM 5219 N N . THR B 1 242 ? 11.766 -32.125 -8.688 1 97.31 242 THR B N 1
ATOM 5220 C CA . THR B 1 242 ? 12.891 -33 -8.344 1 97.31 242 THR B CA 1
ATOM 5221 C C . THR B 1 242 ? 14.195 -32.438 -8.93 1 97.31 242 THR B C 1
ATOM 5223 O O . THR B 1 242 ? 15.219 -32.438 -8.25 1 97.31 242 THR B O 1
ATOM 5226 N N . ILE B 1 243 ? 14.133 -31.969 -10.125 1 94 243 ILE B N 1
ATOM 5227 C CA . ILE B 1 243 ? 15.305 -31.422 -10.789 1 94 243 ILE B CA 1
ATOM 5228 C C . ILE B 1 243 ? 15.797 -30.188 -10.047 1 94 243 ILE B C 1
ATOM 5230 O O . ILE B 1 243 ? 17 -29.922 -9.984 1 94 243 ILE B O 1
ATOM 5234 N N . LEU B 1 244 ? 14.859 -29.453 -9.469 1 94.88 244 LEU B N 1
ATOM 5235 C CA . LEU B 1 244 ? 15.188 -28.25 -8.719 1 94.88 244 LEU B CA 1
ATOM 5236 C C . LEU B 1 244 ? 15.617 -28.594 -7.297 1 94.88 244 LEU B C 1
ATOM 5238 O O . LEU B 1 244 ? 15.961 -27.703 -6.516 1 94.88 244 LEU B O 1
ATOM 5242 N N . ASP B 1 245 ? 15.57 -29.875 -6.871 1 94.62 245 ASP B N 1
ATOM 5243 C CA . ASP B 1 245 ? 15.875 -30.359 -5.527 1 94.62 245 ASP B CA 1
ATOM 5244 C C . ASP B 1 245 ? 14.969 -29.703 -4.492 1 94.62 245 ASP B C 1
ATOM 5246 O O . ASP B 1 245 ? 15.438 -29.25 -3.439 1 94.62 245 ASP B O 1
ATOM 5250 N N . LEU B 1 246 ? 13.719 -29.469 -4.879 1 95.31 246 LEU B N 1
ATOM 5251 C CA . LEU B 1 246 ? 12.719 -28.969 -3.947 1 95.31 246 LEU B CA 1
ATOM 5252 C C . LEU B 1 246 ? 11.922 -30.109 -3.328 1 95.31 246 LEU B C 1
ATOM 5254 O O . LEU B 1 246 ? 11.133 -30.766 -4.012 1 95.31 246 LEU B O 1
ATOM 5258 N N . PRO B 1 247 ? 12.141 -30.312 -2.061 1 94.06 247 PRO B N 1
ATOM 5259 C CA . PRO B 1 247 ? 11.383 -31.391 -1.418 1 94.06 247 PRO B CA 1
ATOM 5260 C C . PRO B 1 247 ? 9.891 -31.094 -1.336 1 94.06 247 PRO B C 1
ATOM 5262 O O . PRO B 1 247 ? 9.492 -29.953 -1.049 1 94.06 247 PRO B O 1
ATOM 5265 N N . PHE B 1 248 ? 9.062 -32.031 -1.713 1 97.44 248 PHE B N 1
ATOM 5266 C CA . PHE B 1 248 ? 7.613 -31.875 -1.617 1 97.44 248 PHE B CA 1
ATOM 5267 C C . PHE B 1 248 ? 6.969 -33.125 -1.072 1 97.44 248 PHE B C 1
ATOM 5269 O O . PHE B 1 248 ? 7.523 -34.219 -1.208 1 97.44 248 PHE B O 1
ATOM 5276 N N . HIS B 1 249 ? 5.871 -32.938 -0.346 1 96.69 249 HIS B N 1
ATOM 5277 C CA . HIS B 1 249 ? 5.043 -34.031 0.167 1 96.69 249 HIS B CA 1
ATOM 5278 C C . HIS B 1 249 ? 3.695 -34.062 -0.546 1 96.69 249 HIS B C 1
ATOM 5280 O O . HIS B 1 249 ? 2.965 -33.062 -0.568 1 96.69 249 HIS B O 1
ATOM 5286 N N . GLU B 1 250 ? 3.43 -35.281 -1.125 1 96.75 250 GLU B N 1
ATOM 5287 C CA . GLU B 1 250 ? 2.102 -35.438 -1.709 1 96.75 250 GLU B CA 1
ATOM 5288 C C . GLU B 1 250 ? 1.042 -35.625 -0.629 1 96.75 250 GLU B C 1
ATOM 5290 O O . GLU B 1 250 ? 1.104 -36.594 0.141 1 96.75 250 GLU B O 1
ATOM 5295 N N . ASN B 1 251 ? 0.147 -34.688 -0.514 1 95.38 251 ASN B N 1
ATOM 5296 C CA . ASN B 1 251 ? -0.959 -34.688 0.438 1 95.38 251 ASN B CA 1
ATOM 5297 C C . ASN B 1 251 ? -2.309 -34.75 -0.272 1 95.38 251 ASN B C 1
ATOM 5299 O O . ASN B 1 251 ? -2.854 -33.719 -0.663 1 95.38 251 ASN B O 1
ATOM 5303 N N . PHE B 1 252 ? -2.898 -35.938 -0.35 1 94.31 252 PHE B N 1
ATOM 5304 C CA . PHE B 1 252 ? -4.109 -36.125 -1.139 1 94.31 252 PHE B CA 1
ATOM 5305 C C . PHE B 1 252 ? -5.289 -35.406 -0.505 1 94.31 252 PHE B C 1
ATOM 5307 O O . PHE B 1 252 ? -6.332 -35.219 -1.142 1 94.31 252 PHE B O 1
ATOM 5314 N N . ARG B 1 253 ? -5.176 -34.969 0.711 1 93.19 253 ARG B N 1
ATOM 5315 C CA . ARG B 1 253 ? -6.262 -34.25 1.39 1 93.19 253 ARG B CA 1
ATOM 5316 C C . ARG B 1 253 ? -6.207 -32.75 1.105 1 93.19 253 ARG B C 1
ATOM 5318 O O . ARG B 1 253 ? -7.121 -32.031 1.478 1 93.19 253 ARG B O 1
ATOM 5325 N N . LEU B 1 254 ? -5.211 -32.312 0.356 1 93.44 254 LEU B N 1
ATOM 5326 C CA . LEU B 1 254 ? -5.062 -30.906 0.046 1 93.44 254 LEU B CA 1
ATOM 5327 C C . LEU B 1 254 ? -5.996 -30.5 -1.088 1 93.44 254 LEU B C 1
ATOM 5329 O O . LEU B 1 254 ? -5.836 -30.953 -2.225 1 93.44 254 LEU B O 1
ATOM 5333 N N . VAL B 1 255 ? -7.078 -29.672 -0.958 1 88.44 255 VAL B N 1
ATOM 5334 C CA . VAL B 1 255 ? -8.031 -29.281 -1.992 1 88.44 255 VAL B CA 1
ATOM 5335 C C . VAL B 1 255 ? -8.18 -27.766 -2.008 1 88.44 255 VAL B C 1
ATOM 5337 O O . VAL B 1 255 ? -8.891 -27.219 -2.854 1 88.44 255 VAL B O 1
ATOM 5340 N N . ARG B 1 256 ? -7.621 -26.938 -1.392 1 82.12 256 ARG B N 1
ATOM 5341 C CA . ARG B 1 256 ? -7.703 -25.484 -1.268 1 82.12 256 ARG B CA 1
ATOM 5342 C C . ARG B 1 256 ? -9.141 -25.031 -1.034 1 82.12 256 ARG B C 1
ATOM 5344 O O . ARG B 1 256 ? -10.078 -25.812 -1.205 1 82.12 256 ARG B O 1
ATOM 5351 N N . GLY B 1 257 ? -9.375 -23.719 -0.718 1 78.31 257 GLY B N 1
ATOM 5352 C CA . GLY B 1 257 ? -10.664 -23.25 -0.243 1 78.31 257 GLY B CA 1
ATOM 5353 C C . GLY B 1 257 ? -11.492 -22.594 -1.328 1 78.31 257 GLY B C 1
ATOM 5354 O O . GLY B 1 257 ? -12.641 -22.188 -1.091 1 78.31 257 GLY B O 1
ATOM 5355 N N . LEU B 1 258 ? -10.938 -22.469 -2.535 1 86.56 258 LEU B N 1
ATOM 5356 C CA . LEU B 1 258 ? -11.656 -21.828 -3.633 1 86.56 258 LEU B CA 1
ATOM 5357 C C . LEU B 1 258 ? -12 -22.844 -4.719 1 86.56 258 LEU B C 1
ATOM 5359 O O . LEU B 1 258 ? -11.203 -23.734 -5.027 1 86.56 258 LEU B O 1
ATOM 5363 N N . ASP B 1 259 ? -13.109 -22.625 -5.336 1 88.38 259 ASP B N 1
ATOM 5364 C CA . ASP B 1 259 ? -13.664 -23.641 -6.238 1 88.38 259 ASP B CA 1
ATOM 5365 C C . ASP B 1 259 ? -12.977 -23.578 -7.605 1 88.38 259 ASP B C 1
ATOM 5367 O O . ASP B 1 259 ? -13.078 -24.531 -8.391 1 88.38 259 ASP B O 1
ATOM 5371 N N . TYR B 1 260 ? -12.305 -22.484 -7.859 1 93.06 260 TYR B N 1
ATOM 5372 C CA . TYR B 1 260 ? -11.82 -22.344 -9.227 1 93.06 260 TYR B CA 1
ATOM 5373 C C . TYR B 1 260 ? -10.531 -23.125 -9.445 1 93.06 260 TYR B C 1
ATOM 5375 O O . TYR B 1 260 ? -10.031 -23.203 -10.562 1 93.06 260 TYR B O 1
ATOM 5383 N N . TYR B 1 261 ? -10.039 -23.766 -8.445 1 95.12 261 TYR B N 1
ATOM 5384 C CA . TYR B 1 261 ? -8.773 -24.469 -8.602 1 95.12 261 TYR B CA 1
ATOM 5385 C C . TYR B 1 261 ? -8.938 -25.719 -9.477 1 95.12 261 TYR B C 1
ATOM 5387 O O . TYR B 1 261 ? -9.984 -26.375 -9.438 1 95.12 261 TYR B O 1
ATOM 5395 N N . SER B 1 262 ? -7.969 -26 -10.25 1 95.81 262 SER B N 1
ATOM 5396 C CA . SER B 1 262 ? -7.832 -27.203 -11.078 1 95.81 262 SER B CA 1
ATOM 5397 C C . SER B 1 262 ? -6.398 -27.719 -11.07 1 95.81 262 SER B C 1
ATOM 5399 O O . SER B 1 262 ? -5.461 -26.953 -10.828 1 95.81 262 SER B O 1
ATOM 5401 N N . ARG B 1 263 ? -6.234 -29.062 -11.203 1 97.31 263 ARG B N 1
ATOM 5402 C CA . ARG B 1 263 ? -4.93 -29.703 -11.328 1 97.31 263 ARG B CA 1
ATOM 5403 C C . ARG B 1 263 ? -4.055 -29.406 -10.117 1 97.31 263 ARG B C 1
ATOM 5405 O O . ARG B 1 263 ? -4.43 -29.719 -8.984 1 97.31 263 ARG B O 1
ATOM 5412 N N . THR B 1 264 ? -3.023 -28.625 -10.273 1 98.38 264 THR B N 1
ATOM 5413 C CA . THR B 1 264 ? -2.02 -28.438 -9.234 1 98.38 264 THR B CA 1
ATOM 5414 C C . THR B 1 264 ? -2.564 -27.562 -8.109 1 98.38 264 THR B C 1
ATOM 5416 O O . THR B 1 264 ? -3.086 -26.484 -8.352 1 98.38 264 THR B O 1
ATOM 5419 N N . VAL B 1 265 ? -2.488 -28.031 -6.898 1 97.75 265 VAL B N 1
ATOM 5420 C CA . VAL B 1 265 ? -2.652 -27.234 -5.695 1 97.75 265 VAL B CA 1
ATOM 5421 C C . VAL B 1 265 ? -1.478 -27.453 -4.75 1 97.75 265 VAL B C 1
ATOM 5423 O O . VAL B 1 265 ? -0.926 -28.562 -4.695 1 97.75 265 VAL B O 1
ATOM 5426 N N . PHE B 1 266 ? -1.073 -26.453 -4.078 1 98.19 266 PHE B N 1
ATOM 5427 C CA . PHE B 1 266 ? 0.04 -26.609 -3.148 1 98.19 266 PHE B CA 1
ATOM 5428 C C . PHE B 1 266 ? -0.093 -25.641 -1.978 1 98.19 266 PHE B C 1
ATOM 5430 O O . PHE B 1 266 ? -0.823 -24.641 -2.062 1 98.19 266 PHE B O 1
ATOM 5437 N N . GLU B 1 267 ? 0.552 -25.984 -0.883 1 96.62 267 GLU B N 1
ATOM 5438 C CA . GLU B 1 267 ? 0.68 -25.141 0.307 1 96.62 267 GLU B CA 1
ATOM 5439 C C . GLU B 1 267 ? 2.088 -25.219 0.888 1 96.62 267 GLU B C 1
ATOM 5441 O O . GLU B 1 267 ? 2.742 -26.266 0.805 1 96.62 267 GLU B O 1
ATOM 5446 N N . ILE B 1 268 ? 2.514 -24.156 1.318 1 96.12 268 ILE B N 1
ATOM 5447 C CA . ILE B 1 268 ? 3.754 -24.109 2.086 1 96.12 268 ILE B CA 1
ATOM 5448 C C . ILE B 1 268 ? 3.441 -23.828 3.555 1 96.12 268 ILE B C 1
ATOM 5450 O O . ILE B 1 268 ? 2.691 -22.906 3.873 1 96.12 268 ILE B O 1
ATOM 5454 N N . GLN B 1 269 ? 3.992 -24.656 4.41 1 92.81 269 GLN B N 1
ATOM 5455 C CA . GLN B 1 269 ? 3.711 -24.578 5.84 1 92.81 269 GLN B CA 1
ATOM 5456 C C . GLN B 1 269 ? 5 -24.625 6.656 1 92.81 269 GLN B C 1
ATOM 5458 O O . GLN B 1 269 ? 5.957 -25.297 6.277 1 92.81 269 GLN B O 1
ATOM 5463 N N . PRO B 1 270 ? 4.941 -23.891 7.77 1 88.88 270 PRO B N 1
ATOM 5464 C CA . PRO B 1 270 ? 6.062 -24.062 8.695 1 88.88 270 PRO B CA 1
ATOM 5465 C C . PRO B 1 270 ? 6.082 -25.453 9.336 1 88.88 270 PRO B C 1
ATOM 5467 O O . PRO B 1 270 ? 5.023 -26.016 9.625 1 88.88 270 PRO B O 1
ATOM 5470 N N . MET B 1 271 ? 7.234 -25.953 9.547 1 85.38 271 MET B N 1
ATOM 5471 C CA . MET B 1 271 ? 7.367 -27.281 10.148 1 85.38 271 MET B CA 1
ATOM 5472 C C . MET B 1 271 ? 7.336 -27.188 11.672 1 85.38 271 MET B C 1
ATOM 5474 O O . MET B 1 271 ? 7.035 -28.172 12.352 1 85.38 271 MET B O 1
ATOM 5478 N N . ALA B 1 272 ? 7.676 -26.031 12.156 1 73.06 272 ALA B N 1
ATOM 5479 C CA . ALA B 1 272 ? 7.758 -25.875 13.609 1 73.06 272 ALA B CA 1
ATOM 5480 C C . ALA B 1 272 ? 6.398 -26.109 14.258 1 73.06 272 ALA B C 1
ATOM 5482 O O . ALA B 1 272 ? 5.367 -25.688 13.727 1 73.06 272 ALA B O 1
ATOM 5483 N N . GLU B 1 273 ? 6.602 -26.781 15.312 1 62.81 273 GLU B N 1
ATOM 5484 C CA . GLU B 1 273 ? 5.422 -27.094 16.109 1 62.81 273 GLU B CA 1
ATOM 5485 C C . GLU B 1 273 ? 4.734 -25.812 16.594 1 62.81 273 GLU B C 1
ATOM 5487 O O . GLU B 1 273 ? 5.402 -24.859 17 1 62.81 273 GLU B O 1
ATOM 5492 N N . GLY B 1 274 ? 3.346 -25.75 16.5 1 54.97 274 GLY B N 1
ATOM 5493 C CA . GLY B 1 274 ? 2.605 -24.594 17 1 54.97 274 GLY B CA 1
ATOM 5494 C C . GLY B 1 274 ? 2.426 -23.5 15.969 1 54.97 274 GLY B C 1
ATOM 5495 O O . GLY B 1 274 ? 1.637 -22.578 16.172 1 54.97 274 GLY B O 1
ATOM 5496 N N . ALA B 1 275 ? 3.275 -23.672 15.102 1 55.12 275 ALA B N 1
ATOM 5497 C CA . ALA B 1 275 ? 3.17 -22.641 14.078 1 55.12 275 ALA B CA 1
ATOM 5498 C C . ALA B 1 275 ? 1.885 -22.781 13.273 1 55.12 275 ALA B C 1
ATOM 5500 O O . ALA B 1 275 ? 1.327 -23.891 13.18 1 55.12 275 ALA B O 1
ATOM 5501 N N . GLN B 1 276 ? 1.357 -21.625 12.891 1 63.38 276 GLN B N 1
ATOM 5502 C CA . GLN B 1 276 ? 0.2 -21.594 12 1 63.38 276 GLN B CA 1
ATOM 5503 C C . GLN B 1 276 ? 0.416 -22.484 10.781 1 63.38 276 GLN B C 1
ATOM 5505 O O . GLN B 1 276 ? 1.527 -22.562 10.25 1 63.38 276 GLN B O 1
ATOM 5510 N N . SER B 1 277 ? -0.663 -23 10.391 1 72.06 277 SER B N 1
ATOM 5511 C CA . SER B 1 277 ? -0.605 -24.156 9.492 1 72.06 277 SER B CA 1
ATOM 5512 C C . SER B 1 277 ? -0.146 -23.734 8.094 1 72.06 277 SER B C 1
ATOM 5514 O O . SER B 1 277 ? 0.797 -24.312 7.551 1 72.06 277 SER B O 1
ATOM 5516 N N . THR B 1 278 ? -0.691 -22.812 7.41 1 86.56 278 THR B N 1
ATOM 5517 C CA . THR B 1 278 ? -0.311 -22.484 6.043 1 86.56 278 THR B CA 1
ATOM 5518 C C . THR B 1 278 ? 0.141 -21.031 5.949 1 86.56 278 THR B C 1
ATOM 5520 O O . THR B 1 278 ? -0.535 -20.125 6.457 1 86.56 278 THR B O 1
ATOM 5523 N N . ILE B 1 279 ? 1.336 -20.766 5.449 1 91.62 279 ILE B N 1
ATOM 5524 C CA . ILE B 1 279 ? 1.835 -19.406 5.285 1 91.62 279 ILE B CA 1
ATOM 5525 C C . ILE B 1 279 ? 1.516 -18.906 3.879 1 91.62 279 ILE B C 1
ATOM 5527 O O . ILE B 1 279 ? 1.374 -17.703 3.658 1 91.62 279 ILE B O 1
ATOM 5531 N N . GLY B 1 280 ? 1.444 -19.828 2.977 1 94.12 280 GLY B N 1
ATOM 5532 C CA . GLY B 1 280 ? 1.091 -19.5 1.606 1 94.12 280 GLY B CA 1
ATOM 5533 C C . GLY B 1 280 ? 0.7 -20.703 0.779 1 94.12 280 GLY B C 1
ATOM 5534 O O . GLY B 1 280 ? 0.937 -21.844 1.186 1 94.12 280 GLY B O 1
ATOM 5535 N N . GLY B 1 281 ? 0.081 -20.438 -0.337 1 96.56 281 GLY B N 1
ATOM 5536 C CA . GLY B 1 281 ? -0.34 -21.5 -1.226 1 96.56 281 GLY B CA 1
ATOM 5537 C C . GLY B 1 281 ? -0.965 -21 -2.514 1 96.56 281 GLY B C 1
ATOM 5538 O O . GLY B 1 281 ? -1.188 -19.797 -2.672 1 96.56 281 GLY B O 1
ATOM 5539 N N . GLY B 1 282 ? -1.186 -21.906 -3.389 1 97.56 282 GLY B N 1
ATOM 5540 C CA . GLY B 1 282 ? -1.733 -21.594 -4.699 1 97.56 282 GLY B CA 1
ATOM 5541 C C . GLY B 1 282 ? -2.082 -22.812 -5.512 1 97.56 282 GLY B C 1
ATOM 5542 O O . GLY B 1 282 ? -2.32 -23.891 -4.953 1 97.56 282 GLY B O 1
ATOM 5543 N N . GLY B 1 283 ? -2.271 -22.547 -6.777 1 98.31 283 GLY B N 1
ATOM 5544 C CA . GLY B 1 283 ? -2.635 -23.625 -7.688 1 98.31 283 GLY B CA 1
ATOM 5545 C C . GLY B 1 283 ? -3.105 -23.125 -9.039 1 98.31 283 GLY B C 1
ATOM 5546 O O . GLY B 1 283 ? -3.082 -21.922 -9.312 1 98.31 283 GLY B O 1
ATOM 5547 N N . ARG B 1 284 ? -3.428 -24.125 -9.828 1 98.31 284 ARG B N 1
ATOM 5548 C CA . ARG B 1 284 ? -3.963 -23.812 -11.156 1 98.31 284 ARG B CA 1
ATOM 5549 C C . ARG B 1 284 ? -5.453 -23.5 -11.086 1 98.31 284 ARG B C 1
ATOM 5551 O O . ARG B 1 284 ? -6.184 -24.109 -10.305 1 98.31 284 ARG B O 1
ATOM 5558 N N . TYR B 1 285 ? -5.828 -22.578 -11.844 1 98 285 TYR B N 1
ATOM 5559 C CA . TYR B 1 285 ? -7.234 -22.219 -12 1 98 285 TYR B CA 1
ATOM 5560 C C . TYR B 1 285 ? -7.59 -22.031 -13.469 1 98 285 TYR B C 1
ATOM 5562 O O . TYR B 1 285 ? -8.109 -20.984 -13.859 1 98 285 TYR B O 1
ATOM 5570 N N . ASP B 1 286 ? -7.523 -23.062 -14.227 1 97.88 286 ASP B N 1
ATOM 5571 C CA . ASP B 1 286 ? -7.551 -23.078 -15.68 1 97.88 286 ASP B CA 1
ATOM 5572 C C . ASP B 1 286 ? -8.922 -22.641 -16.203 1 97.88 286 ASP B C 1
ATOM 5574 O O . ASP B 1 286 ? -9.047 -22.234 -17.359 1 97.88 286 ASP B O 1
ATOM 5578 N N . GLY B 1 287 ? -9.883 -22.75 -15.477 1 96.81 287 GLY B N 1
ATOM 5579 C CA . GLY B 1 287 ? -11.227 -22.453 -15.961 1 96.81 287 GLY B CA 1
ATOM 5580 C C . GLY B 1 287 ? -11.695 -21.062 -15.594 1 96.81 287 GLY B C 1
ATOM 5581 O O . GLY B 1 287 ? -12.75 -20.609 -16.062 1 96.81 287 GLY B O 1
ATOM 5582 N N . LEU B 1 288 ? -10.961 -20.312 -14.797 1 97.5 288 LEU B N 1
ATOM 5583 C CA . LEU B 1 288 ? -11.445 -19.078 -14.195 1 97.5 288 LEU B CA 1
ATOM 5584 C C . LEU B 1 288 ? -11.641 -17.984 -15.25 1 97.5 288 LEU B C 1
ATOM 5586 O O . LEU B 1 288 ? -12.664 -17.297 -15.258 1 97.5 288 LEU B O 1
ATOM 5590 N N . ILE B 1 289 ? -10.672 -17.844 -16.156 1 98.12 289 ILE B N 1
ATOM 5591 C CA . ILE B 1 289 ? -10.766 -16.812 -17.188 1 98.12 289 ILE B CA 1
ATOM 5592 C C . ILE B 1 289 ? -12.016 -17.031 -18.031 1 98.12 289 ILE B C 1
ATOM 5594 O O . ILE B 1 289 ? -12.75 -16.094 -18.328 1 98.12 289 ILE B O 1
ATOM 5598 N N . GLU B 1 290 ? -12.219 -18.25 -18.406 1 97.5 290 GLU B N 1
ATOM 5599 C CA . GLU B 1 290 ? -13.406 -18.609 -19.188 1 97.5 290 GLU B CA 1
ATOM 5600 C C . GLU B 1 290 ? -14.68 -18.312 -18.391 1 97.5 290 GLU B C 1
ATOM 5602 O O . GLU B 1 290 ? -15.648 -17.781 -18.938 1 97.5 290 GLU B O 1
ATOM 5607 N N . GLN B 1 291 ? -14.664 -18.672 -17.188 1 96.12 291 GLN B N 1
ATOM 5608 C CA . GLN B 1 291 ? -15.812 -18.438 -16.312 1 96.12 291 GLN B CA 1
ATOM 5609 C C . GLN B 1 291 ? -16.141 -16.953 -16.234 1 96.12 291 GLN B C 1
ATOM 5611 O O . GLN B 1 291 ? -17.312 -16.578 -16.078 1 96.12 291 GLN B O 1
ATOM 5616 N N . LEU B 1 292 ? -15.172 -16.141 -16.375 1 97.06 292 LEU B N 1
ATOM 5617 C CA . LEU B 1 292 ? -15.367 -14.703 -16.25 1 97.06 292 LEU B CA 1
ATOM 5618 C C . LEU B 1 292 ? -15.664 -14.07 -17.609 1 97.06 292 LEU B C 1
ATOM 5620 O O . LEU B 1 292 ? -15.727 -12.852 -17.734 1 97.06 292 LEU B O 1
ATOM 5624 N N . GLY B 1 293 ? -15.773 -14.859 -18.594 1 96.19 293 GLY B N 1
ATOM 5625 C CA . GLY B 1 293 ? -16.25 -14.359 -19.875 1 96.19 293 GLY B CA 1
ATOM 5626 C C . GLY B 1 293 ? -15.172 -14.312 -20.938 1 96.19 293 GLY B C 1
ATOM 5627 O O . GLY B 1 293 ? -15.406 -13.836 -22.047 1 96.19 293 GLY B O 1
ATOM 5628 N N . GLY B 1 294 ? -13.984 -14.781 -20.625 1 97.19 294 GLY B N 1
ATOM 5629 C CA . GLY B 1 294 ? -12.914 -14.828 -21.609 1 97.19 294 GLY B CA 1
ATOM 5630 C C . GLY B 1 294 ? -12.812 -16.172 -22.312 1 97.19 294 GLY B C 1
ATOM 5631 O O . GLY B 1 294 ? -13.625 -17.062 -22.078 1 97.19 294 GLY B O 1
ATOM 5632 N N . GLU B 1 295 ? -11.852 -16.234 -23.172 1 97.38 295 GLU B N 1
ATOM 5633 C CA . GLU B 1 295 ? -11.531 -17.516 -23.797 1 97.38 295 GLU B CA 1
ATOM 5634 C C . GLU B 1 295 ? -10.859 -18.469 -22.812 1 97.38 295 GLU B C 1
ATOM 5636 O O . GLU B 1 295 ? -10.266 -18.016 -21.828 1 97.38 295 GLU B O 1
ATOM 5641 N N . ALA B 1 296 ? -11.07 -19.766 -23.094 1 97.62 296 ALA B N 1
ATOM 5642 C CA . ALA B 1 296 ? -10.375 -20.75 -22.266 1 97.62 296 ALA B CA 1
ATOM 5643 C C . ALA B 1 296 ? -8.883 -20.453 -22.188 1 97.62 296 ALA B C 1
ATOM 5645 O O . ALA B 1 296 ? -8.18 -20.5 -23.203 1 97.62 296 ALA B O 1
ATOM 5646 N N . THR B 1 297 ? -8.391 -20.078 -21.016 1 98.25 297 THR B N 1
ATOM 5647 C CA . THR B 1 297 ? -7.012 -19.656 -20.797 1 98.25 297 THR B CA 1
ATOM 5648 C C . THR B 1 297 ? -6.469 -20.266 -19.5 1 98.25 297 THR B C 1
ATOM 5650 O O . THR B 1 297 ? -6.941 -19.953 -18.406 1 98.25 297 THR B O 1
ATOM 5653 N N . PRO B 1 298 ? -5.496 -21.188 -19.609 1 98.06 298 PRO B N 1
ATOM 5654 C CA . PRO B 1 298 ? -4.895 -21.734 -18.391 1 98.06 298 PRO B CA 1
ATOM 5655 C C . PRO B 1 298 ? -4.191 -20.688 -17.547 1 98.06 298 PRO B C 1
ATOM 5657 O O . PRO B 1 298 ? -3.689 -19.688 -18.094 1 98.06 298 PRO B O 1
ATOM 5660 N N . ALA B 1 299 ? -4.215 -20.875 -16.25 1 98.56 299 ALA B N 1
ATOM 5661 C CA . ALA B 1 299 ? -3.574 -19.922 -15.344 1 98.56 299 ALA B CA 1
ATOM 5662 C C . ALA B 1 299 ? -3.182 -20.594 -14.031 1 98.56 299 ALA B C 1
ATOM 5664 O O . ALA B 1 299 ? -3.73 -21.641 -13.672 1 98.56 299 ALA B O 1
ATOM 5665 N N . MET B 1 300 ? -2.234 -20.016 -13.383 1 98.44 300 MET B N 1
ATOM 5666 C CA . MET B 1 300 ? -1.739 -20.5 -12.102 1 98.44 300 MET B CA 1
ATOM 5667 C C . MET B 1 300 ? -1.228 -19.328 -11.25 1 98.44 300 MET B C 1
ATOM 5669 O O . MET B 1 300 ? -0.785 -18.312 -11.781 1 98.44 300 MET B O 1
ATOM 5673 N N . GLY B 1 301 ? -1.356 -19.484 -9.984 1 98.25 301 GLY B N 1
ATOM 5674 C CA . GLY B 1 301 ? -0.82 -18.453 -9.102 1 98.25 301 GLY B CA 1
ATOM 5675 C C . GLY B 1 301 ? -0.694 -18.922 -7.66 1 98.25 301 GLY B C 1
ATOM 5676 O O . GLY B 1 301 ? -0.961 -20.078 -7.344 1 98.25 301 GLY B O 1
ATOM 5677 N N . PHE B 1 302 ? -0.175 -18.078 -6.871 1 97.94 302 PHE B N 1
ATOM 5678 C CA . PHE B 1 302 ? -0.159 -18.281 -5.426 1 97.94 302 PHE B CA 1
ATOM 5679 C C . PHE B 1 302 ? -0.252 -16.953 -4.691 1 97.94 302 PHE B C 1
ATOM 5681 O O . PHE B 1 302 ? -0.055 -15.898 -5.285 1 97.94 302 PHE B O 1
ATOM 5688 N N . ALA B 1 303 ? -0.653 -17.031 -3.494 1 97.5 303 ALA B N 1
ATOM 5689 C CA . ALA B 1 303 ? -0.729 -15.867 -2.611 1 97.5 303 ALA B CA 1
ATOM 5690 C C . ALA B 1 303 ? -0.228 -16.219 -1.21 1 97.5 303 ALA B C 1
ATOM 5692 O O . ALA B 1 303 ? -0.165 -17.391 -0.836 1 97.5 303 ALA B O 1
ATOM 5693 N N . THR B 1 304 ? 0.169 -15.258 -0.547 1 96.75 304 THR B N 1
ATOM 5694 C CA . THR B 1 304 ? 0.657 -15.414 0.819 1 96.75 304 THR B CA 1
ATOM 5695 C C . THR B 1 304 ? 0.261 -14.211 1.674 1 96.75 304 THR B C 1
ATOM 5697 O O . THR B 1 304 ? 0.204 -13.086 1.182 1 96.75 304 THR B O 1
ATOM 5700 N N . GLY B 1 305 ? -0.086 -14.477 2.912 1 95.81 305 GLY B N 1
ATOM 5701 C CA . GLY B 1 305 ? -0.463 -13.422 3.842 1 95.81 305 GLY B CA 1
ATOM 5702 C C . GLY B 1 305 ? 0.729 -12.766 4.508 1 95.81 305 GLY B C 1
ATOM 5703 O O . GLY B 1 305 ? 1.633 -13.445 4.992 1 95.81 305 GLY B O 1
ATOM 5704 N N . ILE B 1 306 ? 0.746 -11.492 4.594 1 97 306 ILE B N 1
ATOM 5705 C CA . ILE B 1 306 ? 1.879 -10.734 5.117 1 97 306 ILE 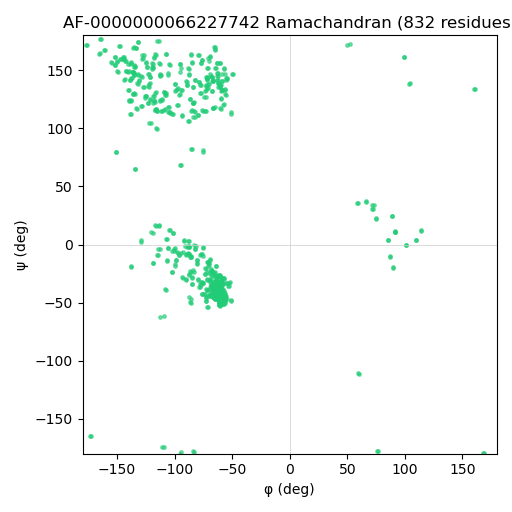B CA 1
ATOM 5706 C C . ILE B 1 306 ? 1.939 -10.883 6.633 1 97 306 ILE B C 1
ATOM 5708 O O . ILE B 1 306 ? 3.02 -11.062 7.203 1 97 306 ILE B O 1
ATOM 5712 N N . GLU B 1 307 ? 0.767 -10.805 7.289 1 95.75 307 GLU B N 1
ATOM 5713 C CA . GLU B 1 307 ? 0.731 -10.93 8.742 1 95.75 307 GLU B CA 1
ATOM 5714 C C . GLU B 1 307 ? 1.343 -12.258 9.195 1 95.75 307 GLU B C 1
ATOM 5716 O O . GLU B 1 307 ? 2.105 -12.297 10.164 1 95.75 307 GLU B O 1
ATOM 5721 N N . ARG B 1 308 ? 0.992 -13.281 8.469 1 93.31 308 ARG B N 1
ATOM 5722 C CA . ARG B 1 308 ? 1.521 -14.594 8.82 1 93.31 308 ARG B CA 1
ATOM 5723 C C . ARG B 1 308 ? 3.031 -14.648 8.617 1 93.31 308 ARG B C 1
ATOM 5725 O O . ARG B 1 308 ? 3.746 -15.289 9.391 1 93.31 308 ARG B O 1
ATOM 5732 N N . ILE B 1 309 ? 3.506 -14.102 7.574 1 95.75 309 ILE B N 1
ATOM 5733 C CA . ILE B 1 309 ? 4.945 -14.031 7.332 1 95.75 309 ILE B CA 1
ATOM 5734 C C . ILE B 1 309 ? 5.629 -13.32 8.5 1 95.75 309 ILE B C 1
ATOM 5736 O O . ILE B 1 309 ? 6.629 -13.812 9.031 1 95.75 309 ILE B O 1
ATOM 5740 N N . ILE B 1 310 ? 5.098 -12.172 8.891 1 96 310 ILE B N 1
ATOM 5741 C CA . ILE B 1 310 ? 5.703 -11.359 9.945 1 96 310 ILE B CA 1
ATOM 5742 C C . ILE B 1 310 ? 5.727 -12.141 11.258 1 96 310 ILE B C 1
ATOM 5744 O O . ILE B 1 310 ? 6.715 -12.102 11.992 1 96 310 ILE B O 1
ATOM 5748 N N . LEU B 1 311 ? 4.625 -12.844 11.516 1 92.81 311 LEU B N 1
ATOM 5749 C CA . LEU B 1 311 ? 4.594 -13.695 12.703 1 92.81 311 LEU B CA 1
ATOM 5750 C C . LEU B 1 311 ? 5.734 -14.703 12.68 1 92.81 311 LEU B C 1
ATOM 5752 O O . LEU B 1 311 ? 6.371 -14.953 13.703 1 92.81 311 LEU B O 1
ATOM 5756 N N . ASN B 1 312 ? 5.961 -15.305 11.539 1 92.94 312 ASN B N 1
ATOM 5757 C CA . ASN B 1 312 ? 7.035 -16.281 11.414 1 92.94 312 ASN B CA 1
ATOM 5758 C C . ASN B 1 312 ? 8.406 -15.617 11.547 1 92.94 312 ASN B C 1
ATOM 5760 O O . ASN B 1 312 ? 9.328 -16.203 12.125 1 92.94 312 ASN B O 1
ATOM 5764 N N . LEU B 1 313 ? 8.594 -14.398 10.977 1 95.81 313 LEU B N 1
ATOM 5765 C CA . LEU B 1 313 ? 9.836 -13.656 11.148 1 95.81 313 LEU B CA 1
ATOM 5766 C C . LEU B 1 313 ? 10.125 -13.422 12.633 1 95.81 313 LEU B C 1
ATOM 5768 O O . LEU B 1 313 ? 11.242 -13.672 13.094 1 95.81 313 LEU B O 1
ATOM 5772 N N . LYS B 1 314 ? 9.117 -12.977 13.328 1 94.12 314 LYS B N 1
ATOM 5773 C CA . LYS B 1 314 ? 9.266 -12.695 14.75 1 94.12 314 LYS B CA 1
ATOM 5774 C C . LYS B 1 314 ? 9.57 -13.969 15.531 1 94.12 314 LYS B C 1
ATOM 5776 O O . LYS B 1 314 ? 10.445 -13.969 16.406 1 94.12 314 LYS B O 1
ATOM 5781 N N . ARG B 1 315 ? 8.891 -15.016 15.219 1 90.19 315 ARG B N 1
ATOM 5782 C CA . ARG B 1 315 ? 9.102 -16.297 15.883 1 90.19 315 ARG B CA 1
ATOM 5783 C C . ARG B 1 315 ? 10.539 -16.781 15.695 1 90.19 315 ARG B C 1
ATOM 5785 O O . ARG B 1 315 ? 11.125 -17.359 16.609 1 90.19 315 ARG B O 1
ATOM 5792 N N . GLN B 1 316 ? 11.094 -16.578 14.547 1 92.44 316 GLN B N 1
ATOM 5793 C CA . GLN B 1 316 ? 12.43 -17.062 14.227 1 92.44 316 GLN B CA 1
ATOM 5794 C C . GLN B 1 316 ? 13.5 -16.047 14.609 1 92.44 316 GLN B C 1
ATOM 5796 O O . GLN B 1 316 ? 14.688 -16.266 14.359 1 92.44 316 GLN B O 1
ATOM 5801 N N . GLY B 1 317 ? 13.141 -14.898 15.117 1 94.81 317 GLY B N 1
ATOM 5802 C CA . GLY B 1 317 ? 14.07 -13.883 15.586 1 94.81 317 GLY B CA 1
ATOM 5803 C C . GLY B 1 317 ? 14.75 -13.125 14.461 1 94.81 317 GLY B C 1
ATOM 5804 O O . GLY B 1 317 ? 15.852 -12.594 14.633 1 94.81 317 GLY B O 1
ATOM 5805 N N . ILE B 1 318 ? 14.094 -13.156 13.328 1 96 318 ILE B N 1
ATOM 5806 C CA . ILE B 1 318 ? 14.617 -12.391 12.203 1 96 318 ILE B CA 1
ATOM 5807 C C . ILE B 1 318 ? 14.18 -10.93 12.32 1 96 318 ILE B C 1
ATOM 5809 O O . ILE B 1 318 ? 12.992 -10.625 12.219 1 96 318 ILE B O 1
ATOM 5813 N N . VAL B 1 319 ? 15.078 -10.016 12.516 1 97.06 319 VAL B N 1
ATOM 5814 C CA . VAL B 1 319 ? 14.781 -8.602 12.742 1 97.06 319 VAL B CA 1
ATOM 5815 C C . VAL B 1 319 ? 15.242 -7.777 11.539 1 97.06 319 VAL B C 1
ATOM 5817 O O . VAL B 1 319 ? 16.438 -7.711 11.25 1 97.06 319 VAL B O 1
ATOM 5820 N N . PRO B 1 320 ? 14.281 -7.16 10.828 1 97.56 320 PRO B N 1
ATOM 5821 C CA . PRO B 1 320 ? 14.68 -6.312 9.703 1 97.56 320 PRO B CA 1
ATOM 5822 C C . PRO B 1 320 ? 15.391 -5.035 10.148 1 97.56 320 PRO B C 1
ATOM 5824 O O . PRO B 1 320 ? 15.305 -4.652 11.32 1 97.56 320 PRO B O 1
ATOM 5827 N N . SER B 1 321 ? 16.094 -4.438 9.172 1 96.44 321 SER B N 1
ATOM 5828 C CA . SER B 1 321 ? 16.719 -3.145 9.43 1 96.44 321 SER B CA 1
ATOM 5829 C C . SER B 1 321 ? 15.68 -2.074 9.734 1 96.44 321 SER B C 1
ATOM 5831 O O . SER B 1 321 ? 14.586 -2.088 9.18 1 96.44 321 SER B O 1
ATOM 5833 N N . PRO B 1 322 ? 16.062 -1.15 10.648 1 95.38 322 PRO B N 1
ATOM 5834 C CA . PRO B 1 322 ? 15.133 -0.045 10.922 1 95.38 322 PRO B CA 1
ATOM 5835 C C . PRO B 1 322 ? 14.891 0.836 9.695 1 95.38 322 PRO B C 1
ATOM 5837 O O . PRO B 1 322 ? 15.711 0.847 8.773 1 95.38 322 PRO B O 1
ATOM 5840 N N . LEU B 1 323 ? 13.742 1.534 9.68 1 95.81 323 LEU B N 1
ATOM 5841 C CA . LEU B 1 323 ? 13.469 2.502 8.625 1 95.81 323 LEU B CA 1
ATOM 5842 C C . LEU B 1 323 ? 14.25 3.791 8.852 1 95.81 323 LEU B C 1
ATOM 5844 O O . LEU B 1 323 ? 14.641 4.098 9.977 1 95.81 323 LEU B O 1
ATOM 5848 N N . PRO B 1 324 ? 14.484 4.531 7.773 1 94.62 324 PRO B N 1
ATOM 5849 C CA . PRO B 1 324 ? 15.242 5.781 7.902 1 94.62 324 PRO B CA 1
ATOM 5850 C C . PRO B 1 324 ? 14.57 6.777 8.844 1 94.62 324 PRO B C 1
ATOM 5852 O O . PRO B 1 324 ? 13.344 6.898 8.852 1 94.62 324 PRO B O 1
ATOM 5855 N N . SER B 1 325 ? 15.336 7.43 9.695 1 94.94 325 SER B N 1
ATOM 5856 C CA . SER B 1 325 ? 14.93 8.508 10.594 1 94.94 325 SER B CA 1
ATOM 5857 C C . SER B 1 325 ? 16.016 9.562 10.719 1 94.94 325 SER B C 1
ATOM 5859 O O . SER B 1 325 ? 17.188 9.312 10.375 1 94.94 325 SER B O 1
ATOM 5861 N N . PRO B 1 326 ? 15.656 10.766 11.117 1 96.88 326 PRO B N 1
ATOM 5862 C CA . PRO B 1 326 ? 16.656 11.82 11.227 1 96.88 326 PRO B CA 1
ATOM 5863 C C . PRO B 1 326 ? 17.797 11.469 12.188 1 96.88 326 PRO B C 1
ATOM 5865 O O . PRO B 1 326 ? 17.531 10.914 13.266 1 96.88 326 PRO B O 1
ATOM 5868 N N . ALA B 1 327 ? 18.984 11.859 11.789 1 95.19 327 ALA B N 1
ATOM 5869 C CA . ALA B 1 327 ? 20.156 11.625 12.617 1 95.19 327 ALA B CA 1
ATOM 5870 C C . ALA B 1 327 ? 20.5 12.859 13.461 1 95.19 327 ALA B C 1
ATOM 5872 O O . ALA B 1 327 ? 21.281 12.781 14.398 1 95.19 327 ALA B O 1
ATOM 5873 N N . VAL B 1 328 ? 19.828 13.945 13.164 1 97.5 328 VAL B N 1
ATOM 5874 C CA . VAL B 1 328 ? 20.234 15.211 13.758 1 97.5 328 VAL B CA 1
ATOM 5875 C C . VAL B 1 328 ? 19.031 15.875 14.438 1 97.5 328 VAL B C 1
ATOM 5877 O O . VAL B 1 328 ? 17.922 15.859 13.906 1 97.5 328 VAL B O 1
ATOM 5880 N N . PHE B 1 329 ? 19.234 16.391 15.633 1 97.62 329 PHE B N 1
ATOM 5881 C CA . PHE B 1 329 ? 18.312 17.25 16.344 1 97.62 329 PHE B CA 1
ATOM 5882 C C . PHE B 1 329 ? 18.828 18.672 16.422 1 97.62 329 PHE B C 1
ATOM 5884 O O . PHE B 1 329 ? 20.016 18.891 16.703 1 97.62 329 PHE B O 1
ATOM 5891 N N . LEU B 1 330 ? 17.984 19.609 16.078 1 97.38 330 LEU B N 1
ATOM 5892 C CA . LEU B 1 330 ? 18.391 21.016 16.141 1 97.38 330 LEU B CA 1
ATOM 5893 C C . LEU B 1 330 ? 17.766 21.703 17.344 1 97.38 330 LEU B C 1
ATOM 5895 O O . LEU B 1 330 ? 16.547 21.906 17.375 1 97.38 330 LEU B O 1
ATOM 5899 N N . ALA B 1 331 ? 18.594 22.094 18.266 1 96.56 331 ALA B N 1
ATOM 5900 C CA . ALA B 1 331 ? 18.203 22.844 19.469 1 96.56 331 ALA B CA 1
ATOM 5901 C C . ALA B 1 331 ? 18.578 24.312 19.344 1 96.56 331 ALA B C 1
ATOM 5903 O O . ALA B 1 331 ? 19.469 24.656 18.562 1 96.56 331 ALA B O 1
ATOM 5904 N N . TYR B 1 332 ? 17.859 25.109 20.047 1 95.81 332 TYR B N 1
ATOM 5905 C CA . TYR B 1 332 ? 18.188 26.531 20.031 1 95.81 332 TYR B CA 1
ATOM 5906 C C . TYR B 1 332 ? 17.953 27.172 21.391 1 95.81 332 TYR B C 1
ATOM 5908 O O . TYR B 1 332 ? 17.297 26.578 22.25 1 95.81 332 TYR B O 1
ATOM 5916 N N . MET B 1 333 ? 18.578 28.359 21.609 1 93.75 333 MET B N 1
ATOM 5917 C CA . MET B 1 333 ? 18.375 29.141 22.812 1 93.75 333 MET B CA 1
ATOM 5918 C C . MET B 1 333 ? 18.125 30.609 22.484 1 93.75 333 MET B C 1
ATOM 5920 O O . MET B 1 333 ? 18.984 31.266 21.891 1 93.75 333 MET B O 1
ATOM 5924 N N . GLY B 1 334 ? 16.906 31.047 22.859 1 90.44 334 GLY B N 1
ATOM 5925 C CA . GLY B 1 334 ? 16.578 32.438 22.625 1 90.44 334 GLY B CA 1
ATOM 5926 C C . GLY B 1 334 ? 15.734 32.656 21.375 1 90.44 334 GLY B C 1
ATOM 5927 O O . GLY B 1 334 ? 15.688 31.797 20.5 1 90.44 334 GLY B O 1
ATOM 5928 N N . GLU B 1 335 ? 15.086 33.781 21.266 1 87.88 335 GLU B N 1
ATOM 5929 C CA . GLU B 1 335 ? 14.117 34.062 20.203 1 87.88 335 GLU B CA 1
ATOM 5930 C C . GLU B 1 335 ? 14.812 34.25 18.859 1 87.88 335 GLU B C 1
ATOM 5932 O O . GLU B 1 335 ? 14.344 33.75 17.844 1 87.88 335 GLU B O 1
ATOM 5937 N N . THR B 1 336 ? 15.891 35 18.922 1 89.5 336 THR B N 1
ATOM 5938 C CA . THR B 1 336 ? 16.625 35.219 17.672 1 89.5 336 THR B CA 1
ATOM 5939 C C . THR B 1 336 ? 17.141 33.906 17.109 1 89.5 336 THR B C 1
ATOM 5941 O O . THR B 1 336 ? 17.094 33.656 15.906 1 89.5 336 THR B O 1
ATOM 5944 N N . ALA B 1 337 ? 17.531 33.062 17.969 1 93.19 337 ALA B N 1
ATOM 5945 C CA . ALA B 1 337 ? 18.062 31.766 17.547 1 93.19 337 ALA B CA 1
ATOM 5946 C C . ALA B 1 337 ? 16.953 30.844 17.062 1 93.19 337 ALA B C 1
ATOM 5948 O O . ALA B 1 337 ? 17.172 29.969 16.234 1 93.19 337 ALA B O 1
ATOM 5949 N N . SER B 1 338 ? 15.82 31.141 17.578 1 92.75 338 SER B N 1
ATOM 5950 C CA . SER B 1 338 ? 14.68 30.328 17.172 1 92.75 338 SER B CA 1
ATOM 5951 C C . SER B 1 338 ? 14.422 30.438 15.672 1 92.75 338 SER B C 1
ATOM 5953 O O . SER B 1 338 ? 14.352 29.438 14.961 1 92.75 338 SER B O 1
ATOM 5955 N N . LEU B 1 339 ? 14.32 31.625 15.172 1 91.81 339 LEU B N 1
ATOM 5956 C CA . LEU B 1 339 ? 14.062 31.844 13.758 1 91.81 339 LEU B CA 1
ATOM 5957 C C . LEU B 1 339 ? 15.242 31.375 12.906 1 91.81 339 LEU B C 1
ATOM 5959 O O . LEU B 1 339 ? 15.047 30.781 11.844 1 91.81 339 LEU B O 1
ATOM 5963 N N . ALA B 1 340 ? 16.453 31.641 13.445 1 93.25 340 ALA B N 1
ATOM 5964 C CA . ALA B 1 340 ? 17.641 31.203 12.727 1 93.25 340 ALA B CA 1
ATOM 5965 C C . ALA B 1 340 ? 17.703 29.688 12.641 1 93.25 340 ALA B C 1
ATOM 5967 O O . ALA B 1 340 ? 18.141 29.125 11.633 1 93.25 340 ALA B O 1
ATOM 5968 N N . SER B 1 341 ? 17.328 29.078 13.688 1 94.38 341 SER B N 1
ATOM 5969 C CA . SER B 1 341 ? 17.328 27.625 13.727 1 94.38 341 SER B CA 1
ATOM 5970 C C . SER B 1 341 ? 16.328 27.047 12.734 1 94.38 341 SER B C 1
ATOM 5972 O O . SER B 1 341 ? 16.578 26 12.133 1 94.38 341 SER B O 1
ATOM 5974 N N . PHE B 1 342 ? 15.203 27.703 12.617 1 93.88 342 PHE B N 1
ATOM 5975 C CA . PHE B 1 342 ? 14.18 27.281 11.664 1 93.88 342 PHE B CA 1
ATOM 5976 C C . PHE B 1 342 ? 14.711 27.328 10.242 1 93.88 342 PHE B C 1
ATOM 5978 O O . PHE B 1 342 ? 14.523 26.391 9.469 1 93.88 342 PHE B O 1
ATOM 5985 N N . ALA B 1 343 ? 15.383 28.375 9.93 1 94.56 343 ALA B N 1
ATOM 5986 C CA . ALA B 1 343 ? 16 28.531 8.617 1 94.56 343 ALA B CA 1
ATOM 5987 C C . ALA B 1 343 ? 17.094 27.5 8.406 1 94.56 343 ALA B C 1
ATOM 5989 O O . ALA B 1 343 ? 17.219 26.922 7.324 1 94.56 343 ALA B O 1
ATOM 5990 N N . LEU B 1 344 ? 17.859 27.281 9.438 1 96 344 LEU B N 1
ATOM 5991 C CA . LEU B 1 344 ? 18.953 26.328 9.367 1 96 344 LEU B CA 1
ATOM 5992 C C . LEU B 1 344 ? 18.438 24.906 9.148 1 96 344 LEU B C 1
ATOM 5994 O O . LEU B 1 344 ? 19 24.141 8.375 1 96 344 LEU B O 1
ATOM 5998 N N . ALA B 1 345 ? 17.375 24.547 9.844 1 96.69 345 ALA B N 1
ATOM 5999 C CA . ALA B 1 345 ? 16.766 23.234 9.664 1 96.69 345 ALA B CA 1
ATOM 6000 C C . ALA B 1 345 ? 16.375 23 8.211 1 96.69 345 ALA B C 1
ATOM 6002 O O . ALA B 1 345 ? 16.609 21.922 7.664 1 96.69 345 ALA B O 1
ATOM 6003 N N . SER B 1 346 ? 15.766 23.984 7.613 1 96.31 346 SER B N 1
ATOM 6004 C CA . SER B 1 346 ? 15.367 23.906 6.211 1 96.31 346 SER B CA 1
ATOM 6005 C C . SER B 1 346 ? 16.578 23.688 5.305 1 96.31 346 SER B C 1
ATOM 6007 O O . SER B 1 346 ? 16.531 22.859 4.395 1 96.31 346 SER B O 1
ATOM 6009 N N . ASP B 1 347 ? 17.672 24.406 5.586 1 96.06 347 ASP B N 1
ATOM 6010 C CA . ASP B 1 347 ? 18.891 24.281 4.797 1 96.06 347 ASP B CA 1
ATOM 6011 C C . ASP B 1 347 ? 19.484 22.875 4.918 1 96.06 347 ASP B C 1
ATOM 6013 O O . ASP B 1 347 ? 19.953 22.312 3.932 1 96.06 347 ASP B O 1
ATOM 6017 N N . LEU B 1 348 ? 19.484 22.375 6.082 1 96.94 348 LEU B N 1
ATOM 6018 C CA . LEU B 1 348 ? 20 21.031 6.32 1 96.94 348 LEU B CA 1
ATOM 6019 C C . LEU B 1 348 ? 19.188 19.984 5.578 1 96.94 348 LEU B C 1
ATOM 6021 O O . LEU B 1 348 ? 19.734 19.094 4.945 1 96.94 348 LEU B O 1
ATOM 6025 N N . ARG B 1 349 ? 17.875 20.094 5.602 1 97 349 ARG B N 1
ATOM 6026 C CA . ARG B 1 349 ? 17 19.141 4.902 1 97 349 ARG B CA 1
ATOM 6027 C C . ARG B 1 349 ? 17.203 19.234 3.395 1 97 349 ARG B C 1
ATOM 6029 O O . ARG B 1 349 ? 17.188 18.203 2.705 1 97 349 ARG B O 1
ATOM 6036 N N . LYS B 1 350 ? 17.391 20.453 2.893 1 95.25 350 LYS B N 1
ATOM 6037 C CA . LYS B 1 350 ? 17.656 20.641 1.468 1 95.25 350 LYS B CA 1
ATOM 6038 C C . LYS B 1 350 ? 18.938 19.938 1.051 1 95.25 350 LYS B C 1
ATOM 6040 O O . LYS B 1 350 ? 19.078 19.5 -0.096 1 95.25 350 LYS B O 1
ATOM 6045 N N . ALA B 1 351 ? 19.844 19.781 2.008 1 96.25 351 ALA B N 1
ATOM 6046 C CA . ALA B 1 351 ? 21.109 19.109 1.747 1 96.25 351 ALA B CA 1
ATOM 6047 C C . ALA B 1 351 ? 20.984 17.594 1.953 1 96.25 351 ALA B C 1
ATOM 6049 O O . ALA B 1 351 ? 21.969 16.875 1.868 1 96.25 351 ALA B O 1
ATOM 6050 N N . GLY B 1 352 ? 19.797 17.141 2.264 1 95.5 352 GLY B N 1
ATOM 6051 C CA . GLY B 1 352 ? 19.562 15.719 2.393 1 95.5 352 GLY B CA 1
ATOM 6052 C C . GLY B 1 352 ? 19.75 15.203 3.809 1 95.5 352 GLY B C 1
ATOM 6053 O O . GLY B 1 352 ? 19.812 13.992 4.031 1 95.5 352 GLY B O 1
ATOM 6054 N N . ILE B 1 353 ? 19.875 16.078 4.785 1 97.19 353 ILE B N 1
ATOM 6055 C CA . ILE B 1 353 ? 20.047 15.695 6.18 1 97.19 353 ILE B CA 1
ATOM 6056 C C . ILE B 1 353 ? 18.703 15.734 6.906 1 97.19 353 ILE B C 1
ATOM 6058 O O . ILE B 1 353 ? 18.062 16.781 6.977 1 97.19 353 ILE B O 1
ATOM 6062 N N . GLY B 1 354 ? 18.297 14.609 7.434 1 97.19 354 GLY B N 1
ATOM 6063 C CA . GLY B 1 354 ? 17.094 14.586 8.234 1 97.19 354 GLY B CA 1
ATOM 6064 C C . GLY B 1 354 ? 17.234 15.281 9.57 1 97.19 354 GLY B C 1
ATOM 6065 O O . GLY B 1 354 ? 18.266 15.141 10.234 1 97.19 354 GLY B O 1
ATOM 6066 N N . ILE B 1 355 ? 16.156 16.062 9.945 1 97.38 355 ILE B N 1
ATOM 6067 C CA . ILE B 1 355 ? 16.281 16.891 11.141 1 97.38 355 ILE B CA 1
ATOM 6068 C C . ILE B 1 355 ? 15 16.781 11.969 1 97.38 355 ILE B C 1
ATOM 6070 O O . ILE B 1 355 ? 13.891 16.891 11.438 1 97.38 355 ILE B O 1
ATOM 6074 N N . TYR B 1 356 ? 15.227 16.5 13.242 1 97 356 TYR B N 1
ATOM 6075 C CA . TYR B 1 356 ? 14.219 16.875 14.234 1 97 356 TYR B CA 1
ATOM 6076 C C . TYR B 1 356 ? 14.461 18.281 14.758 1 97 356 TYR B C 1
ATOM 6078 O O . TYR B 1 356 ? 15.602 18.688 14.969 1 97 356 TYR B O 1
ATOM 6086 N N . GLN B 1 357 ? 13.414 19.016 14.891 1 93.62 357 GLN B N 1
ATOM 6087 C CA . GLN B 1 357 ? 13.602 20.344 15.461 1 93.62 357 GLN B CA 1
ATOM 6088 C C . GLN B 1 357 ? 12.656 20.578 16.625 1 93.62 357 GLN B C 1
ATOM 6090 O O . GLN B 1 357 ? 11.68 19.859 16.797 1 93.62 357 GLN B O 1
ATOM 6095 N N . THR B 1 358 ? 13.062 21.625 17.391 1 91.75 358 THR B N 1
ATOM 6096 C CA . THR B 1 358 ? 12.195 22.078 18.484 1 91.75 358 THR B CA 1
ATOM 6097 C C . THR B 1 358 ? 11.305 23.219 18.031 1 91.75 358 THR B C 1
ATOM 6099 O O . THR B 1 358 ? 11.602 23.891 17.031 1 91.75 358 THR B O 1
ATOM 6102 N N . TYR B 1 359 ? 10.133 23.453 18.547 1 90.06 359 TYR B N 1
ATOM 6103 C CA . TYR B 1 359 ? 9.172 24.453 18.109 1 90.06 359 TYR B CA 1
ATOM 6104 C C . TYR B 1 359 ? 9 25.547 19.156 1 90.06 359 TYR B C 1
ATOM 6106 O O . TYR B 1 359 ? 9.156 26.734 18.859 1 90.06 359 TYR B O 1
ATOM 6114 N N . ALA B 1 360 ? 8.547 25.266 20.328 1 82.06 360 ALA B N 1
ATOM 6115 C CA . ALA B 1 360 ? 8.359 26.25 21.391 1 82.06 360 ALA B CA 1
ATOM 6116 C C . ALA B 1 360 ? 9.641 26.422 22.203 1 82.06 360 ALA B C 1
ATOM 6118 O O . ALA B 1 360 ? 10.531 25.578 22.172 1 82.06 360 ALA B O 1
ATOM 6119 N N . GLN B 1 361 ? 9.703 27.656 22.703 1 83.81 361 GLN B N 1
ATOM 6120 C CA . GLN B 1 361 ? 10.867 27.922 23.547 1 83.81 361 GLN B CA 1
ATOM 6121 C C . GLN B 1 361 ? 10.891 26.984 24.75 1 83.81 361 GLN B C 1
ATOM 6123 O O . GLN B 1 361 ? 9.945 26.938 25.547 1 83.81 361 GLN B O 1
ATOM 6128 N N . LYS B 1 362 ? 11.914 26.172 24.781 1 90.25 362 LYS B N 1
ATOM 6129 C CA . LYS B 1 362 ? 12.203 25.266 25.875 1 90.25 362 LYS B CA 1
ATOM 6130 C C . LYS B 1 362 ? 13.633 25.438 26.375 1 90.25 362 LYS B C 1
ATOM 6132 O O . LYS B 1 362 ? 14.453 26.078 25.719 1 90.25 362 LYS B O 1
ATOM 6137 N N . SER B 1 363 ? 13.828 24.938 27.641 1 93 363 SER B N 1
ATOM 6138 C CA . SER B 1 363 ? 15.203 24.922 28.125 1 93 363 SER B CA 1
ATOM 6139 C C . SER B 1 363 ? 16.078 23.984 27.297 1 93 363 SER B C 1
ATOM 6141 O O . SER B 1 363 ? 15.57 23.031 26.703 1 93 363 SER B O 1
ATOM 6143 N N . ILE B 1 364 ? 17.312 24.312 27.25 1 92.12 364 ILE B N 1
ATOM 6144 C CA . ILE B 1 364 ? 18.25 23.453 26.531 1 92.12 364 ILE B CA 1
ATOM 6145 C C . ILE B 1 364 ? 18.203 22.047 27.094 1 92.12 364 ILE B C 1
ATOM 6147 O O . ILE B 1 364 ? 18.297 21.062 26.359 1 92.12 364 ILE B O 1
ATOM 6151 N N . LYS B 1 365 ? 18.094 21.969 28.391 1 94 365 LYS B N 1
ATOM 6152 C CA . LYS B 1 365 ? 18.016 20.672 29.047 1 94 365 LYS B CA 1
ATOM 6153 C C . LYS B 1 365 ? 16.812 19.875 28.531 1 94 365 LYS B C 1
ATOM 6155 O O . LYS B 1 365 ? 16.922 18.672 28.266 1 94 365 LYS B O 1
ATOM 6160 N N . ALA B 1 366 ? 15.711 20.531 28.484 1 95 366 ALA B N 1
ATOM 6161 C CA . ALA B 1 366 ? 14.492 19.891 27.984 1 95 366 ALA B CA 1
ATOM 6162 C C . ALA B 1 366 ? 14.648 19.453 26.531 1 95 366 ALA B C 1
ATOM 6164 O O . ALA B 1 366 ? 14.172 18.391 26.141 1 95 366 ALA B O 1
ATOM 6165 N N . GLN B 1 367 ? 15.312 20.281 25.734 1 95.94 367 GLN B N 1
ATOM 6166 C CA . GLN B 1 367 ? 15.555 19.969 24.328 1 95.94 367 GLN B CA 1
ATOM 6167 C C . GLN B 1 367 ? 16.469 18.75 24.188 1 95.94 367 GLN B C 1
ATOM 6169 O O . GLN B 1 367 ? 16.219 17.891 23.344 1 95.94 367 GLN B O 1
ATOM 6174 N N . LEU B 1 368 ? 17.453 18.703 24.984 1 93.81 368 LEU B N 1
ATOM 6175 C CA . LEU B 1 368 ? 18.391 17.578 24.938 1 93.81 368 LEU B CA 1
ATOM 6176 C C . LEU B 1 368 ? 17.719 16.297 25.391 1 93.81 368 LEU B C 1
ATOM 6178 O O . LEU B 1 368 ? 18.031 15.211 24.875 1 93.81 368 LEU B O 1
ATOM 6182 N N . ARG B 1 369 ? 16.844 16.391 26.312 1 94.38 369 ARG B N 1
ATOM 6183 C CA . ARG B 1 369 ? 16.062 15.219 26.734 1 94.38 369 ARG B CA 1
ATOM 6184 C C . ARG B 1 369 ? 15.211 14.695 25.578 1 94.38 369 ARG B C 1
ATOM 6186 O O . ARG B 1 369 ? 15.086 13.484 25.391 1 94.38 369 ARG B O 1
ATOM 6193 N N . GLN B 1 370 ? 14.625 15.641 24.828 1 94.44 370 GLN B N 1
ATOM 6194 C CA . GLN B 1 370 ? 13.859 15.258 23.656 1 94.44 370 GLN B CA 1
ATOM 6195 C C . GLN B 1 370 ? 14.734 14.547 22.625 1 94.44 370 GLN B C 1
ATOM 6197 O O . GLN B 1 370 ? 14.336 13.523 22.062 1 94.44 370 GLN B O 1
ATOM 6202 N N . ALA B 1 371 ? 15.891 15.078 22.391 1 95.25 371 ALA B N 1
ATOM 6203 C CA . ALA B 1 371 ? 16.844 14.477 21.453 1 95.25 371 ALA B CA 1
ATOM 6204 C C . ALA B 1 371 ? 17.188 13.055 21.859 1 95.25 371 ALA B C 1
ATOM 6206 O O . ALA B 1 371 ? 17.25 12.148 21.016 1 95.25 371 ALA B O 1
ATOM 6207 N N . ASN B 1 372 ? 17.359 12.859 23.141 1 94.31 372 ASN B N 1
ATOM 6208 C CA . ASN B 1 372 ? 17.688 11.539 23.672 1 94.31 372 ASN B CA 1
ATOM 6209 C C . ASN B 1 372 ? 16.531 10.555 23.484 1 94.31 372 ASN B C 1
ATOM 6211 O O . ASN B 1 372 ? 16.75 9.391 23.141 1 94.31 372 ASN B O 1
ATOM 6215 N N . SER B 1 373 ? 15.391 11.055 23.734 1 93.69 373 SER B N 1
ATOM 6216 C CA . SER B 1 373 ? 14.211 10.203 23.609 1 93.69 373 SER B CA 1
ATOM 6217 C C . SER B 1 373 ? 14 9.773 22.156 1 93.69 373 SER B C 1
ATOM 6219 O O . SER B 1 373 ? 13.445 8.703 21.891 1 93.69 373 SER B O 1
ATOM 6221 N N . LEU B 1 374 ? 14.445 10.594 21.234 1 94.25 374 LEU B N 1
ATOM 6222 C CA . LEU B 1 374 ? 14.281 10.305 19.812 1 94.25 374 LEU B CA 1
ATOM 6223 C C . LEU B 1 374 ? 15.422 9.438 19.297 1 94.25 374 LEU B C 1
ATOM 6225 O O . LEU B 1 374 ? 15.352 8.906 18.188 1 94.25 374 LEU B O 1
ATOM 6229 N N . GLY B 1 375 ? 16.453 9.258 20.078 1 92 375 GLY B N 1
ATOM 6230 C CA . GLY B 1 375 ? 17.562 8.383 19.75 1 92 375 GLY B CA 1
ATOM 6231 C C . GLY B 1 375 ? 18.453 8.938 18.656 1 92 375 GLY B C 1
ATOM 6232 O O . GLY B 1 375 ? 19 8.18 17.844 1 92 375 GLY B O 1
ATOM 6233 N N . VAL B 1 376 ? 18.594 10.305 18.516 1 95.38 376 VAL B N 1
ATOM 6234 C CA . VAL B 1 376 ? 19.422 10.898 17.453 1 95.38 376 VAL B CA 1
ATOM 6235 C C . VAL B 1 376 ? 20.891 10.773 17.812 1 95.38 376 VAL B C 1
ATOM 6237 O O . VAL B 1 376 ? 21.25 10.727 19 1 95.38 376 VAL B O 1
ATOM 6240 N N . ASP B 1 377 ? 21.719 10.852 16.844 1 94 377 ASP B N 1
ATOM 6241 C CA . ASP B 1 377 ? 23.156 10.703 17.016 1 94 377 ASP B CA 1
ATOM 6242 C C . ASP B 1 377 ? 23.828 12.047 17.297 1 94 377 ASP B C 1
ATOM 6244 O O . ASP B 1 377 ? 24.844 12.109 18 1 94 377 ASP B O 1
ATOM 6248 N N . TRP B 1 378 ? 23.219 13.086 16.75 1 96.62 378 TRP B N 1
ATOM 6249 C CA . TRP B 1 378 ? 23.859 14.398 16.781 1 96.62 378 TRP B CA 1
ATOM 6250 C C . TRP B 1 378 ? 22.844 15.484 17.172 1 96.62 378 TRP B C 1
ATOM 6252 O O . TRP B 1 378 ? 21.672 15.414 16.781 1 96.62 378 TRP B O 1
ATOM 6262 N N . VAL B 1 379 ? 23.359 16.469 17.891 1 97.38 379 VAL B N 1
ATOM 6263 C CA . VAL B 1 379 ? 22.562 17.641 18.219 1 97.38 379 VAL B CA 1
ATOM 6264 C C . VAL B 1 379 ? 23.297 18.906 17.781 1 97.38 379 VAL B C 1
ATOM 6266 O O . VAL B 1 379 ? 24.484 19.062 18.062 1 97.38 379 VAL B O 1
ATOM 6269 N N . VAL B 1 380 ? 22.641 19.688 17.031 1 97.69 380 VAL B N 1
ATOM 6270 C CA . VAL B 1 380 ? 23.125 21.031 16.719 1 97.69 380 VAL B CA 1
ATOM 6271 C C . VAL B 1 380 ? 22.484 22.031 17.688 1 97.69 380 VAL B C 1
ATOM 6273 O O . VAL B 1 380 ? 21.266 22.047 17.859 1 97.69 380 VAL B O 1
ATOM 6276 N N . ILE B 1 381 ? 23.281 22.859 18.297 1 96.62 381 ILE B N 1
ATOM 6277 C CA . ILE B 1 381 ? 22.781 23.859 19.25 1 96.62 381 ILE B CA 1
ATOM 6278 C C . ILE B 1 381 ? 23.109 25.266 18.734 1 96.62 381 ILE B C 1
ATOM 6280 O O . ILE B 1 381 ? 24.281 25.578 18.5 1 96.62 381 ILE B O 1
ATOM 6284 N N . LEU B 1 382 ? 22.078 26 18.578 1 95.75 382 LEU B N 1
ATOM 6285 C CA . LEU B 1 382 ? 22.219 27.391 18.156 1 95.75 382 LEU B CA 1
ATOM 6286 C C . LEU B 1 382 ? 21.75 28.359 19.234 1 95.75 382 LEU B C 1
ATOM 6288 O O . LEU B 1 382 ? 20.578 28.328 19.641 1 95.75 382 LEU B O 1
ATOM 6292 N N . GLY B 1 383 ? 22.625 29.156 19.781 1 93.69 383 GLY B N 1
ATOM 6293 C CA . GLY B 1 383 ? 22.297 30.234 20.703 1 93.69 383 GLY B CA 1
ATOM 6294 C C . GLY B 1 383 ? 22.594 31.609 20.141 1 93.69 383 GLY B C 1
ATOM 6295 O O . GLY B 1 383 ? 23.125 31.734 19.031 1 93.69 383 GLY B O 1
ATOM 6296 N N . GLU B 1 384 ? 22.219 32.594 20.906 1 92.5 384 GLU B N 1
ATOM 6297 C CA . GLU B 1 384 ? 22.453 33.969 20.484 1 92.5 384 GLU B CA 1
ATOM 6298 C C . GLU B 1 384 ? 23.953 34.25 20.312 1 92.5 384 GLU B C 1
ATOM 6300 O O . GLU B 1 384 ? 24.359 34.906 19.375 1 92.5 384 GLU B O 1
ATOM 6305 N N . GLU B 1 385 ? 24.734 33.75 21.203 1 92.31 385 GLU B N 1
ATOM 6306 C CA . GLU B 1 385 ? 26.188 33.938 21.141 1 92.31 385 GLU B CA 1
ATOM 6307 C C . GLU B 1 385 ? 26.781 33.219 19.922 1 92.31 385 GLU B C 1
ATOM 6309 O O . GLU B 1 385 ? 27.641 33.75 19.234 1 92.31 385 GLU B O 1
ATOM 6314 N N . GLU B 1 386 ? 26.312 31.969 19.734 1 93.06 386 GLU B N 1
ATOM 6315 C CA . GLU B 1 386 ? 26.75 31.203 18.562 1 93.06 386 GLU B CA 1
ATOM 6316 C C . GLU B 1 386 ? 26.406 31.938 17.266 1 93.06 386 GLU B C 1
ATOM 6318 O O . GLU B 1 386 ? 27.234 31.984 16.344 1 93.06 386 GLU B O 1
ATOM 6323 N N . LEU B 1 387 ? 25.219 32.531 17.172 1 94.12 387 LEU B N 1
ATOM 6324 C CA . LEU B 1 387 ? 24.781 33.25 15.992 1 94.12 387 LEU B CA 1
ATOM 6325 C C . LEU B 1 387 ? 25.672 34.469 15.719 1 94.12 387 LEU B C 1
ATOM 6327 O O . LEU B 1 387 ? 26.016 34.719 14.562 1 94.12 387 LEU B O 1
ATOM 6331 N N . LYS B 1 388 ? 25.984 35.125 16.781 1 94.06 388 LYS B N 1
ATOM 6332 C CA . LYS B 1 388 ? 26.844 36.312 16.656 1 94.06 388 LYS B CA 1
ATOM 6333 C C . LYS B 1 388 ? 28.234 35.906 16.141 1 94.06 388 LYS B C 1
ATOM 6335 O O . LYS B 1 388 ? 28.844 36.656 15.367 1 94.06 388 LYS B O 1
ATOM 6340 N N . GLN B 1 389 ? 28.703 34.75 16.516 1 95.06 389 GLN B N 1
ATOM 6341 C CA . GLN B 1 389 ? 30.031 34.281 16.141 1 95.06 389 GLN B CA 1
ATOM 6342 C C . GLN B 1 389 ? 30 33.531 14.812 1 95.06 389 GLN B C 1
ATOM 6344 O O . GLN B 1 389 ? 31.031 33.125 14.289 1 95.06 389 GLN B O 1
ATOM 6349 N N . GLY B 1 390 ? 28.828 33.281 14.312 1 95.44 390 GLY B N 1
ATOM 6350 C CA . GLY B 1 390 ? 28.672 32.594 13.055 1 95.44 390 GLY B CA 1
ATOM 6351 C C . GLY B 1 390 ? 29 31.109 13.164 1 95.44 390 GLY B C 1
ATOM 6352 O O . GLY B 1 390 ? 29.578 30.516 12.242 1 95.44 390 GLY B O 1
ATOM 6353 N N . CYS B 1 391 ? 28.688 30.531 14.297 1 97.12 391 CYS B N 1
ATOM 6354 C CA . CYS B 1 391 ? 28.984 29.125 14.516 1 97.12 391 CYS B CA 1
ATOM 6355 C C . CYS B 1 391 ? 27.797 28.422 15.18 1 97.12 391 CYS B C 1
ATOM 6357 O O . CYS B 1 391 ? 26.812 29.062 15.531 1 97.12 391 CYS B O 1
ATOM 6359 N N . ALA B 1 392 ? 27.812 27.125 15.25 1 97.38 392 ALA B N 1
ATOM 6360 C CA . ALA B 1 392 ? 26.891 26.281 16.016 1 97.38 392 ALA B CA 1
ATOM 6361 C C . ALA B 1 392 ? 27.656 25.188 16.766 1 97.38 392 ALA B C 1
ATOM 6363 O O . ALA B 1 392 ? 28.766 24.828 16.391 1 97.38 392 ALA B O 1
ATOM 6364 N N . VAL B 1 393 ? 27.109 24.766 17.828 1 96.94 393 VAL B N 1
ATOM 6365 C CA . VAL B 1 393 ? 27.703 23.656 18.562 1 96.94 393 VAL B CA 1
ATOM 6366 C C . VAL B 1 393 ? 27.188 22.328 18 1 96.94 393 VAL B C 1
ATOM 6368 O O . VAL B 1 393 ? 25.984 22.156 17.797 1 96.94 393 VAL B O 1
ATOM 6371 N N . LEU B 1 394 ? 28.031 21.5 17.625 1 97.25 394 LEU B N 1
ATOM 6372 C CA . LEU B 1 394 ? 27.703 20.141 17.219 1 97.25 394 LEU B CA 1
ATOM 6373 C C . LEU B 1 394 ? 28.094 19.141 18.297 1 97.25 394 LEU B C 1
ATOM 6375 O O . LEU B 1 394 ? 29.281 19 18.625 1 97.25 394 LEU B O 1
ATOM 6379 N N . ARG B 1 395 ? 27.078 18.453 18.797 1 96 395 ARG B N 1
ATOM 6380 C CA . ARG B 1 395 ? 27.281 17.547 19.922 1 96 395 ARG B CA 1
ATOM 6381 C C . ARG B 1 395 ? 27 16.094 19.516 1 96 395 ARG B C 1
ATOM 6383 O O . ARG B 1 395 ? 25.984 15.82 18.875 1 96 395 ARG B O 1
ATOM 6390 N N . ASN B 1 396 ? 27.859 15.211 19.812 1 95.19 396 ASN B N 1
ATOM 6391 C CA . ASN B 1 396 ? 27.656 13.781 19.656 1 95.19 396 ASN B CA 1
ATOM 6392 C C . ASN B 1 396 ? 26.906 13.188 20.859 1 95.19 396 ASN B C 1
ATOM 6394 O O . ASN B 1 396 ? 27.391 13.273 21.984 1 95.19 396 ASN B O 1
ATOM 6398 N N . MET B 1 397 ? 25.828 12.594 20.641 1 93.62 397 MET B N 1
ATOM 6399 C CA . MET B 1 397 ? 25 12.117 21.734 1 93.62 397 MET B CA 1
ATOM 6400 C C . MET B 1 397 ? 25.469 10.758 22.219 1 93.62 397 MET B C 1
ATOM 6402 O O . MET B 1 397 ? 25.094 10.32 23.312 1 93.62 397 MET B O 1
ATOM 6406 N N . LYS B 1 398 ? 26.172 10.031 21.422 1 87.88 398 LYS B N 1
ATOM 6407 C CA . LYS B 1 398 ? 26.672 8.719 21.812 1 87.88 398 LYS B CA 1
ATOM 6408 C C . LYS B 1 398 ? 28.031 8.836 22.516 1 87.88 398 LYS B C 1
ATOM 6410 O O . LYS B 1 398 ? 28.281 8.133 23.484 1 87.88 398 LYS B O 1
ATOM 6415 N N . GLU B 1 399 ? 28.859 9.609 21.953 1 84.62 399 GLU B N 1
ATOM 6416 C CA . GLU B 1 399 ? 30.172 9.836 22.531 1 84.62 399 GLU B CA 1
ATOM 6417 C C . GLU B 1 399 ? 30.266 11.211 23.172 1 84.62 399 GLU B C 1
ATOM 6419 O O . GLU B 1 399 ? 29.453 12.094 22.891 1 84.62 399 GLU B O 1
ATOM 6424 N N . ALA B 1 400 ? 31.078 11.188 24.281 1 79.44 400 ALA B N 1
ATOM 6425 C CA . ALA B 1 400 ? 31.312 12.5 24.891 1 79.44 400 ALA B CA 1
ATOM 6426 C C . ALA B 1 400 ? 32.094 13.414 23.938 1 79.44 400 ALA B C 1
ATOM 6428 O O . ALA B 1 400 ? 33.031 12.969 23.266 1 79.44 400 ALA B O 1
ATOM 6429 N N . GLY B 1 401 ? 31.453 14.578 23.531 1 87.5 401 GLY B N 1
ATOM 6430 C CA . GLY B 1 401 ? 32.188 15.523 22.719 1 87.5 401 GLY B CA 1
ATOM 6431 C C . GLY B 1 401 ? 31.281 16.484 21.953 1 87.5 401 GLY B C 1
ATOM 6432 O O . GLY B 1 401 ? 30.172 16.109 21.547 1 87.5 401 GLY B O 1
ATOM 6433 N N . GLN B 1 402 ? 31.688 17.75 22.031 1 92 402 GLN B N 1
ATOM 6434 C CA . GLN B 1 402 ? 31.047 18.797 21.234 1 92 402 GLN B CA 1
ATOM 6435 C C . GLN B 1 402 ? 32.094 19.734 20.609 1 92 402 GLN B C 1
ATOM 6437 O O . GLN B 1 402 ? 33.219 19.797 21.094 1 92 402 GLN B O 1
ATOM 6442 N N . ALA B 1 403 ? 31.781 20.25 19.469 1 94.25 403 ALA B N 1
ATOM 6443 C CA . ALA B 1 403 ? 32.656 21.172 18.781 1 94.25 403 ALA B CA 1
ATOM 6444 C C . ALA B 1 403 ? 31.891 22.359 18.234 1 94.25 403 ALA B C 1
ATOM 6446 O O . ALA B 1 403 ? 30.719 22.25 17.891 1 94.25 403 ALA B O 1
ATOM 6447 N N . ASN B 1 404 ? 32.562 23.453 18.219 1 96.62 404 ASN B N 1
ATOM 6448 C CA . ASN B 1 404 ? 32.031 24.609 17.531 1 96.62 404 ASN B CA 1
ATOM 6449 C C . ASN B 1 404 ? 32.344 24.562 16.031 1 96.62 404 ASN B C 1
ATOM 6451 O O . ASN B 1 404 ? 33.5 24.5 15.633 1 96.62 404 ASN B O 1
ATOM 6455 N N . ILE B 1 405 ? 31.297 24.594 15.281 1 97.56 405 ILE B N 1
ATOM 6456 C CA . ILE B 1 405 ? 31.453 24.5 13.828 1 97.56 405 ILE B CA 1
ATOM 6457 C C . ILE B 1 405 ? 30.938 25.766 13.164 1 97.56 405 ILE B C 1
ATOM 6459 O O . ILE B 1 405 ? 29.812 26.203 13.438 1 97.56 405 ILE B O 1
ATOM 6463 N N . PRO B 1 406 ? 31.797 26.375 12.305 1 97.69 406 PRO B N 1
ATOM 6464 C CA . PRO B 1 406 ? 31.234 27.469 11.516 1 97.69 406 PRO B CA 1
ATOM 6465 C C . PRO B 1 406 ? 29.984 27.078 10.734 1 97.69 406 PRO B C 1
ATOM 6467 O O . PRO B 1 406 ? 29.922 25.969 10.188 1 97.69 406 PRO B O 1
ATOM 6470 N N . LEU B 1 407 ? 29.016 28 10.648 1 96.81 407 LEU B N 1
ATOM 6471 C CA . LEU B 1 407 ? 27.734 27.688 10.023 1 96.81 407 LEU B CA 1
ATOM 6472 C C . LEU B 1 407 ? 27.906 27.312 8.555 1 96.81 407 LEU B C 1
ATOM 6474 O O . LEU B 1 407 ? 27.188 26.453 8.039 1 96.81 407 LEU B O 1
ATOM 6478 N N . ASP B 1 408 ? 28.859 27.891 7.918 1 95.62 408 ASP B N 1
ATOM 6479 C CA . ASP B 1 408 ? 29.094 27.641 6.496 1 95.62 408 ASP B CA 1
ATOM 6480 C C . ASP B 1 408 ? 29.75 26.281 6.273 1 95.62 408 ASP B C 1
ATOM 6482 O O . ASP B 1 408 ? 29.812 25.797 5.145 1 95.62 408 ASP B O 1
ATOM 6486 N N . GLN B 1 409 ? 30.203 25.625 7.352 1 97.44 409 GLN B N 1
ATOM 6487 C CA . GLN B 1 409 ? 30.844 24.312 7.25 1 97.44 409 GLN B CA 1
ATOM 6488 C C . GLN B 1 409 ? 29.984 23.234 7.902 1 97.44 409 GLN B C 1
ATOM 6490 O O . GLN B 1 409 ? 30.328 22.047 7.855 1 97.44 409 GLN B O 1
ATOM 6495 N N . LEU B 1 410 ? 28.938 23.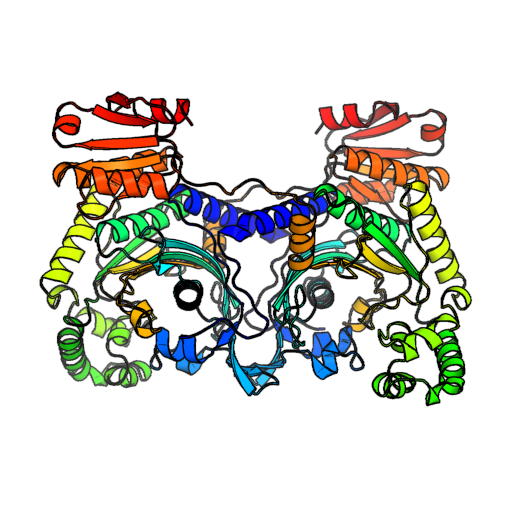641 8.469 1 97.25 410 LEU B N 1
ATOM 6496 C CA . LEU B 1 410 ? 28.141 22.75 9.312 1 97.25 410 LEU B CA 1
ATOM 6497 C C . LEU B 1 410 ? 27.594 21.578 8.508 1 97.25 410 LEU B C 1
ATOM 6499 O O . LEU B 1 410 ? 27.672 20.422 8.953 1 97.25 410 LEU B O 1
ATOM 6503 N N . ILE B 1 411 ? 27 21.781 7.289 1 97 411 ILE B N 1
ATOM 6504 C CA . ILE B 1 411 ? 26.422 20.75 6.434 1 97 411 ILE B CA 1
ATOM 6505 C C . ILE B 1 411 ? 27.484 19.719 6.078 1 97 411 ILE B C 1
ATOM 6507 O O . ILE B 1 411 ? 27.266 18.5 6.219 1 97 411 ILE B O 1
ATOM 6511 N N . CYS B 1 412 ? 28.641 20.188 5.703 1 97.44 412 CYS B N 1
ATOM 6512 C CA . CYS B 1 412 ? 29.75 19.297 5.34 1 97.44 412 CYS B CA 1
ATOM 6513 C C . CYS B 1 412 ? 30.188 18.469 6.531 1 97.44 412 CYS B C 1
ATOM 6515 O O . CYS B 1 412 ? 30.438 17.266 6.398 1 97.44 412 CYS B O 1
ATOM 6517 N N . GLU B 1 413 ? 30.312 19.156 7.676 1 96.38 413 GLU B N 1
ATOM 6518 C CA . GLU B 1 413 ? 30.75 18.469 8.883 1 96.38 413 GLU B CA 1
ATOM 6519 C C . GLU B 1 413 ? 29.766 17.375 9.289 1 96.38 413 GLU B C 1
ATOM 6521 O O . GLU B 1 413 ? 30.172 16.281 9.672 1 96.38 413 GLU B O 1
ATOM 6526 N N . ILE B 1 414 ? 28.516 17.688 9.242 1 96.19 414 ILE B N 1
ATOM 6527 C CA . ILE B 1 414 ? 27.484 16.719 9.625 1 96.19 414 ILE B CA 1
ATOM 6528 C C . ILE B 1 414 ? 27.5 15.539 8.648 1 96.19 414 ILE B C 1
ATOM 6530 O O . ILE B 1 414 ? 27.438 14.383 9.07 1 96.19 414 ILE B O 1
ATOM 6534 N N . LYS B 1 415 ? 27.578 15.781 7.328 1 96.19 415 LYS B N 1
ATOM 6535 C CA . LYS B 1 415 ? 27.578 14.734 6.312 1 96.19 415 LYS B CA 1
ATOM 6536 C C . LYS B 1 415 ? 28.766 13.789 6.508 1 96.19 415 LYS B C 1
ATOM 6538 O O . LYS B 1 415 ? 28.672 12.594 6.242 1 96.19 415 LYS B O 1
ATOM 6543 N N . LYS B 1 416 ? 29.906 14.266 6.977 1 94.38 416 LYS B N 1
ATOM 6544 C CA . LYS B 1 416 ? 31.078 13.445 7.25 1 94.38 416 LYS B CA 1
ATOM 6545 C C . LYS B 1 416 ? 30.812 12.477 8.398 1 94.38 416 LYS B C 1
ATOM 6547 O O . LYS B 1 416 ? 31.422 11.398 8.453 1 94.38 416 LYS B O 1
ATOM 6552 N N . GLN B 1 417 ? 29.953 12.953 9.297 1 89.75 417 GLN B N 1
ATOM 6553 C CA . GLN B 1 417 ? 29.734 12.188 10.523 1 89.75 417 GLN B CA 1
ATOM 6554 C C . GLN B 1 417 ? 28.641 11.148 10.344 1 89.75 417 GLN B C 1
ATOM 6556 O O . GLN B 1 417 ? 28.609 10.141 11.062 1 89.75 417 GLN B O 1
ATOM 6561 N N . ILE B 1 418 ? 27.734 11.406 9.414 1 86.5 418 ILE B N 1
ATOM 6562 C CA . ILE B 1 418 ? 26.594 10.508 9.281 1 86.5 418 ILE B CA 1
ATOM 6563 C C . ILE B 1 418 ? 26.781 9.617 8.055 1 86.5 418 ILE B C 1
ATOM 6565 O O . ILE B 1 418 ? 27.312 10.055 7.035 1 86.5 418 ILE B O 1
#

Radius of gyration: 30.18 Å; Cα contacts (8 Å, |Δi|>4): 1654; chains: 2; bounding box: 64×86×63 Å